Protein 3PVT (pdb70)

Organism: Escherichia coli (strain K12) (NCBI:txid83333)

CATH classification: 1.20.1260.10

Nearest PDB structures (foldseek):
  4ii4-assembly1_C  TM=9.955E-01  e=4.303E-34  Escherichia coli str. K-12 substr. MG1655
  3pwq-assembly5_K  TM=1.001E+00  e=2.211E-33  Escherichia coli str. K-12 substr. MG1655
  4iit-asse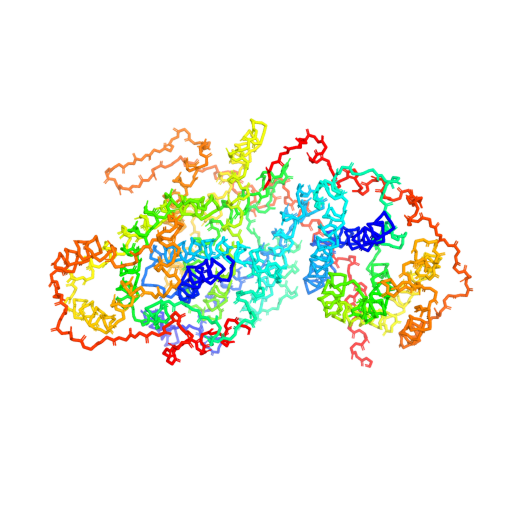mbly1_C-2  TM=9.974E-01  e=3.001E-31  Klebsiella pneumoniae subsp. pneumoniae MGH 78578
  3pwq-assembly1_D  TM=8.942E-01  e=1.348E-07  Escherichia coli str. K-12 substr. MG1655
  3pwq-assembly2_H  TM=8.937E-01  e=2.326E-07  Escherichia coli str. K-12 substr. MG1655

Radius of gyration: 28.51 Å; Cα contacts (8 Å, |Δi|>4): 1204; chains: 3; bounding box: 63×74×80 Å

InterPro domains:
  IPR007814 1,2-phenylacetyl-CoA epoxidase, subunit A/C [PF05138] (17-291)
  IPR009078 Ferritin-like superfamily [SSF47240] (27-270)
  IPR011881 1,2-phenylacetyl-CoA epoxidase, subunit A [TIGR02156] (7-295)
  IPR012347 Ferritin-like [G3DSA:1.20.1260.10] (1-309)
  IPR052703 Aromatic CoA oxygenase/epoxidase components [PTHR30458] (3-291)

Sequence (789 aa):
MRSTQEERFEQRIAQETAIEPQDWMPDAYRKTLIRQIGQHAHSEIVGMLPEGNWITRAPTLRRKAILLAKVQDEAGHGLYLYSAAETLGCAREDIYQKMLDGRMKYSSIFNYPTLSWADIGVIGWLVDGAAIVNQVALCRTSYGPYARAMVKICKEESFHQRQGFEACMALAQGSEAQKQMLQDAINRFWWPALMMFGPNDDNSPNSARSLTWKIKRFTNDELRQRFVDNTVPQVEMLGMTVPDPDLHFDTESGHYRFGEIDWQEFNEVINGRGICNQERLDAKRKAWEEGTWVREAALAHAQKSNQLTAYTLRLGDNCLVLSQRLGEWCGHAPELEIDLALANIGLDLLGQARNFLSYAAELAGEGDEDTLAFTRDERQFSNLLLVEQPNGNFADTIARQYFIDAWHVALFTRLMESRDPQLAAISAKAIKEARYHLRFSRGWLERLGNGTDVSGQKMQQAINKLWRFTAELFDADEIDIALSEEGIAVDPRTLRAAWEAEVFAGINEATLNVPQEQAYRTGGKKGLHTEHLGPMLAEMQSNQLTAYTLRLGDNCLVLSQRLGEWCGHAPELEIDLALANIGLDLLGQARNFLSYAAELAGEGDEDTLAFTRDERQFSNLLLVEQPNGNFADTIARQYFIDAWHVALFTRLMESRDPQLAAISAKAIKEARYHLRFSRGWLERLGNGTDVSGQKMQQAINKLWRFTAELFDADEIDIALSEEGIAVDPRTLRAAWEAEVFAGINEATLNVPQEQAYRTGGKKGLHTEHLGPMLAEMQYLQRVLPGQQW

GO terms:
  GO:0010124 phenylacetate catabolic process (P, IMP)
  GO:0005515 protein binding (F, IPI)
  GO:0010124 phenylacetate catabolic process (P, IDA)

Secondary structure (DSSP, 8-state):
---HHHHHHHHHHHTT--B-TTS---HHHHHHHHHHHHHHHHHHHHTHHHHHTTGGG-SSHHHHHHHHHHHHHHHHHHHHHHHHHHTTT--HHHHHHHHHTTSS---GGGGS---SHHHHHHIIIIIHHHHHHHHHTTTT-SBHHHHHHHHHHHHHHHHHHHHHHHHHHHHHTS-HHHHHHHHHHHHHHHHHHHHTT-S-GGG-TTHHHHHHTTS-SS-HHHHHHHHHHHHHHHHHHTT---S-TT-EEETTTTEEE-----HHHHHHHHTT-SSSHHHHHHHHHHHHHHTHHHHHHHHHHHH-/-HHHHHHHHHHHHHHHHHHHHHHTTTTTSSSHHHHHHHHHHHHHHHHHHHHHHHHHHHHHTSS-HHHHHHS--GGG----GGGGS---SHHHHHHHHHHHHHHHHHHHHHHTT-SSHHHHHHHHHHHHHHHHHHHHHHHHHHHHHTSSSHHHHHHHHHHHHHGGGSGGGG---HHHHHHHTTTSS--GGGGHHHHHHHHHHHHHHTT-PPP--------GGGT---TTHHHHHHH--/-HHHHHHHHHHHHHHHHHHHHHHTTTT-SSSHHHHHHHHHHHHHHHHHHHHHHHHHHHHHTS--HHHHHHH--TTT----GGGGS---SHHHHHHHHHHHHHHHHHHHHHHTT-SSHHHHHHHHHHHHHHHHHHHHHHHHHHHHHTS-HHHHHHHHHHHHHHGGGGGGGG---HHHHHHHHTTSS--GGGGHHHHHHHHHHHHHHTT-----SPP----GGGT---TTHHHHHHHHHHHHHHSTT---

Solvent-accessible surface area: 32699 Å² total; per-residue (Å²): 245,138,56,118,74,72,61,109,2,40,98,52,7,73,117,102,57,51,0,39,50,147,29,78,7,17,81,35,0,66,129,18,0,32,73,38,0,0,30,27,0,0,14,16,6,0,2,0,12,1,3,12,70,16,3,12,64,0,1,14,0,91,22,4,12,36,7,3,30,16,0,30,39,19,0,13,2,0,39,77,0,4,71,6,0,75,54,2,71,22,41,60,109,66,3,24,69,64,0,3,81,52,146,21,100,24,32,10,3,30,2,16,28,9,115,21,5,0,0,9,2,0,5,2,1,0,4,14,9,1,24,18,6,46,6,15,6,12,10,126,5,12,0,1,14,0,14,131,7,0,24,103,0,1,89,56,16,18,70,14,26,36,6,9,26,64,5,0,39,20,0,11,140,22,35,109,42,0,78,107,31,0,37,70,0,0,67,70,3,0,50,8,0,0,5,42,9,12,35,44,63,137,100,17,126,64,9,76,147,1,66,86,21,46,0,38,68,63,26,12,47,92,10,4,26,58,3,0,35,56,4,8,58,51,2,111,126,7,63,25,89,24,40,13,138,89,37,104,102,39,120,170,48,44,65,42,104,53,10,135,10,73,60,125,54,14,76,52,5,54,76,41,151,23,113,11,9,108,103,25,24,64,23,7,68,124,8,75,117,105,2,50,30,0,42,93,0,22,111,22,51,78,135,149,115,128,72,21,22,33,6,0,28,14,11,0,0,4,0,6,1,0,9,66,18,1,32,76,24,13,4,98,2,67,85,15,109,4,8,25,27,1,26,70,8,6,24,12,0,41,24,5,0,54,53,0,1,37,19,2,9,125,63,55,66,139,53,52,39,77,46,32,9,118,105,27,63,63,177,97,1,15,0,5,0,0,0,0,10,60,15,52,58,21,6,17,0,0,0,1,0,1,1,0,0,4,12,2,32,13,3,1,62,99,1,78,139,16,192,10,96,82,0,21,52,13,0,27,117,0,5,134,50,0,128,164,2,15,182,38,0,83,33,36,1,76,155,28,8,77,40,97,115,89,20,10,114,95,0,32,92,0,0,72,106,12,13,120,15,5,22,3,1,7,66,23,44,143,41,2,75,28,6,28,142,86,36,29,10,12,30,10,128,69,0,98,78,49,4,56,72,35,0,74,55,5,0,85,109,0,100,14,105,46,21,153,45,83,94,97,91,73,2,0,39,142,13,112,28,14,130,49,0,18,82,10,17,73,151,28,116,104,135,70,20,20,33,8,0,25,18,8,0,0,5,1,0,2,0,4,7,22,3,3,64,28,11,0,81,5,6,48,14,71,3,4,43,23,3,6,55,5,0,40,27,0,0,28,6,0,63,50,0,0,50,12,1,6,120,43,57,68,136,49,71,20,32,59,30,0,0,76,18,76,65,143,102,0,12,0,5,0,0,0,0,11,56,17,45,57,4,0,15,0,0,0,1,0,1,0,0,0,3,13,3,29,13,3,0,60,104,1,91,82,16,181,18,88,81,0,19,58,17,0,34,97,0,4,143,56,1,110,144,2,25,146,35,0,49,18,13,1,31,77,0,7,39,5,47,137,81,0,12,112,60,0,34,97,2,0,70,121,8,18,72,5,4,21,3,0,10,49,27,34,141,33,3,57,29,5,33,144,81,31,27,10,9,19,10,133,75,2,109,80,56,4,44,72,42,0,79,48,0,0,109,92,0,94,19,108,51,20,182,85,160,27,137,65,58,9,0,23,148,3,91,33,22,165,69,0,19,91,16,11,70,77,4,9,139,17,20,115,79,35,90,73,60,141,20

Foldseek 3Di:
DDDPLRVVLLVCLVVLNAAELPHDDPPVVLVVLLQPLLQALVQLVLLLPQLVVCLVPADDPVVSVLSVVVNVLSNVLSVLSQVLSCSSPDHNVVSVVCVLVLNGFHFLLSQDHDPDNLLNLCCLALLLLLVLLQLVQQCSARHDSRNVSSVVSNVPSVVSNVVSLVVLLCLLPDDPVSVVVNQVSLARRVLSSLCRLDDDPVPDVCCVVRCSSRNGVDHSVRSSQVSQQVCVVSCVVSVYDHPFPQWDQDPVVRTTDTDDRPVVQSVCRRSQNGNRSVVSSVVVVCCCVVCVVVVVVVVVVVVD/DVLLLLVLQQQLLQLLLLLLQLVVCQPPAPDPVVNVVSNVLSVLSNVLSLLSQQVSCVVVVHDHSCCSNAVDFLLPFQYQQLSLDHCPHVLLVLLSQLLVLLLLLLFLVLQLQAPDPSSVVSSVSSNVSSVVSNCVSLVVLLVQLQDDVVSVVSNQVSNVVRVQRNVQQQDDDPSQVVSVVVRHHDRSVVSVVSSCVSPVVSQVSSVHDDDDDDHHDDCSNNSDYDPRRRVSSVVSD/DVLLLLVLQQLLLQLQLLLLQLVVCQPPDPDPVVNVVSPVLSVLSNVLSQLSQQVSCVVVVHDHSCCSQFVDALLSRAYQQLSLDHCPDVLLVLLSQQLVLLLLLLFLVLQLQAPDPSSVVSSVSSNVSSVVSNCVSLVVLLCQCQPDPVSVVSNQVSNQVRQLSSVQQQDADPSQVVSVVVRHGHRSVVSCVSSCVVPVVSCVSSVHDNDPDDRHDTCSNSSPYDPRVRVSSCVVRVVCVVPPDDDD

Structure (mmCIF, N/CA/C/O backbone):
data_3PVT
#
_entry.id   3PVT
#
_cell.length_a   77.366
_cell.length_b   77.366
_cell.length_c   301.412
_cell.angle_alpha   90.000
_cell.angle_beta   90.000
_cell.angle_gamma   90.000
#
_symmetry.space_group_name_H-M   'P 41 21 2'
#
loop_
_entity.id
_entity.type
_entity.pdbx_description
1 polymer 'Phenylacetic acid degradation protein paaA'
2 polymer 'Phenylacetic acid degradation protein paaC'
3 non-polymer '3-HYDROXYBUTANOYL-COENZYME A'
4 non-polymer GLYCEROL
5 water water
#
loop_
_atom_site.group_PDB
_atom_site.id
_atom_site.type_symbol
_atom_site.label_atom_id
_atom_site.label_alt_id
_atom_site.label_comp_id
_atom_site.label_asym_id
_atom_site.label_entity_id
_atom_site.label_seq_id
_atom_site.pdbx_PDB_ins_code
_atom_site.Cartn_x
_atom_site.Cartn_y
_atom_site.Cartn_z
_atom_site.occupancy
_atom_site.B_iso_or_equiv
_atom_site.auth_seq_id
_atom_site.auth_comp_id
_atom_site.auth_asym_id
_atom_site.auth_atom_id
_atom_site.pdbx_PDB_model_num
ATOM 1 N N . MET A 1 1 ? -24.632 67.151 -59.440 1.00 67.71 -1 MET A N 1
ATOM 2 C CA . MET A 1 1 ? -23.752 65.964 -59.629 1.00 67.40 -1 MET A CA 1
ATOM 3 C C . MET A 1 1 ? -23.193 65.456 -58.296 1.00 65.25 -1 MET A C 1
ATOM 4 O O . MET A 1 1 ? -22.535 66.200 -57.560 1.00 65.15 -1 MET A O 1
ATOM 9 N N . ARG A 1 2 ? -23.460 64.183 -58.004 1.00 62.83 0 ARG A N 1
ATOM 10 C CA . ARG A 1 2 ? -22.761 63.461 -56.950 1.00 60.57 0 ARG A CA 1
ATOM 11 C C . ARG A 1 2 ? -21.271 63.472 -57.262 1.00 59.87 0 ARG A C 1
ATOM 12 O O . ARG A 1 2 ? -20.878 63.515 -58.435 1.00 60.35 0 ARG A O 1
ATOM 20 N N . SER A 1 3 ? -20.444 63.432 -56.220 1.00 57.65 1 SER A N 1
ATOM 21 C CA . SER A 1 3 ? -19.024 63.172 -56.395 1.00 56.93 1 SER A CA 1
ATOM 22 C C . SER A 1 3 ? -18.850 61.722 -56.836 1.00 56.14 1 SER A C 1
ATOM 23 O O . SER A 1 3 ? -19.779 60.908 -56.716 1.00 54.71 1 SER A O 1
ATOM 26 N N . THR A 1 4 ? -17.662 61.409 -57.340 1.00 56.24 2 THR A N 1
ATOM 27 C CA . THR A 1 4 ? -17.324 60.048 -57.732 1.00 56.57 2 THR A CA 1
ATOM 28 C C . THR A 1 4 ? -17.357 59.094 -56.537 1.00 55.19 2 THR A C 1
ATOM 29 O O . THR A 1 4 ? -17.787 57.954 -56.679 1.00 54.92 2 THR A O 1
ATOM 33 N N . GLN A 1 5 ? -16.921 59.568 -55.370 1.00 54.77 3 GLN A N 1
ATOM 34 C CA . GLN A 1 5 ? -17.038 58.795 -54.133 1.00 53.71 3 GLN A CA 1
ATOM 35 C C . GLN A 1 5 ? -18.507 58.462 -53.846 1.00 52.65 3 GLN A C 1
ATOM 36 O O . GLN A 1 5 ? -18.855 57.316 -53.546 1.00 51.53 3 GLN A O 1
ATOM 42 N N . GLU A 1 6 ? -19.363 59.477 -53.960 1.00 52.53 4 GLU A N 1
ATOM 43 C CA . GLU A 1 6 ? -20.788 59.333 -53.675 1.00 51.64 4 GLU A CA 1
ATOM 44 C C . GLU A 1 6 ? -21.449 58.384 -54.666 1.00 51.23 4 GLU A C 1
ATOM 45 O O . GLU A 1 6 ? -22.251 57.527 -54.288 1.00 49.98 4 GLU A O 1
ATOM 51 N N . GLU A 1 7 ? -21.091 58.540 -55.940 1.00 51.52 5 GLU A N 1
ATOM 52 C CA . GLU A 1 7 ? -21.659 57.731 -56.997 1.00 51.50 5 GLU A CA 1
ATOM 53 C C . GLU A 1 7 ? -21.241 56.272 -56.861 1.00 50.67 5 GLU A C 1
ATOM 54 O O . GLU A 1 7 ? -22.075 55.379 -57.010 1.00 50.23 5 GLU A O 1
ATOM 60 N N . ARG A 1 8 ? -19.951 56.043 -56.597 1.00 50.92 6 ARG A N 1
ATOM 61 C CA . ARG A 1 8 ? -19.414 54.693 -56.424 1.00 51.12 6 ARG A CA 1
ATOM 62 C C . ARG A 1 8 ? -20.135 53.991 -55.268 1.00 49.53 6 ARG A C 1
ATOM 63 O O . ARG A 1 8 ? -20.483 52.818 -55.360 1.00 48.88 6 ARG A O 1
ATOM 71 N N . PHE A 1 9 ? -20.356 54.729 -54.187 1.00 48.73 7 PHE A N 1
ATOM 72 C CA . PHE A 1 9 ? -21.063 54.180 -53.040 1.00 47.61 7 PHE A CA 1
ATOM 73 C C . PHE A 1 9 ? -22.458 53.688 -53.425 1.00 47.27 7 PHE A C 1
ATOM 74 O O . PHE A 1 9 ? -22.796 52.545 -53.152 1.00 46.37 7 PHE A O 1
ATOM 82 N N . GLU A 1 10 ? -23.240 54.539 -54.093 1.00 48.17 8 GLU A N 1
ATOM 83 C CA . GLU A 1 10 ? -24.588 54.157 -54.520 1.00 48.76 8 GLU A CA 1
ATOM 84 C C . GLU A 1 10 ? -24.555 52.911 -55.403 1.00 48.78 8 GLU A C 1
ATOM 85 O O . GLU A 1 10 ? -25.424 52.049 -55.299 1.00 48.32 8 GLU A O 1
ATOM 91 N N . GLN A 1 11 ? -23.530 52.804 -56.242 1.00 49.37 9 GLN A N 1
ATOM 92 C CA . GLN A 1 11 ? -23.373 51.620 -57.078 1.00 50.21 9 GLN A CA 1
ATOM 93 C C . GLN A 1 11 ? -23.053 50.364 -56.264 1.00 49.66 9 GLN A C 1
ATOM 94 O O . GLN A 1 11 ? -23.588 49.308 -56.563 1.00 49.23 9 GLN A O 1
ATOM 100 N N . ARG A 1 12 ? -22.214 50.490 -55.233 1.00 49.70 10 ARG A N 1
ATOM 101 C CA . ARG A 1 12 ? -21.931 49.374 -54.320 1.00 50.45 10 ARG A CA 1
ATOM 102 C C . ARG A 1 12 ? -23.215 48.866 -53.638 1.00 49.55 10 ARG A C 1
ATOM 103 O O . ARG A 1 12 ? -23.482 47.665 -53.614 1.00 49.68 10 ARG A O 1
ATOM 111 N N . ILE A 1 13 ? -24.012 49.796 -53.118 1.00 49.20 11 ILE A N 1
ATOM 112 C CA . ILE A 1 13 ? -25.275 49.478 -52.460 1.00 48.70 11 ILE A CA 1
ATOM 113 C C . ILE A 1 13 ? -26.225 48.731 -53.417 1.00 49.63 11 ILE A C 1
ATOM 114 O O . ILE A 1 13 ? -26.763 47.673 -53.058 1.00 48.35 11 ILE A O 1
ATOM 119 N N . ALA A 1 14 ? -26.406 49.272 -54.628 1.00 50.61 12 ALA A N 1
ATOM 120 C CA . ALA A 1 14 ? -27.312 48.666 -55.611 1.00 52.16 12 ALA A CA 1
ATOM 121 C C . ALA A 1 14 ? -26.931 47.221 -55.958 1.00 53.26 12 ALA A C 1
ATOM 122 O O . ALA A 1 14 ? -27.803 46.383 -56.144 1.00 53.51 12 ALA A O 1
ATOM 124 N N . GLN A 1 15 ? -25.637 46.929 -56.023 1.00 54.49 13 GLN A N 1
ATOM 125 C CA . GLN A 1 15 ? -25.175 45.586 -56.385 1.00 56.66 13 GLN A CA 1
ATOM 126 C C . GLN A 1 15 ? -25.030 44.645 -55.175 1.00 55.92 13 GLN A C 1
ATOM 127 O O . GLN A 1 15 ? -24.523 43.533 -55.306 1.00 56.25 13 GLN A O 1
ATOM 133 N N . GLU A 1 16 ? -25.481 45.104 -54.006 1.00 55.13 14 GLU A N 1
ATOM 134 C CA . GLU A 1 16 ? -25.449 44.330 -52.751 1.00 54.98 14 GLU A CA 1
ATOM 135 C C . GLU A 1 16 ? -24.021 43.957 -52.328 1.00 54.40 14 GLU A C 1
ATOM 136 O O . GLU A 1 16 ? -23.766 42.881 -51.795 1.00 54.21 14 GLU A O 1
ATOM 142 N N . THR A 1 17 ? -23.090 44.862 -52.575 1.00 54.18 15 THR A N 1
ATOM 143 C CA . THR A 1 17 ? -21.721 44.685 -52.132 1.00 53.69 15 THR A CA 1
ATOM 144 C C . THR A 1 17 ? -21.627 45.229 -50.716 1.00 51.75 15 THR A C 1
ATOM 145 O O . THR A 1 17 ? -21.784 46.427 -50.518 1.00 51.58 15 THR A O 1
ATOM 149 N N . ALA A 1 18 ? -21.398 44.348 -49.740 1.00 50.10 16 ALA A N 1
ATOM 150 C CA . ALA A 1 18 ? -21.325 44.742 -48.320 1.00 48.41 16 ALA A CA 1
ATOM 151 C C . ALA A 1 18 ? -20.299 45.847 -48.085 1.00 47.82 16 ALA A C 1
ATOM 152 O O . ALA A 1 18 ? -19.168 45.766 -48.567 1.00 48.65 16 ALA A O 1
ATOM 154 N N . ILE A 1 19 ? -20.703 46.885 -47.363 1.00 46.04 17 ILE A N 1
ATOM 155 C CA . ILE A 1 19 ? -19.789 47.953 -46.963 1.00 45.29 17 ILE A CA 1
ATOM 156 C C . ILE A 1 19 ? -18.951 47.505 -45.752 1.00 45.11 17 ILE A C 1
ATOM 157 O O . ILE A 1 19 ? -19.487 46.958 -44.782 1.00 44.14 17 ILE A O 1
ATOM 162 N N . GLU A 1 20 ? -17.640 47.723 -45.834 1.00 45.51 18 GLU A N 1
ATOM 163 C CA . GLU A 1 20 ? -16.705 47.324 -44.779 1.00 45.56 18 GLU A CA 1
ATOM 164 C C . GLU A 1 20 ? -16.064 48.551 -44.122 1.00 45.63 18 GLU A C 1
ATOM 165 O O . GLU A 1 20 ? -16.138 49.643 -44.681 1.00 45.63 18 GLU A O 1
ATOM 171 N N . PRO A 1 21 ? -15.450 48.385 -42.924 1.00 45.78 19 PRO A N 1
ATOM 172 C CA . PRO A 1 21 ? -15.052 49.577 -42.156 1.00 45.58 19 PRO A CA 1
ATOM 173 C C . PRO A 1 21 ? -14.061 50.508 -42.865 1.00 46.81 19 PRO A C 1
ATOM 174 O O . PRO A 1 21 ? -14.028 51.687 -42.544 1.00 46.58 19 PRO A O 1
ATOM 178 N N . GLN A 1 22 ? -13.284 49.974 -43.811 1.00 47.79 20 GLN A N 1
ATOM 179 C CA . GLN A 1 22 ? -12.267 50.737 -44.532 1.00 49.42 20 GLN A CA 1
ATOM 180 C C . GLN A 1 22 ? -12.776 51.411 -45.813 1.00 49.46 20 GLN A C 1
ATOM 181 O O . GLN A 1 22 ? -12.053 52.191 -46.429 1.00 49.62 20 GLN A O 1
ATOM 187 N N . ASP A 1 23 ? -14.012 51.097 -46.202 1.00 48.88 21 ASP A N 1
ATOM 188 C CA . ASP A 1 23 ? -14.634 51.675 -47.393 1.00 49.09 21 ASP A CA 1
ATOM 189 C C . ASP A 1 23 ? -15.080 53.104 -47.145 1.00 48.50 21 ASP A C 1
ATOM 190 O O . ASP A 1 23 ? -15.479 53.446 -46.032 1.00 47.55 21 ASP A O 1
ATOM 195 N N . TRP A 1 24 ? -15.046 53.934 -48.184 1.00 49.15 22 TRP A N 1
ATOM 196 C CA . TRP A 1 24 ? -15.687 55.238 -48.086 1.00 48.87 22 TRP A CA 1
ATOM 197 C C . TRP A 1 24 ? -17.187 55.034 -47.856 1.00 47.40 22 TRP A C 1
ATOM 198 O O . TRP A 1 24 ? -17.793 54.111 -48.381 1.00 47.08 22 TRP A O 1
ATOM 209 N N . MET A 1 25 ? -17.775 55.912 -47.068 1.00 46.83 23 MET A N 1
ATOM 210 C CA . MET A 1 25 ? -19.218 55.932 -46.898 1.00 45.91 23 MET A CA 1
ATOM 211 C C . MET A 1 25 ? -19.656 57.370 -46.668 1.00 46.05 23 MET A C 1
ATOM 212 O O . MET A 1 25 ? -18.879 58.152 -46.122 1.00 45.75 23 MET A O 1
ATOM 217 N N . PRO A 1 26 ? -20.892 57.723 -47.082 1.00 46.26 24 PRO A N 1
ATOM 218 C CA . PRO A 1 26 ? -21.419 59.043 -46.764 1.00 46.99 24 PRO A CA 1
ATOM 219 C C . PRO A 1 26 ? -21.365 59.253 -45.266 1.00 46.97 24 PRO A C 1
ATOM 220 O O . PRO A 1 26 ? -21.605 58.313 -44.492 1.00 45.98 24 PRO A O 1
ATOM 224 N N . ASP A 1 27 ? -21.046 60.471 -44.858 1.00 47.66 25 ASP A N 1
ATOM 225 C CA . ASP A 1 27 ? -20.966 60.754 -43.443 1.00 48.08 25 ASP A CA 1
ATOM 226 C C . ASP A 1 27 ? -22.307 60.515 -42.743 1.00 46.81 25 ASP A C 1
ATOM 227 O O . ASP A 1 27 ? -22.324 60.035 -41.617 1.00 46.36 25 ASP A O 1
ATOM 232 N N . ALA A 1 28 ? -23.415 60.823 -43.418 1.00 45.97 26 ALA A N 1
ATOM 233 C CA . ALA A 1 28 ? -24.751 60.567 -42.872 1.00 44.90 26 ALA A CA 1
ATOM 234 C C . ALA A 1 28 ? -25.069 59.069 -42.695 1.00 43.53 26 ALA A C 1
ATOM 235 O O . ALA A 1 28 ? -25.867 58.701 -41.829 1.00 42.62 26 ALA A O 1
ATOM 237 N N . TYR A 1 29 ? -24.455 58.225 -43.526 1.00 43.15 27 TYR A N 1
ATOM 238 C CA . TYR A 1 29 ? -24.579 56.756 -43.438 1.00 42.03 27 TYR A CA 1
ATOM 239 C C . TYR A 1 29 ? -23.812 56.258 -42.214 1.00 41.56 27 TYR A C 1
ATOM 240 O O . TYR A 1 29 ? -24.355 55.499 -41.401 1.00 40.43 27 TYR A O 1
ATOM 249 N N . ARG A 1 30 ? -22.556 56.695 -42.090 1.00 41.61 28 ARG A N 1
ATOM 250 C CA . ARG A 1 30 ? -21.719 56.388 -40.914 1.00 41.56 28 ARG A CA 1
ATOM 251 C C . ARG A 1 30 ? -22.448 56.745 -39.626 1.00 41.42 28 ARG A C 1
ATOM 252 O O . ARG A 1 30 ? -22.538 55.928 -38.699 1.00 40.71 28 ARG A O 1
ATOM 260 N N . LYS A 1 31 ? -22.967 57.970 -39.579 1.00 41.13 29 LYS A N 1
ATOM 261 C CA . LYS A 1 31 ? -23.631 58.456 -38.385 1.00 41.70 29 LYS A CA 1
ATOM 262 C C . LYS A 1 31 ? -24.958 57.765 -38.051 1.00 40.67 29 LYS A C 1
ATOM 263 O O . LYS A 1 31 ? -25.226 57.510 -36.873 1.00 40.49 29 LYS A O 1
ATOM 269 N N . THR A 1 32 ? -25.767 57.435 -39.056 1.00 39.86 30 THR A N 1
ATOM 270 C CA . THR A 1 32 ? -27.039 56.751 -38.781 1.00 39.12 30 THR A CA 1
ATOM 271 C C . THR A 1 32 ? -26.814 55.322 -38.263 1.00 38.51 30 THR A C 1
ATOM 272 O O . THR A 1 32 ? -27.604 54.800 -37.490 1.00 38.09 30 THR A O 1
ATOM 276 N N . LEU A 1 33 ? -25.716 54.706 -38.685 1.00 39.06 31 LEU A N 1
ATOM 277 C CA . LEU A 1 33 ? -25.356 53.390 -38.202 1.00 38.96 31 LEU A CA 1
ATOM 278 C C . LEU A 1 33 ? -24.745 53.431 -36.796 1.00 39.16 31 LEU A C 1
ATOM 279 O O . LEU A 1 33 ? -24.939 52.503 -36.009 1.00 38.69 31 LEU A O 1
ATOM 284 N N . ILE A 1 34 ? -23.975 54.479 -36.495 1.00 40.16 32 ILE A N 1
ATOM 285 C CA . ILE A 1 34 ? -23.462 54.649 -35.130 1.00 39.57 32 ILE A CA 1
ATOM 286 C C . ILE A 1 34 ? -24.670 54.810 -34.214 1.00 38.88 32 ILE A C 1
ATOM 287 O O . ILE A 1 34 ? -24.743 54.175 -33.153 1.00 38.08 32 ILE A O 1
ATOM 292 N N . ARG A 1 35 ? -25.616 55.655 -34.641 1.00 38.58 33 ARG A N 1
ATOM 293 C CA . ARG A 1 35 ? -26.902 55.797 -33.969 1.00 37.70 33 ARG A CA 1
ATOM 294 C C . ARG A 1 35 ? -27.618 54.448 -33.790 1.00 36.76 33 ARG A C 1
ATOM 295 O O . ARG A 1 35 ? -27.972 54.077 -32.659 1.00 35.43 33 ARG A O 1
ATOM 303 N N . GLN A 1 36 ? -27.872 53.740 -34.895 1.00 36.12 34 GLN A N 1
ATOM 304 C CA . GLN A 1 36 ? -28.718 52.546 -34.841 1.00 35.69 34 GLN A CA 1
ATOM 305 C C . GLN A 1 36 ? -28.033 51.341 -34.195 1.00 35.44 34 GLN A C 1
ATOM 306 O O . GLN A 1 36 ? -28.643 50.687 -33.366 1.00 34.00 34 GLN A O 1
ATOM 312 N N . ILE A 1 37 ? -26.780 51.053 -34.575 1.00 35.58 35 ILE A N 1
ATOM 313 C CA . ILE A 1 37 ? -26.056 49.938 -33.965 1.00 34.55 35 ILE A CA 1
ATOM 314 C C . ILE A 1 37 ? -25.786 50.238 -32.460 1.00 34.66 35 ILE A C 1
ATOM 315 O O . ILE A 1 37 ? -25.909 49.348 -31.622 1.00 32.72 35 ILE A O 1
ATOM 320 N N . GLY A 1 38 ? -25.420 51.487 -32.151 1.00 34.67 36 GLY A N 1
ATOM 321 C CA . GLY A 1 38 ? -25.177 51.899 -30.766 1.00 34.25 36 GLY A CA 1
ATOM 322 C C . GLY A 1 38 ? -26.410 51.723 -29.886 1.00 34.09 36 GLY A C 1
ATOM 323 O O . GLY A 1 38 ? -26.310 51.201 -28.778 1.00 34.14 36 GLY A O 1
ATOM 324 N N . GLN A 1 39 ? -27.571 52.163 -30.379 1.00 33.63 37 GLN A N 1
ATOM 325 C CA . GLN A 1 39 ? -28.848 52.010 -29.665 1.00 33.70 37 GLN A CA 1
ATOM 326 C C . GLN A 1 39 ? -29.347 50.559 -29.628 1.00 33.00 37 GLN A C 1
ATOM 327 O O . GLN A 1 39 ? -30.005 50.132 -28.659 1.00 33.66 37 GLN A O 1
ATOM 333 N N . HIS A 1 40 ? -29.012 49.785 -30.659 1.00 32.45 38 HIS A N 1
ATOM 334 C CA . HIS A 1 40 ? -29.209 48.332 -30.646 1.00 32.48 38 HIS A CA 1
ATOM 335 C C . HIS A 1 40 ? -28.406 47.696 -29.498 1.00 32.72 38 HIS A C 1
ATOM 336 O O . HIS A 1 40 ? -28.930 46.850 -28.760 1.00 32.89 38 HIS A O 1
ATOM 343 N N . ALA A 1 41 ? -27.135 48.087 -29.361 1.00 33.13 39 ALA A N 1
ATOM 344 C CA . ALA A 1 41 ? -26.277 47.594 -28.260 1.00 33.61 39 ALA A CA 1
ATOM 345 C C . ALA A 1 41 ? -26.761 48.082 -26.898 1.00 33.41 39 ALA A C 1
ATOM 346 O O . ALA A 1 41 ? -26.784 47.301 -25.950 1.00 34.51 39 ALA A O 1
ATOM 348 N N . HIS A 1 42 ? -27.152 49.355 -26.796 1.00 33.52 40 HIS A N 1
ATOM 349 C CA . HIS A 1 42 ? -27.792 49.872 -25.570 1.00 33.41 40 HIS A CA 1
ATOM 350 C C . HIS A 1 42 ? -28.995 49.006 -25.152 1.00 33.43 40 HIS A C 1
ATOM 351 O O . HIS A 1 42 ? -29.173 48.715 -23.954 1.00 33.02 40 HIS A O 1
ATOM 358 N N . SER A 1 43 ? -29.814 48.620 -26.126 1.00 33.00 41 SER A N 1
ATOM 359 C CA . SER A 1 43 ? -31.014 47.812 -25.884 1.00 33.04 41 SER A CA 1
ATOM 360 C C . SER A 1 43 ? -30.697 46.455 -25.275 1.00 34.03 41 SER A C 1
ATOM 361 O O . SER A 1 43 ? -31.440 45.990 -24.400 1.00 34.42 41 SER A O 1
ATOM 364 N N . GLU A 1 44 ? -29.612 45.820 -25.733 1.00 34.71 42 GLU A N 1
ATOM 365 C CA . GLU A 1 44 ? -29.152 44.558 -25.144 1.00 35.51 42 GLU A CA 1
ATOM 366 C C . GLU A 1 44 ? -28.900 44.717 -23.651 1.00 35.68 42 GLU A C 1
ATOM 367 O O . GLU A 1 44 ? -29.357 43.903 -22.853 1.00 35.32 42 GLU A O 1
ATOM 373 N N . ILE A 1 45 ? -28.182 45.777 -23.303 1.00 35.82 43 ILE A N 1
ATOM 374 C CA . ILE A 1 45 ? -27.826 46.105 -21.927 1.00 36.38 43 ILE A CA 1
ATOM 375 C C . ILE A 1 45 ? -29.019 46.422 -21.030 1.00 36.03 43 ILE A C 1
ATOM 376 O O . ILE A 1 45 ? -29.160 45.835 -19.933 1.00 35.46 43 ILE A O 1
ATOM 381 N N . VAL A 1 46 ? -29.870 47.349 -21.466 1.00 34.10 44 VAL A N 1
ATOM 382 C CA . VAL A 1 46 ? -31.031 47.716 -20.661 1.00 34.21 44 VAL A CA 1
ATOM 383 C C . VAL A 1 46 ? -31.976 46.528 -20.510 1.00 33.52 44 VAL A C 1
ATOM 384 O O . VAL A 1 46 ? -32.550 46.321 -19.453 1.00 33.43 44 VAL A O 1
ATOM 388 N N . GLY A 1 47 ? -32.082 45.698 -21.548 1.00 33.31 45 GLY A N 1
ATOM 389 C CA . GLY A 1 47 ? -33.014 44.573 -21.541 1.00 33.24 45 GLY A CA 1
ATOM 390 C C . GLY A 1 47 ? -32.725 43.483 -20.538 1.00 33.49 45 GLY A C 1
ATOM 391 O O . GLY A 1 47 ? -33.570 42.606 -20.284 1.00 33.92 45 GLY A O 1
ATOM 392 N N . MET A 1 48 ? -31.540 43.538 -19.951 1.00 34.06 46 MET A N 1
ATOM 393 C CA . MET A 1 48 ? -31.157 42.616 -18.883 1.00 34.66 46 MET A CA 1
ATOM 394 C C . MET A 1 48 ? -31.937 42.901 -17.594 1.00 34.39 46 MET A C 1
ATOM 395 O O . MET A 1 48 ? -32.079 42.016 -16.756 1.00 35.08 46 MET A O 1
ATOM 400 N N . LEU A 1 49 ? -32.437 44.131 -17.444 1.00 33.91 47 LEU A N 1
ATOM 401 C CA . LEU A 1 49 ? -33.033 44.589 -16.181 1.00 33.56 47 LEU A CA 1
ATOM 402 C C . LEU A 1 49 ? -34.462 44.067 -15.938 1.00 33.04 47 LEU A C 1
ATOM 403 O O . LEU A 1 49 ? -34.740 43.570 -14.860 1.00 32.79 47 LEU A O 1
ATOM 408 N N . PRO A 1 50 ? -35.367 44.166 -16.928 1.00 33.22 48 PRO A N 1
ATOM 409 C CA . PRO A 1 50 ? -36.692 43.593 -16.602 1.00 33.30 48 PRO A CA 1
ATOM 410 C C . PRO A 1 50 ? -36.665 42.079 -16.390 1.00 34.48 48 PRO A C 1
ATOM 411 O O . PRO A 1 50 ? -37.388 41.556 -15.529 1.00 34.59 48 PRO A O 1
ATOM 415 N N . GLU A 1 51 ? -35.827 41.375 -17.146 1.00 35.03 49 GLU A N 1
ATOM 416 C CA . GLU A 1 51 ? -35.630 39.947 -16.936 1.00 35.83 49 GLU A CA 1
ATOM 417 C C . GLU A 1 51 ? -34.841 39.600 -15.688 1.00 35.71 49 GLU A C 1
ATOM 418 O O . GLU A 1 51 ? -35.158 38.627 -14.999 1.00 34.97 49 GLU A O 1
ATOM 424 N N . GLY A 1 52 ? -33.807 40.389 -15.405 1.00 35.49 50 GLY A N 1
ATOM 425 C CA . GLY A 1 52 ? -33.011 40.203 -14.195 1.00 35.44 50 GLY A CA 1
ATOM 426 C C . GLY A 1 52 ? -33.861 40.339 -12.944 1.00 35.43 50 GLY A C 1
ATOM 427 O O . GLY A 1 52 ? -33.592 39.697 -11.919 1.00 35.97 50 GLY A O 1
ATOM 428 N N . ASN A 1 53 ? -34.889 41.177 -13.049 1.00 34.37 51 ASN A N 1
ATOM 429 C CA . ASN A 1 53 ? -35.875 41.406 -12.000 1.00 33.71 51 ASN A CA 1
ATOM 430 C C . ASN A 1 53 ? -36.487 40.097 -11.459 1.00 33.22 51 ASN A C 1
ATOM 431 O O . ASN A 1 53 ? -36.865 40.019 -10.273 1.00 32.43 51 ASN A O 1
ATOM 436 N N . TRP A 1 54 ? -36.543 39.072 -12.314 1.00 31.90 52 TRP A N 1
ATOM 437 C CA . TRP A 1 54 ? -37.133 37.775 -11.961 1.00 31.06 52 TRP A CA 1
ATOM 438 C C . TRP A 1 54 ? -36.187 36.589 -11.806 1.00 31.31 52 TRP A C 1
ATOM 439 O O . TRP A 1 54 ? -36.642 35.478 -11.480 1.00 30.35 52 TRP A O 1
ATOM 450 N N . ILE A 1 55 ? -34.889 36.791 -12.013 1.00 31.23 53 ILE A N 1
ATOM 451 C CA . ILE A 1 55 ? -33.951 35.676 -11.897 1.00 32.49 53 ILE A CA 1
ATOM 452 C C . ILE A 1 55 ? -34.028 34.996 -10.504 1.00 33.23 53 ILE A C 1
ATOM 453 O O . ILE A 1 55 ? -34.057 33.757 -10.399 1.00 33.70 53 ILE A O 1
ATOM 458 N N . THR A 1 56 ? -34.093 35.804 -9.448 1.00 32.67 54 THR A N 1
ATOM 459 C CA . THR A 1 56 ? -34.109 35.261 -8.086 1.00 33.85 54 THR A CA 1
ATOM 460 C C . THR A 1 56 ? -35.475 34.713 -7.654 1.00 33.83 54 THR A C 1
ATOM 461 O O . THR A 1 56 ? -35.573 34.135 -6.569 1.00 34.28 54 THR A O 1
ATOM 465 N N . ARG A 1 57 ? -36.515 34.908 -8.480 1.00 32.49 55 ARG A N 1
ATOM 466 C CA . ARG A 1 57 ? -37.888 34.542 -8.106 1.00 32.36 55 ARG A CA 1
ATOM 467 C C . ARG A 1 57 ? -38.509 33.492 -9.011 1.00 31.50 55 ARG A C 1
ATOM 468 O O . ARG A 1 57 ? -39.661 33.088 -8.810 1.00 31.62 55 ARG A O 1
ATOM 476 N N . ALA A 1 58 ? -37.761 33.051 -10.014 1.00 30.70 56 ALA A N 1
ATOM 477 C CA . ALA A 1 58 ? -38.299 32.102 -11.007 1.00 31.00 56 ALA A CA 1
ATOM 478 C C . ALA A 1 58 ? -38.815 30.818 -10.333 1.00 30.66 56 ALA A C 1
ATOM 479 O O . ALA A 1 58 ? -38.194 30.329 -9.394 1.00 31.56 56 ALA A O 1
ATOM 481 N N . PRO A 1 59 ? -39.940 30.258 -10.820 1.00 30.30 57 PRO A N 1
ATOM 482 C CA . PRO A 1 59 ? -40.624 29.224 -10.040 1.00 30.44 57 PRO A CA 1
ATOM 483 C C . PRO A 1 59 ? -39.973 27.838 -10.011 1.00 31.36 57 PRO A C 1
ATOM 484 O O . PRO A 1 59 ? -40.248 27.060 -9.091 1.00 32.04 57 PRO A O 1
ATOM 488 N N . THR A 1 60 ? -39.135 27.504 -10.989 1.00 29.90 58 THR A N 1
ATOM 489 C CA . THR A 1 60 ? -38.413 26.236 -10.954 1.00 30.74 58 THR A CA 1
ATOM 490 C C . THR A 1 60 ? -36.932 26.453 -11.243 1.00 30.76 58 THR A C 1
ATOM 491 O O . THR A 1 60 ? -36.567 27.472 -11.847 1.00 30.67 58 THR A O 1
ATOM 495 N N . LEU A 1 61 ? -36.080 25.496 -10.852 1.00 31.06 59 LEU A N 1
ATOM 496 C CA . LEU A 1 61 ? -34.652 25.622 -11.129 1.00 32.24 59 LEU A CA 1
ATOM 497 C C . LEU A 1 61 ? -34.360 25.554 -12.632 1.00 33.35 59 LEU A C 1
ATOM 498 O O . LEU A 1 61 ? -33.433 26.238 -13.126 1.00 31.62 59 LEU A O 1
ATOM 503 N N . ARG A 1 62 ? -35.125 24.710 -13.343 1.00 34.08 60 ARG A N 1
ATOM 504 C CA . ARG A 1 62 ? -35.040 24.669 -14.816 1.00 35.07 60 ARG A CA 1
ATOM 505 C C . ARG A 1 62 ? -35.319 26.040 -15.450 1.00 33.24 60 ARG A C 1
ATOM 506 O O . ARG A 1 62 ? -34.512 26.505 -16.246 1.00 32.72 60 ARG A O 1
ATOM 514 N N . ARG A 1 63 ? -36.450 26.679 -15.103 1.00 32.18 61 ARG A N 1
ATOM 515 C CA . ARG A 1 63 ? -36.789 27.978 -15.662 1.00 31.16 61 ARG A CA 1
ATOM 516 C C . ARG A 1 63 ? -35.811 29.059 -15.258 1.00 31.85 61 ARG A C 1
ATOM 517 O O . ARG A 1 63 ? -35.532 29.980 -16.044 1.00 31.32 61 ARG A O 1
ATOM 525 N N . LYS A 1 64 ? -35.312 28.976 -14.023 1.00 31.26 62 LYS A N 1
ATOM 526 C CA . LYS A 1 64 ? -34.263 29.871 -13.551 1.00 31.68 62 LYS A CA 1
ATOM 527 C C . LYS A 1 64 ? -32.967 29.731 -14.379 1.00 31.57 62 LYS A C 1
ATOM 528 O O . LYS A 1 64 ? -32.372 30.737 -14.763 1.00 31.13 62 LYS A O 1
ATOM 534 N N . ALA A 1 65 ? -32.528 28.495 -14.627 1.00 32.06 63 ALA A N 1
ATOM 535 C CA . ALA A 1 65 ? -31.322 28.241 -15.431 1.00 33.39 63 ALA A CA 1
ATOM 536 C C . ALA A 1 65 ? -31.466 28.754 -16.882 1.00 33.61 63 ALA A C 1
ATOM 537 O O . ALA A 1 65 ? -30.586 29.436 -17.403 1.00 33.29 63 ALA A O 1
ATOM 539 N N . ILE A 1 66 ? -32.591 28.440 -17.514 1.00 34.43 64 ILE A N 1
ATOM 540 C CA . ILE A 1 66 ? -32.900 28.963 -18.856 1.00 34.74 64 ILE A CA 1
ATOM 541 C C . ILE A 1 66 ? -32.816 30.496 -18.882 1.00 35.35 64 ILE A C 1
ATOM 542 O O . ILE A 1 66 ? -32.231 31.086 -19.795 1.00 35.57 64 ILE A O 1
ATOM 547 N N . LEU A 1 67 ? -33.346 31.139 -17.849 1.00 35.02 65 LEU A N 1
ATOM 548 C CA . LEU A 1 67 ? -33.378 32.592 -17.822 1.00 34.20 65 LEU A CA 1
ATOM 549 C C . LEU A 1 67 ? -31.979 33.164 -17.615 1.00 34.91 65 LEU A C 1
ATOM 550 O O . LEU A 1 67 ? -31.627 34.171 -18.233 1.00 35.09 65 LEU A O 1
ATOM 555 N N . LEU A 1 68 ? -31.174 32.523 -16.768 1.00 35.12 66 LEU A N 1
ATOM 556 C CA . LEU A 1 68 ? -29.794 32.968 -16.572 1.00 36.38 66 LEU A CA 1
ATOM 557 C C . LEU A 1 68 ? -28.986 32.870 -17.867 1.00 36.80 66 LEU A C 1
ATOM 558 O O . LEU A 1 68 ? -28.183 33.755 -18.165 1.00 37.13 66 LEU A O 1
ATOM 563 N N . ALA A 1 69 ? -29.180 31.782 -18.614 1.00 37.60 67 ALA A N 1
ATOM 564 C CA . ALA A 1 69 ? -28.471 31.583 -19.882 1.00 38.26 67 ALA A CA 1
ATOM 565 C C . ALA A 1 69 ? -28.882 32.665 -20.895 1.00 37.83 67 ALA A C 1
ATOM 566 O O . ALA A 1 69 ? -28.053 33.180 -21.662 1.00 38.54 67 ALA A O 1
ATOM 568 N N . LYS A 1 70 ? -30.152 33.034 -20.872 1.00 37.08 68 LYS A N 1
ATOM 569 C CA . LYS A 1 70 ? -30.648 34.037 -21.788 1.00 37.21 68 LYS A CA 1
ATOM 570 C C . LYS A 1 70 ? -29.987 35.374 -21.480 1.00 37.32 68 LYS A C 1
ATOM 571 O O . LYS A 1 70 ? -29.465 36.046 -22.364 1.00 36.29 68 LYS A O 1
ATOM 577 N N . VAL A 1 71 ? -29.994 35.745 -20.205 1.00 37.36 69 VAL A N 1
ATOM 578 C CA . VAL A 1 71 ? -29.470 37.025 -19.803 1.00 37.84 69 VAL A CA 1
ATOM 579 C C . VAL A 1 71 ? -27.956 37.104 -20.057 1.00 38.81 69 VAL A C 1
ATOM 580 O O . VAL A 1 71 ? -27.447 38.137 -20.470 1.00 38.64 69 VAL A O 1
ATOM 584 N N . GLN A 1 72 ? -27.249 36.007 -19.830 1.00 39.43 70 GLN A N 1
ATOM 585 C CA . GLN A 1 72 ? -25.836 35.930 -20.147 1.00 41.12 70 GLN A CA 1
ATOM 586 C C . GLN A 1 72 ? -25.581 36.158 -21.667 1.00 41.49 70 GLN A C 1
ATOM 587 O O . GLN A 1 72 ? -24.651 36.885 -22.061 1.00 41.76 70 GLN A O 1
ATOM 593 N N . ASP A 1 73 ? -26.408 35.540 -22.501 1.00 41.15 71 ASP A N 1
ATOM 594 C CA . ASP A 1 73 ? -26.358 35.763 -23.945 1.00 41.86 71 ASP A CA 1
ATOM 595 C C . ASP A 1 73 ? -26.606 37.218 -24.345 1.00 40.91 71 ASP A C 1
ATOM 596 O O . ASP A 1 73 ? -25.879 37.741 -25.194 1.00 41.10 71 ASP A O 1
ATOM 601 N N . GLU A 1 74 ? -27.607 37.864 -23.738 1.00 39.65 72 GLU A N 1
ATOM 602 C CA . GLU A 1 74 ? -27.895 39.284 -23.994 1.00 39.58 72 GLU A CA 1
ATOM 603 C C . GLU A 1 74 ? -26.671 40.162 -23.757 1.00 39.35 72 GLU A C 1
ATOM 604 O O . GLU A 1 74 ? -26.402 41.115 -24.518 1.00 39.06 72 GLU A O 1
ATOM 610 N N . ALA A 1 75 ? -25.946 39.860 -22.687 1.00 38.59 73 ALA A N 1
ATOM 611 C CA . ALA A 1 75 ? -24.726 40.592 -22.374 1.00 38.68 73 ALA A CA 1
ATOM 612 C C . ALA A 1 75 ? -23.702 40.409 -23.490 1.00 38.47 73 ALA A C 1
ATOM 613 O O . ALA A 1 75 ? -23.082 41.368 -23.940 1.00 39.10 73 ALA A O 1
ATOM 615 N N . GLY A 1 76 ? -23.519 39.165 -23.912 1.00 38.27 74 GLY A N 1
ATOM 616 C CA . GLY A 1 76 ? -22.621 38.831 -25.021 1.00 38.56 74 GLY A CA 1
ATOM 617 C C . GLY A 1 76 ? -23.009 39.532 -26.309 1.00 37.57 74 GLY A C 1
ATOM 618 O O . GLY A 1 76 ? -22.147 40.041 -27.019 1.00 39.06 74 GLY A O 1
ATOM 619 N N . HIS A 1 77 ? -24.305 39.580 -26.596 1.00 36.02 75 HIS A N 1
ATOM 620 C CA . HIS A 1 77 ? -24.807 40.291 -27.777 1.00 36.15 75 HIS A CA 1
ATOM 621 C C . HIS A 1 77 ? -24.549 41.797 -27.742 1.00 36.35 75 HIS A C 1
ATOM 622 O O . HIS A 1 77 ? -24.260 42.398 -28.778 1.00 35.85 75 HIS A O 1
ATOM 629 N N . GLY A 1 78 ? -24.650 42.397 -26.560 1.00 35.82 76 GLY A N 1
ATOM 630 C CA . GLY A 1 78 ? -24.299 43.801 -26.376 1.00 36.60 76 GLY A CA 1
ATOM 631 C C . GLY A 1 78 ? -22.847 44.032 -26.767 1.00 38.28 76 GLY A C 1
ATOM 632 O O . GLY A 1 78 ? -22.529 44.998 -27.467 1.00 38.27 76 GLY A O 1
ATOM 633 N N . LEU A 1 79 ? -21.974 43.129 -26.324 1.00 38.87 77 LEU A N 1
ATOM 634 C CA . LEU A 1 79 ? -20.561 43.200 -26.661 1.00 40.72 77 LEU A CA 1
ATOM 635 C C . LEU A 1 79 ? -20.323 43.120 -28.171 1.00 40.99 77 LEU A C 1
ATOM 636 O O . LEU A 1 79 ? -19.557 43.920 -28.702 1.00 40.96 77 LEU A O 1
ATOM 641 N N . TYR A 1 80 ? -20.985 42.178 -28.852 1.00 40.64 78 TYR A N 1
ATOM 642 C CA . TYR A 1 80 ? -20.866 42.067 -30.317 1.00 41.26 78 TYR A CA 1
ATOM 643 C C . TYR A 1 80 ? -21.283 43.360 -31.020 1.00 40.11 78 TYR A C 1
ATOM 644 O O . TYR A 1 80 ? -20.635 43.786 -31.981 1.00 40.10 78 TYR A O 1
ATOM 653 N N . LEU A 1 81 ? -22.378 43.957 -30.562 1.00 37.94 79 LEU A N 1
ATOM 654 C CA . LEU A 1 81 ? -22.868 45.191 -31.165 1.00 37.56 79 LEU A CA 1
ATOM 655 C C . LEU A 1 81 ? -21.984 46.395 -30.880 1.00 37.79 79 LEU A C 1
ATOM 656 O O . LEU A 1 81 ? -21.746 47.197 -31.786 1.00 37.81 79 LEU A O 1
ATOM 661 N N . TYR A 1 82 ? -21.474 46.529 -29.653 1.00 37.72 80 TYR A N 1
ATOM 662 C CA . TYR A 1 82 ? -20.459 47.562 -29.413 1.00 38.69 80 TYR A CA 1
ATOM 663 C C . TYR A 1 82 ? -19.227 47.422 -30.308 1.00 39.61 80 TYR A C 1
ATOM 664 O O . TYR A 1 82 ? -18.742 48.418 -30.842 1.00 39.35 80 TYR A O 1
ATOM 673 N N . SER A 1 83 ? -18.721 46.196 -30.464 1.00 40.18 81 SER A N 1
ATOM 674 C CA . SER A 1 83 ? -17.597 45.940 -31.382 1.00 41.57 81 SER A CA 1
ATOM 675 C C . SER A 1 83 ? -17.904 46.411 -32.788 1.00 41.24 81 SER A C 1
ATOM 676 O O . SER A 1 83 ? -17.086 47.091 -33.396 1.00 42.37 81 SER A O 1
ATOM 679 N N . ALA A 1 84 ? -19.081 46.042 -33.287 1.00 40.05 82 ALA A N 1
ATOM 680 C CA . ALA A 1 84 ? -19.524 46.422 -34.621 1.00 40.14 82 ALA A CA 1
ATOM 681 C C . ALA A 1 84 ? -19.638 47.948 -34.757 1.00 39.99 82 ALA A C 1
ATOM 682 O O . ALA A 1 84 ? -19.166 48.543 -35.736 1.00 40.80 82 ALA A O 1
ATOM 684 N N . ALA A 1 85 ? -20.242 48.586 -33.761 1.00 39.68 83 ALA A N 1
ATOM 685 C CA . ALA A 1 85 ? -20.354 50.050 -33.762 1.00 40.08 83 ALA A CA 1
ATOM 686 C C . ALA A 1 85 ? -18.971 50.730 -33.766 1.00 41.27 83 ALA A C 1
ATOM 687 O O . ALA A 1 85 ? -18.753 51.689 -34.498 1.00 41.97 83 ALA A O 1
ATOM 689 N N . GLU A 1 86 ? -18.030 50.197 -32.985 1.00 41.74 84 GLU A N 1
ATOM 690 C CA . GLU A 1 86 ? -16.671 50.737 -32.944 1.00 43.14 84 GLU A CA 1
ATOM 691 C C . GLU A 1 86 ? -15.920 50.684 -34.289 1.00 43.60 84 GLU A C 1
ATOM 692 O O . GLU A 1 86 ? -15.043 51.519 -34.521 1.00 44.08 84 GLU A O 1
ATOM 698 N N . THR A 1 87 ? -16.259 49.737 -35.172 1.00 43.10 85 THR A N 1
ATOM 699 C CA . THR A 1 87 ? -15.625 49.713 -36.522 1.00 44.06 85 THR A CA 1
ATOM 700 C C . THR A 1 87 ? -15.933 50.981 -37.334 1.00 44.17 85 THR A C 1
ATOM 701 O O . THR A 1 87 ? -15.272 51.250 -38.326 1.00 45.19 85 THR A O 1
ATOM 705 N N . LEU A 1 88 ? -16.938 51.743 -36.908 1.00 43.67 86 LEU A N 1
ATOM 706 C CA . LEU A 1 88 ? -17.347 52.978 -37.592 1.00 44.31 86 LEU A CA 1
ATOM 707 C C . LEU A 1 88 ? -16.641 54.230 -37.043 1.00 45.42 86 LEU A C 1
ATOM 708 O O . LEU A 1 88 ? -16.893 55.353 -37.510 1.00 45.48 86 LEU A O 1
ATOM 713 N N . GLY A 1 89 ? -15.755 54.024 -36.072 1.00 45.66 87 GLY A N 1
ATOM 714 C CA . GLY A 1 89 ? -14.958 55.106 -35.503 1.00 47.54 87 GLY A CA 1
ATOM 715 C C . GLY A 1 89 ? -15.476 55.689 -34.195 1.00 47.84 87 GLY A C 1
ATOM 716 O O . GLY A 1 89 ? -14.907 56.646 -33.689 1.00 48.55 87 GLY A O 1
ATOM 717 N N . CYS A 1 90 ? -16.553 55.137 -33.640 1.00 47.62 88 CYS A N 1
ATOM 718 C CA . CYS A 1 90 ? -17.041 55.627 -32.342 1.00 48.12 88 CYS A CA 1
ATOM 719 C C . CYS A 1 90 ? -16.389 54.871 -31.180 1.00 48.04 88 CYS A C 1
ATOM 720 O O . CYS A 1 90 ? -15.754 53.840 -31.383 1.00 49.07 88 CYS A O 1
ATOM 723 N N . ALA A 1 91 ? -16.526 55.392 -29.966 1.00 48.10 89 ALA A N 1
ATOM 724 C CA . ALA A 1 91 ? -16.035 54.685 -28.779 1.00 48.04 89 ALA A CA 1
ATOM 725 C C . ALA A 1 91 ? -17.209 54.196 -27.923 1.00 46.74 89 ALA A C 1
ATOM 726 O O . ALA A 1 91 ? -18.119 54.962 -27.603 1.00 46.12 89 ALA A O 1
ATOM 728 N N . ARG A 1 92 ? -17.183 52.913 -27.579 1.00 46.67 90 ARG A N 1
ATOM 729 C CA . ARG A 1 92 ? -18.155 52.317 -26.642 1.00 46.03 90 ARG A CA 1
ATOM 730 C C . ARG A 1 92 ? -18.364 53.178 -25.387 1.00 46.10 90 ARG A C 1
ATOM 731 O O . ARG A 1 92 ? -19.493 53.544 -25.063 1.00 45.35 90 ARG A O 1
ATOM 739 N N . GLU A 1 93 ? -17.277 53.534 -24.705 1.00 47.19 91 GLU A N 1
ATOM 740 C CA . GLU A 1 93 ? -17.382 54.336 -23.482 1.00 48.37 91 GLU A CA 1
ATOM 741 C C . GLU A 1 93 ? -18.160 55.626 -23.724 1.00 47.66 91 GLU A C 1
ATOM 742 O O . GLU A 1 93 ? -18.966 56.028 -22.899 1.00 46.63 91 GLU A O 1
ATOM 748 N N . ASP A 1 94 ? -17.927 56.254 -24.876 1.00 47.47 92 ASP A N 1
ATOM 749 C CA . ASP A 1 94 ? -18.609 57.491 -25.231 1.00 47.80 92 ASP A CA 1
ATOM 750 C C . ASP A 1 94 ? -20.121 57.324 -25.501 1.00 45.75 92 ASP A C 1
ATOM 751 O O . ASP A 1 94 ? -20.945 58.062 -24.950 1.00 45.76 92 ASP A O 1
ATOM 756 N N . ILE A 1 95 ? -20.493 56.365 -26.343 1.00 43.81 93 ILE A N 1
ATOM 757 C CA . ILE A 1 95 ? -21.920 56.151 -26.611 1.00 41.72 93 ILE A CA 1
ATOM 758 C C . ILE A 1 95 ? -22.670 55.573 -25.390 1.00 40.36 93 ILE A C 1
ATOM 759 O O . ILE A 1 95 ? -23.840 55.879 -25.170 1.00 39.06 93 ILE A O 1
ATOM 764 N N . TYR A 1 96 ? -21.990 54.769 -24.584 1.00 40.27 94 TYR A N 1
ATOM 765 C CA . TYR A 1 96 ? -22.609 54.290 -23.338 1.00 40.46 94 TYR A CA 1
ATOM 766 C C . TYR A 1 96 ? -22.966 55.474 -22.410 1.00 40.80 94 TYR A C 1
ATOM 767 O O . TYR A 1 96 ? -24.079 55.552 -21.854 1.00 39.59 94 TYR A O 1
ATOM 776 N N . GLN A 1 97 ? -22.036 56.414 -22.280 1.00 41.75 95 GLN A N 1
ATOM 777 C CA . GLN A 1 97 ? -22.287 57.627 -21.501 1.00 43.51 95 GLN A CA 1
ATOM 778 C C . GLN A 1 97 ? -23.476 58.448 -22.035 1.00 43.21 95 GLN A C 1
ATOM 779 O O . GLN A 1 97 ? -24.269 58.991 -21.258 1.00 42.52 95 GLN A O 1
ATOM 785 N N . LYS A 1 98 ? -23.607 58.532 -23.357 1.00 43.23 96 LYS A N 1
ATOM 786 C CA . LYS A 1 98 ? -24.770 59.212 -23.954 1.00 43.76 96 LYS A CA 1
ATOM 787 C C . LYS A 1 98 ? -26.079 58.494 -23.631 1.00 42.73 96 LYS A C 1
ATOM 788 O O . LYS A 1 98 ? -27.125 59.125 -23.462 1.00 42.76 96 LYS A O 1
ATOM 794 N N . MET A 1 99 ? -26.016 57.175 -23.531 1.00 42.10 97 MET A N 1
ATOM 795 C CA . MET A 1 99 ? -27.172 56.414 -23.103 1.00 42.28 97 MET A CA 1
ATOM 796 C C . MET A 1 99 ? -27.531 56.768 -21.655 1.00 42.08 97 MET A C 1
ATOM 797 O O . MET A 1 99 ? -28.692 57.100 -21.374 1.00 41.62 97 MET A O 1
ATOM 802 N N . LEU A 1 100 ? -26.536 56.733 -20.765 1.00 42.26 98 LEU A N 1
ATOM 803 C CA . LEU A 1 100 ? -26.726 57.121 -19.355 1.00 43.49 98 LEU A CA 1
ATOM 804 C C . LEU A 1 100 ? -27.340 58.514 -19.197 1.00 44.71 98 LEU A C 1
ATOM 805 O O . LEU A 1 100 ? -28.171 58.712 -18.318 1.00 44.84 98 LEU A O 1
ATOM 810 N N . ASP A 1 101 ? -26.941 59.445 -20.068 1.00 45.94 99 ASP A N 1
ATOM 811 C CA . ASP A 1 101 ? -27.414 60.833 -20.077 1.00 47.78 99 ASP A CA 1
ATOM 812 C C . ASP A 1 101 ? -28.740 61.032 -20.796 1.00 47.01 99 ASP A C 1
ATOM 813 O O . ASP A 1 101 ? -29.235 62.152 -20.875 1.00 47.16 99 ASP A O 1
ATOM 818 N N . GLY A 1 102 ? -29.288 59.965 -21.366 1.00 46.02 100 GLY A N 1
ATOM 819 C CA . GLY A 1 102 ? -30.514 60.072 -22.163 1.00 45.79 100 GLY A CA 1
ATOM 820 C C . GLY A 1 102 ? -30.287 60.769 -23.499 1.00 46.24 100 GLY A C 1
ATOM 821 O O . GLY A 1 102 ? -31.227 61.286 -24.097 1.00 47.42 100 GLY A O 1
ATOM 822 N N . ARG A 1 103 ? -29.041 60.804 -23.962 1.00 45.72 101 ARG A N 1
ATOM 823 C CA . ARG A 1 103 ? -28.721 61.388 -25.270 1.00 45.88 101 ARG A CA 1
ATOM 824 C C . ARG A 1 103 ? -28.805 60.355 -26.408 1.00 44.19 101 ARG A C 1
ATOM 825 O O . ARG A 1 103 ? -28.892 60.722 -27.576 1.00 44.86 101 ARG A O 1
ATOM 833 N N . MET A 1 104 ? -28.772 59.070 -26.069 1.00 42.17 102 MET A N 1
ATOM 834 C CA . MET A 1 104 ? -29.111 58.020 -27.032 1.00 40.06 102 MET A CA 1
ATOM 835 C C . MET A 1 104 ? -30.197 57.137 -26.468 1.00 38.46 102 MET A C 1
ATOM 836 O O . MET A 1 104 ? -30.349 57.020 -25.243 1.00 37.84 102 MET A O 1
ATOM 841 N N . LYS A 1 105 ? -30.938 56.501 -27.364 1.00 36.56 103 LYS A N 1
ATOM 842 C CA . LYS A 1 105 ? -32.096 55.698 -26.996 1.00 34.88 103 LYS A CA 1
ATOM 843 C C . LYS A 1 105 ? -31.718 54.240 -26.765 1.00 33.98 103 LYS A C 1
ATOM 844 O O . LYS A 1 105 ? -30.585 53.839 -27.035 1.00 33.98 103 LYS A O 1
ATOM 850 N N . TYR A 1 106 ? -32.678 53.474 -26.237 1.00 32.77 104 TYR A N 1
ATOM 851 C CA . TYR A 1 106 ? -32.660 52.024 -26.233 1.00 31.81 104 TYR A CA 1
ATOM 852 C C . TYR A 1 106 ? -34.116 51.612 -26.493 1.00 31.76 104 TYR A C 1
ATOM 853 O O . TYR A 1 106 ? -35.037 52.446 -26.386 1.00 30.92 104 TYR A O 1
ATOM 862 N N . SER A 1 107 ? -34.335 50.340 -26.822 1.00 30.77 105 SER A N 1
ATOM 863 C CA . SER A 1 107 ? -35.691 49.882 -27.191 1.00 31.40 105 SER A CA 1
ATOM 864 C C . SER A 1 107 ? -36.774 50.223 -26.157 1.00 31.43 105 SER A C 1
ATOM 865 O O . SER A 1 107 ? -36.648 49.915 -24.970 1.00 30.25 105 SER A O 1
ATOM 868 N N . SER A 1 108 ? -37.831 50.876 -26.637 1.00 32.85 106 SER A N 1
ATOM 869 C CA . SER A 1 108 ? -39.036 51.208 -25.865 1.00 33.09 106 SER A CA 1
ATOM 870 C C . SER A 1 108 ? -39.550 50.097 -24.961 1.00 32.79 106 SER A C 1
ATOM 871 O O . SER A 1 108 ? -40.005 50.364 -23.844 1.00 33.25 106 SER A O 1
ATOM 874 N N . ILE A 1 109 ? -39.450 48.852 -25.425 1.00 32.57 107 ILE A N 1
ATOM 875 C CA . ILE A 1 109 ? -40.056 47.712 -24.734 1.00 31.54 107 ILE A CA 1
ATOM 876 C C . ILE A 1 109 ? -39.458 47.513 -23.330 1.00 31.17 107 ILE A C 1
ATOM 877 O O . ILE A 1 109 ? -40.104 46.952 -22.453 1.00 30.21 107 ILE A O 1
ATOM 882 N N . PHE A 1 110 ? -38.226 47.979 -23.119 1.00 31.07 108 PHE A N 1
ATOM 883 C CA . PHE A 1 110 ? -37.559 47.731 -21.839 1.00 31.07 108 PHE A CA 1
ATOM 884 C C . PHE A 1 110 ? -37.965 48.713 -20.727 1.00 30.90 108 PHE A C 1
ATOM 885 O O . PHE A 1 110 ? -37.492 48.622 -19.588 1.00 31.33 108 PHE A O 1
ATOM 893 N N . ASN A 1 111 ? -38.895 49.610 -21.041 1.00 30.88 109 ASN A N 1
ATOM 894 C CA . ASN A 1 111 ? -39.438 50.532 -20.054 1.00 31.73 109 ASN A CA 1
ATOM 895 C C . ASN A 1 111 ? -40.716 50.062 -19.385 1.00 31.69 109 ASN A C 1
ATOM 896 O O . ASN A 1 111 ? -41.392 50.851 -18.695 1.00 33.45 109 ASN A O 1
ATOM 901 N N . TYR A 1 112 ? -41.038 48.793 -19.586 1.00 30.59 110 TYR A N 1
ATOM 902 C CA . TYR A 1 112 ? -42.250 48.187 -19.054 1.00 30.17 110 TYR A CA 1
ATOM 903 C C . TYR A 1 112 ? -41.872 47.228 -17.944 1.00 29.67 110 TYR A C 1
ATOM 904 O O . TYR A 1 112 ? -40.864 46.519 -18.063 1.00 29.69 110 TYR A O 1
ATOM 913 N N . PRO A 1 113 ? -42.655 47.217 -16.853 1.00 29.21 111 PRO A N 1
ATOM 914 C CA . PRO A 1 113 ? -42.281 46.423 -15.664 1.00 29.63 111 PRO A CA 1
ATOM 915 C C . PRO A 1 113 ? -42.645 44.942 -15.739 1.00 29.69 111 PRO A C 1
ATOM 916 O O . PRO A 1 113 ? -43.655 44.567 -16.360 1.00 30.81 111 PRO A O 1
ATOM 920 N N . THR A 1 114 ? -41.830 44.091 -15.118 1.00 30.14 112 THR A N 1
ATOM 921 C CA . THR A 1 114 ? -42.184 42.680 -14.960 1.00 29.10 112 THR A CA 1
ATOM 922 C C . THR A 1 114 ? -42.934 42.448 -13.648 1.00 30.34 112 THR A C 1
ATOM 923 O O . THR A 1 114 ? -42.336 42.375 -12.558 1.00 29.20 112 THR A O 1
ATOM 927 N N . LEU A 1 115 ? -44.258 42.359 -13.776 1.00 30.42 113 LEU A N 1
ATOM 928 C CA . LEU A 1 115 ? -45.154 42.329 -12.623 1.00 30.72 113 LEU A CA 1
ATOM 929 C C . LEU A 1 115 ? -45.581 40.935 -12.255 1.00 30.99 113 LEU A C 1
ATOM 930 O O . LEU A 1 115 ? -46.331 40.753 -11.289 1.00 31.95 113 LEU A O 1
ATOM 935 N N . SER A 1 116 ? -45.132 39.949 -13.028 1.00 30.32 114 SER A N 1
ATOM 936 C CA . SER A 1 116 ? -45.438 38.560 -12.758 1.00 30.25 114 SER A CA 1
ATOM 937 C C . SER A 1 116 ? -44.474 37.659 -13.485 1.00 29.96 114 SER A C 1
ATOM 938 O O . SER A 1 116 ? -43.780 38.097 -14.409 1.00 31.35 114 SER A O 1
ATOM 941 N N . TRP A 1 117 ? -44.440 36.392 -13.092 1.00 29.89 115 TRP A N 1
ATOM 942 C CA . TRP A 1 117 ? -43.584 35.435 -13.762 1.00 29.68 115 TRP A CA 1
ATOM 943 C C . TRP A 1 117 ? -44.002 35.243 -15.232 1.00 30.38 115 TRP A C 1
ATOM 944 O O . TRP A 1 117 ? -43.132 35.032 -16.093 1.00 29.65 115 TRP A O 1
ATOM 955 N N . ALA A 1 118 ? -45.317 35.306 -15.514 1.00 30.74 116 ALA A N 1
ATOM 956 C CA . ALA A 1 118 ? -45.805 35.189 -16.890 1.00 31.43 116 ALA A CA 1
ATOM 957 C C . ALA A 1 118 ? -45.195 36.237 -17.830 1.00 31.49 116 ALA A C 1
ATOM 958 O O . ALA A 1 118 ? -44.966 35.942 -19.005 1.00 32.13 116 ALA A O 1
ATOM 960 N N . ASP A 1 119 ? -44.923 37.435 -17.314 1.00 31.04 117 ASP A N 1
ATOM 961 C CA . ASP A 1 119 ? -44.255 38.510 -18.056 1.00 30.88 117 ASP A CA 1
ATOM 962 C C . ASP A 1 119 ? -42.917 38.053 -18.606 1.00 30.94 117 ASP A C 1
ATOM 963 O O . ASP A 1 119 ? -42.500 38.478 -19.680 1.00 31.56 117 ASP A O 1
ATOM 968 N N . ILE A 1 120 ? -42.249 37.187 -17.866 1.00 31.10 118 ILE A N 1
ATOM 969 C CA . ILE A 1 120 ? -40.961 36.666 -18.281 1.00 31.15 118 ILE A CA 1
ATOM 970 C C . ILE A 1 120 ? -41.109 35.747 -19.471 1.00 32.14 118 ILE A C 1
ATOM 971 O O . ILE A 1 120 ? -40.302 35.824 -20.424 1.00 32.36 118 ILE A O 1
ATOM 976 N N . GLY A 1 121 ? -42.123 34.884 -19.445 1.00 31.13 119 GLY A N 1
ATOM 977 C CA . GLY A 1 121 ? -42.328 33.975 -20.572 1.00 30.98 119 GLY A CA 1
ATOM 978 C C . GLY A 1 121 ? -42.818 34.780 -21.763 1.00 30.48 119 GLY A C 1
ATOM 979 O O . GLY A 1 121 ? -42.434 34.519 -22.890 1.00 30.55 119 GLY A O 1
ATOM 980 N N . VAL A 1 122 ? -43.682 35.757 -21.509 1.00 30.06 120 VAL A N 1
ATOM 981 C CA . VAL A 1 122 ? -44.153 36.638 -22.566 1.00 30.34 120 VAL A CA 1
ATOM 982 C C . VAL A 1 122 ? -43.020 37.480 -23.199 1.00 30.93 120 VAL A C 1
ATOM 983 O O . VAL A 1 122 ? -42.981 37.651 -24.433 1.00 31.44 120 VAL A O 1
ATOM 987 N N . ILE A 1 123 ? -42.085 37.984 -22.391 1.00 30.94 121 ILE A N 1
ATOM 988 C CA . ILE A 1 123 ? -40.897 38.641 -22.956 1.00 30.84 121 ILE A CA 1
ATOM 989 C C . ILE A 1 123 ? -40.082 37.646 -23.817 1.00 32.05 121 ILE A C 1
ATOM 990 O O . ILE A 1 123 ? -39.672 37.965 -24.940 1.00 31.69 121 ILE A O 1
ATOM 995 N N . GLY A 1 124 ? -39.872 36.439 -23.305 1.00 32.21 122 GLY A N 1
ATOM 996 C CA . GLY A 1 124 ? -39.176 35.410 -24.066 1.00 33.05 122 GLY A CA 1
ATOM 997 C C . GLY A 1 124 ? -39.877 35.122 -25.395 1.00 33.75 122 GLY A C 1
ATOM 998 O O . GLY A 1 124 ? -39.213 34.943 -26.420 1.00 33.84 122 GLY A O 1
ATOM 999 N N . TRP A 1 125 ? -41.210 35.110 -25.377 1.00 33.43 123 TRP A N 1
ATOM 1000 C CA . TRP A 1 125 ? -42.000 34.739 -26.556 1.00 34.96 123 TRP A CA 1
ATOM 1001 C C . TRP A 1 125 ? -42.362 35.899 -27.521 1.00 34.80 123 TRP A C 1
ATOM 1002 O O . TRP A 1 125 ? -42.003 35.854 -28.700 1.00 35.91 123 TRP A O 1
ATOM 1013 N N . LEU A 1 126 ? -43.077 36.908 -27.037 1.00 35.18 124 LEU A N 1
ATOM 1014 C CA . LEU A 1 126 ? -43.549 38.001 -27.896 1.00 35.72 124 LEU A CA 1
ATOM 1015 C C . LEU A 1 126 ? -42.467 39.020 -28.199 1.00 35.20 124 LEU A C 1
ATOM 1016 O O . LEU A 1 126 ? -42.262 39.389 -29.355 1.00 35.37 124 LEU A O 1
ATOM 1021 N N . VAL A 1 127 ? -41.811 39.495 -27.148 1.00 34.37 125 VAL A N 1
ATOM 1022 C CA . VAL A 1 127 ? -40.764 40.510 -27.264 1.00 34.66 125 VAL A CA 1
ATOM 1023 C C . VAL A 1 127 ? -39.562 39.967 -28.032 1.00 35.33 125 VAL A C 1
ATOM 1024 O O . VAL A 1 127 ? -39.077 40.616 -28.963 1.00 35.90 125 VAL A O 1
ATOM 1028 N N . ASP A 1 128 ? -39.100 38.776 -27.675 1.00 34.90 126 ASP A N 1
ATOM 1029 C CA . ASP A 1 128 ? -37.996 38.182 -28.410 1.00 36.20 126 ASP A CA 1
ATOM 1030 C C . ASP A 1 128 ? -38.451 37.814 -29.821 1.00 34.79 126 ASP A C 1
ATOM 1031 O O . ASP A 1 128 ? -37.659 37.881 -30.737 1.00 34.60 126 ASP A O 1
ATOM 1036 N N . GLY A 1 129 ? -39.721 37.431 -29.981 1.00 34.37 127 GLY A N 1
ATOM 1037 C CA . GLY A 1 129 ? -40.285 37.123 -31.313 1.00 35.18 127 GLY A CA 1
ATOM 1038 C C . GLY A 1 129 ? -40.266 38.326 -32.243 1.00 35.10 127 GLY A C 1
ATOM 1039 O O . GLY A 1 129 ? -39.947 38.195 -33.429 1.00 36.08 127 GLY A O 1
ATOM 1040 N N . ALA A 1 130 ? -40.598 39.505 -31.698 1.00 34.56 128 ALA A N 1
ATOM 1041 C CA . ALA A 1 130 ? -40.557 40.759 -32.446 1.00 34.06 128 ALA A CA 1
ATOM 1042 C C . ALA A 1 130 ? -39.124 41.157 -32.790 1.00 34.47 128 ALA A C 1
ATOM 1043 O O . ALA A 1 130 ? -38.845 41.576 -33.931 1.00 35.13 128 ALA A O 1
ATOM 1045 N N . ALA A 1 131 ? -38.201 40.991 -31.838 1.00 33.62 129 ALA A N 1
ATOM 1046 C CA . ALA A 1 131 ? -36.782 41.288 -32.112 1.00 33.96 129 ALA A CA 1
ATOM 1047 C C . ALA A 1 131 ? -36.204 40.364 -33.188 1.00 34.44 129 ALA A C 1
ATOM 1048 O O . ALA A 1 131 ? -35.353 40.780 -33.970 1.00 35.03 129 ALA A O 1
ATOM 1050 N N . ILE A 1 132 ? -36.671 39.123 -33.226 1.00 34.80 130 ILE A N 1
ATOM 1051 C CA . ILE A 1 132 ? -36.212 38.138 -34.210 1.00 35.39 130 ILE A CA 1
ATOM 1052 C C . ILE A 1 132 ? -36.636 38.516 -35.641 1.00 35.52 130 ILE A C 1
ATOM 1053 O O . ILE A 1 132 ? -35.808 38.473 -36.556 1.00 35.98 130 ILE A O 1
ATOM 1058 N N . VAL A 1 133 ? -37.906 38.895 -35.826 1.00 35.20 131 VAL A N 1
ATOM 1059 C CA . VAL A 1 133 ? -38.401 39.370 -37.138 1.00 35.50 131 VAL A CA 1
ATOM 1060 C C . VAL A 1 133 ? -37.558 40.557 -37.609 1.00 35.88 131 VAL A C 1
ATOM 1061 O O . VAL A 1 133 ? -37.067 40.579 -38.746 1.00 35.17 131 VAL A O 1
ATOM 1065 N N . ASN A 1 134 ? -37.372 41.527 -36.717 1.00 34.76 132 ASN A N 1
ATOM 1066 C CA . ASN A 1 134 ? -36.582 42.717 -37.027 1.00 35.26 132 ASN A CA 1
ATOM 1067 C C . ASN A 1 134 ? -35.113 42.374 -37.288 1.00 35.28 132 ASN A C 1
ATOM 1068 O O . ASN A 1 134 ? -34.507 42.886 -38.234 1.00 35.30 132 ASN A O 1
ATOM 1073 N N . GLN A 1 135 ? -34.546 41.501 -36.457 1.00 34.81 133 GLN A N 1
ATOM 1074 C CA . GLN A 1 135 ? -33.116 41.178 -36.559 1.00 35.94 133 GLN A CA 1
ATOM 1075 C C . GLN A 1 135 ? -32.742 40.241 -37.713 1.00 36.80 133 GLN A C 1
ATOM 1076 O O . GLN A 1 135 ? -31.635 40.323 -38.252 1.00 37.31 133 GLN A O 1
ATOM 1082 N N . VAL A 1 136 ? -33.645 39.326 -38.070 1.00 36.87 134 VAL A N 1
ATOM 1083 C CA . VAL A 1 136 ? -33.399 38.455 -39.222 1.00 37.57 134 VAL A CA 1
ATOM 1084 C C . VAL A 1 136 ? -33.429 39.318 -40.492 1.00 38.24 134 VAL A C 1
ATOM 1085 O O . VAL A 1 136 ? -32.630 39.114 -41.382 1.00 38.30 134 VAL A O 1
ATOM 1089 N N . ALA A 1 137 ? -34.332 40.304 -40.522 1.00 38.50 135 ALA A N 1
ATOM 1090 C CA . ALA A 1 137 ? -34.428 41.283 -41.611 1.00 39.80 135 ALA A CA 1
ATOM 1091 C C . ALA A 1 137 ? -33.164 42.119 -41.790 1.00 39.98 135 ALA A C 1
ATOM 1092 O O . ALA A 1 137 ? -32.938 42.665 -42.873 1.00 42.45 135 ALA A O 1
ATOM 1094 N N . LEU A 1 138 ? -32.361 42.222 -40.734 1.00 38.82 136 LEU A N 1
ATOM 1095 C CA . LEU A 1 138 ? -31.110 42.968 -40.734 1.00 38.48 136 LEU A CA 1
ATOM 1096 C C . LEU A 1 138 ? -29.879 42.106 -41.075 1.00 39.04 136 LEU A C 1
ATOM 1097 O O . LEU A 1 138 ? -28.759 42.625 -41.185 1.00 38.56 136 LEU A O 1
ATOM 1102 N N . CYS A 1 139 ? -30.070 40.793 -41.224 1.00 39.04 137 CYS A N 1
ATOM 1103 C CA . CYS A 1 139 ? -28.975 39.932 -41.673 1.00 40.47 137 CYS A CA 1
ATOM 1104 C C . CYS A 1 139 ? -28.502 40.294 -43.087 1.00 41.53 137 CYS A C 1
ATOM 1105 O O . CYS A 1 139 ? -27.414 39.907 -43.498 1.00 42.24 137 CYS A O 1
ATOM 1108 N N . ARG A 1 140 ? -29.307 41.063 -43.817 1.00 41.82 138 ARG A N 1
ATOM 1109 C CA . ARG A 1 140 ? -28.880 41.559 -45.130 1.00 43.09 138 ARG A CA 1
ATOM 1110 C C . ARG A 1 140 ? -28.736 43.091 -45.183 1.00 42.04 138 ARG A C 1
ATOM 1111 O O . ARG A 1 140 ? -28.733 43.691 -46.256 1.00 42.41 138 ARG A O 1
ATOM 1119 N N . THR A 1 141 ? -28.611 43.715 -44.008 1.00 40.13 139 THR A N 1
ATOM 1120 C CA . THR A 1 141 ? -28.263 45.138 -43.917 1.00 38.81 139 THR A CA 1
ATOM 1121 C C . THR A 1 141 ? -26.927 45.389 -44.654 1.00 39.40 139 THR A C 1
ATOM 1122 O O . THR A 1 141 ? -26.056 44.510 -44.690 1.00 38.78 139 THR A O 1
ATOM 1126 N N . SER A 1 142 ? -26.785 46.579 -45.234 1.00 38.83 140 SER A N 1
ATOM 1127 C CA . SER A 1 142 ? -25.676 46.860 -46.147 1.00 40.25 140 SER A CA 1
ATOM 1128 C C . SER A 1 142 ? -24.281 46.908 -45.497 1.00 39.93 140 SER A C 1
ATOM 1129 O O . SER A 1 142 ? -23.290 46.701 -46.166 1.00 40.51 140 SER A O 1
ATOM 1132 N N . TYR A 1 143 ? -24.204 47.169 -44.196 1.00 38.96 141 TYR A N 1
ATOM 1133 C CA . TYR A 1 143 ? -22.896 47.288 -43.543 1.00 38.93 141 TYR A CA 1
ATOM 1134 C C . TYR A 1 143 ? -22.475 45.929 -42.971 1.00 38.95 141 TYR A C 1
ATOM 1135 O O . TYR A 1 143 ? -23.162 45.361 -42.111 1.00 37.85 141 TYR A O 1
ATOM 1144 N N . GLY A 1 144 ? -21.351 45.421 -43.475 1.00 39.63 142 GLY A N 1
ATOM 1145 C CA . GLY A 1 144 ? -20.889 44.063 -43.231 1.00 39.70 142 GLY A CA 1
ATOM 1146 C C . GLY A 1 144 ? -20.793 43.646 -41.772 1.00 39.71 142 GLY A C 1
ATOM 1147 O O . GLY A 1 144 ? -21.396 42.636 -41.378 1.00 38.79 142 GLY A O 1
ATOM 1148 N N . PRO A 1 145 ? -20.024 44.406 -40.968 1.00 39.79 143 PRO A N 1
ATOM 1149 C CA . PRO A 1 145 ? -19.899 44.122 -39.529 1.00 39.60 143 PRO A CA 1
ATOM 1150 C C . PRO A 1 145 ? -21.251 44.021 -38.838 1.00 38.47 143 PRO A C 1
ATOM 1151 O O . PRO A 1 145 ? -21.418 43.188 -37.965 1.00 38.82 143 PRO A O 1
ATOM 1155 N N . TYR A 1 146 ? -22.209 44.853 -39.237 1.00 38.02 144 TYR A N 1
ATOM 1156 C CA . TYR A 1 146 ? -23.548 44.810 -38.666 1.00 37.03 144 TYR A CA 1
ATOM 1157 C C . TYR A 1 146 ? -24.297 43.548 -39.107 1.00 37.67 144 TYR A C 1
ATOM 1158 O O . TYR A 1 146 ? -24.852 42.829 -38.266 1.00 38.02 144 TYR A O 1
ATOM 1167 N N . ALA A 1 147 ? -24.308 43.272 -40.413 1.00 38.23 145 ALA A N 1
ATOM 1168 C CA . ALA A 1 147 ? -24.930 42.062 -40.955 1.00 38.68 145 ALA A CA 1
ATOM 1169 C C . ALA A 1 147 ? -24.397 40.793 -40.298 1.00 39.05 145 ALA A C 1
ATOM 1170 O O . ALA A 1 147 ? -25.176 39.947 -39.870 1.00 38.41 145 ALA A O 1
ATOM 1172 N N . ARG A 1 148 ? -23.074 40.674 -40.203 1.00 39.84 146 ARG A N 1
ATOM 1173 C CA . ARG A 1 148 ? -22.439 39.495 -39.599 1.00 40.81 146 ARG A CA 1
ATOM 1174 C C . ARG A 1 148 ? -22.737 39.360 -38.093 1.00 40.41 146 ARG A C 1
ATOM 1175 O O . ARG A 1 148 ? -22.896 38.243 -37.588 1.00 40.55 146 ARG A O 1
ATOM 1183 N N . ALA A 1 149 ? -22.818 40.486 -37.383 1.00 39.92 147 ALA A N 1
ATOM 1184 C CA . ALA A 1 149 ? -23.212 40.436 -35.966 1.00 39.15 147 ALA A CA 1
ATOM 1185 C C . ALA A 1 149 ? -24.666 39.988 -35.820 1.00 39.13 147 ALA A C 1
ATOM 1186 O O . ALA A 1 149 ? -24.987 39.251 -34.883 1.00 38.90 147 ALA A O 1
ATOM 1188 N N . MET A 1 150 ? -25.533 40.400 -36.750 1.00 39.17 148 MET A N 1
ATOM 1189 C CA . MET A 1 150 ? -26.936 39.963 -36.740 1.00 39.77 148 MET A CA 1
ATOM 1190 C C . MET A 1 150 ? -27.048 38.459 -36.979 1.00 40.32 148 MET A C 1
ATOM 1191 O O . MET A 1 150 ? -27.835 37.797 -36.317 1.00 40.56 148 MET A O 1
ATOM 1196 N N . VAL A 1 151 ? -26.254 37.923 -37.908 1.00 41.23 149 VAL A N 1
ATOM 1197 C CA . VAL A 1 151 ? -26.268 36.486 -38.168 1.00 42.38 149 VAL A CA 1
ATOM 1198 C C . VAL A 1 151 ? -25.997 35.722 -36.861 1.00 42.72 149 VAL A C 1
ATOM 1199 O O . VAL A 1 151 ? -26.784 34.846 -36.475 1.00 42.58 149 VAL A O 1
ATOM 1203 N N . LYS A 1 152 ? -24.916 36.095 -36.176 1.00 43.47 150 LYS A N 1
ATOM 1204 C CA . LYS A 1 152 ? -24.458 35.431 -34.942 1.00 44.53 150 LYS A CA 1
ATOM 1205 C C . LYS A 1 152 ? -25.506 35.523 -33.830 1.00 43.17 150 LYS A C 1
ATOM 1206 O O . LYS A 1 152 ? -25.891 34.518 -33.212 1.00 42.98 150 LYS A O 1
ATOM 1212 N N . ILE A 1 153 ? -25.980 36.741 -33.616 1.00 41.63 151 ILE A N 1
ATOM 1213 C CA . ILE A 1 153 ? -27.040 37.029 -32.672 1.00 41.11 151 ILE A CA 1
ATOM 1214 C C . ILE A 1 153 ? -28.320 36.228 -32.963 1.00 41.52 151 ILE A C 1
ATOM 1215 O O . ILE A 1 153 ? -28.861 35.589 -32.059 1.00 40.96 151 ILE A O 1
ATOM 1220 N N . CYS A 1 154 ? -28.776 36.218 -34.216 1.00 41.63 152 CYS A N 1
ATOM 1221 C CA . CYS A 1 154 ? -30.031 35.538 -34.544 1.00 42.51 152 CYS A CA 1
ATOM 1222 C C . CYS A 1 154 ? -29.923 34.031 -34.318 1.00 43.40 152 CYS A C 1
ATOM 1223 O O . CYS A 1 154 ? -30.884 33.413 -33.877 1.00 43.42 152 CYS A O 1
ATOM 1226 N N . LYS A 1 155 ? -28.757 33.455 -34.604 1.00 45.15 153 LYS A N 1
ATOM 1227 C CA . LYS A 1 155 ? -28.524 32.032 -34.359 1.00 47.32 153 LYS A CA 1
ATOM 1228 C C . LYS A 1 155 ? -28.750 31.692 -32.883 1.00 47.87 153 LYS A C 1
ATOM 1229 O O . LYS A 1 155 ? -29.326 30.667 -32.568 1.00 48.81 153 LYS A O 1
ATOM 1235 N N . GLU A 1 156 ? -28.353 32.589 -31.984 1.00 47.89 154 GLU A N 1
ATOM 1236 C CA . GLU A 1 156 ? -28.459 32.332 -30.552 1.00 48.17 154 GLU A CA 1
ATOM 1237 C C . GLU A 1 156 ? -29.857 32.658 -30.007 1.00 47.37 154 GLU A C 1
ATOM 1238 O O . GLU A 1 156 ? -30.438 31.845 -29.285 1.00 47.97 154 GLU A O 1
ATOM 1244 N N . GLU A 1 157 ? -30.404 33.813 -30.378 1.00 46.18 155 GLU A N 1
ATOM 1245 C CA . GLU A 1 157 ? -31.692 34.273 -29.857 1.00 45.78 155 GLU A CA 1
ATOM 1246 C C . GLU A 1 157 ? -32.889 33.366 -30.116 1.00 45.23 155 GLU A C 1
ATOM 1247 O O . GLU A 1 157 ? -33.770 33.259 -29.270 1.00 44.22 155 GLU A O 1
ATOM 1253 N N . SER A 1 158 ? -32.955 32.735 -31.281 1.00 44.80 156 SER A N 1
ATOM 1254 C CA . SER A 1 158 ? -34.193 32.042 -31.635 1.00 44.47 156 SER A CA 1
ATOM 1255 C C . SER A 1 158 ? -34.412 30.811 -30.742 1.00 43.77 156 SER A C 1
ATOM 1256 O O . SER A 1 158 ? -35.562 30.456 -30.431 1.00 43.34 156 SER A O 1
ATOM 1259 N N . PHE A 1 159 ? -33.309 30.210 -30.289 1.00 42.94 157 PHE A N 1
ATOM 1260 C CA . PHE A 1 159 ? -33.364 29.178 -29.263 1.00 42.67 157 PHE A CA 1
ATOM 1261 C C . PHE A 1 159 ? -34.052 29.685 -27.976 1.00 41.03 157 PHE A C 1
ATOM 1262 O O . PHE A 1 159 ? -34.958 29.036 -27.484 1.00 39.49 157 PHE A O 1
ATOM 1270 N N . HIS A 1 160 ? -33.635 30.854 -27.464 1.00 39.68 158 HIS A N 1
ATOM 1271 C CA . HIS A 1 160 ? -34.235 31.420 -26.233 1.00 39.41 158 HIS A CA 1
ATOM 1272 C C . HIS A 1 160 ? -35.721 31.780 -26.401 1.00 38.59 158 HIS A C 1
ATOM 1273 O O . HIS A 1 160 ? -36.537 31.610 -25.477 1.00 37.71 158 HIS A O 1
ATOM 1280 N N . GLN A 1 161 ? -36.075 32.265 -27.589 1.00 37.47 159 GLN A N 1
ATOM 1281 C CA . GLN A 1 161 ? -37.451 32.597 -27.906 1.00 36.51 159 GLN A CA 1
ATOM 1282 C C . GLN A 1 161 ? -38.359 31.345 -27.873 1.00 36.36 159 GLN A C 1
ATOM 1283 O O . GLN A 1 161 ? -39.494 31.395 -27.368 1.00 35.28 159 GLN A O 1
ATOM 1289 N N . ARG A 1 162 ? -37.843 30.224 -28.389 1.00 35.93 160 ARG A N 1
ATOM 1290 C CA . ARG A 1 162 ? -38.516 28.937 -28.286 1.00 36.30 160 ARG A CA 1
ATOM 1291 C C . ARG A 1 162 ? -38.717 28.528 -26.816 1.00 36.11 160 ARG A C 1
ATOM 1292 O O . ARG A 1 162 ? -39.782 28.034 -26.455 1.00 35.66 160 ARG A O 1
ATOM 1300 N N . GLN A 1 163 ? -37.699 28.741 -25.985 1.00 35.73 161 GLN A N 1
ATOM 1301 C CA . GLN A 1 163 ? -37.823 28.442 -24.546 1.00 35.86 161 GLN A CA 1
ATOM 1302 C C . GLN A 1 163 ? -38.859 29.356 -23.875 1.00 34.25 161 GLN A C 1
ATOM 1303 O O . GLN A 1 163 ? -39.635 28.906 -23.042 1.00 33.96 161 GLN A O 1
ATOM 1309 N N . GLY A 1 164 ? -38.894 30.632 -24.257 1.00 33.67 162 GLY A N 1
ATOM 1310 C CA . GLY A 1 164 ? -39.954 31.542 -23.787 1.00 32.26 162 GLY A CA 1
ATOM 1311 C C . GLY A 1 164 ? -41.361 31.035 -24.102 1.00 32.99 162 GLY A C 1
ATOM 1312 O O . GLY A 1 164 ? -42.250 31.007 -23.240 1.00 32.32 162 GLY A O 1
ATOM 1313 N N . PHE A 1 165 ? -41.570 30.621 -25.342 1.00 33.58 163 PHE A N 1
ATOM 1314 C CA . PHE A 1 165 ? -42.850 30.047 -25.743 1.00 33.43 163 PHE A CA 1
ATOM 1315 C C . PHE A 1 165 ? -43.198 28.795 -24.932 1.00 34.11 163 PHE A C 1
ATOM 1316 O O . PHE A 1 165 ? -44.347 28.605 -24.527 1.00 33.83 163 PHE A O 1
ATOM 1324 N N . GLU A 1 166 ? -42.223 27.924 -24.700 1.00 34.01 164 GLU A N 1
ATOM 1325 C CA . GLU A 1 166 ? -42.497 26.743 -23.899 1.00 34.73 164 GLU A CA 1
ATOM 1326 C C . GLU A 1 166 ? -42.908 27.056 -22.447 1.00 33.87 164 GLU A C 1
ATOM 1327 O O . GLU A 1 166 ? -43.788 26.368 -21.879 1.00 33.37 164 GLU A O 1
ATOM 1333 N N . ALA A 1 167 ? -42.300 28.097 -21.869 1.00 31.83 165 ALA A N 1
ATOM 1334 C CA . ALA A 1 167 ? -42.697 28.566 -20.523 1.00 32.18 165 ALA A CA 1
ATOM 1335 C C . ALA A 1 167 ? -44.133 29.070 -20.539 1.00 32.09 165 ALA A C 1
ATOM 1336 O O . ALA A 1 167 ? -44.887 28.857 -19.585 1.00 31.78 165 ALA A O 1
ATOM 1338 N N . CYS A 1 168 ? -44.517 29.718 -21.643 1.00 32.42 166 CYS A N 1
ATOM 1339 C CA . CYS A 1 168 ? -45.895 30.213 -21.791 1.00 32.73 166 CYS A CA 1
ATOM 1340 C C . CYS A 1 168 ? -46.847 29.036 -22.006 1.00 33.00 166 CYS A C 1
ATOM 1341 O O . CYS A 1 168 ? -47.972 29.065 -21.481 1.00 33.01 166 CYS A O 1
ATOM 1344 N N . MET A 1 169 ? -46.405 28.021 -22.761 1.00 33.36 167 MET A N 1
ATOM 1345 C CA . MET A 1 169 ? -47.204 26.807 -22.963 1.00 35.63 167 MET A CA 1
ATOM 1346 C C . MET A 1 169 ? -47.483 26.110 -21.618 1.00 35.79 167 MET A C 1
ATOM 1347 O O . MET A 1 169 ? -48.602 25.637 -21.371 1.00 36.76 167 MET A O 1
ATOM 1352 N N . ALA A 1 170 ? -46.484 26.061 -20.740 1.00 35.40 168 ALA A N 1
ATOM 1353 C CA . ALA A 1 170 ? -46.712 25.474 -19.410 1.00 35.63 168 ALA A CA 1
ATOM 1354 C C . ALA A 1 170 ? -47.852 26.176 -18.644 1.00 34.84 168 ALA A C 1
ATOM 1355 O O . ALA A 1 170 ? -48.764 25.508 -18.142 1.00 35.28 168 ALA A O 1
ATOM 1357 N N . LEU A 1 171 ? -47.835 27.509 -18.599 1.00 34.15 169 LEU A N 1
ATOM 1358 C CA . LEU A 1 171 ? -48.949 28.280 -18.038 1.00 33.40 169 LEU A CA 1
ATOM 1359 C C . LEU A 1 171 ? -50.271 28.038 -18.770 1.00 34.72 169 LEU A C 1
ATOM 1360 O O . LEU A 1 171 ? -51.315 27.849 -18.131 1.00 34.83 169 LEU A O 1
ATOM 1365 N N . ALA A 1 172 ? -50.232 28.033 -20.105 1.00 35.37 170 ALA A N 1
ATOM 1366 C CA . ALA A 1 172 ? -51.434 27.804 -20.913 1.00 35.94 170 ALA A CA 1
ATOM 1367 C C . ALA A 1 172 ? -52.086 26.451 -20.656 1.00 37.44 170 ALA A C 1
ATOM 1368 O O . ALA A 1 172 ? -53.300 26.331 -20.778 1.00 38.21 170 ALA A O 1
ATOM 1370 N N . GLN A 1 173 ? -51.285 25.440 -20.311 1.00 37.45 171 GLN A N 1
ATOM 1371 C CA . GLN A 1 173 ? -51.807 24.095 -20.038 1.00 39.45 171 GLN A CA 1
ATOM 1372 C C . GLN A 1 173 ? -51.937 23.797 -18.561 1.00 39.38 171 GLN A C 1
ATOM 1373 O O . GLN A 1 173 ? -52.289 22.682 -18.199 1.00 39.82 171 GLN A O 1
ATOM 1379 N N . GLY A 1 174 ? -51.667 24.793 -17.715 1.00 38.41 172 GLY A N 1
ATOM 1380 C CA . GLY A 1 174 ? -51.637 24.585 -16.268 1.00 37.73 172 GLY A CA 1
ATOM 1381 C C . GLY A 1 174 ? -52.954 24.949 -15.611 1.00 37.69 172 GLY A C 1
ATOM 1382 O O . GLY A 1 174 ? -54.021 24.827 -16.227 1.00 38.28 172 GLY A O 1
ATOM 1383 N N . SER A 1 175 ? -52.888 25.408 -14.361 1.00 36.89 173 SER A N 1
ATOM 1384 C CA . SER A 1 175 ? -54.095 25.645 -13.577 1.00 37.09 173 SER A CA 1
ATOM 1385 C C . SER A 1 175 ? -54.756 26.908 -14.105 1.00 37.46 173 SER A C 1
ATOM 1386 O O . SER A 1 175 ? -54.126 27.682 -14.851 1.00 36.90 173 SER A O 1
ATOM 1389 N N . GLU A 1 176 ? -56.008 27.129 -13.704 1.00 38.19 174 GLU A N 1
ATOM 1390 C CA . GLU A 1 176 ? -56.728 28.364 -14.043 1.00 38.62 174 GLU A CA 1
ATOM 1391 C C . GLU A 1 176 ? -55.975 29.636 -13.634 1.00 37.23 174 GLU A C 1
ATOM 1392 O O . GLU A 1 176 ? -55.946 30.603 -14.385 1.00 36.25 174 GLU A O 1
ATOM 1398 N N . ALA A 1 177 ? -55.363 29.643 -12.448 1.00 36.16 175 ALA A N 1
ATOM 1399 C CA . ALA A 1 177 ? -54.571 30.803 -12.028 1.00 34.92 175 ALA A CA 1
ATOM 1400 C C . ALA A 1 177 ? -53.375 31.078 -12.966 1.00 33.90 175 ALA A C 1
ATOM 1401 O O . ALA A 1 177 ? -53.056 32.236 -13.252 1.00 32.97 175 ALA A O 1
ATOM 1403 N N . GLN A 1 178 ? -52.695 30.015 -13.394 1.00 33.35 176 GLN A N 1
ATOM 1404 C CA . GLN A 1 178 ? -51.579 30.124 -14.349 1.00 33.01 176 GLN A CA 1
ATOM 1405 C C . GLN A 1 178 ? -52.045 30.648 -15.709 1.00 32.78 176 GLN A C 1
ATOM 1406 O O . GLN A 1 178 ? -51.356 31.441 -16.331 1.00 31.87 176 GLN A O 1
ATOM 1412 N N . LYS A 1 179 ? -53.215 30.201 -16.160 1.00 33.85 177 LYS A N 1
ATOM 1413 C CA . LYS A 1 179 ? -53.764 30.660 -17.446 1.00 34.76 177 LYS A CA 1
ATOM 1414 C C . LYS A 1 179 ? -54.090 32.145 -17.402 1.00 34.43 177 LYS A C 1
ATOM 1415 O O . LYS A 1 179 ? -53.836 32.871 -18.380 1.00 33.99 177 LYS A O 1
ATOM 1421 N N . GLN A 1 180 ? -54.671 32.588 -16.275 1.00 34.80 178 GLN A N 1
ATOM 1422 C CA . GLN A 1 180 ? -55.013 34.000 -16.076 1.00 34.76 178 GLN A CA 1
ATOM 1423 C C . GLN A 1 180 ? -53.763 34.864 -15.975 1.00 33.49 178 GLN A C 1
ATOM 1424 O O . GLN A 1 180 ? -53.733 36.003 -16.464 1.00 33.86 178 GLN A O 1
ATOM 1430 N N . MET A 1 181 ? -52.729 34.327 -15.349 1.00 32.24 179 MET A N 1
ATOM 1431 C CA . MET A 1 181 ? -51.438 34.992 -15.303 1.00 31.66 179 MET A CA 1
ATOM 1432 C C . MET A 1 181 ? -50.928 35.267 -16.729 1.00 30.85 179 MET A C 1
ATOM 1433 O O . MET A 1 181 ? -50.539 36.397 -17.059 1.00 31.55 179 MET A O 1
ATOM 1438 N N . LEU A 1 182 ? -50.943 34.241 -17.564 1.00 30.72 180 LEU A N 1
ATOM 1439 C CA . LEU A 1 182 ? -50.496 34.361 -18.962 1.00 30.97 180 LEU A CA 1
ATOM 1440 C C . LEU A 1 182 ? -51.320 35.402 -19.717 1.00 30.60 180 LEU A C 1
ATOM 1441 O O . LEU A 1 182 ? -50.769 36.281 -20.390 1.00 31.33 180 LEU A O 1
ATOM 1446 N N . GLN A 1 183 ? -52.640 35.325 -19.606 1.00 30.65 181 GLN A N 1
ATOM 1447 C CA . GLN A 1 183 ? -53.471 36.261 -20.348 1.00 30.91 181 GLN A CA 1
ATOM 1448 C C . GLN A 1 183 ? -53.164 37.711 -19.946 1.00 30.69 181 GLN A C 1
ATOM 1449 O O . GLN A 1 183 ? -53.097 38.606 -20.799 1.00 30.65 181 GLN A O 1
ATOM 1455 N N . ASP A 1 184 ? -52.989 37.947 -18.649 1.00 30.45 182 ASP A N 1
ATOM 1456 C CA . ASP A 1 184 ? -52.789 39.294 -18.149 1.00 30.53 182 ASP A CA 1
ATOM 1457 C C . ASP A 1 184 ? -51.449 39.835 -18.637 1.00 29.78 182 ASP A C 1
ATOM 1458 O O . ASP A 1 184 ? -51.357 41.015 -18.983 1.00 30.01 182 ASP A O 1
ATOM 1463 N N . ALA A 1 185 ? -50.432 38.972 -18.699 1.00 28.87 183 ALA A N 1
ATOM 1464 C CA . ALA A 1 185 ? -49.102 39.356 -19.213 1.00 28.71 183 ALA A CA 1
ATOM 1465 C C . ALA A 1 185 ? -49.176 39.726 -20.704 1.00 29.42 183 ALA A C 1
ATOM 1466 O O . ALA A 1 185 ? -48.603 40.740 -21.130 1.00 29.06 183 ALA A O 1
ATOM 1468 N N . ILE A 1 186 ? -49.931 38.934 -21.466 1.00 29.90 184 ILE A N 1
ATOM 1469 C CA . ILE A 1 186 ? -50.215 39.242 -22.879 1.00 30.20 184 ILE A CA 1
ATOM 1470 C C . ILE A 1 186 ? -50.949 40.579 -23.002 1.00 30.72 184 ILE A C 1
ATOM 1471 O O . ILE A 1 186 ? -50.611 41.397 -23.843 1.00 30.57 184 ILE A O 1
ATOM 1476 N N . ASN A 1 187 ? -51.963 40.803 -22.169 1.00 31.35 185 ASN A N 1
ATOM 1477 C CA . ASN A 1 187 ? -52.713 42.036 -22.254 1.00 32.08 185 ASN A CA 1
ATOM 1478 C C . ASN A 1 187 ? -51.819 43.262 -22.063 1.00 32.19 185 ASN A C 1
ATOM 1479 O O . ASN A 1 187 ? -52.041 44.297 -22.687 1.00 32.41 185 ASN A O 1
ATOM 1484 N N . ARG A 1 188 ? -50.802 43.131 -21.216 1.00 30.84 186 ARG A N 1
ATOM 1485 C CA . ARG A 1 188 ? -49.929 44.251 -20.913 1.00 30.61 186 ARG A CA 1
ATOM 1486 C C . ARG A 1 188 ? -48.740 44.384 -21.864 1.00 29.87 186 ARG A C 1
ATOM 1487 O O . ARG A 1 188 ? -48.176 45.470 -21.970 1.00 29.36 186 ARG A O 1
ATOM 1495 N N . PHE A 1 189 ? -48.346 43.304 -22.539 1.00 29.50 187 PHE A N 1
ATOM 1496 C CA . PHE A 1 189 ? -47.153 43.358 -23.404 1.00 29.78 187 PHE A CA 1
ATOM 1497 C C . PHE A 1 189 ? -47.391 43.356 -24.925 1.00 30.43 187 PHE A C 1
ATOM 1498 O O . PHE A 1 189 ? -46.457 43.613 -25.700 1.00 30.35 187 PHE A O 1
ATOM 1506 N N . TRP A 1 190 ? -48.611 43.051 -25.333 1.00 30.80 188 TRP A N 1
ATOM 1507 C CA . TRP A 1 190 ? -48.938 42.887 -26.756 1.00 32.26 188 TRP A CA 1
ATOM 1508 C C . TRP A 1 190 ? -48.653 44.155 -27.569 1.00 32.52 188 TRP A C 1
ATOM 1509 O O . TRP A 1 190 ? -47.893 44.119 -28.553 1.00 32.86 188 TRP A O 1
ATOM 1520 N N . TRP A 1 191 ? -49.261 45.267 -27.158 1.00 31.34 189 TRP A N 1
ATOM 1521 C CA . TRP A 1 191 ? -49.103 46.520 -27.891 1.00 32.31 189 TRP A CA 1
ATOM 1522 C C . TRP A 1 191 ? -47.682 47.079 -27.786 1.00 31.91 189 TRP A C 1
ATOM 1523 O O . TRP A 1 191 ? -47.144 47.553 -28.789 1.00 32.44 189 TRP A O 1
ATOM 1534 N N . PRO A 1 192 ? -47.063 47.029 -26.581 1.00 31.58 190 PRO A N 1
ATOM 1535 C CA . PRO A 1 192 ? -45.651 47.429 -26.486 1.00 31.38 190 PRO A CA 1
ATOM 1536 C C . PRO A 1 192 ? -44.707 46.632 -27.408 1.00 31.68 190 PRO A C 1
ATOM 1537 O O . PRO A 1 192 ? -43.736 47.203 -27.929 1.00 30.81 190 PRO A O 1
ATOM 1541 N N . ALA A 1 193 ? -44.985 45.336 -27.610 1.00 31.49 191 ALA A N 1
ATOM 1542 C CA . ALA A 1 193 ? -44.204 44.529 -28.557 1.00 32.31 191 ALA A CA 1
ATOM 1543 C C . ALA A 1 193 ? -44.397 45.037 -29.980 1.00 33.03 191 ALA A C 1
ATOM 1544 O O . ALA A 1 193 ? -43.433 45.163 -30.721 1.00 33.44 191 ALA A O 1
ATOM 1546 N N . LEU A 1 194 ? -45.633 45.337 -30.358 1.00 34.07 192 LEU A N 1
ATOM 1547 C CA . LEU A 1 194 ? -45.894 45.917 -31.695 1.00 35.16 192 LEU A CA 1
ATOM 1548 C C . LEU A 1 194 ? -45.118 47.218 -31.942 1.00 34.68 192 LEU A C 1
ATOM 1549 O O . LEU A 1 194 ? -44.716 47.502 -33.064 1.00 35.07 192 LEU A O 1
ATOM 1554 N N . MET A 1 195 ? -44.882 47.982 -30.881 1.00 33.74 193 MET A N 1
ATOM 1555 C CA . MET A 1 195 ? -44.216 49.277 -30.983 1.00 33.86 193 MET A CA 1
ATOM 1556 C C . MET A 1 195 ? -42.713 49.139 -31.174 1.00 33.51 193 MET A C 1
ATOM 1557 O O . MET A 1 195 ? -42.069 50.065 -31.636 1.00 34.01 193 MET A O 1
ATOM 1562 N N . MET A 1 196 ? -42.169 47.966 -30.861 1.00 32.83 194 MET A N 1
ATOM 1563 C CA . MET A 1 196 ? -40.740 47.681 -31.067 1.00 32.14 194 MET A CA 1
ATOM 1564 C C . MET A 1 196 ? -40.296 47.894 -32.521 1.00 32.95 194 MET A C 1
ATOM 1565 O O . MET A 1 196 ? -39.138 48.224 -32.778 1.00 32.79 194 MET A O 1
ATOM 1570 N N . PHE A 1 197 ? -41.220 47.705 -33.464 1.00 33.12 195 PHE A N 1
ATOM 1571 C CA . PHE A 1 197 ? -40.916 47.827 -34.897 1.00 33.74 195 PHE A CA 1
ATOM 1572 C C . PHE A 1 197 ? -40.703 49.259 -35.368 1.00 34.68 195 PHE A C 1
ATOM 1573 O O . PHE A 1 197 ? -40.129 49.480 -36.423 1.00 35.10 195 PHE A O 1
ATOM 1581 N N . GLY A 1 198 ? -41.150 50.218 -34.566 1.00 35.33 196 GLY A N 1
ATOM 1582 C CA . GLY A 1 198 ? -40.927 51.629 -34.839 1.00 36.00 196 GLY A CA 1
ATOM 1583 C C . GLY A 1 198 ? -42.213 52.314 -35.262 1.00 37.35 196 GLY A C 1
ATOM 1584 O O . GLY A 1 198 ? -43.276 51.674 -35.323 1.00 37.58 196 GLY A O 1
ATOM 1585 N N . PRO A 1 199 ? -42.129 53.619 -35.574 1.00 37.41 197 PRO A N 1
ATOM 1586 C CA . PRO A 1 199 ? -43.302 54.389 -36.024 1.00 38.86 197 PRO A CA 1
ATOM 1587 C C . PRO A 1 199 ? -43.784 53.945 -37.415 1.00 39.55 197 PRO A C 1
ATOM 1588 O O . PRO A 1 199 ? -43.030 53.249 -38.127 1.00 38.83 197 PRO A O 1
ATOM 1592 N N . ASN A 1 200 ? -45.028 54.306 -37.765 1.00 41.08 198 ASN A N 1
ATOM 1593 C CA . ASN A 1 200 ? -45.607 54.098 -39.124 1.00 43.49 198 ASN A CA 1
ATOM 1594 C C . ASN A 1 200 ? -44.677 54.617 -40.215 1.00 43.94 198 ASN A C 1
ATOM 1595 O O . ASN A 1 200 ? -43.838 55.490 -39.960 1.00 43.13 198 ASN A O 1
ATOM 1600 N N . ASP A 1 201 ? -44.860 54.106 -41.436 1.00 45.51 199 ASP A N 1
ATOM 1601 C CA . ASP A 1 201 ? -44.004 54.486 -42.578 1.00 47.46 199 ASP A CA 1
ATOM 1602 C C . ASP A 1 201 ? -44.172 55.976 -42.954 1.00 49.13 199 ASP A C 1
ATOM 1603 O O . ASP A 1 201 ? -43.283 56.564 -43.562 1.00 49.96 199 ASP A O 1
ATOM 1608 N N . ASP A 1 202 ? -45.295 56.568 -42.548 1.00 50.16 200 ASP A N 1
ATOM 1609 C CA . ASP A 1 202 ? -45.573 57.997 -42.724 1.00 52.11 200 ASP A CA 1
ATOM 1610 C C . ASP A 1 202 ? -44.872 58.904 -41.713 1.00 51.12 200 ASP A C 1
ATOM 1611 O O . ASP A 1 202 ? -44.804 60.108 -41.917 1.00 52.33 200 ASP A O 1
ATOM 1616 N N . ASN A 1 203 ? -44.380 58.324 -40.619 1.00 49.36 201 ASN A N 1
ATOM 1617 C CA . ASN A 1 203 ? -43.852 59.082 -39.480 1.00 48.37 201 ASN A CA 1
ATOM 1618 C C . ASN A 1 203 ? -42.464 58.599 -39.074 1.00 46.49 201 ASN A C 1
ATOM 1619 O O . ASN A 1 203 ? -42.122 58.549 -37.894 1.00 44.98 201 ASN A O 1
ATOM 1624 N N . SER A 1 204 ? -41.664 58.236 -40.065 1.00 45.26 202 SER A N 1
ATOM 1625 C CA . SER A 1 204 ? -40.396 57.599 -39.798 1.00 43.99 202 SER A CA 1
ATOM 1626 C C . SER A 1 204 ? -39.277 58.387 -40.459 1.00 44.17 202 SER A C 1
ATOM 1627 O O . SER A 1 204 ? -38.921 58.105 -41.597 1.00 44.83 202 SER A O 1
ATOM 1630 N N . PRO A 1 205 ? -38.720 59.387 -39.747 1.00 44.01 203 PRO A N 1
ATOM 1631 C CA . PRO A 1 205 ? -37.733 60.279 -40.409 1.00 44.48 203 PRO A CA 1
ATOM 1632 C C . PRO A 1 205 ? -36.486 59.570 -40.966 1.00 44.22 203 PRO A C 1
ATOM 1633 O O . PRO A 1 205 ? -35.946 60.011 -41.976 1.00 45.71 203 PRO A O 1
ATOM 1637 N N . ASN A 1 206 ? -36.044 58.478 -40.346 1.00 42.81 204 ASN A N 1
ATOM 1638 C CA . ASN A 1 206 ? -34.846 57.790 -40.829 1.00 42.11 204 ASN A CA 1
ATOM 1639 C C . ASN A 1 206 ? -35.048 56.822 -42.001 1.00 42.05 204 ASN A C 1
ATOM 1640 O O . ASN A 1 206 ? -34.072 56.381 -42.610 1.00 41.40 204 ASN A O 1
ATOM 1645 N N . SER A 1 207 ? -36.298 56.481 -42.302 1.00 42.32 205 SER A N 1
ATOM 1646 C CA . SER A 1 207 ? -36.593 55.428 -43.281 1.00 43.19 205 SER A CA 1
ATOM 1647 C C . SER A 1 207 ? -36.143 55.754 -44.710 1.00 44.15 205 SER A C 1
ATOM 1648 O O . SER A 1 207 ? -35.511 54.917 -45.362 1.00 44.08 205 SER A O 1
ATOM 1651 N N . ALA A 1 208 ? -36.449 56.965 -45.181 1.00 44.88 206 ALA A N 1
ATOM 1652 C CA . ALA A 1 208 ? -35.995 57.409 -46.515 1.00 45.92 206 ALA A CA 1
ATOM 1653 C C . ALA A 1 208 ? -34.542 56.996 -46.809 1.00 45.39 206 ALA A C 1
ATOM 1654 O O . ALA A 1 208 ? -34.294 56.201 -47.725 1.00 45.60 206 ALA A O 1
ATOM 1656 N N . ARG A 1 209 ? -33.597 57.505 -46.017 1.00 44.66 207 ARG A N 1
ATOM 1657 C CA . ARG A 1 209 ? -32.175 57.202 -46.213 1.00 44.68 207 ARG A CA 1
ATOM 1658 C C . ARG A 1 209 ? -31.804 55.756 -45.908 1.00 43.47 207 ARG A C 1
ATOM 1659 O O . ARG A 1 209 ? -30.976 55.177 -46.617 1.00 43.35 207 ARG A O 1
ATOM 1667 N N . SER A 1 210 ? -32.393 55.188 -44.847 1.00 41.57 208 SER A N 1
ATOM 1668 C CA . SER A 1 210 ? -32.064 53.818 -44.436 1.00 40.72 208 SER A CA 1
ATOM 1669 C C . SER A 1 210 ? -32.499 52.805 -45.483 1.00 40.73 208 SER A C 1
ATOM 1670 O O . SER A 1 210 ? -31.767 51.858 -45.769 1.00 40.44 208 SER A O 1
ATOM 1673 N N . LEU A 1 211 ? -33.685 53.017 -46.054 1.00 40.94 209 LEU A N 1
ATOM 1674 C CA . LEU A 1 211 ? -34.160 52.169 -47.140 1.00 42.24 209 LEU A CA 1
ATOM 1675 C C . LEU A 1 211 ? -33.263 52.313 -48.384 1.00 43.13 209 LEU A C 1
ATOM 1676 O O . LEU A 1 211 ? -32.821 51.314 -48.946 1.00 43.96 209 LEU A O 1
ATOM 1681 N N . THR A 1 212 ? -32.989 53.554 -48.785 1.00 43.77 210 THR A N 1
ATOM 1682 C CA . THR A 1 212 ? -32.102 53.850 -49.937 1.00 44.99 210 THR A CA 1
ATOM 1683 C C . THR A 1 212 ? -30.707 53.243 -49.763 1.00 44.47 210 THR A C 1
ATOM 1684 O O . THR A 1 212 ? -30.163 52.645 -50.694 1.00 45.24 210 THR A O 1
ATOM 1688 N N . TRP A 1 213 ? -30.148 53.357 -48.558 1.00 43.40 211 TRP A N 1
ATOM 1689 C CA . TRP A 1 213 ? -28.826 52.788 -48.290 1.00 42.93 211 TRP A CA 1
ATOM 1690 C C . TRP A 1 213 ? -28.832 51.309 -47.917 1.00 41.78 211 TRP A C 1
ATOM 1691 O O . TRP A 1 213 ? -27.780 50.750 -47.590 1.00 40.81 211 TRP A O 1
ATOM 1702 N N . LYS A 1 214 ? -30.011 50.685 -47.998 1.00 41.03 212 LYS A N 1
ATOM 1703 C CA . LYS A 1 214 ? -30.206 49.257 -47.653 1.00 40.99 212 LYS A CA 1
ATOM 1704 C C . LYS A 1 214 ? -29.703 48.866 -46.249 1.00 40.06 212 LYS A C 1
ATOM 1705 O O . LYS A 1 214 ? -29.238 47.741 -46.020 1.00 39.80 212 LYS A O 1
ATOM 1711 N N . ILE A 1 215 ? -29.797 49.830 -45.337 1.00 40.10 213 ILE A N 1
ATOM 1712 C CA . ILE A 1 215 ? -29.638 49.609 -43.901 1.00 39.66 213 ILE A CA 1
ATOM 1713 C C . ILE A 1 215 ? -30.901 48.898 -43.440 1.00 38.97 213 ILE A C 1
ATOM 1714 O O . ILE A 1 215 ? -30.843 47.836 -42.834 1.00 38.24 213 ILE A O 1
ATOM 1719 N N . LYS A 1 216 ? -32.034 49.504 -43.767 1.00 39.27 214 LYS A N 1
ATOM 1720 C CA . LYS A 1 216 ? -33.338 48.935 -43.512 1.00 39.19 214 LYS A CA 1
ATOM 1721 C C . LYS A 1 216 ? -33.748 48.209 -44.790 1.00 40.11 214 LYS A C 1
ATOM 1722 O O . LYS A 1 216 ? -33.748 48.809 -45.859 1.00 40.76 214 LYS A O 1
ATOM 1728 N N . ARG A 1 217 ? -34.051 46.912 -44.679 1.00 40.08 215 ARG A N 1
ATOM 1729 C CA . ARG A 1 217 ? -34.446 46.099 -45.826 1.00 40.99 215 ARG A CA 1
ATOM 1730 C C . ARG A 1 217 ? -35.956 45.972 -45.963 1.00 41.70 215 ARG A C 1
ATOM 1731 O O . ARG A 1 217 ? -36.452 45.700 -47.066 1.00 42.48 215 ARG A O 1
ATOM 1739 N N . PHE A 1 218 ? -36.678 46.114 -44.847 1.00 40.45 216 PHE A N 1
ATOM 1740 C CA . PHE A 1 218 ? -38.149 46.181 -44.859 1.00 41.44 216 PHE A CA 1
ATOM 1741 C C . PHE A 1 218 ? -38.639 47.351 -44.021 1.00 40.87 216 PHE A C 1
ATOM 1742 O O . PHE A 1 218 ? -38.012 47.700 -43.017 1.00 41.12 216 PHE A O 1
ATOM 1750 N N . THR A 1 219 ? -39.759 47.947 -44.415 1.00 40.81 217 THR A N 1
ATOM 1751 C CA . THR A 1 219 ? -40.302 49.081 -43.682 1.00 40.04 217 THR A CA 1
ATOM 1752 C C . THR A 1 219 ? -40.745 48.656 -42.264 1.00 38.76 217 THR A C 1
ATOM 1753 O O . THR A 1 219 ? -40.992 47.472 -42.005 1.00 38.74 217 THR A O 1
ATOM 1757 N N . ASN A 1 220 ? -40.828 49.617 -41.351 1.00 37.75 218 ASN A N 1
ATOM 1758 C CA . ASN A 1 220 ? -41.330 49.327 -39.998 1.00 37.04 218 ASN A CA 1
ATOM 1759 C C . ASN A 1 220 ? -42.691 48.596 -40.063 1.00 37.46 218 ASN A C 1
ATOM 1760 O O . ASN A 1 220 ? -42.905 47.596 -39.362 1.00 36.98 218 ASN A O 1
ATOM 1765 N N . ASP A 1 221 ? -43.574 49.079 -40.936 1.00 38.21 219 ASP A N 1
ATOM 1766 C CA . ASP A 1 221 ? -44.935 48.549 -41.052 1.00 39.35 219 ASP A CA 1
ATOM 1767 C C . ASP A 1 221 ? -44.949 47.142 -41.631 1.00 39.35 219 ASP A C 1
ATOM 1768 O O . ASP A 1 221 ? -45.711 46.289 -41.158 1.00 39.47 219 ASP A O 1
ATOM 1773 N N . GLU A 1 222 ? -44.104 46.905 -42.638 1.00 39.65 220 GLU A N 1
ATOM 1774 C CA . GLU A 1 222 ? -43.948 45.575 -43.236 1.00 40.18 220 GLU A CA 1
ATOM 1775 C C . GLU A 1 222 ? -43.539 44.535 -42.202 1.00 38.74 220 GLU A C 1
ATOM 1776 O O . GLU A 1 222 ? -44.147 43.472 -42.108 1.00 39.22 220 GLU A O 1
ATOM 1782 N N . LEU A 1 223 ? -42.506 44.848 -41.432 1.00 38.02 221 LEU A N 1
ATOM 1783 C CA . LEU A 1 223 ? -42.025 43.938 -40.381 1.00 37.59 221 LEU A CA 1
ATOM 1784 C C . LEU A 1 223 ? -43.079 43.690 -39.302 1.00 37.10 221 LEU A C 1
ATOM 1785 O O . LEU A 1 223 ? -43.298 42.551 -38.879 1.00 36.54 221 LEU A O 1
ATOM 1790 N N . ARG A 1 224 ? -43.747 44.760 -38.885 1.00 36.97 222 ARG A N 1
ATOM 1791 C CA . ARG A 1 224 ? -44.818 44.645 -37.901 1.00 36.62 222 ARG A CA 1
ATOM 1792 C C . ARG A 1 224 ? -45.966 43.754 -38.422 1.00 37.03 222 ARG A C 1
ATOM 1793 O O . ARG A 1 224 ? -46.518 42.948 -37.667 1.00 35.53 222 ARG A O 1
ATOM 1801 N N . GLN A 1 225 ? -46.308 43.884 -39.714 1.00 37.56 223 GLN A N 1
ATOM 1802 C CA . GLN A 1 225 ? -47.372 43.065 -40.312 1.00 38.44 223 GLN A CA 1
ATOM 1803 C C . GLN A 1 225 ? -47.015 41.566 -40.310 1.00 38.55 223 GLN A C 1
ATOM 1804 O O . GLN A 1 225 ? -47.845 40.718 -39.981 1.00 38.33 223 GLN A O 1
ATOM 1810 N N . ARG A 1 226 ? -45.777 41.261 -40.681 1.00 38.32 224 ARG A N 1
ATOM 1811 C CA . ARG A 1 226 ? -45.253 39.903 -40.656 1.00 39.19 224 ARG A CA 1
ATOM 1812 C C . ARG A 1 226 ? -45.289 39.343 -39.226 1.00 37.78 224 ARG A C 1
ATOM 1813 O O . ARG A 1 226 ? -45.684 38.191 -39.006 1.00 37.11 224 ARG A O 1
ATOM 1821 N N . PHE A 1 227 ? -44.894 40.170 -38.259 1.00 36.68 225 PHE A N 1
ATOM 1822 C CA . PHE A 1 227 ? -44.927 39.733 -36.869 1.00 35.72 225 PHE A CA 1
ATOM 1823 C C . PHE A 1 227 ? -46.348 39.374 -36.460 1.00 35.81 225 PHE A C 1
ATOM 1824 O O . PHE A 1 227 ? -46.577 38.299 -35.919 1.00 35.18 225 PHE A O 1
ATOM 1832 N N . VAL A 1 228 ? -47.304 40.259 -36.732 1.00 36.80 226 VAL A N 1
ATOM 1833 C CA . VAL A 1 228 ? -48.716 39.956 -36.429 1.00 37.95 226 VAL A CA 1
ATOM 1834 C C . VAL A 1 228 ? -49.193 38.658 -37.127 1.00 39.31 226 VAL A C 1
ATOM 1835 O O . VAL A 1 228 ? -49.733 37.771 -36.468 1.00 39.16 226 VAL A O 1
ATOM 1839 N N . ASP A 1 229 ? -48.973 38.536 -38.440 1.00 40.62 227 ASP A N 1
ATOM 1840 C CA . ASP A 1 229 ? -49.358 37.307 -39.175 1.00 42.24 227 ASP A CA 1
ATOM 1841 C C . ASP A 1 229 ? -48.721 36.030 -38.587 1.00 41.57 227 ASP A C 1
ATOM 1842 O O . ASP A 1 229 ? -49.381 34.998 -38.487 1.00 41.89 227 ASP A O 1
ATOM 1847 N N . ASN A 1 230 ? -47.448 36.105 -38.202 1.00 40.74 228 ASN A N 1
ATOM 1848 C CA . ASN A 1 230 ? -46.759 34.955 -37.603 1.00 40.45 228 ASN A CA 1
ATOM 1849 C C . ASN A 1 230 ? -47.191 34.660 -36.156 1.00 39.61 228 ASN A C 1
ATOM 1850 O O . ASN A 1 230 ? -47.180 33.524 -35.723 1.00 39.17 228 ASN A O 1
ATOM 1855 N N . THR A 1 231 ? -47.547 35.695 -35.407 1.00 38.71 229 THR A N 1
ATOM 1856 C CA . THR A 1 231 ? -47.728 35.516 -33.970 1.00 38.14 229 THR A CA 1
ATOM 1857 C C . THR A 1 231 ? -49.148 35.152 -33.575 1.00 38.67 229 THR A C 1
ATOM 1858 O O . THR A 1 231 ? -49.344 34.350 -32.657 1.00 39.31 229 THR A O 1
ATOM 1862 N N . VAL A 1 232 ? -50.129 35.703 -34.279 1.00 39.03 230 VAL A N 1
ATOM 1863 C CA . VAL A 1 232 ? -51.520 35.406 -33.985 1.00 39.55 230 VAL A CA 1
ATOM 1864 C C . VAL A 1 232 ? -51.816 33.888 -33.899 1.00 39.87 230 VAL A C 1
ATOM 1865 O O . VAL A 1 232 ? -52.528 33.474 -32.988 1.00 40.47 230 VAL A O 1
ATOM 1869 N N . PRO A 1 233 ? -51.253 33.060 -34.809 1.00 40.46 231 PRO A N 1
ATOM 1870 C CA . PRO A 1 233 ? -51.448 31.598 -34.687 1.00 40.53 231 PRO A CA 1
ATOM 1871 C C . PRO A 1 233 ? -50.796 30.991 -33.432 1.00 39.36 231 PRO A C 1
ATOM 1872 O O . PRO A 1 233 ? -51.293 30.004 -32.899 1.00 38.54 231 PRO A O 1
ATOM 1876 N N . GLN A 1 234 ? -49.705 31.593 -32.967 1.00 38.60 232 GLN A N 1
ATOM 1877 C CA . GLN A 1 234 ? -49.079 31.182 -31.717 1.00 38.40 232 GLN A CA 1
ATOM 1878 C C . GLN A 1 234 ? -49.960 31.525 -30.513 1.00 38.16 232 GLN A C 1
ATOM 1879 O O . GLN A 1 234 ? -50.039 30.744 -29.580 1.00 37.79 232 GLN A O 1
ATOM 1885 N N . VAL A 1 235 ? -50.628 32.683 -30.539 1.00 38.10 233 VAL A N 1
ATOM 1886 C CA . VAL A 1 235 ? -51.560 33.059 -29.460 1.00 38.35 233 VAL A CA 1
ATOM 1887 C C . VAL A 1 235 ? -52.691 32.027 -29.384 1.00 39.82 233 VAL A C 1
ATOM 1888 O O . VAL A 1 235 ? -53.103 31.606 -28.285 1.00 39.54 233 VAL A O 1
ATOM 1892 N N . GLU A 1 236 ? -53.185 31.628 -30.555 1.00 40.73 234 GLU A N 1
ATOM 1893 C CA . GLU A 1 236 ? -54.244 30.638 -30.665 1.00 42.79 234 GLU A CA 1
ATOM 1894 C C . GLU A 1 236 ? -53.796 29.282 -30.146 1.00 42.52 234 GLU A C 1
ATOM 1895 O O . GLU A 1 236 ? -54.585 28.597 -29.503 1.00 42.65 234 GLU A O 1
ATOM 1901 N N . MET A 1 237 ? -52.548 28.896 -30.438 1.00 41.93 235 MET A N 1
ATOM 1902 C CA . MET A 1 237 ? -51.981 27.642 -29.924 1.00 43.16 235 MET A CA 1
ATOM 1903 C C . MET A 1 237 ? -51.988 27.609 -28.388 1.00 41.62 235 MET A C 1
ATOM 1904 O O . MET A 1 237 ? -52.087 26.553 -27.786 1.00 42.49 235 MET A O 1
ATOM 1909 N N . LEU A 1 238 ? -51.860 28.773 -27.769 1.00 39.92 236 LEU A N 1
ATOM 1910 C CA . LEU A 1 238 ? -51.864 28.865 -26.305 1.00 38.74 236 LEU A CA 1
ATOM 1911 C C . LEU A 1 238 ? -53.294 28.929 -25.754 1.00 38.84 236 LEU A C 1
ATOM 1912 O O . LEU A 1 238 ? -53.502 28.847 -24.538 1.00 38.06 236 LEU A O 1
ATOM 1917 N N . GLY A 1 239 ? -54.280 29.032 -26.649 1.00 38.87 237 GLY A N 1
ATOM 1918 C CA . GLY A 1 239 ? -55.676 29.223 -26.229 1.00 39.03 237 GLY A CA 1
ATOM 1919 C C . GLY A 1 239 ? -55.910 30.583 -25.583 1.00 38.62 237 GLY A C 1
ATOM 1920 O O . GLY A 1 239 ? -56.802 30.739 -24.752 1.00 38.08 237 GLY A O 1
ATOM 1921 N N . MET A 1 240 ? -55.112 31.573 -25.981 1.00 37.68 238 MET A N 1
ATOM 1922 C CA . MET A 1 240 ? -55.164 32.914 -25.397 1.00 37.54 238 MET A CA 1
ATOM 1923 C C . MET A 1 240 ? -55.820 33.936 -26.364 1.00 37.86 238 MET A C 1
ATOM 1924 O O . MET A 1 240 ? -56.152 33.592 -27.507 1.00 38.32 238 MET A O 1
ATOM 1929 N N . THR A 1 241 ? -56.041 35.162 -25.889 1.00 37.34 239 THR A N 1
ATOM 1930 C CA . THR A 1 241 ? -56.582 36.238 -26.742 1.00 38.08 239 THR A CA 1
ATOM 1931 C C . THR A 1 241 ? -55.617 37.414 -26.840 1.00 37.78 239 THR A C 1
ATOM 1932 O O . THR A 1 241 ? -54.710 37.564 -26.003 1.00 35.42 239 THR A O 1
ATOM 1936 N N . VAL A 1 242 ? -55.849 38.243 -27.868 1.00 38.39 240 VAL A N 1
ATOM 1937 C CA . VAL A 1 242 ? -55.110 39.476 -28.144 1.00 38.33 240 VAL A CA 1
ATOM 1938 C C . VAL A 1 242 ? -55.983 40.653 -27.676 1.00 37.73 240 VAL A C 1
ATOM 1939 O O . VAL A 1 242 ? -57.167 40.697 -28.030 1.00 37.70 240 VAL A O 1
ATOM 1943 N N . PRO A 1 243 ? -55.414 41.624 -26.907 1.00 36.83 241 PRO A N 1
ATOM 1944 C CA . PRO A 1 243 ? -56.231 42.779 -26.455 1.00 37.49 241 PRO A CA 1
ATOM 1945 C C . PRO A 1 243 ? -56.474 43.786 -27.587 1.00 38.66 241 PRO A C 1
ATOM 1946 O O . PRO A 1 243 ? -56.089 44.961 -27.476 1.00 38.50 241 PRO A O 1
ATOM 1950 N N . ASP A 1 244 ? -57.095 43.324 -28.672 1.00 40.04 242 ASP A N 1
ATOM 1951 C CA . ASP A 1 244 ? -57.341 44.176 -29.848 1.00 41.55 242 ASP A CA 1
ATOM 1952 C C . ASP A 1 244 ? -58.682 43.830 -30.483 1.00 43.29 242 ASP A C 1
ATOM 1953 O O . ASP A 1 244 ? -58.765 42.872 -31.247 1.00 43.61 242 ASP A O 1
ATOM 1958 N N . PRO A 1 245 ? -59.737 44.603 -30.153 1.00 45.00 243 PRO A N 1
ATOM 1959 C CA . PRO A 1 245 ? -61.081 44.475 -30.709 1.00 46.31 243 PRO A CA 1
ATOM 1960 C C . PRO A 1 245 ? -61.158 44.584 -32.233 1.00 47.48 243 PRO A C 1
ATOM 1961 O O . PRO A 1 245 ? -62.120 44.101 -32.816 1.00 48.47 243 PRO A O 1
ATOM 1965 N N . ASP A 1 246 ? -60.156 45.198 -32.864 1.00 47.19 244 ASP A N 1
ATOM 1966 C CA . ASP A 1 246 ? -60.146 45.390 -34.315 1.00 47.72 244 ASP A CA 1
ATOM 1967 C C . ASP A 1 246 ? -59.339 44.348 -35.095 1.00 46.95 244 ASP A C 1
ATOM 1968 O O . ASP A 1 246 ? -59.370 44.342 -36.331 1.00 47.52 244 ASP A O 1
ATOM 1973 N N . LEU A 1 247 ? -58.606 43.484 -34.393 1.00 44.56 245 LEU A N 1
ATOM 1974 C CA . LEU A 1 247 ? -57.867 42.412 -35.062 1.00 43.65 245 LEU A CA 1
ATOM 1975 C C . LEU A 1 247 ? -58.829 41.456 -35.787 1.00 44.48 245 LEU A C 1
ATOM 1976 O O . LEU A 1 247 ? -59.789 40.978 -35.203 1.00 44.35 245 LEU A O 1
ATOM 1981 N N . HIS A 1 248 ? -58.573 41.198 -37.064 1.00 45.34 246 HIS A N 1
ATOM 1982 C CA . HIS A 1 248 ? -59.368 40.226 -37.835 1.00 47.20 246 HIS A CA 1
ATOM 1983 C C . HIS A 1 248 ? -58.622 39.775 -39.089 1.00 48.05 246 HIS A C 1
ATOM 1984 O O . HIS A 1 248 ? -57.753 40.497 -39.605 1.00 47.58 246 HIS A O 1
ATOM 1991 N N . PHE A 1 249 ? -58.936 38.576 -39.567 1.00 49.25 247 PHE A N 1
ATOM 1992 C CA . PHE A 1 249 ? -58.345 38.145 -40.815 1.00 51.07 247 PHE A CA 1
ATOM 1993 C C . PHE A 1 249 ? -59.083 38.768 -41.996 1.00 53.19 247 PHE A C 1
ATOM 1994 O O . PHE A 1 249 ? -60.308 38.796 -42.044 1.00 53.64 247 PHE A O 1
ATOM 2002 N N . ASP A 1 250 ? -58.301 39.289 -42.926 1.00 54.64 248 ASP A N 1
ATOM 2003 C CA . ASP A 1 250 ? -58.817 39.882 -44.144 1.00 57.73 248 ASP A CA 1
ATOM 2004 C C . ASP A 1 250 ? -58.427 38.949 -45.298 1.00 59.13 248 ASP A C 1
ATOM 2005 O O . ASP A 1 250 ? -57.281 38.970 -45.750 1.00 58.49 248 ASP A O 1
ATOM 2010 N N . THR A 1 251 ? -59.365 38.098 -45.726 1.00 61.42 249 THR A N 1
ATOM 2011 C CA . THR A 1 251 ? -59.118 37.128 -46.814 1.00 63.92 249 THR A CA 1
ATOM 2012 C C . THR A 1 251 ? -58.744 37.834 -48.116 1.00 65.07 249 THR A C 1
ATOM 2013 O O . THR A 1 251 ? -57.938 37.318 -48.892 1.00 65.68 249 THR A O 1
ATOM 2017 N N . GLU A 1 252 ? -59.332 39.011 -48.338 1.00 65.95 250 GLU A N 1
ATOM 2018 C CA . GLU A 1 252 ? -59.004 39.844 -49.493 1.00 67.40 250 GLU A CA 1
ATOM 2019 C C . GLU A 1 252 ? -57.495 40.062 -49.644 1.00 65.90 250 GLU A C 1
ATOM 2020 O O . GLU A 1 252 ? -56.955 39.877 -50.728 1.00 67.11 250 GLU A O 1
ATOM 2026 N N . SER A 1 253 ? -56.827 40.438 -48.556 1.00 63.74 251 SER A N 1
ATOM 2027 C CA . SER A 1 253 ? -55.399 40.752 -48.605 1.00 62.04 251 SER A CA 1
ATOM 2028 C C . SER A 1 253 ? -54.495 39.599 -48.160 1.00 60.43 251 SER A C 1
ATOM 2029 O O . SER A 1 253 ? -53.292 39.622 -48.412 1.00 60.00 251 SER A O 1
ATOM 2032 N N . GLY A 1 254 ? -55.080 38.595 -47.511 1.00 59.64 252 GLY A N 1
ATOM 2033 C CA . GLY A 1 254 ? -54.314 37.483 -46.933 1.00 57.91 252 GLY A CA 1
ATOM 2034 C C . GLY A 1 254 ? -53.552 37.866 -45.669 1.00 55.61 252 GLY A C 1
ATOM 2035 O O . GLY A 1 254 ? -52.629 37.163 -45.249 1.00 54.91 252 GLY A O 1
ATOM 2036 N N . HIS A 1 255 ? -53.934 38.983 -45.059 1.00 54.15 253 HIS A N 1
ATOM 2037 C CA . HIS A 1 255 ? -53.304 39.429 -43.816 1.00 52.09 253 HIS A CA 1
ATOM 2038 C C . HIS A 1 255 ? -54.291 39.553 -42.674 1.00 50.95 253 HIS A C 1
ATOM 2039 O O . HIS A 1 255 ? -55.490 39.743 -42.885 1.00 51.12 253 HIS A O 1
ATOM 2046 N N . TYR A 1 256 ? -53.768 39.447 -41.454 1.00 48.43 254 TYR A N 1
ATOM 2047 C CA . TYR A 1 256 ? -54.465 39.963 -40.286 1.00 47.44 254 TYR A CA 1
ATOM 2048 C C . TYR A 1 256 ? -54.417 41.488 -40.295 1.00 47.10 254 TYR A C 1
ATOM 2049 O O . TYR A 1 256 ? -53.341 42.078 -40.358 1.00 46.88 254 TYR A O 1
ATOM 2058 N N . ARG A 1 257 ? -55.587 42.120 -40.287 1.00 47.58 255 ARG A N 1
ATOM 2059 C CA . ARG A 1 257 ? -55.672 43.556 -40.068 1.00 47.25 255 ARG A CA 1
ATOM 2060 C C . ARG A 1 257 ? -55.823 43.778 -38.564 1.00 45.69 255 ARG A C 1
ATOM 2061 O O . ARG A 1 257 ? -56.586 43.070 -37.906 1.00 45.42 255 ARG A O 1
ATOM 2069 N N . PHE A 1 258 ? -55.099 44.751 -38.030 1.00 44.09 256 PHE A N 1
ATOM 2070 C CA . PHE A 1 258 ? -55.099 45.000 -36.574 1.00 43.13 256 PHE A CA 1
ATOM 2071 C C . PHE A 1 258 ? -55.346 46.473 -36.248 1.00 43.32 256 PHE A C 1
ATOM 2072 O O . PHE A 1 258 ? -55.293 47.322 -37.123 1.00 43.67 256 PHE A O 1
ATOM 2080 N N . GLY A 1 259 ? -55.610 46.768 -34.981 1.00 43.33 257 GLY A N 1
ATOM 2081 C CA . GLY A 1 259 ? -56.031 48.105 -34.597 1.00 43.75 257 GLY A CA 1
ATOM 2082 C C . GLY A 1 259 ? -54.907 49.115 -34.545 1.00 43.33 257 GLY A C 1
ATOM 2083 O O . GLY A 1 259 ? -53.728 48.784 -34.714 1.00 41.56 257 GLY A O 1
ATOM 2084 N N . GLU A 1 260 ? -55.296 50.361 -34.304 1.00 43.97 258 GLU A N 1
ATOM 2085 C CA . GLU A 1 260 ? -54.354 51.460 -34.217 1.00 44.22 258 GLU A CA 1
ATOM 2086 C C . GLU A 1 260 ? -53.500 51.421 -32.940 1.00 42.16 258 GLU A C 1
ATOM 2087 O O . GLU A 1 260 ? -54.005 51.230 -31.834 1.00 41.26 258 GLU A O 1
ATOM 2093 N N . ILE A 1 261 ? -52.196 51.594 -33.121 1.00 40.99 259 ILE A N 1
ATOM 2094 C CA . ILE A 1 261 ? -51.248 51.748 -32.024 1.00 39.75 259 ILE A CA 1
ATOM 2095 C C . ILE A 1 261 ? -51.457 53.104 -31.334 1.00 39.73 259 ILE A C 1
ATOM 2096 O O . ILE A 1 261 ? -51.805 54.095 -31.983 1.00 40.22 259 ILE A O 1
ATOM 2101 N N . ASP A 1 262 ? -51.284 53.125 -30.014 1.00 39.07 260 ASP A N 1
ATOM 2102 C CA . ASP A 1 262 ? -51.258 54.374 -29.246 1.00 39.08 260 ASP A CA 1
ATOM 2103 C C . ASP A 1 262 ? -49.893 55.077 -29.412 1.00 38.70 260 ASP A C 1
ATOM 2104 O O . ASP A 1 262 ? -48.946 54.835 -28.633 1.00 37.62 260 ASP A O 1
ATOM 2109 N N . TRP A 1 263 ? -49.820 55.952 -30.417 1.00 38.70 261 TRP A N 1
ATOM 2110 C CA . TRP A 1 263 ? -48.603 56.702 -30.759 1.00 39.21 261 TRP A CA 1
ATOM 2111 C C . TRP A 1 263 ? -48.262 57.792 -29.751 1.00 38.76 261 TRP A C 1
ATOM 2112 O O . TRP A 1 263 ? -47.099 58.149 -29.617 1.00 37.64 261 TRP A O 1
ATOM 2123 N N . GLN A 1 264 ? -49.274 58.308 -29.056 1.00 38.75 262 GLN A N 1
ATOM 2124 C CA . GLN A 1 264 ? -49.041 59.241 -27.954 1.00 39.54 262 GLN A CA 1
ATOM 2125 C C . GLN A 1 264 ? -48.225 58.555 -26.825 1.00 38.67 262 GLN A C 1
ATOM 2126 O O . GLN A 1 264 ? -47.220 59.102 -26.338 1.00 37.62 262 GLN A O 1
ATOM 2132 N N . GLU A 1 265 ? -48.648 57.355 -26.421 1.00 37.85 263 GLU A N 1
ATOM 2133 C CA . GLU A 1 265 ? -47.855 56.562 -25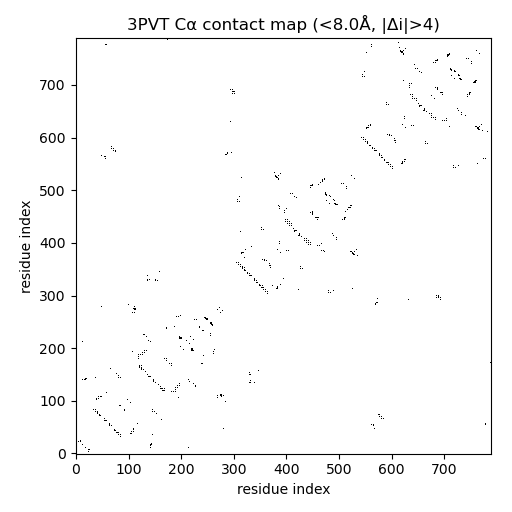.477 1.00 37.29 263 GLU A CA 1
ATOM 2134 C C . GLU A 1 265 ? -46.455 56.280 -26.035 1.00 36.57 263 GLU A C 1
ATOM 2135 O O . GLU A 1 265 ? -45.439 56.426 -25.332 1.00 36.26 263 GLU A O 1
ATOM 2141 N N . PHE A 1 266 ? -46.390 55.873 -27.297 1.00 36.35 264 PHE A N 1
ATOM 2142 C CA . PHE A 1 266 ? -45.094 55.549 -27.912 1.00 36.18 264 PHE A CA 1
ATOM 2143 C C . PHE A 1 266 ? -44.116 56.706 -27.762 1.00 36.83 264 PHE A C 1
ATOM 2144 O O . PHE A 1 266 ? -42.942 56.521 -27.412 1.00 35.73 264 PHE A O 1
ATOM 2152 N N . ASN A 1 267 ? -44.618 57.901 -28.046 1.00 37.86 265 ASN A N 1
ATOM 2153 C CA . ASN A 1 267 ? -43.786 59.076 -28.005 1.00 40.21 265 ASN A CA 1
ATOM 2154 C C . ASN A 1 267 ? -43.383 59.506 -26.586 1.00 40.04 265 ASN A C 1
ATOM 2155 O O . ASN A 1 267 ? -42.246 59.973 -26.359 1.00 39.75 265 ASN A O 1
ATOM 2160 N N . GLU A 1 268 ? -44.313 59.354 -25.648 1.00 39.71 266 GLU A N 1
ATOM 2161 C CA . GLU A 1 268 ? -43.974 59.485 -24.230 1.00 40.17 266 GLU A CA 1
ATOM 2162 C C . GLU A 1 268 ? -42.826 58.545 -23.840 1.00 38.59 266 GLU A C 1
ATOM 2163 O O . GLU A 1 268 ? -41.868 58.978 -23.202 1.00 39.39 266 GLU A O 1
ATOM 2169 N N . VAL A 1 269 ? -42.907 57.284 -24.249 1.00 37.36 267 VAL A N 1
ATOM 2170 C CA . VAL A 1 269 ? -41.945 56.286 -23.793 1.00 37.14 267 VAL A CA 1
ATOM 2171 C C . VAL A 1 269 ? -40.542 56.554 -24.357 1.00 37.72 267 VAL A C 1
ATOM 2172 O O . VAL A 1 269 ? -39.556 56.606 -23.604 1.00 37.55 267 VAL A O 1
ATOM 2176 N N . ILE A 1 270 ? -40.450 56.739 -25.673 1.00 38.02 268 ILE A N 1
ATOM 2177 C CA . ILE A 1 270 ? -39.141 56.889 -26.293 1.00 38.53 268 ILE A CA 1
ATOM 2178 C C . ILE A 1 270 ? -38.439 58.157 -25.814 1.00 39.31 268 ILE A C 1
ATOM 2179 O O . ILE A 1 270 ? -37.213 58.229 -25.880 1.00 39.79 268 ILE A O 1
ATOM 2184 N N . ASN A 1 271 ? -39.215 59.120 -25.307 1.00 39.75 269 ASN A N 1
ATOM 2185 C CA . ASN A 1 271 ? -38.693 60.371 -24.761 1.00 40.88 269 ASN A CA 1
ATOM 2186 C C . ASN A 1 271 ? -38.517 60.407 -23.221 1.00 40.34 269 ASN A C 1
ATOM 2187 O O . ASN A 1 271 ? -38.432 61.485 -22.629 1.00 40.34 269 ASN A O 1
ATOM 2192 N N . GLY A 1 272 ? -38.485 59.233 -22.597 1.00 39.23 270 GLY A N 1
ATOM 2193 C CA . GLY A 1 272 ? -38.125 59.102 -21.184 1.00 38.56 270 GLY A CA 1
ATOM 2194 C C . GLY A 1 272 ? -39.262 59.124 -20.185 1.00 38.45 270 GLY A C 1
ATOM 2195 O O . GLY A 1 272 ? -39.021 59.174 -18.980 1.00 38.77 270 GLY A O 1
ATOM 2196 N N . ARG A 1 273 ? -40.503 59.077 -20.663 1.00 37.75 271 ARG A N 1
ATOM 2197 C CA . ARG A 1 273 ? -41.644 59.280 -19.786 1.00 37.74 271 ARG A CA 1
ATOM 2198 C C . ARG A 1 273 ? -42.594 58.074 -19.747 1.00 36.52 271 ARG A C 1
ATOM 2199 O O . ARG A 1 273 ? -43.797 58.202 -19.534 1.00 36.76 271 ARG A O 1
ATOM 2207 N N . GLY A 1 274 ? -42.015 56.895 -19.934 1.00 35.31 272 GLY A N 1
ATOM 2208 C CA . GLY A 1 274 ? -42.736 55.649 -19.808 1.00 34.51 272 GLY A CA 1
ATOM 2209 C C . GLY A 1 274 ? -42.706 55.193 -18.363 1.00 34.54 272 GLY A C 1
ATOM 2210 O O . GLY A 1 274 ? -42.326 55.966 -17.463 1.00 35.03 272 GLY A O 1
ATOM 2211 N N . ILE A 1 275 ? -43.098 53.944 -18.154 1.00 33.71 273 ILE A N 1
ATOM 2212 C CA . ILE A 1 275 ? -43.344 53.393 -16.824 1.00 33.42 273 ILE A CA 1
ATOM 2213 C C . ILE A 1 275 ? -42.045 53.207 -16.027 1.00 33.83 273 ILE A C 1
ATOM 2214 O O . ILE A 1 275 ? -41.964 53.606 -14.858 1.00 34.22 273 ILE A O 1
ATOM 2219 N N . CYS A 1 276 ? -41.018 52.665 -16.667 1.00 32.69 274 CYS A N 1
ATOM 2220 C CA . CYS A 1 276 ? -39.777 52.378 -15.960 1.00 33.19 274 CYS A CA 1
ATOM 2221 C C . CYS A 1 276 ? -38.556 53.108 -16.462 1.00 32.90 274 CYS A C 1
ATOM 2222 O O . CYS A 1 276 ? -37.459 52.793 -15.994 1.00 33.50 274 CYS A O 1
ATOM 2225 N N . ASN A 1 277 ? -38.704 54.047 -17.405 1.00 33.52 275 ASN A N 1
ATOM 2226 C CA . ASN A 1 277 ? -37.529 54.767 -17.955 1.00 34.01 275 ASN A CA 1
ATOM 2227 C C . ASN A 1 277 ? -36.587 55.256 -16.868 1.00 34.40 275 ASN A C 1
ATOM 2228 O O . ASN A 1 277 ? -35.384 54.981 -16.914 1.00 33.83 275 ASN A O 1
ATOM 2233 N N . GLN A 1 278 ? -37.136 55.995 -15.900 1.00 35.29 276 GLN A N 1
ATOM 2234 C CA . GLN A 1 278 ? -36.309 56.574 -14.831 1.00 35.92 276 GLN A CA 1
ATOM 2235 C C . GLN A 1 278 ? -35.574 55.489 -14.025 1.00 35.63 276 GLN A C 1
ATOM 2236 O O . GLN A 1 278 ? -34.387 55.631 -13.743 1.00 35.33 276 GLN A O 1
ATOM 2242 N N . GLU A 1 279 ? -36.295 54.424 -13.664 1.00 35.09 277 GLU A N 1
ATOM 2243 C CA . GLU A 1 279 ? -35.736 53.290 -12.928 1.00 35.64 277 GLU A CA 1
ATOM 2244 C C . GLU A 1 279 ? -34.632 52.572 -13.711 1.00 35.50 277 GLU A C 1
ATOM 2245 O O . GLU A 1 279 ? -33.597 52.211 -13.139 1.00 35.15 277 GLU A O 1
ATOM 2251 N N . ARG A 1 280 ? -34.844 52.370 -15.021 1.00 35.12 278 ARG A N 1
ATOM 2252 C CA . ARG A 1 280 ? -33.847 51.672 -15.828 1.00 34.39 278 ARG A CA 1
ATOM 2253 C C . ARG A 1 280 ? -32.546 52.459 -15.865 1.00 35.01 278 ARG A C 1
ATOM 2254 O O . ARG A 1 280 ? -31.465 51.901 -15.631 1.00 34.98 278 ARG A O 1
ATOM 2262 N N . LEU A 1 281 ? -32.648 53.759 -16.152 1.00 35.70 279 LEU A N 1
ATOM 2263 C CA . LEU A 1 281 ? -31.462 54.602 -16.239 1.00 36.55 279 LEU A CA 1
ATOM 2264 C C . LEU A 1 281 ? -30.845 54.839 -14.873 1.00 37.29 279 LEU A C 1
ATOM 2265 O O . LEU A 1 281 ? -29.627 54.892 -14.771 1.00 38.24 279 LEU A O 1
ATOM 2270 N N . ASP A 1 282 ? -31.665 54.966 -13.826 1.00 37.42 280 ASP A N 1
ATOM 2271 C CA . ASP A 1 282 ? -31.121 55.081 -12.460 1.00 38.48 280 ASP A CA 1
ATOM 2272 C C . ASP A 1 282 ? -30.258 53.855 -12.148 1.00 37.56 280 ASP A C 1
ATOM 2273 O O . ASP A 1 282 ? -29.131 53.990 -11.669 1.00 37.51 280 ASP A O 1
ATOM 2278 N N . ALA A 1 283 ? -30.800 52.674 -12.444 1.00 36.21 281 ALA A N 1
ATOM 2279 C CA . ALA A 1 283 ? -30.097 51.422 -12.186 1.00 35.95 281 ALA A CA 1
ATOM 2280 C C . ALA A 1 283 ? -28.758 51.358 -12.918 1.00 36.05 281 ALA A C 1
ATOM 2281 O O . ALA A 1 283 ? -27.739 51.085 -12.297 1.00 35.69 281 ALA A O 1
ATOM 2283 N N . LYS A 1 284 ? -28.750 51.635 -14.229 1.00 35.96 282 LYS A N 1
ATOM 2284 C CA . LYS A 1 284 ? -27.472 51.663 -14.978 1.00 36.46 282 LYS A CA 1
ATOM 2285 C C . LYS A 1 284 ? -26.528 52.787 -14.538 1.00 37.14 282 LYS A C 1
ATOM 2286 O O . LYS A 1 284 ? -25.309 52.585 -14.488 1.00 36.12 282 LYS A O 1
ATOM 2292 N N . ARG A 1 285 ? -27.071 53.962 -14.219 1.00 37.51 283 ARG A N 1
ATOM 2293 C CA . ARG A 1 285 ? -26.222 55.025 -13.659 1.00 40.14 283 ARG A CA 1
ATOM 2294 C C . ARG A 1 285 ? -25.620 54.623 -12.321 1.00 40.72 283 ARG A C 1
ATOM 2295 O O . ARG A 1 285 ? -24.433 54.851 -12.074 1.00 41.96 283 ARG A O 1
ATOM 2303 N N . LYS A 1 286 ? -26.429 53.998 -11.468 1.00 40.89 284 LYS A N 1
ATOM 2304 C CA . LYS A 1 286 ? -25.932 53.542 -10.167 1.00 41.99 284 LYS A CA 1
ATOM 2305 C C . LYS A 1 286 ? -24.809 52.509 -10.366 1.00 41.60 284 LYS A C 1
ATOM 2306 O O . LYS A 1 286 ? -23.747 52.629 -9.760 1.00 42.63 284 LYS A O 1
ATOM 2312 N N . ALA A 1 287 ? -25.031 51.529 -11.238 1.00 40.11 285 ALA A N 1
ATOM 2313 C CA . ALA A 1 287 ? -24.010 50.509 -11.534 1.00 40.39 285 ALA A CA 1
ATOM 2314 C C . ALA A 1 287 ? -22.703 51.120 -12.062 1.00 40.98 285 ALA A C 1
ATOM 2315 O O . ALA A 1 287 ? -21.603 50.709 -11.676 1.00 41.63 285 ALA A O 1
ATOM 2317 N N . TRP A 1 288 ? -22.833 52.104 -12.942 1.00 41.44 286 TRP A N 1
ATOM 2318 C CA . TRP A 1 288 ? -21.667 52.796 -13.487 1.00 43.41 286 TRP A CA 1
ATOM 2319 C C . TRP A 1 288 ? -20.907 53.568 -12.410 1.00 44.72 286 TRP A C 1
ATOM 2320 O O . TRP A 1 288 ? -19.707 53.356 -12.230 1.00 45.22 286 TRP A O 1
ATOM 2331 N N . GLU A 1 289 ? -21.611 54.431 -11.678 1.00 45.87 287 GLU A N 1
ATOM 2332 C CA . GLU A 1 289 ? -20.984 55.251 -10.622 1.00 48.29 287 GLU A CA 1
ATOM 2333 C C . GLU A 1 289 ? -20.364 54.421 -9.484 1.00 48.50 287 GLU A C 1
ATOM 2334 O O . GLU A 1 289 ? -19.226 54.651 -9.097 1.00 48.92 287 GLU A O 1
ATOM 2340 N N . GLU A 1 290 ? -21.112 53.441 -8.982 1.00 47.94 288 GLU A N 1
ATOM 2341 C CA . GLU A 1 290 ? -20.643 52.593 -7.881 1.00 48.56 288 GLU A CA 1
ATOM 2342 C C . GLU A 1 290 ? -19.549 51.630 -8.315 1.00 48.27 288 GLU A C 1
ATOM 2343 O O . GLU A 1 290 ? -18.789 51.138 -7.485 1.00 48.72 288 GLU A O 1
ATOM 2349 N N . GLY A 1 291 ? -19.477 51.353 -9.616 1.00 46.97 289 GLY A N 1
ATOM 2350 C CA . GLY A 1 291 ? -18.440 50.488 -10.150 1.00 46.57 289 GLY A CA 1
ATOM 2351 C C . GLY A 1 291 ? -17.142 51.205 -10.483 1.00 47.00 289 GLY A C 1
ATOM 2352 O O . GLY A 1 291 ? -16.155 50.563 -10.833 1.00 47.92 289 GLY A O 1
ATOM 2353 N N . THR A 1 292 ? -17.137 52.531 -10.367 1.00 46.53 290 THR A N 1
ATOM 2354 C CA . THR A 1 292 ? -15.991 53.360 -10.777 1.00 46.56 290 THR A CA 1
ATOM 2355 C C . THR A 1 292 ? -14.670 52.936 -10.126 1.00 47.37 290 THR A C 1
ATOM 2356 O O . THR A 1 292 ? -13.663 52.781 -10.808 1.00 47.29 290 THR A O 1
ATOM 2360 N N . TRP A 1 293 ? -14.689 52.724 -8.815 1.00 47.10 291 TRP A N 1
ATOM 2361 C CA . TRP A 1 293 ? -13.479 52.303 -8.104 1.00 47.83 291 TRP A CA 1
ATOM 2362 C C . TRP A 1 293 ? -12.942 50.953 -8.611 1.00 47.41 291 TRP A C 1
ATOM 2363 O O . TRP A 1 293 ? -11.730 50.725 -8.580 1.00 48.26 291 TRP A O 1
ATOM 2374 N N . VAL A 1 294 ? -13.848 50.079 -9.059 1.00 45.88 292 VAL A N 1
ATOM 2375 C CA . VAL A 1 294 ? -13.484 48.771 -9.634 1.00 46.12 292 VAL A CA 1
ATOM 2376 C C . VAL A 1 294 ? -12.754 48.928 -10.979 1.00 46.42 292 VAL A C 1
ATOM 2377 O O . VAL A 1 294 ? -11.708 48.308 -11.198 1.00 46.31 292 VAL A O 1
ATOM 2381 N N . ARG A 1 295 ? -13.310 49.757 -11.862 1.00 46.03 293 ARG A N 1
ATOM 2382 C CA . ARG A 1 295 ? -12.677 50.038 -13.159 1.00 47.27 293 ARG A CA 1
ATOM 2383 C C . ARG A 1 295 ? -11.310 50.711 -12.979 1.00 49.57 293 ARG A C 1
ATOM 2384 O O . ARG A 1 295 ? -10.345 50.350 -13.651 1.00 50.52 293 ARG A O 1
ATOM 2392 N N . GLU A 1 296 ? -11.225 51.649 -12.036 1.00 51.33 294 GLU A N 1
ATOM 2393 C CA . GLU A 1 296 ? -9.959 52.321 -11.712 1.00 54.28 294 GLU A CA 1
ATOM 2394 C C . GLU A 1 296 ? -8.922 51.383 -11.098 1.00 55.38 294 GLU A C 1
ATOM 2395 O O . GLU A 1 296 ? -7.715 51.565 -11.292 1.00 57.12 294 GLU A O 1
ATOM 2401 N N . ALA A 1 297 ? -9.398 50.384 -10.360 1.00 54.91 295 ALA A N 1
ATOM 2402 C CA . ALA A 1 297 ? -8.532 49.351 -9.817 1.00 56.16 295 ALA A CA 1
ATOM 2403 C C . ALA A 1 297 ? -7.921 48.502 -10.931 1.00 56.30 295 ALA A C 1
ATOM 2404 O O . ALA A 1 297 ? -6.716 48.280 -10.940 1.00 57.54 295 ALA A O 1
ATOM 2406 N N . ALA A 1 298 ? -8.762 48.042 -11.858 1.00 55.36 296 ALA A N 1
ATOM 2407 C CA . ALA A 1 298 ? -8.335 47.223 -12.997 1.00 56.08 296 ALA A CA 1
ATOM 2408 C C . ALA A 1 298 ? -7.302 47.946 -13.874 1.00 57.59 296 ALA A C 1
ATOM 2409 O O . ALA A 1 298 ? -6.322 47.345 -14.323 1.00 58.11 296 ALA A O 1
ATOM 2411 N N . LEU A 1 299 ? -7.536 49.237 -14.102 1.00 58.46 297 LEU A N 1
ATOM 2412 C CA . LEU A 1 299 ? -6.644 50.065 -14.902 1.00 60.32 297 LEU A CA 1
ATOM 2413 C C . LEU A 1 299 ? -5.292 50.223 -14.212 1.00 62.35 297 LEU A C 1
ATOM 2414 O O . LEU A 1 299 ? -4.253 50.017 -14.829 1.00 63.49 297 LEU A O 1
ATOM 2419 N N . ALA A 1 300 ? -5.316 50.550 -12.923 1.00 63.31 298 ALA A N 1
ATOM 2420 C CA . ALA A 1 300 ? -4.090 50.707 -12.148 1.00 65.46 298 ALA A CA 1
ATOM 2421 C C . ALA A 1 300 ? -3.314 49.398 -11.976 1.00 66.57 298 ALA A C 1
ATOM 2422 O O . ALA A 1 300 ? -2.092 49.427 -11.842 1.00 68.03 298 ALA A O 1
ATOM 2424 N N . HIS A 1 301 ? -4.014 48.261 -11.976 1.00 65.66 299 HIS A N 1
ATOM 2425 C CA . HIS A 1 301 ? -3.342 46.960 -11.865 1.00 66.64 299 HIS A CA 1
ATOM 2426 C C . HIS A 1 301 ? -2.638 46.599 -13.170 1.00 67.48 299 HIS A C 1
ATOM 2427 O O . HIS A 1 301 ? -1.509 46.120 -13.154 1.00 68.85 299 HIS A O 1
ATOM 2434 N N . ALA A 1 302 ? -3.320 46.839 -14.287 1.00 67.26 300 ALA A N 1
ATOM 2435 C CA . ALA A 1 302 ? -2.783 46.568 -15.619 1.00 68.58 300 ALA A CA 1
ATOM 2436 C C . ALA A 1 302 ? -1.449 47.275 -15.842 1.00 71.15 300 ALA A C 1
ATOM 2437 O O . ALA A 1 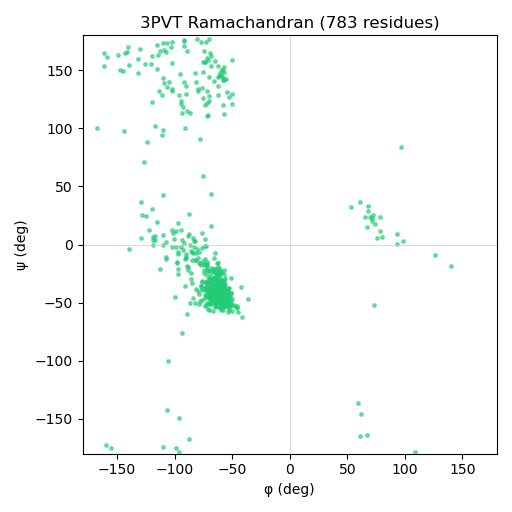302 ? -0.511 46.693 -16.388 1.00 72.48 300 ALA A O 1
ATOM 2439 N N . GLN A 1 303 ? -1.373 48.521 -15.388 1.00 72.54 301 GLN A N 1
ATOM 2440 C CA . GLN A 1 303 ? -0.194 49.353 -15.563 1.00 75.02 301 GLN A CA 1
ATOM 2441 C C . GLN A 1 303 ? 1.003 48.881 -14.750 1.00 77.16 301 GLN A C 1
ATOM 2442 O O . GLN A 1 303 ? 2.144 49.040 -15.181 1.00 79.13 301 GLN A O 1
ATOM 2448 N N . LYS A 1 304 ? 0.756 48.293 -13.586 1.00 77.50 302 LYS A N 1
ATOM 2449 C CA . LYS A 1 304 ? 1.845 47.776 -12.760 1.00 79.38 302 LYS A CA 1
ATOM 2450 C C . LYS A 1 304 ? 2.454 46.517 -13.374 1.00 79.93 302 LYS A C 1
ATOM 2451 O O . LYS A 1 304 ? 1.751 45.724 -14.005 1.00 78.79 302 LYS A O 1
ATOM 2457 N N . SER B 2 12 ? -33.977 -2.918 -23.508 1.00 95.15 1 SER B N 1
ATOM 2458 C CA . SER B 2 12 ? -32.642 -2.675 -22.887 1.00 95.96 1 SER B CA 1
ATOM 2459 C C . SER B 2 12 ? -31.744 -1.893 -23.841 1.00 90.78 1 SER B C 1
ATOM 2460 O O . SER B 2 12 ? -32.032 -0.738 -24.157 1.00 87.26 1 SER B O 1
ATOM 2463 N N . ASN B 2 13 ? -30.667 -2.533 -24.296 1.00 90.75 2 ASN B N 1
ATOM 2464 C CA . ASN B 2 13 ? -29.724 -1.931 -25.238 1.00 86.39 2 ASN B CA 1
ATOM 2465 C C . ASN B 2 13 ? -30.371 -1.649 -26.588 1.00 81.93 2 ASN B C 1
ATOM 2466 O O . ASN B 2 13 ? -30.044 -0.656 -27.246 1.00 78.64 2 ASN B O 1
ATOM 2471 N N . GLN B 2 14 ? -31.285 -2.531 -26.990 1.00 82.41 3 GLN B N 1
ATOM 2472 C CA . GLN B 2 14 ? -31.987 -2.406 -28.263 1.00 79.29 3 GLN B CA 1
ATOM 2473 C C . GLN B 2 14 ? -32.900 -1.186 -28.281 1.00 76.55 3 GLN B C 1
ATOM 2474 O O . GLN B 2 14 ? -32.894 -0.422 -29.245 1.00 73.31 3 GLN B O 1
ATOM 2480 N N . LEU B 2 15 ? -33.672 -1.014 -27.208 1.00 77.96 4 LEU B N 1
ATOM 2481 C CA . LEU B 2 15 ? -34.564 0.133 -27.060 1.00 75.79 4 LEU B CA 1
ATOM 2482 C C . LEU B 2 15 ? -33.774 1.430 -26.953 1.00 72.75 4 LEU B C 1
ATOM 2483 O O . LEU B 2 15 ? -34.151 2.434 -27.547 1.00 69.95 4 LEU B O 1
ATOM 2488 N N . THR B 2 16 ? -32.677 1.392 -26.200 1.00 73.54 5 THR B N 1
ATOM 2489 C CA . THR B 2 16 ? -31.763 2.522 -26.100 1.00 71.33 5 THR B CA 1
ATOM 2490 C C . THR B 2 16 ? -31.261 2.932 -27.485 1.00 67.50 5 THR B C 1
ATOM 2491 O O . THR B 2 16 ? -31.371 4.100 -27.862 1.00 64.88 5 THR B O 1
ATOM 2495 N N . ALA B 2 17 ? -30.728 1.970 -28.237 1.00 67.23 6 ALA B N 1
ATOM 2496 C CA . ALA B 2 17 ? -30.215 2.234 -29.582 1.00 64.35 6 ALA B CA 1
ATOM 2497 C C . ALA B 2 17 ? -31.296 2.793 -30.512 1.00 61.91 6 ALA B C 1
ATOM 2498 O O . ALA B 2 17 ? -31.039 3.728 -31.277 1.00 59.20 6 ALA B O 1
ATOM 2500 N N . TYR B 2 18 ? -32.505 2.238 -30.417 1.00 62.92 7 TYR B N 1
ATOM 2501 C CA . TYR B 2 18 ? -33.625 2.651 -31.258 1.00 61.28 7 TYR B CA 1
ATOM 2502 C C . TYR B 2 18 ? -34.024 4.100 -31.011 1.00 59.75 7 TYR B C 1
ATOM 2503 O O . TYR B 2 18 ? -34.229 4.860 -31.959 1.00 57.09 7 TYR B O 1
ATOM 2512 N N . THR B 2 19 ? -34.133 4.464 -29.735 1.00 61.33 8 THR B N 1
ATOM 2513 C CA . THR B 2 19 ? -34.504 5.818 -29.333 1.00 60.58 8 THR B CA 1
ATOM 2514 C C . THR B 2 19 ? -33.427 6.816 -29.753 1.00 58.21 8 THR B C 1
ATOM 2515 O O . THR B 2 19 ? -33.740 7.924 -30.189 1.00 56.39 8 THR B O 1
ATOM 2519 N N . LEU B 2 20 ? -32.169 6.401 -29.616 1.00 58.64 9 LEU B N 1
ATOM 2520 C CA . LEU B 2 20 ? -31.023 7.233 -29.934 1.00 57.50 9 LEU B CA 1
ATOM 2521 C C . LEU B 2 20 ? -30.939 7.575 -31.434 1.00 54.97 9 LEU B C 1
ATOM 2522 O O . LEU B 2 20 ? -30.669 8.729 -31.792 1.00 53.75 9 LEU B O 1
ATOM 2527 N N . ARG B 2 21 ? -31.188 6.578 -32.288 1.00 54.42 10 ARG B N 1
ATOM 2528 C CA . ARG B 2 21 ? -31.253 6.761 -33.744 1.00 52.57 10 ARG B CA 1
ATOM 2529 C C . ARG B 2 21 ? -32.244 7.838 -34.155 1.00 50.47 10 ARG B C 1
ATOM 2530 O O . ARG B 2 21 ? -31.914 8.700 -34.966 1.00 48.76 10 ARG B O 1
ATOM 2538 N N . LEU B 2 22 ? -33.462 7.761 -33.612 1.00 50.76 11 LEU B N 1
ATOM 2539 C CA . LEU B 2 22 ? -34.525 8.706 -33.948 1.00 49.30 11 LEU B CA 1
ATOM 2540 C C . LEU B 2 22 ? -34.173 10.120 -33.514 1.00 48.18 11 LEU B C 1
ATOM 2541 O O . LEU B 2 22 ? -34.427 11.076 -34.256 1.00 46.73 11 LEU B O 1
ATOM 2546 N N . GLY B 2 23 ? -33.584 10.242 -32.323 1.00 48.73 12 GLY B N 1
ATOM 2547 C CA . GLY B 2 23 ? -33.038 11.508 -31.851 1.00 47.98 12 GLY B CA 1
ATOM 2548 C C . GLY B 2 23 ? -31.920 12.049 -32.729 1.00 46.51 12 GLY B C 1
ATOM 2549 O O . GLY B 2 23 ? -31.875 13.262 -33.005 1.00 44.77 12 GLY B O 1
ATOM 2550 N N . ASP B 2 24 ? -31.023 11.156 -33.166 1.00 46.67 13 ASP B N 1
ATOM 2551 C CA . ASP B 2 24 ? -29.877 11.537 -34.010 1.00 46.27 13 ASP B CA 1
ATOM 2552 C C . ASP B 2 24 ? -30.296 12.159 -35.344 1.00 44.22 13 ASP B C 1
ATOM 2553 O O . ASP B 2 24 ? -29.711 13.162 -35.764 1.00 43.19 13 ASP B O 1
ATOM 2558 N N . ASN B 2 25 ? -31.274 11.531 -36.005 1.00 43.55 14 ASN B N 1
ATOM 2559 C CA . ASN B 2 25 ? -31.900 12.067 -37.227 1.00 42.39 14 ASN B CA 1
ATOM 2560 C C . ASN B 2 25 ? -32.325 13.527 -37.012 1.00 41.27 14 ASN B C 1
ATOM 2561 O O . ASN B 2 25 ? -31.910 14.433 -37.739 1.00 40.34 14 ASN B O 1
ATOM 2566 N N . CYS B 2 26 ? -33.159 13.745 -35.995 1.00 41.94 15 CYS B N 1
ATOM 2567 C CA . CYS B 2 26 ? -33.658 15.092 -35.675 1.00 42.07 15 CYS B CA 1
ATOM 2568 C C . CYS B 2 26 ? -32.547 16.072 -35.298 1.00 41.36 15 CYS B C 1
ATOM 2569 O O . CYS B 2 26 ? -32.563 17.215 -35.742 1.00 40.40 15 CYS B O 1
ATOM 2572 N N . LEU B 2 27 ? -31.573 15.614 -34.512 1.00 41.84 16 LEU B N 1
ATOM 2573 C CA . LEU B 2 27 ? -30.480 16.477 -34.072 1.00 42.63 16 LEU B CA 1
ATOM 2574 C C . LEU B 2 27 ? -29.634 16.981 -35.240 1.00 41.78 16 LEU B C 1
ATOM 2575 O O . LEU B 2 27 ? -29.406 18.188 -35.376 1.00 41.30 16 LEU B O 1
ATOM 2580 N N . VAL B 2 28 ? -29.165 16.043 -36.060 1.00 41.36 17 VAL B N 1
ATOM 2581 C CA . VAL B 2 28 ? -28.291 16.365 -37.190 1.00 41.21 17 VAL B CA 1
ATOM 2582 C C . VAL B 2 28 ? -29.004 17.325 -38.151 1.00 39.95 17 VAL B C 1
ATOM 2583 O O . VAL B 2 28 ? -28.437 18.344 -38.535 1.00 40.09 17 VAL B O 1
ATOM 2587 N N . LEU B 2 29 ? -30.249 17.005 -38.499 1.00 39.42 18 LEU B N 1
ATOM 2588 C CA . LEU B 2 29 ? -31.064 17.861 -39.361 1.00 39.08 18 LEU B CA 1
ATOM 2589 C C . LEU B 2 29 ? -31.305 19.254 -38.782 1.00 39.27 18 LEU B C 1
ATOM 2590 O O . LEU B 2 29 ? -31.221 20.226 -39.521 1.00 39.35 18 LEU B O 1
ATOM 2595 N N . SER B 2 30 ? -31.573 19.353 -37.472 1.00 39.64 19 SER B N 1
ATOM 2596 C CA . SER B 2 30 ? -31.727 20.661 -36.820 1.00 40.57 19 SER B CA 1
ATOM 2597 C C . SER B 2 30 ? -30.444 21.488 -36.939 1.00 40.86 19 SER B C 1
ATOM 2598 O O . SER B 2 30 ? -30.500 22.691 -37.188 1.00 40.46 19 SER B O 1
ATOM 2601 N N . GLN B 2 31 ? -29.295 20.826 -36.814 1.00 41.39 20 GLN B N 1
ATOM 2602 C CA . GLN B 2 31 ? -28.010 21.502 -36.970 1.00 43.12 20 GLN B CA 1
ATOM 2603 C C . GLN B 2 31 ? -27.830 22.079 -38.367 1.00 42.13 20 GLN B C 1
ATOM 2604 O O . GLN B 2 31 ? -27.432 23.227 -38.536 1.00 42.35 20 GLN B O 1
ATOM 2610 N N . ARG B 2 32 ? -28.157 21.264 -39.358 1.00 41.16 21 ARG B N 1
ATOM 2611 C CA . ARG B 2 32 ? -28.107 21.677 -40.747 1.00 41.11 21 ARG B CA 1
ATOM 2612 C C . ARG B 2 32 ? -29.012 22.880 -40.991 1.00 41.03 21 ARG B C 1
ATOM 2613 O O . ARG B 2 32 ? -28.565 23.871 -41.566 1.00 41.21 21 ARG B O 1
ATOM 2621 N N . LEU B 2 33 ? -30.270 22.788 -40.541 1.00 40.42 22 LEU B N 1
ATOM 2622 C CA . LEU B 2 33 ? -31.232 23.885 -40.716 1.00 41.01 22 LEU B CA 1
ATOM 2623 C C . LEU B 2 33 ? -30.809 25.194 -40.018 1.00 42.26 22 LEU B C 1
ATOM 2624 O O . LEU B 2 33 ? -31.090 26.284 -40.529 1.00 42.76 22 LEU B O 1
ATOM 2629 N N . GLY B 2 34 ? -30.119 25.079 -38.878 1.00 42.28 23 GLY B N 1
ATOM 2630 C CA . GLY B 2 34 ? -29.567 26.231 -38.173 1.00 43.66 23 GLY B CA 1
ATOM 2631 C C . GLY B 2 34 ? -28.504 26.987 -38.954 1.00 44.96 23 GLY B C 1
ATOM 2632 O O . GLY B 2 34 ? -28.350 28.182 -38.764 1.00 45.90 23 GLY B O 1
ATOM 2633 N N . GLU B 2 35 ? -27.774 26.293 -39.837 1.00 44.95 24 GLU B N 1
ATOM 2634 C CA . GLU B 2 35 ? -26.793 26.946 -40.725 1.00 46.88 24 GLU B CA 1
ATOM 2635 C C . GLU B 2 35 ? -27.421 27.940 -41.719 1.00 46.83 24 GLU B C 1
ATOM 2636 O O . GLU B 2 35 ? -26.738 28.834 -42.226 1.00 47.73 24 GLU B O 1
ATOM 2642 N N . TRP B 2 36 ? -28.704 27.745 -42.016 1.00 45.26 25 TRP B N 1
ATOM 2643 C CA . TRP B 2 36 ? -29.453 28.629 -42.907 1.00 46.39 25 TRP B CA 1
ATOM 2644 C C . TRP B 2 36 ? -29.773 29.998 -42.303 1.00 47.86 25 TRP B C 1
ATOM 2645 O O . TRP B 2 36 ? -30.161 30.916 -43.022 1.00 49.20 25 TRP B O 1
ATOM 2656 N N . CYS B 2 37 ? -29.632 30.120 -40.985 1.00 48.01 26 CYS B N 1
ATOM 2657 C CA . CYS B 2 37 ? -30.057 31.311 -40.287 1.00 49.85 26 CYS B CA 1
ATOM 2658 C C . CYS B 2 37 ? -29.349 32.560 -40.836 1.00 51.79 26 CYS B C 1
ATOM 2659 O O . CYS B 2 37 ? -28.119 32.648 -40.825 1.00 52.38 26 CYS B O 1
ATOM 2662 N N . GLY B 2 38 ? -30.148 33.501 -41.332 1.00 52.88 27 GLY B N 1
ATOM 2663 C CA . GLY B 2 38 ? -29.643 34.743 -41.929 1.00 56.25 27 GLY B CA 1
ATOM 2664 C C . GLY B 2 38 ? -29.135 34.660 -43.363 1.00 57.37 27 GLY B C 1
ATOM 2665 O O . GLY B 2 38 ? -28.600 35.640 -43.879 1.00 60.14 27 GLY B O 1
ATOM 2666 N N . HIS B 2 39 ? -29.315 33.507 -44.010 1.00 55.93 28 HIS B N 1
ATOM 2667 C CA . HIS B 2 39 ? -28.789 33.265 -45.365 1.00 57.22 28 HIS B CA 1
ATOM 2668 C C . HIS B 2 39 ? -29.838 32.739 -46.350 1.00 56.02 28 HIS B C 1
ATOM 2669 O O . HIS B 2 39 ? -29.505 32.396 -47.480 1.00 56.30 28 HIS B O 1
ATOM 2676 N N . ALA B 2 40 ? -31.095 32.675 -45.920 1.00 54.74 29 ALA B N 1
ATOM 2677 C CA . ALA B 2 40 ? -32.166 32.133 -46.758 1.00 54.35 29 ALA B CA 1
ATOM 2678 C C . ALA B 2 40 ? -32.590 33.124 -47.859 1.00 56.86 29 ALA B C 1
ATOM 2679 O O . ALA B 2 40 ? -32.374 34.332 -47.710 1.00 57.97 29 ALA B O 1
ATOM 2681 N N . PRO B 2 41 ? -33.195 32.619 -48.958 1.00 57.45 30 PRO B N 1
ATOM 2682 C CA . PRO B 2 41 ? -33.563 33.460 -50.114 1.00 60.53 30 PRO B CA 1
ATOM 2683 C C . PRO B 2 41 ? -34.536 34.594 -49.784 1.00 61.79 30 PRO B C 1
ATOM 2684 O O . PRO B 2 41 ? -34.494 35.638 -50.421 1.00 64.43 30 PRO B O 1
ATOM 2688 N N . GLU B 2 42 ? -35.408 34.368 -48.806 1.00 60.39 31 GLU B N 1
ATOM 2689 C CA . GLU B 2 42 ? -36.415 35.345 -48.395 1.00 61.75 31 GLU B CA 1
ATOM 2690 C C . GLU B 2 42 ? -36.547 35.369 -46.868 1.00 59.44 31 GLU B C 1
ATOM 2691 O O . GLU B 2 42 ? -36.261 34.370 -46.203 1.00 56.56 31 GLU B O 1
ATOM 2697 N N . LEU B 2 43 ? -36.993 36.506 -46.332 1.00 59.99 32 LEU B N 1
ATOM 2698 C CA . LEU B 2 43 ? -37.250 36.647 -44.901 1.00 58.52 32 LEU B CA 1
ATOM 2699 C C . LEU B 2 43 ? -38.172 35.539 -44.379 1.00 56.55 32 LEU B C 1
ATOM 2700 O O . LEU B 2 43 ? -37.834 34.848 -43.420 1.00 54.42 32 LEU B O 1
ATOM 2705 N N . GLU B 2 44 ? -39.318 35.365 -45.034 1.00 57.28 33 GLU B N 1
ATOM 2706 C CA . GLU B 2 44 ? -40.304 34.357 -44.656 1.00 56.55 33 GLU B CA 1
ATOM 2707 C C . GLU B 2 44 ? -39.721 32.938 -44.618 1.00 53.41 33 GLU B C 1
ATOM 2708 O O . GLU B 2 44 ? -40.024 32.162 -43.715 1.00 51.57 33 GLU B O 1
ATOM 2714 N N . ILE B 2 45 ? -38.885 32.613 -45.598 1.00 52.72 34 ILE B N 1
ATOM 2715 C CA . ILE B 2 45 ? -38.231 31.303 -45.649 1.00 50.34 34 ILE B CA 1
ATOM 2716 C C . ILE B 2 45 ? -37.264 31.178 -44.468 1.00 48.98 34 ILE B C 1
ATOM 2717 O O . ILE B 2 45 ? -37.211 30.139 -43.813 1.00 47.08 34 ILE B O 1
ATOM 2722 N N . ASP B 2 46 ? -36.512 32.249 -44.212 1.00 49.56 35 ASP B N 1
ATOM 2723 C CA . ASP B 2 46 ? -35.516 32.278 -43.139 1.00 49.07 35 ASP B CA 1
ATOM 2724 C C . ASP B 2 46 ? -36.171 31.946 -41.792 1.00 47.82 35 ASP B C 1
ATOM 2725 O O . ASP B 2 46 ? -35.684 31.098 -41.057 1.00 46.21 35 ASP B O 1
ATOM 2730 N N . LEU B 2 47 ? -37.297 32.591 -41.507 1.00 48.67 36 LEU B N 1
ATOM 2731 C CA . LEU B 2 47 ? -38.050 32.345 -40.276 1.00 48.77 36 LEU B CA 1
ATOM 2732 C C . LEU B 2 47 ? -38.643 30.933 -40.220 1.00 47.39 36 LEU B C 1
ATOM 2733 O O . LEU B 2 47 ? -38.633 30.298 -39.163 1.00 46.38 36 LEU B O 1
ATOM 2738 N N . ALA B 2 48 ? -39.153 30.445 -41.355 1.00 46.79 37 ALA B N 1
ATOM 2739 C CA . ALA B 2 48 ? -39.741 29.097 -41.399 1.00 45.84 37 ALA B CA 1
ATOM 2740 C C . ALA B 2 48 ? -38.691 28.003 -41.189 1.00 43.65 37 ALA B C 1
ATOM 2741 O O . ALA B 2 48 ? -38.918 27.047 -40.451 1.00 43.83 37 ALA B O 1
ATOM 2743 N N . LEU B 2 49 ? -37.543 28.136 -41.837 1.00 43.03 38 LEU B N 1
ATOM 2744 C CA . LEU B 2 49 ? -36.463 27.162 -41.659 1.00 41.88 38 LEU B CA 1
ATOM 2745 C C . LEU B 2 49 ? -35.969 27.127 -40.198 1.00 41.52 38 LEU B C 1
ATOM 2746 O O . LEU B 2 49 ? -35.741 26.050 -39.655 1.00 40.75 38 LEU B O 1
ATOM 2751 N N . ALA B 2 50 ? -35.823 28.298 -39.581 1.00 42.06 39 ALA B N 1
ATOM 2752 C CA . ALA B 2 50 ? -35.413 28.384 -38.167 1.00 42.58 39 ALA B CA 1
ATOM 2753 C C . ALA B 2 50 ? -36.425 27.660 -37.258 1.00 42.43 39 ALA B C 1
ATOM 2754 O O . ALA B 2 50 ? -36.052 26.898 -36.367 1.00 41.35 39 ALA B O 1
ATOM 2756 N N . ASN B 2 51 ? -37.704 27.886 -37.532 1.00 43.48 40 ASN B N 1
ATOM 2757 C CA . ASN B 2 51 ? -38.788 27.258 -36.810 1.00 45.01 40 ASN B CA 1
ATOM 2758 C C . ASN B 2 51 ? -38.777 25.738 -36.928 1.00 44.04 40 ASN B C 1
ATOM 2759 O O . ASN B 2 51 ? -38.973 25.025 -35.936 1.00 44.53 40 ASN B O 1
ATOM 2764 N N . ILE B 2 52 ? -38.539 25.247 -38.145 1.00 42.64 41 ILE B N 1
ATOM 2765 C CA . ILE B 2 52 ? -38.476 23.823 -38.394 1.00 41.18 41 ILE B CA 1
ATOM 2766 C C . ILE B 2 52 ? -37.272 23.225 -37.658 1.00 39.96 41 ILE B C 1
ATOM 2767 O O . ILE B 2 52 ? -37.400 22.178 -37.006 1.00 39.91 41 ILE B O 1
ATOM 2772 N N . GLY B 2 53 ? -36.130 23.908 -37.729 1.00 38.44 42 GLY B N 1
ATOM 2773 C CA . GLY B 2 53 ? -34.925 23.464 -37.032 1.00 38.21 42 GLY B CA 1
ATOM 2774 C C . GLY B 2 53 ? -35.142 23.316 -35.523 1.00 39.23 42 GLY B C 1
ATOM 2775 O O . GLY B 2 53 ? -34.664 22.360 -34.903 1.00 38.67 42 GLY B O 1
ATOM 2776 N N . LEU B 2 54 ? -35.874 24.265 -34.950 1.00 40.21 43 LEU B N 1
ATOM 2777 C CA . LEU B 2 54 ? -36.176 24.275 -33.516 1.00 42.15 43 LEU B CA 1
ATOM 2778 C C . LEU B 2 54 ? -37.160 23.171 -33.111 1.00 42.77 43 LEU B C 1
ATOM 2779 O O . LEU B 2 54 ? -37.022 22.594 -32.025 1.00 43.33 43 LEU B O 1
ATOM 2784 N N . ASP B 2 55 ? -38.146 22.887 -33.976 1.00 42.40 44 ASP B N 1
ATOM 2785 C CA . ASP B 2 55 ? -39.064 21.768 -33.761 1.00 43.42 44 ASP B CA 1
ATOM 2786 C C . ASP B 2 55 ? -38.256 20.476 -33.653 1.00 42.97 44 ASP B C 1
ATOM 2787 O O . ASP B 2 55 ? -38.461 19.659 -32.742 1.00 44.24 44 ASP B O 1
ATOM 2792 N N . LEU B 2 56 ? -37.334 20.306 -34.595 1.00 40.76 45 LEU B N 1
ATOM 2793 C CA . LEU B 2 56 ? -36.538 19.083 -34.687 1.00 40.74 45 LEU B CA 1
ATOM 2794 C C . LEU B 2 56 ? -35.555 18.952 -33.533 1.00 40.87 45 LEU B C 1
ATOM 2795 O O . LEU B 2 56 ? -35.356 17.856 -33.019 1.00 41.42 45 LEU B O 1
ATOM 2800 N N . LEU B 2 57 ? -34.944 20.066 -33.146 1.00 40.89 46 LEU B N 1
ATOM 2801 C CA . LEU B 2 57 ? -34.117 20.102 -31.943 1.00 42.53 46 LEU B CA 1
ATOM 2802 C C . LEU B 2 57 ? -34.931 19.672 -30.706 1.00 44.28 46 LEU B C 1
ATOM 2803 O O . LEU B 2 57 ? -34.448 18.898 -29.883 1.00 45.30 46 LEU B O 1
ATOM 2808 N N . GLY B 2 58 ? -36.160 20.176 -30.598 1.00 45.21 47 GLY B N 1
ATOM 2809 C CA . GLY B 2 58 ? -37.068 19.793 -29.513 1.00 47.68 47 GLY B CA 1
ATOM 2810 C C . GLY B 2 58 ? -37.332 18.294 -29.520 1.00 48.02 47 GLY B C 1
ATOM 2811 O O . GLY B 2 58 ? -37.225 17.635 -28.484 1.00 49.39 47 GLY B O 1
ATOM 2812 N N . GLN B 2 59 ? -37.658 17.757 -30.698 1.00 47.00 48 GLN B N 1
ATOM 2813 C CA . GLN B 2 59 ? -37.828 16.314 -30.881 1.00 48.18 48 GLN B CA 1
ATOM 2814 C C . GLN B 2 59 ? -36.552 15.539 -30.558 1.00 47.92 48 GLN B C 1
ATOM 2815 O O . GLN B 2 59 ? -36.612 14.494 -29.928 1.00 49.66 48 GLN B O 1
ATOM 2821 N N . ALA B 2 60 ? -35.404 16.057 -30.990 1.00 46.49 49 ALA B N 1
ATOM 2822 C CA . ALA B 2 60 ? -34.119 15.423 -30.703 1.00 46.55 49 ALA B CA 1
ATOM 2823 C C . ALA B 2 60 ? -33.873 15.341 -29.199 1.00 49.38 49 ALA B C 1
ATOM 2824 O O . ALA B 2 60 ? -33.477 14.300 -28.698 1.00 50.41 49 ALA B O 1
ATOM 2826 N N . ARG B 2 61 ? -34.131 16.442 -28.494 1.00 50.69 50 ARG B N 1
ATOM 2827 C CA . ARG B 2 61 ? -33.914 16.504 -27.047 1.00 54.02 50 ARG B CA 1
ATOM 2828 C C . ARG B 2 61 ? -34.842 15.564 -26.276 1.00 55.68 50 ARG B C 1
ATOM 2829 O O . ARG B 2 61 ? -34.429 14.991 -25.278 1.00 57.37 50 ARG B O 1
ATOM 2837 N N . ASN B 2 62 ? -36.072 15.388 -26.760 1.00 55.20 51 ASN B N 1
ATOM 2838 C CA . ASN B 2 62 ? -36.991 14.409 -26.173 1.00 57.57 51 ASN B CA 1
ATOM 2839 C C . ASN B 2 62 ? -36.453 12.990 -26.300 1.00 57.74 51 ASN B C 1
ATOM 2840 O O . ASN B 2 62 ? -36.381 12.262 -25.316 1.00 60.34 51 ASN B O 1
ATOM 2845 N N . PHE B 2 63 ? -36.063 12.613 -27.518 1.00 55.51 52 PHE B N 1
ATOM 2846 C CA . PHE B 2 63 ? -35.507 11.281 -27.774 1.00 55.62 52 PHE B CA 1
ATOM 2847 C C . PHE B 2 63 ? -34.193 11.033 -27.031 1.00 56.52 52 PHE B C 1
ATOM 2848 O O . PHE B 2 63 ? -33.996 9.968 -26.456 1.00 58.52 52 PHE B O 1
ATOM 2856 N N . LEU B 2 64 ? -33.305 12.020 -27.039 1.00 55.54 53 LEU B N 1
ATOM 2857 C CA . LEU B 2 64 ? -32.024 11.886 -26.351 1.00 57.44 53 LEU B CA 1
ATOM 2858 C C . LEU B 2 64 ? -32.144 11.727 -24.826 1.00 60.82 53 LEU B C 1
ATOM 2859 O O . LEU B 2 64 ? -31.461 10.882 -24.236 1.00 62.58 53 LEU B O 1
ATOM 2864 N N . SER B 2 65 ? -33.018 12.515 -24.198 1.00 61.74 54 SER B N 1
ATOM 2865 C CA . SER B 2 65 ? -33.250 12.397 -22.748 1.00 65.71 54 SER B CA 1
ATOM 2866 C C . SER B 2 65 ? -33.774 11.028 -22.358 1.00 67.57 54 SER B C 1
ATOM 2867 O O . SER B 2 65 ? -33.342 10.463 -21.357 1.00 70.48 54 SER B O 1
ATOM 2870 N N . TYR B 2 66 ? -34.697 10.500 -23.157 1.00 66.38 55 TYR B N 1
ATOM 2871 C CA . TYR B 2 66 ? -35.215 9.162 -22.922 1.00 68.89 55 TYR B CA 1
ATOM 2872 C C . TYR B 2 66 ? -34.121 8.103 -23.068 1.00 69.46 55 TYR B C 1
ATOM 2873 O O . TYR B 2 66 ? -34.006 7.212 -22.233 1.00 72.47 55 TYR B O 1
ATOM 2882 N N . ALA B 2 67 ? -33.312 8.222 -24.119 1.00 66.82 56 ALA B N 1
ATOM 2883 C CA . ALA B 2 67 ? -32.171 7.332 -24.328 1.00 67.54 56 ALA B CA 1
ATOM 2884 C C . ALA B 2 67 ? -31.138 7.435 -23.201 1.00 70.49 56 ALA B C 1
ATOM 2885 O O . ALA B 2 67 ? -30.482 6.449 -22.863 1.00 72.52 56 ALA B O 1
ATOM 2887 N N . ALA B 2 68 ? -31.000 8.629 -22.631 1.00 71.27 57 ALA B N 1
ATOM 2888 C CA . ALA B 2 68 ? -30.131 8.847 -21.476 1.00 75.02 57 ALA B CA 1
ATOM 2889 C C . ALA B 2 68 ? -30.690 8.167 -20.229 1.00 79.51 57 ALA B C 1
ATOM 2890 O O . ALA B 2 68 ? -29.932 7.621 -19.426 1.00 83.20 57 ALA B O 1
ATOM 2892 N N . GLU B 2 69 ? -32.014 8.204 -20.086 1.00 80.31 58 GLU B N 1
ATOM 2893 C CA . GLU B 2 69 ? -32.712 7.519 -19.002 1.00 85.88 58 GLU B CA 1
ATOM 2894 C C . GLU B 2 69 ? -32.528 6.016 -19.123 1.00 87.85 58 GLU B C 1
ATOM 2895 O O . GLU B 2 69 ? -32.174 5.352 -18.153 1.00 92.37 58 GLU B O 1
ATOM 2901 N N . LEU B 2 70 ? -32.762 5.493 -20.324 1.00 84.77 59 LEU B N 1
ATOM 2902 C CA . LEU B 2 70 ? -32.686 4.056 -20.573 1.00 86.99 59 LEU B CA 1
ATOM 2903 C C . LEU B 2 70 ? -31.276 3.500 -20.358 1.00 89.08 59 LEU B C 1
ATOM 2904 O O . LEU B 2 70 ? -31.112 2.428 -19.773 1.00 93.42 59 LEU B O 1
ATOM 2909 N N . ALA B 2 71 ? -30.270 4.239 -20.822 1.00 86.73 60 ALA B N 1
ATOM 2910 C CA . ALA B 2 71 ? -28.869 3.867 -20.618 1.00 89.03 60 ALA B CA 1
ATOM 2911 C C . ALA B 2 71 ? -28.436 4.063 -19.166 1.00 94.50 60 ALA B C 1
ATOM 2912 O O . ALA B 2 71 ? -27.404 3.536 -18.749 1.00 97.77 60 ALA B O 1
ATOM 2914 N N . GLY B 2 72 ? -29.221 4.831 -18.412 1.00 96.06 61 GLY B N 1
ATOM 2915 C CA . GLY B 2 72 ? -28.978 5.054 -16.983 1.00 102.20 61 GLY B CA 1
ATOM 2916 C C . GLY B 2 72 ? -27.722 5.839 -16.645 1.00 103.66 61 GLY B C 1
ATOM 2917 O O . GLY B 2 72 ? -27.280 5.840 -15.498 1.00 108.79 61 GLY B O 1
ATOM 2918 N N . GLU B 2 73 ? -27.145 6.495 -17.650 1.00 99.67 62 GLU B N 1
ATOM 2919 C CA . GLU B 2 73 ? -25.965 7.344 -17.472 1.00 100.97 62 GLU B CA 1
ATOM 2920 C C . GLU B 2 73 ? -25.969 8.501 -18.476 1.00 95.80 62 GLU B C 1
ATOM 2921 O O . GLU B 2 73 ? -26.696 8.465 -19.474 1.00 91.09 62 GLU B O 1
ATOM 2927 N N . GLY B 2 74 ? -25.160 9.522 -18.196 1.00 97.16 63 GLY B N 1
ATOM 2928 C CA . GLY B 2 74 ? -25.086 10.722 -19.029 1.00 93.37 63 GLY B CA 1
ATOM 2929 C C . GLY B 2 74 ? -26.413 11.450 -19.113 1.00 91.13 63 GLY B C 1
ATOM 2930 O O . GLY B 2 74 ? -27.323 11.197 -18.322 1.00 93.47 63 GLY B O 1
ATOM 2931 N N . ASP B 2 75 ? -26.527 12.353 -20.080 1.00 87.39 64 ASP B N 1
ATOM 2932 C CA . ASP B 2 75 ? -27.771 13.078 -20.296 1.00 85.74 64 ASP B CA 1
ATOM 2933 C C . ASP B 2 75 ? -27.932 13.595 -21.721 1.00 81.63 64 ASP B C 1
ATOM 2934 O O . ASP B 2 75 ? -27.126 13.309 -22.609 1.00 80.22 64 ASP B O 1
ATOM 2939 N N . GLU B 2 76 ? -29.015 14.339 -21.902 1.00 80.32 65 GLU B N 1
ATOM 2940 C CA . GLU B 2 76 ? -29.331 15.136 -23.079 1.00 76.87 65 GLU B CA 1
ATOM 2941 C C . GLU B 2 76 ? -28.111 15.801 -23.738 1.00 75.44 65 GLU B C 1
ATOM 2942 O O . GLU B 2 76 ? -27.950 15.733 -24.956 1.00 72.52 65 GLU B O 1
ATOM 2948 N N . ASP B 2 77 ? -27.264 16.431 -22.921 1.00 77.55 66 ASP B N 1
ATOM 2949 C CA . ASP B 2 77 ? -26.115 17.208 -23.395 1.00 76.99 66 ASP B CA 1
ATOM 2950 C C . ASP B 2 77 ? -24.897 16.374 -23.730 1.00 76.82 66 ASP B C 1
ATOM 2951 O O . ASP B 2 77 ? -24.187 16.687 -24.681 1.00 75.26 66 ASP B O 1
ATOM 2956 N N . THR B 2 78 ? -24.638 15.336 -22.936 1.00 78.60 67 THR B N 1
ATOM 2957 C CA . THR B 2 78 ? -23.513 14.439 -23.207 1.00 78.99 67 THR B CA 1
ATOM 2958 C C . THR B 2 78 ? -23.734 13.737 -24.546 1.00 75.31 67 THR B C 1
ATOM 2959 O O . THR B 2 78 ? -22.820 13.644 -25.360 1.00 74.53 67 THR B O 1
ATOM 2963 N N . LEU B 2 79 ? -24.964 13.281 -24.772 1.00 73.26 68 LEU B N 1
ATOM 2964 C CA . LEU B 2 79 ? -25.327 12.589 -26.006 1.00 70.41 68 LEU B CA 1
ATOM 2965 C C . LEU B 2 79 ? -25.242 13.494 -27.217 1.00 67.53 68 LEU B C 1
ATOM 2966 O O . LEU B 2 79 ? -24.793 13.067 -28.277 1.00 66.46 68 LEU B O 1
ATOM 2971 N N . ALA B 2 80 ? -25.656 14.746 -27.060 1.00 66.87 69 ALA B N 1
ATOM 2972 C CA . ALA B 2 80 ? -25.660 15.670 -28.183 1.00 64.56 69 ALA B CA 1
ATOM 2973 C C . ALA B 2 80 ? -24.263 16.190 -28.496 1.00 65.48 69 ALA B C 1
ATOM 2974 O O . ALA B 2 80 ? -23.917 16.385 -29.667 1.00 63.46 69 ALA B O 1
ATOM 2976 N N . PHE B 2 81 ? -23.458 16.385 -27.453 1.00 68.46 70 PHE B N 1
ATOM 2977 C CA . PHE B 2 81 ? -22.224 17.155 -27.593 1.00 70.10 70 PHE B CA 1
ATOM 2978 C C . PHE B 2 81 ? -20.908 16.389 -27.435 1.00 72.24 70 PHE B C 1
ATOM 2979 O O . PHE B 2 81 ? -19.877 16.858 -27.909 1.00 73.33 70 PHE B O 1
ATOM 2987 N N . THR B 2 82 ? -20.925 15.230 -26.783 1.00 73.34 71 THR B N 1
ATOM 2988 C CA . THR B 2 82 ? -19.665 14.519 -26.515 1.00 75.94 71 THR B CA 1
ATOM 2989 C C . THR B 2 82 ? -19.412 13.254 -27.352 1.00 74.70 71 THR B C 1
ATOM 2990 O O . THR B 2 82 ? -18.397 12.582 -27.166 1.00 77.20 71 THR B O 1
ATOM 2994 N N . ARG B 2 83 ? -20.319 12.939 -28.273 1.00 70.95 72 ARG B N 1
ATOM 2995 C CA . ARG B 2 83 ? -20.125 11.803 -29.176 1.00 69.74 72 ARG B CA 1
ATOM 2996 C C . ARG B 2 83 ? -19.448 12.223 -30.478 1.00 68.43 72 ARG B C 1
ATOM 2997 O O . ARG B 2 83 ? -19.746 13.283 -31.023 1.00 66.68 72 ARG B O 1
ATOM 3005 N N . ASP B 2 84 ? -18.528 11.399 -30.970 1.00 69.59 73 ASP B N 1
ATOM 3006 C CA . ASP B 2 84 ? -17.996 11.605 -32.312 1.00 68.42 73 ASP B CA 1
ATOM 3007 C C . ASP B 2 84 ? -18.813 10.796 -33.312 1.00 65.67 73 ASP B C 1
ATOM 3008 O O . ASP B 2 84 ? -19.703 10.037 -32.913 1.00 64.62 73 ASP B O 1
ATOM 3013 N N . GLU B 2 85 ? -18.502 10.956 -34.601 1.00 64.48 74 GLU B N 1
ATOM 3014 C CA . GLU B 2 85 ? -19.371 10.473 -35.687 1.00 61.94 74 GLU B CA 1
ATOM 3015 C C . GLU B 2 85 ? -19.661 8.974 -35.673 1.00 61.33 74 GLU B C 1
ATOM 3016 O O . GLU B 2 85 ? -20.755 8.558 -36.040 1.00 59.30 74 GLU B O 1
ATOM 3022 N N . ARG B 2 86 ? -18.697 8.174 -35.231 1.00 63.26 75 ARG B N 1
ATOM 3023 C CA . ARG B 2 86 ? -18.886 6.728 -35.200 1.00 63.63 75 ARG B CA 1
ATOM 3024 C C . ARG B 2 86 ? -19.954 6.305 -34.186 1.00 62.53 75 ARG B C 1
ATOM 3025 O O . ARG B 2 86 ? -20.548 5.239 -34.317 1.00 62.39 75 ARG B O 1
ATOM 3033 N N . GLN B 2 87 ? -20.214 7.169 -33.208 1.00 61.54 76 GLN B N 1
ATOM 3034 C CA . GLN B 2 87 ? -21.254 6.942 -32.210 1.00 60.73 76 GLN B CA 1
ATOM 3035 C C . GLN B 2 87 ? -22.605 7.505 -32.631 1.00 57.70 76 GLN B C 1
ATOM 3036 O O . GLN B 2 87 ? -23.624 7.244 -31.990 1.00 57.60 76 GLN B O 1
ATOM 3042 N N . PHE B 2 88 ? -22.614 8.296 -33.697 1.00 55.35 77 PHE B N 1
ATOM 3043 C CA . PHE B 2 88 ? -23.874 8.792 -34.258 1.00 52.93 77 PHE B CA 1
ATOM 3044 C C . PHE B 2 88 ? -24.533 7.760 -35.161 1.00 51.96 77 PHE B C 1
ATOM 3045 O O . PHE B 2 88 ? -23.862 7.079 -35.934 1.00 52.28 77 PHE B O 1
ATOM 3053 N N . SER B 2 89 ? -25.853 7.650 -35.059 1.00 51.01 78 SER B N 1
ATOM 3054 C CA . SER B 2 89 ? -26.578 6.617 -35.789 1.00 51.06 78 SER B CA 1
ATOM 3055 C C . SER B 2 89 ? -27.716 7.178 -36.672 1.00 48.75 78 SER B C 1
ATOM 3056 O O . SER B 2 89 ? -28.664 6.466 -37.001 1.00 48.76 78 SER B O 1
ATOM 3059 N N . ASN B 2 90 ? -27.593 8.446 -37.064 1.00 46.97 79 ASN B N 1
ATOM 3060 C CA . ASN B 2 90 ? -28.568 9.117 -37.930 1.00 45.53 79 ASN B CA 1
ATOM 3061 C C . ASN B 2 90 ? -28.563 8.549 -39.355 1.00 45.63 79 ASN B C 1
ATOM 3062 O O . ASN B 2 90 ? -27.545 8.024 -39.818 1.00 45.95 79 ASN B O 1
ATOM 3067 N N . LEU B 2 91 ? -29.704 8.670 -40.031 1.00 45.10 80 LEU B N 1
ATOM 3068 C CA . LEU B 2 91 ? -29.834 8.403 -41.465 1.00 45.25 80 LEU B CA 1
ATOM 3069 C C . LEU B 2 91 ? -28.875 9.299 -42.246 1.00 44.62 80 LEU B C 1
ATOM 3070 O O . LEU B 2 91 ? -28.691 10.471 -41.894 1.00 42.95 80 LEU B O 1
ATOM 3075 N N . LEU B 2 92 ? -28.302 8.753 -43.322 1.00 45.33 81 LEU B N 1
ATOM 3076 C CA . LEU B 2 92 ? -27.296 9.471 -44.109 1.00 45.61 81 LEU B CA 1
ATOM 3077 C C . LEU B 2 92 ? -27.871 10.718 -44.768 1.00 44.75 81 LEU B C 1
ATOM 3078 O O . LEU B 2 92 ? -27.150 11.700 -44.994 1.00 44.48 81 LEU B O 1
ATOM 3083 N N . LEU B 2 93 ? -29.172 10.667 -45.046 1.00 44.31 82 LEU B N 1
ATOM 3084 C CA . LEU B 2 93 ? -29.890 11.752 -45.696 1.00 44.41 82 LEU B CA 1
ATOM 3085 C C . LEU B 2 93 ? -29.818 13.065 -44.913 1.00 42.92 82 LEU B C 1
ATOM 3086 O O . LEU B 2 93 ? -29.671 14.130 -45.506 1.00 42.77 82 LEU B O 1
ATOM 3091 N N . VAL B 2 94 ? -29.906 12.994 -43.581 1.00 42.26 83 VAL B N 1
ATOM 3092 C CA . VAL B 2 94 ? -29.969 14.220 -42.779 1.00 41.06 83 VAL B CA 1
ATOM 3093 C C . VAL B 2 94 ? -28.613 14.944 -42.673 1.00 41.30 83 VAL B C 1
ATOM 3094 O O . VAL B 2 94 ? -28.581 16.159 -42.474 1.00 40.66 83 VAL B O 1
ATOM 3098 N N . GLU B 2 95 ? -27.513 14.204 -42.838 1.00 41.79 84 GLU B N 1
ATOM 3099 C CA . GLU B 2 95 ? -26.174 14.780 -42.735 1.00 42.97 84 GLU B CA 1
ATOM 3100 C C . GLU B 2 95 ? -25.660 15.445 -44.032 1.00 43.82 84 GLU B C 1
ATOM 3101 O O . GLU B 2 95 ? -24.611 16.075 -44.029 1.00 44.72 84 GLU B O 1
ATOM 3107 N N . GLN B 2 96 ? -26.397 15.310 -45.129 1.00 44.06 85 GLN B N 1
ATOM 3108 C CA . GLN B 2 96 ? -26.029 15.969 -46.392 1.00 45.03 85 GLN B CA 1
ATOM 3109 C C . GLN B 2 96 ? -25.938 17.499 -46.245 1.00 44.97 85 GLN B C 1
ATOM 3110 O O . GLN B 2 96 ? -26.700 18.094 -45.475 1.00 43.47 85 GLN B O 1
ATOM 3116 N N . PRO B 2 97 ? -24.993 18.134 -46.963 1.00 46.52 86 PRO B N 1
ATOM 3117 C CA . PRO B 2 97 ? -24.867 19.588 -46.858 1.00 46.98 86 PRO B CA 1
ATOM 3118 C C . PRO B 2 97 ? -26.138 20.294 -47.335 1.00 46.39 86 PRO B C 1
ATOM 3119 O O . PRO B 2 97 ? -26.907 19.743 -48.131 1.00 46.09 86 PRO B O 1
ATOM 3123 N N . ASN B 2 98 ? -26.366 21.494 -46.814 1.00 46.20 87 ASN B N 1
ATOM 3124 C CA . ASN B 2 98 ? -27.525 22.286 -47.191 1.00 45.67 87 ASN B CA 1
ATOM 3125 C C . ASN B 2 98 ? -27.576 22.564 -48.690 1.00 47.02 87 ASN B C 1
ATOM 3126 O O . ASN B 2 98 ? -28.658 22.557 -49.281 1.00 46.33 87 ASN B O 1
ATOM 3131 N N . GLY B 2 99 ? -26.396 22.783 -49.283 1.00 48.20 88 GLY B N 1
ATOM 3132 C CA . GLY B 2 99 ? -26.272 23.135 -50.697 1.00 50.41 88 GLY B CA 1
ATOM 3133 C C . GLY B 2 99 ? -27.019 24.425 -50.989 1.00 51.01 88 GLY B C 1
ATOM 3134 O O . GLY B 2 99 ? -26.956 25.394 -50.210 1.00 50.47 88 GLY B O 1
ATOM 3135 N N . ASN B 2 100 ? -27.742 24.434 -52.103 1.00 51.45 89 ASN B N 1
ATOM 3136 C CA . ASN B 2 100 ? -28.598 25.566 -52.444 1.00 51.89 89 ASN B CA 1
ATOM 3137 C C . ASN B 2 100 ? -29.993 25.309 -51.889 1.00 49.17 89 ASN B C 1
ATOM 3138 O O . ASN B 2 100 ? -30.246 24.237 -51.331 1.00 46.79 89 ASN B O 1
ATOM 3143 N N . PHE B 2 101 ? -30.891 26.279 -52.031 1.00 49.20 90 PHE B N 1
ATOM 3144 C CA . PHE B 2 101 ? -32.214 26.160 -51.434 1.00 47.75 90 PHE B CA 1
ATOM 3145 C C . PHE B 2 101 ? -32.917 24.878 -51.864 1.00 47.55 90 PHE B C 1
ATOM 3146 O O . PHE B 2 101 ? -33.559 24.224 -51.048 1.00 46.28 90 PHE B O 1
ATOM 3154 N N . ALA B 2 102 ? -32.761 24.522 -53.138 1.00 49.25 91 ALA B N 1
ATOM 3155 C CA . ALA B 2 102 ? -33.334 23.312 -53.702 1.00 49.62 91 ALA B CA 1
ATOM 3156 C C . ALA B 2 102 ? -32.845 22.035 -53.024 1.00 47.63 91 ALA B C 1
ATOM 3157 O O . ALA B 2 102 ? -33.647 21.150 -52.752 1.00 46.30 91 ALA B O 1
ATOM 3159 N N . ASP B 2 103 ? -31.534 21.936 -52.788 1.00 47.84 92 ASP B N 1
ATOM 3160 C CA . ASP B 2 103 ? -30.919 20.749 -52.140 1.00 47.12 92 ASP B CA 1
ATOM 3161 C C . ASP B 2 103 ? -31.493 20.567 -50.744 1.00 45.44 92 ASP B C 1
ATOM 3162 O O . ASP B 2 103 ? -31.832 19.456 -50.328 1.00 44.81 92 ASP B O 1
ATOM 3167 N N . THR B 2 104 ? -31.611 21.689 -50.041 1.00 44.24 93 THR B N 1
ATOM 3168 C CA . THR B 2 104 ? -32.244 21.744 -48.727 1.00 43.19 93 THR B CA 1
ATOM 3169 C C . THR B 2 104 ? -33.724 21.320 -48.774 1.00 42.92 93 THR B C 1
ATOM 3170 O O . THR B 2 104 ? -34.151 20.511 -47.949 1.00 41.39 93 THR B O 1
ATOM 3174 N N . ILE B 2 105 ? -34.474 21.825 -49.757 1.00 44.57 94 ILE B N 1
ATOM 3175 C CA . ILE B 2 105 ? -35.892 21.472 -49.912 1.00 45.73 94 ILE B CA 1
ATOM 3176 C C . ILE B 2 105 ? -36.110 19.972 -50.206 1.00 46.27 94 ILE B C 1
ATOM 3177 O O . ILE B 2 105 ? -37.003 19.353 -49.626 1.00 46.58 94 ILE B O 1
ATOM 3182 N N . ALA B 2 106 ? -35.296 19.394 -51.092 1.00 47.44 95 ALA B N 1
ATOM 3183 C CA . ALA B 2 106 ? -35.353 17.952 -51.370 1.00 47.91 95 ALA B CA 1
ATOM 3184 C C . ALA B 2 106 ? -35.063 17.090 -50.111 1.00 46.88 95 ALA B C 1
ATOM 3185 O O . ALA B 2 106 ? -35.837 16.185 -49.782 1.00 47.15 95 ALA B O 1
ATOM 3187 N N . ARG B 2 107 ? -33.961 17.382 -49.410 1.00 45.39 96 ARG B N 1
ATOM 3188 C CA . ARG B 2 107 ? -33.635 16.684 -48.157 1.00 43.72 96 ARG B CA 1
ATOM 3189 C C . ARG B 2 107 ? -34.823 16.757 -47.184 1.00 43.29 96 ARG B C 1
ATOM 3190 O O . ARG B 2 107 ? -35.260 15.745 -46.643 1.00 43.10 96 ARG B O 1
ATOM 3198 N N . GLN B 2 108 ? -35.351 17.960 -46.991 1.00 43.54 97 GLN B N 1
ATOM 3199 C CA . GLN B 2 108 ? -36.468 18.188 -46.074 1.00 44.06 97 GLN B CA 1
ATOM 3200 C C . GLN B 2 108 ? -37.723 17.396 -46.446 1.00 45.56 97 GLN B C 1
ATOM 3201 O O . GLN B 2 108 ? -38.349 16.765 -45.590 1.00 45.76 97 GLN B O 1
ATOM 3207 N N . TYR B 2 109 ? -38.083 17.441 -47.725 1.00 47.00 98 TYR B N 1
ATOM 3208 C CA . TYR B 2 109 ? -39.280 16.784 -48.209 1.00 48.73 98 TYR B CA 1
ATOM 3209 C C . TYR B 2 109 ? -39.209 15.276 -47.970 1.00 48.69 98 TYR B C 1
ATOM 3210 O O . TYR B 2 109 ? -40.146 14.682 -47.412 1.00 48.82 98 TYR B O 1
ATOM 3219 N N . PHE B 2 110 ? -38.085 14.678 -48.370 1.00 47.96 99 PHE B N 1
ATOM 3220 C CA . PHE B 2 110 ? -37.857 13.246 -48.187 1.00 48.91 99 PHE B CA 1
ATOM 3221 C C . PHE B 2 110 ? -37.954 12.827 -46.719 1.00 48.01 99 PHE B C 1
ATOM 3222 O O . PHE B 2 110 ? -38.527 11.790 -46.401 1.00 48.93 99 PHE B O 1
ATOM 3230 N N . ILE B 2 111 ? -37.400 13.645 -45.828 1.00 46.58 100 ILE B N 1
ATOM 3231 C CA . ILE B 2 111 ? -37.458 13.346 -44.396 1.00 46.53 100 ILE B CA 1
ATOM 3232 C C . ILE B 2 111 ? -38.835 13.637 -43.745 1.00 47.15 100 ILE B C 1
ATOM 3233 O O . ILE B 2 111 ? -39.292 12.873 -42.888 1.00 47.33 100 ILE B O 1
ATOM 3238 N N . ASP B 2 112 ? -39.496 14.715 -44.178 1.00 47.57 101 ASP B N 1
ATOM 3239 C CA . ASP B 2 112 ? -40.831 15.062 -43.688 1.00 49.25 101 ASP B CA 1
ATOM 3240 C C . ASP B 2 112 ? -41.850 13.992 -44.044 1.00 50.78 101 ASP B C 1
ATOM 3241 O O . ASP B 2 112 ? -42.666 13.614 -43.211 1.00 51.85 101 ASP B O 1
ATOM 3246 N N . ALA B 2 113 ? -41.809 13.528 -45.291 1.00 51.52 102 ALA B N 1
ATOM 3247 C CA . ALA B 2 113 ? -42.677 12.439 -45.725 1.00 54.01 102 ALA B CA 1
ATOM 3248 C C . ALA B 2 113 ? -42.432 11.205 -44.854 1.00 53.76 102 ALA B C 1
ATOM 3249 O O . ALA B 2 113 ? -43.371 10.520 -44.462 1.00 55.58 102 ALA B O 1
ATOM 3251 N N . TRP B 2 114 ? -41.166 10.960 -44.525 1.00 51.80 103 TRP B N 1
ATOM 3252 C CA . TRP B 2 114 ? -40.788 9.834 -43.667 1.00 52.35 103 TRP B CA 1
ATOM 3253 C C . TRP B 2 114 ? -41.280 10.014 -42.228 1.00 52.51 103 TRP B C 1
ATOM 3254 O O . TRP B 2 114 ? -41.874 9.092 -41.650 1.00 54.07 103 TRP B O 1
ATOM 3265 N N . HIS B 2 115 ? -41.045 11.199 -41.660 1.00 50.92 104 HIS B N 1
ATOM 3266 C CA . HIS B 2 115 ? -41.510 11.520 -40.300 1.00 51.79 104 HIS B CA 1
ATOM 3267 C C . HIS B 2 115 ? -43.029 11.421 -40.127 1.00 54.28 104 HIS B C 1
ATOM 3268 O O . HIS B 2 115 ? -43.508 10.882 -39.125 1.00 55.13 104 HIS B O 1
ATOM 3275 N N . VAL B 2 116 ? -43.779 11.941 -41.099 1.00 55.65 105 VAL B N 1
ATOM 3276 C CA . VAL B 2 116 ? -45.248 11.884 -41.032 1.00 59.01 105 VAL B CA 1
ATOM 3277 C C . VAL B 2 116 ? -45.721 10.424 -40.934 1.00 61.75 105 VAL B C 1
ATOM 3278 O O . VAL B 2 116 ? -46.514 10.084 -40.061 1.00 63.92 105 VAL B O 1
ATOM 3282 N N . ALA B 2 117 ? -45.193 9.569 -41.809 1.00 62.21 106 ALA B N 1
ATOM 3283 C CA . ALA B 2 117 ? -45.531 8.143 -41.819 1.00 64.95 106 ALA B CA 1
ATOM 3284 C C . ALA B 2 117 ? -45.114 7.422 -40.536 1.00 65.26 106 ALA B C 1
ATOM 3285 O O . ALA B 2 117 ? -45.846 6.565 -40.028 1.00 68.07 106 ALA B O 1
ATOM 3287 N N . LEU B 2 118 ? -43.941 7.780 -40.019 1.00 63.17 107 LEU B N 1
ATOM 3288 C CA . LEU B 2 118 ? -43.361 7.117 -38.850 1.00 63.82 107 LEU B CA 1
ATOM 3289 C C . LEU B 2 118 ? -44.064 7.468 -37.535 1.00 65.41 107 LEU B C 1
ATOM 3290 O O . LEU B 2 118 ? -44.448 6.571 -36.775 1.00 68.00 107 LEU B O 1
ATOM 3295 N N . PHE B 2 119 ? -44.210 8.765 -37.266 1.00 64.36 108 PHE B N 1
ATOM 3296 C CA . PHE B 2 119 ? -44.785 9.230 -36.003 1.00 65.82 108 PHE B CA 1
ATOM 3297 C C . PHE B 2 119 ? -46.274 8.941 -35.907 1.00 69.03 108 PHE B C 1
ATOM 3298 O O . PHE B 2 119 ? -46.794 8.756 -34.807 1.00 71.20 108 PHE B O 1
ATOM 3306 N N . THR B 2 120 ? -46.951 8.897 -37.053 1.00 69.91 109 THR B N 1
ATOM 3307 C CA . THR B 2 120 ? -48.350 8.475 -37.100 1.00 73.77 109 THR B CA 1
ATOM 3308 C C . THR B 2 120 ? -48.445 7.053 -36.545 1.00 76.51 109 THR B C 1
ATOM 3309 O O . THR B 2 120 ? -49.324 6.756 -35.741 1.00 79.79 109 THR B O 1
ATOM 3313 N N . ARG B 2 121 ? -47.511 6.196 -36.951 1.00 75.43 110 ARG B N 1
ATOM 3314 C CA . ARG B 2 121 ? -47.480 4.811 -36.494 1.00 78.07 110 ARG B CA 1
ATOM 3315 C C . ARG B 2 121 ? -46.894 4.668 -35.087 1.00 77.56 110 ARG B C 1
ATOM 3316 O O . ARG B 2 121 ? -47.426 3.918 -34.267 1.00 80.67 110 ARG B O 1
ATOM 3324 N N . LEU B 2 122 ? -45.811 5.394 -34.808 1.00 73.88 111 LEU B N 1
ATOM 3325 C CA . LEU B 2 122 ? -45.092 5.269 -33.532 1.00 73.58 111 LEU B CA 1
ATOM 3326 C C . LEU B 2 122 ? -45.863 5.783 -32.311 1.00 75.56 111 LEU B C 1
ATOM 3327 O O . LEU B 2 122 ? -45.546 5.414 -31.182 1.00 76.60 111 LEU B O 1
ATOM 3332 N N . MET B 2 123 ? -46.868 6.627 -32.529 1.00 76.14 112 MET B N 1
ATOM 3333 C CA . MET B 2 123 ? -47.727 7.052 -31.422 1.00 79.02 112 MET B CA 1
ATOM 3334 C C . MET B 2 123 ? -48.736 5.967 -31.021 1.00 83.39 112 MET B C 1
ATOM 3335 O O . MET B 2 123 ? -49.642 6.212 -30.233 1.00 86.60 112 MET B O 1
ATOM 3340 N N . GLU B 2 124 ? -48.552 4.769 -31.575 1.00 84.07 113 GLU B N 1
ATOM 3341 C CA . GLU B 2 124 ? -49.267 3.560 -31.153 1.00 89.19 113 GLU B CA 1
ATOM 3342 C C . GLU B 2 124 ? -48.333 2.574 -30.452 1.00 89.26 113 GLU B C 1
ATOM 3343 O O . GLU B 2 124 ? -48.728 1.440 -30.168 1.00 93.46 113 GLU B O 1
ATOM 3349 N N . SER B 2 125 ? -47.101 3.004 -30.178 1.00 84.76 114 SER B N 1
ATOM 3350 C CA . SER B 2 125 ? -46.103 2.145 -29.533 1.00 84.81 114 SER B CA 1
ATOM 3351 C C . SER B 2 125 ? -46.576 1.604 -28.185 1.00 89.85 114 SER B C 1
ATOM 3352 O O . SER B 2 125 ? -47.386 2.232 -27.508 1.00 92.00 114 SER B O 1
ATOM 3355 N N . ARG B 2 126 ? -46.056 0.440 -27.809 1.00 91.80 115 ARG B N 1
ATOM 3356 C CA . ARG B 2 126 ? -46.315 -0.133 -26.495 1.00 96.81 115 ARG B CA 1
ATOM 3357 C C . ARG B 2 126 ? -45.441 0.510 -25.424 1.00 95.39 115 ARG B C 1
ATOM 3358 O O . ARG B 2 126 ? -45.664 0.312 -24.232 1.00 99.68 115 ARG B O 1
ATOM 3366 N N . ASP B 2 127 ? -44.443 1.273 -25.855 1.00 89.91 116 ASP B N 1
ATOM 3367 C CA . ASP B 2 127 ? -43.650 2.083 -24.942 1.00 88.50 116 ASP B CA 1
ATOM 3368 C C . ASP B 2 127 ? -44.322 3.446 -24.798 1.00 87.30 116 ASP B C 1
ATOM 3369 O O . ASP B 2 127 ? -44.389 4.203 -25.773 1.00 83.30 116 ASP B O 1
ATOM 3374 N N . PRO B 2 128 ? -44.816 3.762 -23.582 1.00 90.97 117 PRO B N 1
ATOM 3375 C CA . PRO B 2 128 ? -45.572 4.996 -23.346 1.00 90.90 117 PRO B CA 1
ATOM 3376 C C . PRO B 2 128 ? -44.788 6.264 -23.673 1.00 85.50 117 PRO B C 1
ATOM 3377 O O . PRO B 2 128 ? -45.345 7.181 -24.272 1.00 83.59 117 PRO B O 1
ATOM 3381 N N . GLN B 2 129 ? -43.511 6.301 -23.298 1.00 83.72 118 GLN B N 1
ATOM 3382 C CA . GLN B 2 129 ? -42.656 7.455 -23.570 1.00 79.44 118 GLN B CA 1
ATOM 3383 C C . GLN B 2 129 ? -42.467 7.691 -25.066 1.00 75.28 118 GLN B C 1
ATOM 3384 O O . GLN B 2 129 ? -42.513 8.835 -25.514 1.00 72.99 118 GLN B O 1
ATOM 3390 N N . LEU B 2 130 ? -42.265 6.615 -25.829 1.00 74.64 119 LEU B N 1
ATOM 3391 C CA . LEU B 2 130 ? -42.125 6.717 -27.287 1.00 71.23 119 LEU B CA 1
ATOM 3392 C C . LEU B 2 130 ? -43.422 7.170 -27.955 1.00 71.59 119 LEU B C 1
ATOM 3393 O 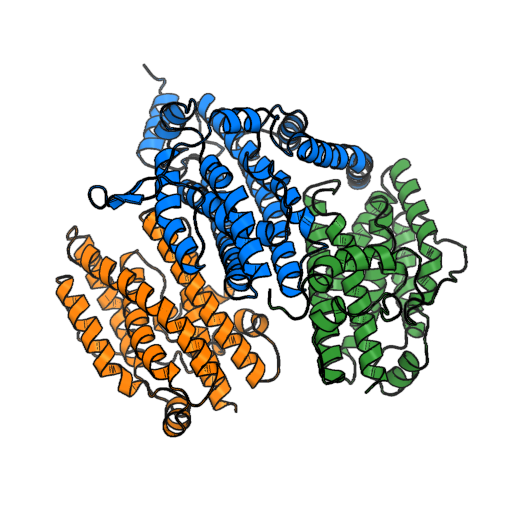O . LEU B 2 130 ? -43.391 7.933 -28.926 1.00 68.69 119 LEU B O 1
ATOM 3398 N N . ALA B 2 131 ? -44.551 6.693 -27.432 1.00 74.99 120 ALA B N 1
ATOM 3399 C CA . ALA B 2 131 ? -45.868 7.116 -27.903 1.00 76.43 120 ALA B CA 1
ATOM 3400 C C . ALA B 2 131 ? -46.115 8.600 -27.611 1.00 75.53 120 ALA B C 1
ATOM 3401 O O . ALA B 2 131 ? -46.681 9.316 -28.443 1.00 74.41 120 ALA B O 1
ATOM 3403 N N . ALA B 2 132 ? -45.679 9.046 -26.432 1.00 76.45 121 ALA B N 1
ATOM 3404 C CA . ALA B 2 132 ? -45.816 10.438 -26.010 1.00 76.15 121 ALA B CA 1
ATOM 3405 C C . ALA B 2 132 ? -44.984 11.373 -26.884 1.00 71.97 121 ALA B C 1
ATOM 3406 O O . ALA B 2 132 ? -45.493 12.388 -27.373 1.00 71.14 121 ALA B O 1
ATOM 3408 N N . ILE B 2 133 ? -43.715 11.016 -27.092 1.00 69.64 122 ILE B N 1
ATOM 3409 C CA . ILE B 2 133 ? -42.811 11.798 -27.945 1.00 65.82 122 ILE B CA 1
ATOM 3410 C C . ILE B 2 133 ? -43.374 11.921 -29.367 1.00 64.37 122 ILE B C 1
ATOM 3411 O O . ILE B 2 133 ? -43.401 13.016 -29.937 1.00 62.47 122 ILE B O 1
ATOM 3416 N N . SER B 2 134 ? -43.843 10.799 -29.918 1.00 65.38 123 SER B N 1
ATOM 3417 C CA . SER B 2 134 ? -44.406 10.767 -31.269 1.00 64.61 123 SER B CA 1
ATOM 3418 C C . SER B 2 134 ? -45.660 11.619 -31.388 1.00 66.00 123 SER B C 1
ATOM 3419 O O . SER B 2 134 ? -45.863 12.286 -32.408 1.00 64.65 123 SER B O 1
ATOM 3422 N N . ALA B 2 135 ? -46.487 11.592 -30.340 1.00 69.06 124 ALA B N 1
ATOM 3423 C CA . ALA B 2 135 ? -47.717 12.377 -30.288 1.00 71.20 124 ALA B CA 1
ATOM 3424 C C . ALA B 2 135 ? -47.430 13.867 -30.485 1.00 68.95 124 ALA B C 1
ATOM 3425 O O . ALA B 2 135 ? -48.159 14.551 -31.201 1.00 69.19 124 ALA B O 1
ATOM 3427 N N . LYS B 2 136 ? -46.358 14.355 -29.865 1.00 67.45 125 LYS B N 1
ATOM 3428 C CA . LYS B 2 136 ? -45.937 15.754 -30.037 1.00 65.90 125 LYS B CA 1
ATOM 3429 C C . LYS B 2 136 ? -45.248 15.979 -31.388 1.00 62.65 125 LYS B C 1
ATOM 3430 O O . LYS B 2 136 ? -45.467 17.002 -32.039 1.00 61.55 125 LYS B O 1
ATOM 3436 N N . ALA B 2 137 ? -44.440 15.004 -31.807 1.00 60.98 126 ALA B N 1
ATOM 3437 C CA . ALA B 2 137 ? -43.678 15.102 -33.044 1.00 58.31 126 ALA B CA 1
ATOM 3438 C C . ALA B 2 137 ? -44.568 15.186 -34.281 1.00 58.44 126 ALA B C 1
ATOM 3439 O O . ALA B 2 137 ? -44.284 15.969 -35.186 1.00 56.74 126 ALA B O 1
ATOM 3441 N N . ILE B 2 138 ? -45.639 14.388 -34.309 1.00 60.76 127 ILE B N 1
ATOM 3442 C CA . ILE B 2 138 ? -46.516 14.320 -35.483 1.00 61.64 127 ILE B CA 1
ATOM 3443 C C . ILE B 2 138 ? -47.198 15.660 -35.817 1.00 62.20 127 ILE B C 1
ATOM 3444 O O . ILE B 2 138 ? -47.387 15.982 -36.989 1.00 61.71 127 ILE B O 1
ATOM 3449 N N . LYS B 2 139 ? -47.543 16.434 -34.790 1.00 63.35 128 LYS B N 1
ATOM 3450 C CA . LYS B 2 139 ? -48.129 17.762 -34.986 1.00 64.38 128 LYS B CA 1
ATOM 3451 C C . LYS B 2 139 ? -47.168 18.662 -35.763 1.00 61.45 128 LYS B C 1
ATOM 3452 O O . LYS B 2 139 ? -47.578 19.418 -36.646 1.00 62.00 128 LYS B O 1
ATOM 3458 N N . GLU B 2 140 ? -45.883 18.570 -35.433 1.00 58.92 129 GLU B N 1
ATOM 3459 C CA . GLU B 2 140 ? -44.865 19.372 -36.089 1.00 56.52 129 GLU B CA 1
ATOM 3460 C C . GLU B 2 140 ? -44.523 18.834 -37.494 1.00 55.02 129 GLU B C 1
ATOM 3461 O O . GLU B 2 140 ? -44.481 19.600 -38.455 1.00 54.21 129 GLU B O 1
ATOM 3467 N N . ALA B 2 141 ? -44.299 17.526 -37.610 1.00 54.65 130 ALA B N 1
ATOM 3468 C CA . ALA B 2 141 ? -43.937 16.899 -38.896 1.00 53.70 130 ALA B CA 1
ATOM 3469 C C . ALA B 2 141 ? -44.930 17.213 -40.035 1.00 55.14 130 ALA B C 1
ATOM 3470 O O . ALA B 2 141 ? -44.519 17.410 -41.183 1.00 54.30 130 ALA B O 1
ATOM 3472 N N . ARG B 2 142 ? -46.221 17.262 -39.706 1.00 57.35 131 ARG B N 1
ATOM 3473 C CA . ARG B 2 142 ? -47.273 17.614 -40.665 1.00 60.14 131 ARG B CA 1
ATOM 3474 C C . ARG B 2 142 ? -47.071 19.007 -41.261 1.00 59.17 131 ARG B C 1
ATOM 3475 O O . ARG B 2 142 ? -47.152 19.184 -42.480 1.00 59.48 131 ARG B O 1
ATOM 3483 N N . TYR B 2 143 ? -46.811 19.984 -40.395 1.00 58.46 132 TYR B N 1
ATOM 3484 C CA . TYR B 2 143 ? -46.466 21.339 -40.836 1.00 58.11 132 TYR B CA 1
ATOM 3485 C C . TYR B 2 143 ? -45.208 21.331 -41.685 1.00 55.19 132 TYR B C 1
ATOM 3486 O O . TYR B 2 143 ? -45.152 22.003 -42.713 1.00 55.17 132 TYR B O 1
ATOM 3495 N N . HIS B 2 144 ? -44.212 20.552 -41.268 1.00 52.76 133 HIS B N 1
ATOM 3496 C CA . HIS B 2 144 ? -42.985 20.428 -42.048 1.00 50.83 133 HIS B CA 1
ATOM 3497 C C . HIS B 2 144 ? -43.283 19.945 -43.475 1.00 51.50 133 HIS B C 1
ATOM 3498 O O . HIS B 2 144 ? -42.769 20.518 -44.440 1.00 50.98 133 HIS B O 1
ATOM 3505 N N . LEU B 2 145 ? -44.125 18.917 -43.602 1.00 52.89 134 LEU B N 1
ATOM 3506 C CA . LEU B 2 145 ? -44.439 18.347 -44.918 1.00 54.44 134 LEU B CA 1
ATOM 3507 C C . LEU B 2 145 ? -45.112 19.381 -45.823 1.00 56.06 134 LEU B C 1
ATOM 3508 O O . LEU B 2 145 ? -44.742 19.514 -46.989 1.00 56.45 134 LEU B O 1
ATOM 3513 N N . ARG B 2 146 ? -46.078 20.114 -45.275 1.00 57.29 135 ARG B N 1
ATOM 3514 C CA . ARG B 2 146 ? -46.740 21.194 -46.009 1.00 59.46 135 ARG B CA 1
ATOM 3515 C C . ARG B 2 146 ? -45.711 22.156 -46.600 1.00 57.66 135 ARG B C 1
ATOM 3516 O O . ARG B 2 146 ? -45.723 22.439 -47.802 1.00 58.33 135 ARG B O 1
ATOM 3524 N N . PHE B 2 147 ? -44.796 22.609 -45.747 1.00 54.75 136 PHE B N 1
ATOM 3525 C CA . PHE B 2 147 ? -43.772 23.565 -46.132 1.00 53.66 136 PHE B CA 1
ATOM 3526 C C . PHE B 2 147 ? -42.856 23.036 -47.247 1.00 53.33 136 PHE B C 1
ATOM 3527 O O . PHE B 2 147 ? -42.624 23.734 -48.246 1.00 54.32 136 PHE B O 1
ATOM 3535 N N . SER B 2 148 ? -42.347 21.816 -47.067 1.00 52.10 137 SER B N 1
ATOM 3536 C CA . SER B 2 148 ? -41.361 21.242 -47.983 1.00 51.96 137 SER B CA 1
ATOM 3537 C C . SER B 2 148 ? -41.972 20.850 -49.334 1.00 54.70 137 SER B C 1
ATOM 3538 O O . SER B 2 148 ? -41.388 21.122 -50.390 1.00 55.33 137 SER B O 1
ATOM 3541 N N . ARG B 2 149 ? -43.153 20.234 -49.295 1.00 56.87 138 ARG B N 1
ATOM 3542 C CA . ARG B 2 149 ? -43.865 19.854 -50.515 1.00 60.08 138 ARG B CA 1
ATOM 3543 C C . ARG B 2 149 ? -44.231 21.106 -51.312 1.00 61.53 138 ARG B C 1
ATOM 3544 O O . ARG B 2 149 ? -44.084 21.135 -52.536 1.00 63.21 138 ARG B O 1
ATOM 3552 N N . GLY B 2 150 ? -44.689 22.133 -50.597 1.00 61.14 139 GLY B N 1
ATOM 3553 C CA . GLY B 2 150 ? -45.052 23.419 -51.183 1.00 62.67 139 GLY B CA 1
ATOM 3554 C C . GLY B 2 150 ? -43.903 24.068 -51.931 1.00 61.94 139 GLY B C 1
ATOM 3555 O O . GLY B 2 150 ? -44.081 24.547 -53.057 1.00 64.14 139 GLY B O 1
ATOM 3556 N N . TRP B 2 151 ? -42.723 24.081 -51.311 1.00 58.90 140 TRP B N 1
ATOM 3557 C CA . TRP B 2 151 ? -41.540 24.652 -51.954 1.00 58.35 140 TRP B CA 1
ATOM 3558 C C . TRP B 2 151 ? -41.005 23.799 -53.096 1.00 58.98 140 TRP B C 1
ATOM 3559 O O . TRP B 2 151 ? -40.478 24.338 -54.069 1.00 59.80 140 TRP B O 1
ATOM 3570 N N . LEU B 2 152 ? -41.146 22.482 -52.967 1.00 58.28 141 LEU B N 1
ATOM 3571 C CA . LEU B 2 152 ? -40.864 21.574 -54.074 1.00 60.29 141 LEU B CA 1
ATOM 3572 C C . LEU B 2 152 ? -41.694 21.941 -55.317 1.00 63.99 141 LEU B C 1
ATOM 3573 O O . LEU B 2 152 ? -41.140 22.094 -56.404 1.00 65.36 141 LEU B O 1
ATOM 3578 N N . GLU B 2 153 ? -43.007 22.085 -55.148 1.00 66.04 142 GLU B N 1
ATOM 3579 C CA . GLU B 2 153 ? -43.877 22.458 -56.261 1.00 70.57 142 GLU B CA 1
ATOM 3580 C C . GLU B 2 153 ? -43.443 23.808 -56.845 1.00 71.64 142 GLU B C 1
ATOM 3581 O O . GLU B 2 153 ? -43.204 23.913 -58.053 1.00 74.03 142 GLU B O 1
ATOM 3587 N N . ARG B 2 154 ? -43.302 24.815 -55.979 1.00 69.84 143 ARG B N 1
ATOM 3588 C CA . ARG B 2 154 ? -42.927 26.168 -56.397 1.00 71.11 143 ARG B CA 1
ATOM 3589 C C . ARG B 2 154 ? -41.606 26.224 -57.155 1.00 70.73 143 ARG B C 1
ATOM 3590 O O . ARG B 2 154 ? -41.508 26.920 -58.172 1.00 73.29 143 ARG B O 1
ATOM 3598 N N . LEU B 2 155 ? -40.600 25.493 -56.670 1.00 67.44 144 LEU B N 1
ATOM 3599 C CA . LEU B 2 155 ? -39.291 25.466 -57.325 1.00 67.40 144 LEU B CA 1
ATOM 3600 C C . LEU B 2 155 ? -39.334 24.713 -58.655 1.00 70.38 144 LEU B C 1
ATOM 3601 O O . LEU B 2 155 ? -38.663 25.103 -59.612 1.00 72.42 144 LEU B O 1
ATOM 3606 N N . GLY B 2 156 ? -40.120 23.637 -58.700 1.00 70.82 145 GLY B N 1
ATOM 3607 C CA . GLY B 2 156 ? -40.276 22.836 -59.910 1.00 74.33 145 GLY B CA 1
ATOM 3608 C C . GLY B 2 156 ? -40.945 23.607 -61.031 1.00 78.79 145 GLY B C 1
ATOM 3609 O O . GLY B 2 156 ? -40.497 23.553 -62.172 1.00 82.35 145 GLY B O 1
ATOM 3610 N N . ASN B 2 157 ? -42.005 24.339 -60.687 1.00 80.43 146 ASN B N 1
ATOM 3611 C CA . ASN B 2 157 ? -42.791 25.141 -61.634 1.00 86.21 146 ASN B CA 1
ATOM 3612 C C . ASN B 2 157 ? -42.269 26.563 -61.847 1.00 87.18 146 ASN B C 1
ATOM 3613 O O . ASN B 2 157 ? -43.030 27.459 -62.212 1.00 90.82 146 ASN B O 1
ATOM 3618 N N . GLY B 2 158 ? -40.970 26.759 -61.631 1.00 84.57 147 GLY B N 1
ATOM 3619 C CA . GLY B 2 158 ? -40.379 28.089 -61.686 1.00 85.49 147 GLY B CA 1
ATOM 3620 C C . GLY B 2 158 ? -39.524 28.382 -62.902 1.00 89.34 147 GLY B C 1
ATOM 3621 O O . GLY B 2 158 ? -39.808 27.920 -64.006 1.00 93.26 147 GLY B O 1
ATOM 3622 N N . THR B 2 159 ? -38.446 29.119 -62.663 1.00 88.54 148 THR B N 1
ATOM 3623 C CA . THR B 2 159 ? -37.676 29.805 -63.700 1.00 93.13 148 THR B CA 1
ATOM 3624 C C . THR B 2 159 ? -36.884 28.943 -64.701 1.00 95.63 148 THR B C 1
ATOM 3625 O O . THR B 2 159 ? -36.018 29.470 -65.417 1.00 99.16 148 THR B O 1
ATOM 3629 N N . ASP B 2 160 ? -37.189 27.644 -64.780 1.00 94.59 149 ASP B N 1
ATOM 3630 C CA . ASP B 2 160 ? -36.448 26.717 -65.659 1.00 96.59 149 ASP B CA 1
ATOM 3631 C C . ASP B 2 160 ? -35.072 26.425 -65.080 1.00 92.72 149 ASP B C 1
ATOM 3632 O O . ASP B 2 160 ? -34.687 25.264 -64.946 1.00 90.77 149 ASP B O 1
ATOM 3637 N N . VAL B 2 161 ? -34.334 27.490 -64.764 1.00 91.97 150 VAL B N 1
ATOM 3638 C CA . VAL B 2 161 ? -33.114 27.404 -63.971 1.00 88.12 150 VAL B CA 1
ATOM 3639 C C . VAL B 2 161 ? -33.498 26.761 -62.641 1.00 82.30 150 VAL B C 1
ATOM 3640 O O . VAL B 2 161 ? -32.810 25.868 -62.150 1.00 79.43 150 VAL B O 1
ATOM 3644 N N . SER B 2 162 ? -34.625 27.217 -62.093 1.00 80.73 151 SER B N 1
ATOM 3645 C CA . SER B 2 162 ? -35.185 26.705 -60.851 1.00 75.96 151 SER B CA 1
ATOM 3646 C C . SER B 2 162 ? -35.523 25.217 -60.953 1.00 74.93 151 SER B C 1
ATOM 3647 O O . SER B 2 162 ? -35.204 24.443 -60.048 1.00 71.81 151 SER B O 1
ATOM 3650 N N . GLY B 2 163 ? -36.160 24.831 -62.058 1.00 78.11 152 GLY B N 1
ATOM 3651 C CA . GLY B 2 163 ? -36.545 23.443 -62.305 1.00 77.91 152 GLY B CA 1
ATOM 3652 C C . GLY B 2 163 ? -35.362 22.496 -62.381 1.00 76.71 152 GLY B C 1
ATOM 3653 O O . GLY B 2 163 ? -35.391 21.415 -61.786 1.00 74.46 152 GLY B O 1
ATOM 3654 N N . GLN B 2 164 ? -34.327 22.908 -63.114 1.00 78.62 153 GLN B N 1
ATOM 3655 C CA . GLN B 2 164 ? -33.066 22.161 -63.217 1.00 78.06 153 GLN B CA 1
ATOM 3656 C C . GLN B 2 164 ? -32.408 21.940 -61.847 1.00 73.10 153 GLN B C 1
ATOM 3657 O O . GLN B 2 164 ? -32.005 20.820 -61.522 1.00 71.53 153 GLN B O 1
ATOM 3663 N N . LYS B 2 165 ? -32.306 23.011 -61.057 1.00 71.05 154 LYS B N 1
ATOM 3664 C CA . LYS B 2 165 ? -31.761 22.940 -59.694 1.00 67.18 154 LYS B CA 1
ATOM 3665 C C . LYS B 2 165 ? -32.563 21.982 -58.810 1.00 63.90 154 LYS B C 1
ATOM 3666 O O . LYS B 2 165 ? -31.987 21.163 -58.091 1.00 61.72 154 LYS B O 1
ATOM 3672 N N . MET B 2 166 ? -33.889 22.087 -58.872 1.00 63.70 155 MET B N 1
ATOM 3673 C CA . MET B 2 166 ? -34.762 21.210 -58.101 1.00 61.21 155 MET B CA 1
ATOM 3674 C C . MET B 2 166 ? -34.594 19.745 -58.507 1.00 61.44 155 MET B C 1
ATOM 3675 O O . MET B 2 166 ? -34.504 18.867 -57.649 1.00 58.61 155 MET B O 1
ATOM 3680 N N . GLN B 2 167 ? -34.532 19.493 -59.816 1.00 64.30 156 GLN B N 1
ATOM 3681 C CA . GLN B 2 167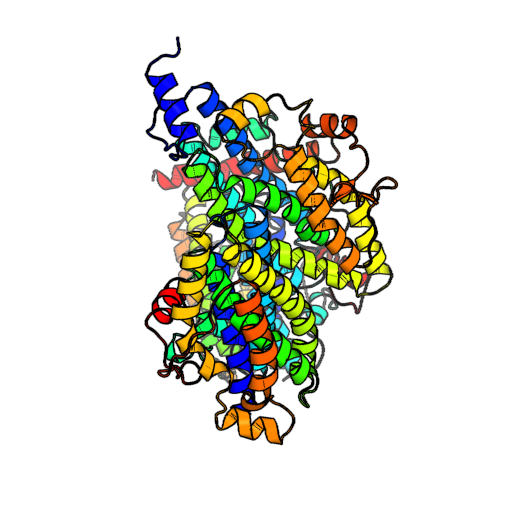 ? -34.315 18.148 -60.340 1.00 64.92 156 GLN B CA 1
ATOM 3682 C C . GLN B 2 167 ? -32.946 17.601 -59.932 1.00 63.49 156 GLN B C 1
ATOM 3683 O O . GLN B 2 167 ? -32.838 16.450 -59.511 1.00 62.32 156 GLN B O 1
ATOM 3689 N N . GLN B 2 168 ? -31.909 18.425 -60.049 1.00 63.76 157 GLN B N 1
ATOM 3690 C CA . GLN B 2 168 ? -30.565 18.017 -59.645 1.00 63.48 157 GLN B CA 1
ATOM 3691 C C . GLN B 2 168 ? -30.500 17.684 -58.150 1.00 60.04 157 GLN B C 1
ATOM 3692 O O . GLN B 2 168 ? -29.802 16.752 -57.749 1.00 59.20 157 GLN B O 1
ATOM 3698 N N . ALA B 2 169 ? -31.235 18.449 -57.345 1.00 58.08 158 ALA B N 1
ATOM 3699 C CA . ALA B 2 169 ? -31.312 18.215 -55.902 1.00 55.38 158 ALA B CA 1
ATOM 3700 C C . ALA B 2 169 ? -31.870 16.819 -55.598 1.00 54.90 158 ALA B C 1
ATOM 3701 O O . ALA B 2 169 ? -31.264 16.049 -54.839 1.00 53.43 158 ALA B O 1
ATOM 3703 N N . ILE B 2 170 ? -33.012 16.500 -56.211 1.00 56.38 159 ILE B N 1
ATOM 3704 C CA . ILE B 2 170 ? -33.652 15.190 -56.071 1.00 56.92 159 ILE B CA 1
ATOM 3705 C C . ILE B 2 170 ? -32.742 14.046 -56.559 1.00 58.05 159 ILE B C 1
ATOM 3706 O O . ILE B 2 170 ? -32.649 12.995 -55.915 1.00 56.78 159 ILE B O 1
ATOM 3711 N N . ASN B 2 171 ? -32.073 14.276 -57.689 1.00 60.09 160 ASN B N 1
ATOM 3712 C CA . ASN B 2 171 ? -31.131 13.314 -58.268 1.00 61.78 160 ASN B CA 1
ATOM 3713 C C . ASN B 2 171 ? -29.954 12.984 -57.346 1.00 60.16 160 ASN B C 1
ATOM 3714 O O . ASN B 2 171 ? -29.627 11.812 -57.161 1.00 59.97 160 ASN B O 1
ATOM 3719 N N . LYS B 2 172 ? -29.328 14.021 -56.784 1.00 58.74 161 LYS B N 1
ATOM 3720 C CA . LYS B 2 172 ? -28.212 13.854 -55.848 1.00 58.22 161 LYS B CA 1
ATOM 3721 C C . LYS B 2 172 ? -28.596 13.058 -54.595 1.00 55.81 161 LYS B C 1
ATOM 3722 O O . LYS B 2 172 ? -27.813 12.251 -54.106 1.00 55.42 161 LYS B O 1
ATOM 3728 N N . LEU B 2 173 ? -29.797 13.310 -54.082 1.00 54.24 162 LEU B N 1
ATOM 3729 C CA . LEU B 2 173 ? -30.214 12.773 -52.791 1.00 52.55 162 LEU B CA 1
ATOM 3730 C C . LEU B 2 173 ? -30.909 11.424 -52.863 1.00 53.02 162 LEU B C 1
ATOM 3731 O O . LEU B 2 173 ? -31.088 10.772 -51.825 1.00 51.51 162 LEU B O 1
ATOM 3736 N N . TRP B 2 174 ? -31.281 10.996 -54.072 1.00 54.52 163 TRP B N 1
ATOM 3737 C CA . TRP B 2 174 ? -32.056 9.768 -54.224 1.00 55.48 163 TRP B CA 1
ATOM 3738 C C . TRP B 2 174 ? -31.344 8.537 -53.647 1.00 55.47 163 TRP B C 1
ATOM 3739 O O . TRP B 2 174 ? -31.991 7.638 -53.121 1.00 55.34 163 TRP B O 1
ATOM 3750 N N . ARG B 2 175 ? -30.016 8.513 -53.744 1.00 55.84 164 ARG B N 1
ATOM 3751 C CA . ARG B 2 175 ? -29.211 7.378 -53.290 1.00 56.68 164 ARG B CA 1
ATOM 3752 C C . ARG B 2 175 ? -29.352 7.103 -51.789 1.00 54.49 164 ARG B C 1
ATOM 3753 O O . ARG B 2 175 ? -29.057 6.006 -51.330 1.00 54.66 164 ARG B O 1
ATOM 3761 N N . PHE B 2 176 ? -29.807 8.106 -51.039 1.00 52.39 165 PHE B N 1
ATOM 3762 C CA . PHE B 2 176 ? -29.946 7.996 -49.584 1.00 50.79 165 PHE B CA 1
ATOM 3763 C C . PHE B 2 176 ? -31.352 7.567 -49.134 1.00 51.20 165 PHE B C 1
ATOM 3764 O O . PHE B 2 176 ? -31.621 7.464 -47.936 1.00 50.45 165 PHE B O 1
ATOM 3772 N N . THR B 2 177 ? -32.231 7.275 -50.093 1.00 52.59 166 THR B N 1
ATOM 3773 C CA . THR B 2 177 ? -33.645 7.029 -49.790 1.00 53.00 166 THR B CA 1
ATOM 3774 C C . THR B 2 177 ? -34.001 5.583 -49.394 1.00 54.82 166 THR B C 1
ATOM 3775 O O . THR B 2 177 ? -35.012 5.363 -48.722 1.00 55.20 166 THR B O 1
ATOM 3779 N N . ALA B 2 178 ? -33.196 4.609 -49.822 1.00 56.47 167 ALA B N 1
ATOM 3780 C CA . ALA B 2 178 ? -33.439 3.200 -49.479 1.00 58.55 167 ALA B CA 1
ATOM 3781 C C . ALA B 2 178 ? -33.262 2.926 -47.983 1.00 57.67 167 ALA B C 1
ATOM 3782 O O . ALA B 2 178 ? -34.012 2.148 -47.409 1.00 58.67 167 ALA B O 1
ATOM 3784 N N . GLU B 2 179 ? -32.289 3.596 -47.363 1.00 56.30 168 GLU B N 1
ATOM 3785 C CA . GLU B 2 179 ? -32.005 3.467 -45.920 1.00 56.09 168 GLU B CA 1
ATOM 3786 C C . GLU B 2 179 ? -33.206 3.796 -45.011 1.00 55.38 168 GLU B C 1
ATOM 3787 O O . GLU B 2 179 ? -33.286 3.307 -43.881 1.00 55.69 168 GLU B O 1
ATOM 3793 N N . LEU B 2 180 ? -34.132 4.616 -45.515 1.00 54.97 169 LEU B N 1
ATOM 3794 C CA . LEU B 2 180 ? -35.363 4.963 -44.802 1.00 54.78 169 LEU B CA 1
ATOM 3795 C C . LEU B 2 180 ? -36.224 3.734 -44.520 1.00 57.11 169 LEU B C 1
ATOM 3796 O O . LEU B 2 180 ? -36.981 3.709 -43.557 1.00 57.28 169 LEU B O 1
ATOM 3801 N N . PHE B 2 181 ? -36.085 2.708 -45.356 1.00 59.14 170 PHE B N 1
ATOM 3802 C CA . PHE B 2 181 ? -36.983 1.559 -45.305 1.00 62.38 170 PHE B CA 1
ATOM 3803 C C . PHE B 2 181 ? -36.246 0.289 -44.946 1.00 64.09 170 PHE B C 1
ATOM 3804 O O . PHE B 2 181 ? -36.814 -0.799 -44.954 1.00 66.83 170 PHE B O 1
ATOM 3812 N N . ASP B 2 182 ? -34.979 0.463 -44.596 1.00 63.21 171 ASP B N 1
ATOM 3813 C CA . ASP B 2 182 ? -34.121 -0.615 -44.158 1.00 65.29 171 ASP B CA 1
ATOM 3814 C C . ASP B 2 182 ? -34.457 -0.999 -42.726 1.00 65.73 171 ASP B C 1
ATOM 3815 O O . ASP B 2 182 ? -34.621 -0.127 -41.874 1.00 64.34 171 ASP B O 1
ATOM 3820 N N . ALA B 2 183 ? -34.563 -2.298 -42.468 1.00 68.10 172 ALA B N 1
ATOM 3821 C CA . ALA B 2 183 ? -34.790 -2.806 -41.115 1.00 69.27 172 ALA B CA 1
ATOM 3822 C C . ALA B 2 183 ? -33.664 -3.729 -40.654 1.00 70.56 172 ALA B C 1
ATOM 3823 O O . ALA B 2 183 ? -33.367 -4.732 -41.304 1.00 72.69 172 ALA B O 1
ATOM 3825 N N . ASP B 2 184 ? -33.040 -3.376 -39.533 1.00 69.60 173 ASP B N 1
ATOM 3826 C CA . ASP B 2 184 ? -32.004 -4.207 -38.923 1.00 71.02 173 ASP B CA 1
ATOM 3827 C C . ASP B 2 184 ? -32.586 -5.037 -37.776 1.00 73.67 173 ASP B C 1
ATOM 3828 O O . ASP B 2 184 ? -33.800 -5.008 -37.547 1.00 74.07 173 ASP B O 1
ATOM 3833 N N . GLU B 2 185 ? -31.722 -5.760 -37.061 1.00 75.65 174 GLU B N 1
ATOM 3834 C CA . GLU B 2 185 ? -32.147 -6.674 -35.993 1.00 79.03 174 GLU B CA 1
ATOM 3835 C C . GLU B 2 185 ? -32.945 -5.975 -34.897 1.00 78.31 174 GLU B C 1
ATOM 3836 O O . GLU B 2 185 ? -33.956 -6.497 -34.427 1.00 80.56 174 GLU B O 1
ATOM 3842 N N . ILE B 2 186 ? -32.475 -4.793 -34.504 1.00 75.62 175 ILE B N 1
ATOM 3843 C CA . ILE B 2 186 ? -33.140 -3.961 -33.503 1.00 74.91 175 ILE B CA 1
ATOM 3844 C C . ILE B 2 186 ? -34.562 -3.585 -33.949 1.00 74.23 175 ILE B C 1
ATOM 3845 O O . ILE B 2 186 ? -35.518 -3.783 -33.195 1.00 76.12 175 ILE B O 1
ATOM 3850 N N . ASP B 2 187 ? -34.697 -3.077 -35.177 1.00 71.94 176 ASP B N 1
ATOM 3851 C CA . ASP B 2 187 ? -36.011 -2.766 -35.757 1.00 71.68 176 ASP B CA 1
ATOM 3852 C C . ASP B 2 187 ? -36.964 -3.962 -35.677 1.00 75.08 176 ASP B C 1
ATOM 3853 O O . ASP B 2 187 ? -38.068 -3.841 -35.146 1.00 76.18 176 ASP B O 1
ATOM 3858 N N . ILE B 2 188 ? -36.518 -5.111 -36.191 1.00 76.67 177 ILE B N 1
ATOM 3859 C CA . ILE B 2 188 ? -37.338 -6.328 -36.237 1.00 80.21 177 ILE B CA 1
ATOM 3860 C C . ILE B 2 188 ? -37.746 -6.788 -34.838 1.00 82.85 177 ILE B C 1
ATOM 3861 O O . ILE B 2 188 ? -38.923 -7.066 -34.601 1.00 85.41 177 ILE B O 1
ATOM 3866 N N . ALA B 2 189 ? -36.779 -6.843 -33.921 1.00 82.70 178 ALA B N 1
ATOM 3867 C CA . ALA B 2 189 ? -37.025 -7.293 -32.544 1.00 85.96 178 ALA B CA 1
ATOM 3868 C C . ALA B 2 189 ? -38.088 -6.455 -31.825 1.00 85.88 178 ALA B C 1
ATOM 3869 O O . ALA B 2 189 ? -39.098 -6.987 -31.364 1.00 89.71 178 ALA B O 1
ATOM 3871 N N . LEU B 2 190 ? -37.860 -5.142 -31.758 1.00 82.33 179 LEU B N 1
ATOM 3872 C CA . LEU B 2 190 ? -38.785 -4.216 -31.102 1.00 82.15 179 LEU B CA 1
ATOM 3873 C C . LEU B 2 190 ? -40.119 -4.068 -31.840 1.00 82.67 179 LEU B C 1
ATOM 3874 O O . LEU B 2 190 ? -41.135 -3.766 -31.211 1.00 84.44 179 LEU B O 1
ATOM 3879 N N . SER B 2 191 ? -40.110 -4.284 -33.158 1.00 81.66 180 SER B N 1
ATOM 3880 C CA . SER B 2 191 ? -41.338 -4.312 -33.971 1.00 83.09 180 SER B CA 1
ATOM 3881 C C . SER B 2 191 ? -42.313 -5.404 -33.550 1.00 88.68 180 SER B C 1
ATOM 3882 O O . SER B 2 191 ? -43.482 -5.128 -33.286 1.00 90.81 180 SER B O 1
ATOM 3885 N N . GLU B 2 192 ? -41.832 -6.643 -33.495 1.00 91.77 181 GLU B N 1
ATOM 3886 C CA . GLU B 2 192 ? -42.681 -7.767 -33.099 1.00 97.94 181 GLU B CA 1
ATOM 3887 C C . GLU B 2 192 ? -42.972 -7.768 -31.593 1.00 100.92 181 GLU B C 1
ATOM 3888 O O . GLU B 2 192 ? -43.606 -8.689 -31.074 1.00 106.55 181 GLU B O 1
ATOM 3894 N N . GLU B 2 193 ? -42.502 -6.725 -30.909 1.00 97.73 182 GLU B N 1
ATOM 3895 C CA . GLU B 2 193 ? -42.887 -6.436 -29.528 1.00 100.23 182 GLU B CA 1
ATOM 3896 C C . GLU B 2 193 ? -43.916 -5.299 -29.456 1.00 98.87 182 GLU B C 1
ATOM 3897 O O . GLU B 2 193 ? -44.383 -4.939 -28.372 1.00 101.06 182 GLU B O 1
ATOM 3903 N N . GLY B 2 194 ? -44.256 -4.733 -30.612 1.00 95.59 183 GLY B N 1
ATOM 3904 C CA . GLY B 2 194 ? -45.194 -3.613 -30.688 1.00 94.37 183 GLY B CA 1
ATOM 3905 C C . GLY B 2 194 ? -44.609 -2.277 -30.260 1.00 89.82 183 GLY B C 1
ATOM 3906 O O . GLY B 2 194 ? -45.326 -1.277 -30.189 1.00 89.10 183 GLY B O 1
ATOM 3907 N N . ILE B 2 195 ? -43.307 -2.257 -29.983 1.00 87.06 184 ILE B N 1
ATOM 3908 C CA . ILE B 2 195 ? -42.622 -1.044 -29.526 1.00 83.20 184 ILE B CA 1
ATOM 3909 C C . ILE B 2 195 ? -42.126 -0.167 -30.682 1.00 78.47 184 ILE B C 1
ATOM 3910 O O . ILE B 2 195 ? -42.390 1.034 -30.697 1.00 76.52 184 ILE B O 1
ATOM 3915 N N . ALA B 2 196 ? -41.415 -0.768 -31.638 1.00 77.11 185 ALA B N 1
ATOM 3916 C CA . ALA B 2 196 ? -40.849 -0.028 -32.771 1.00 73.36 185 ALA B CA 1
ATOM 3917 C C . ALA B 2 196 ? -41.656 -0.194 -34.053 1.00 73.58 185 ALA B C 1
ATOM 3918 O O . ALA B 2 196 ? -42.372 -1.183 -34.219 1.00 76.71 185 ALA B O 1
ATOM 3920 N N . VAL B 2 197 ? -41.533 0.778 -34.956 1.00 70.57 186 VAL B N 1
ATOM 3921 C CA . VAL B 2 197 ? -42.139 0.677 -36.283 1.00 70.74 186 VAL B CA 1
ATOM 3922 C C . VAL B 2 197 ? -41.156 0.022 -37.259 1.00 69.81 186 VAL B C 1
ATOM 3923 O O . VAL B 2 197 ? -39.998 0.431 -37.349 1.00 67.35 186 VAL B O 1
ATOM 3927 N N . ASP B 2 198 ? -41.628 -1.001 -37.969 1.00 72.16 187 ASP B N 1
ATOM 3928 C CA . ASP B 2 198 ? -40.864 -1.669 -39.022 1.00 71.80 187 ASP B CA 1
ATOM 3929 C C . ASP B 2 198 ? -40.742 -0.771 -40.265 1.00 69.37 187 ASP B C 1
ATOM 3930 O O . ASP B 2 198 ? -41.726 -0.560 -40.971 1.00 70.39 187 ASP B O 1
ATOM 3935 N N . PRO B 2 199 ? -39.524 -0.262 -40.551 1.00 66.50 188 PRO B N 1
ATOM 3936 C CA . PRO B 2 199 ? -39.338 0.747 -41.611 1.00 64.44 188 PRO B CA 1
ATOM 3937 C C . PRO B 2 199 ? -39.721 0.262 -43.012 1.00 65.96 188 PRO B C 1
ATOM 3938 O O . PRO B 2 199 ? -40.050 1.073 -43.878 1.00 64.83 188 PRO B O 1
ATOM 3942 N N . ARG B 2 200 ? -39.691 -1.051 -43.218 1.00 68.66 189 ARG B N 1
ATOM 3943 C CA . ARG B 2 200 ? -40.127 -1.647 -44.476 1.00 71.18 189 ARG B CA 1
ATOM 3944 C C . ARG B 2 200 ? -41.591 -1.344 -44.751 1.00 73.01 189 ARG B C 1
ATOM 3945 O O . ARG B 2 200 ? -41.984 -1.168 -45.904 1.00 74.06 189 ARG B O 1
ATOM 3953 N N . THR B 2 201 ? -42.386 -1.277 -43.682 1.00 73.59 190 THR B N 1
ATOM 3954 C CA . THR B 2 201 ? -43.814 -1.003 -43.792 1.00 75.70 190 THR B CA 1
ATOM 3955 C C . THR B 2 201 ? -44.097 0.458 -44.138 1.00 73.35 190 THR B C 1
ATOM 3956 O O . THR B 2 201 ? -45.222 0.805 -44.496 1.00 75.50 190 THR B O 1
ATOM 3960 N N . LEU B 2 202 ? -43.082 1.309 -44.032 1.00 69.63 191 LEU B N 1
ATOM 3961 C CA . LEU B 2 202 ? -43.249 2.740 -44.297 1.00 67.27 191 LEU B CA 1
ATOM 3962 C C . LEU B 2 202 ? -43.109 3.093 -45.774 1.00 66.81 191 LEU B C 1
ATOM 3963 O O . LEU B 2 202 ? -43.472 4.199 -46.182 1.00 66.14 191 LEU B O 1
ATOM 3968 N N . ARG B 2 203 ? -42.588 2.157 -46.567 1.00 67.29 192 ARG B N 1
ATOM 3969 C CA . ARG B 2 203 ? -42.276 2.416 -47.973 1.00 67.12 192 ARG B CA 1
ATOM 3970 C C . ARG B 2 203 ? -43.496 2.836 -48.818 1.00 69.06 192 ARG B C 1
ATOM 3971 O O . ARG B 2 203 ? -43.431 3.825 -49.560 1.00 68.12 192 ARG B O 1
ATOM 3979 N N . ALA B 2 204 ? -44.593 2.091 -48.698 1.00 71.68 193 ALA B N 1
ATOM 3980 C CA . ALA B 2 204 ? -45.802 2.376 -49.470 1.00 74.26 193 ALA B CA 1
ATOM 3981 C C . ALA B 2 204 ? -46.279 3.819 -49.263 1.00 72.06 193 ALA B C 1
ATOM 3982 O O . ALA B 2 204 ? -46.468 4.556 -50.231 1.00 72.33 193 ALA B O 1
ATOM 3984 N N . ALA B 2 205 ? -46.431 4.217 -48.002 1.00 70.12 194 ALA B N 1
ATOM 3985 C CA . ALA B 2 205 ? -46.901 5.561 -47.647 1.00 68.52 194 ALA B CA 1
ATOM 3986 C C . ALA B 2 205 ? -45.944 6.659 -48.109 1.00 65.18 194 ALA B C 1
ATOM 3987 O O . ALA B 2 205 ? -46.376 7.731 -48.525 1.00 65.25 194 ALA B O 1
ATOM 3989 N N . TRP B 2 206 ? -44.649 6.384 -48.046 1.00 62.41 195 TRP B N 1
ATOM 3990 C CA . TRP B 2 206 ? -43.650 7.364 -48.452 1.00 59.59 195 TRP B CA 1
ATOM 3991 C C . TRP B 2 206 ? -43.634 7.585 -49.963 1.00 60.69 195 TRP B C 1
ATOM 3992 O O . TRP B 2 206 ? -43.552 8.722 -50.422 1.00 59.06 195 TRP B O 1
ATOM 4003 N N . GLU B 2 207 ? -43.700 6.493 -50.726 1.00 63.03 196 GLU B N 1
ATOM 4004 C CA . GLU B 2 207 ? -43.693 6.578 -52.183 1.00 65.04 196 GLU B CA 1
ATOM 4005 C C . GLU B 2 207 ? -44.970 7.234 -52.708 1.00 67.27 196 GLU B C 1
ATOM 4006 O O . GLU B 2 207 ? -44.915 8.074 -53.614 1.00 67.63 196 GLU B O 1
ATOM 4012 N N . ALA B 2 208 ? -46.105 6.861 -52.115 1.00 68.92 197 ALA B N 1
ATOM 4013 C CA . ALA B 2 208 ? -47.398 7.485 -52.410 1.00 71.41 197 ALA B CA 1
ATOM 4014 C C . ALA B 2 208 ? -47.300 9.009 -52.332 1.00 69.06 197 ALA B C 1
ATOM 4015 O O . ALA B 2 208 ? -47.758 9.714 -53.226 1.00 70.67 197 ALA B O 1
ATOM 4017 N N . GLU B 2 209 ? -46.675 9.505 -51.266 1.00 65.61 198 GLU B N 1
ATOM 4018 C CA . GLU B 2 209 ? -46.480 10.936 -51.072 1.00 63.40 198 GLU B CA 1
ATOM 4019 C C . GLU B 2 209 ? -45.443 11.506 -52.049 1.00 62.04 198 GLU B C 1
ATOM 4020 O O . GLU B 2 209 ? -45.736 12.443 -52.807 1.00 62.89 198 GLU B O 1
ATOM 4026 N N . VAL B 2 210 ? -44.245 10.923 -52.031 1.00 59.93 199 VAL B N 1
ATOM 4027 C CA . VAL B 2 210 ? -43.082 11.515 -52.696 1.00 58.49 199 VAL B CA 1
ATOM 4028 C C . VAL B 2 210 ? -43.147 11.493 -54.233 1.00 61.23 199 VAL B C 1
ATOM 4029 O O . VAL B 2 210 ? -42.820 12.500 -54.884 1.00 60.68 199 VAL B O 1
ATOM 4033 N N . PHE B 2 211 ? -43.572 10.361 -54.805 1.00 63.97 200 PHE B N 1
ATOM 4034 C CA . PHE B 2 211 ? -43.724 10.265 -56.255 1.00 67.06 200 PHE B CA 1
ATOM 4035 C C . PHE B 2 211 ? -44.722 11.325 -56.728 1.00 69.13 200 PHE B C 1
ATOM 4036 O O . PHE B 2 211 ? -44.431 12.091 -57.660 1.00 70.70 200 PHE B O 1
ATOM 4044 N N . ALA B 2 212 ? -45.878 11.388 -56.063 1.00 69.77 201 ALA B N 1
ATOM 4045 C CA . ALA B 2 212 ? -46.905 12.384 -56.373 1.00 72.13 201 ALA B CA 1
ATOM 4046 C C . ALA B 2 212 ? -46.366 13.823 -56.345 1.00 69.15 201 ALA B C 1
ATOM 4047 O O . ALA B 2 212 ? -46.613 14.598 -57.267 1.00 71.18 201 ALA B O 1
ATOM 4049 N N . GLY B 2 213 ? -45.614 14.162 -55.296 1.00 64.51 202 GLY B N 1
ATOM 4050 C CA . GLY B 2 213 ? -45.067 15.502 -55.134 1.00 62.33 202 GLY B CA 1
ATOM 4051 C C . GLY B 2 213 ? -43.990 15.853 -56.145 1.00 62.46 202 GLY B C 1
ATOM 4052 O O . GLY B 2 213 ? -43.919 16.994 -56.602 1.00 62.80 202 GLY B O 1
ATOM 4053 N N . ILE B 2 214 ? -43.148 14.877 -56.491 1.00 62.33 203 ILE B N 1
ATOM 4054 C CA . ILE B 2 214 ? -42.094 15.076 -57.499 1.00 63.19 203 ILE B CA 1
ATOM 4055 C C . ILE B 2 214 ? -42.676 15.386 -58.899 1.00 67.85 203 ILE B C 1
ATOM 4056 O O . ILE B 2 214 ? -42.241 16.332 -59.570 1.00 68.49 203 ILE B O 1
ATOM 4061 N N . ASN B 2 215 ? -43.665 14.598 -59.319 1.00 72.36 204 ASN B N 1
ATOM 4062 C CA . ASN B 2 215 ? -44.322 14.791 -60.620 1.00 78.39 204 ASN B CA 1
ATOM 4063 C C . ASN B 2 215 ? -45.135 16.077 -60.668 1.00 80.42 204 ASN B C 1
ATOM 4064 O O . ASN B 2 215 ? -45.142 16.774 -61.683 1.00 83.60 204 ASN B O 1
ATOM 4069 N N . GLU B 2 216 ? -45.804 16.381 -59.553 1.00 79.18 205 GLU B N 1
ATOM 4070 C CA . GLU B 2 216 ? -46.608 17.595 -59.392 1.00 81.08 205 GLU B CA 1
ATOM 4071 C C . GLU B 2 216 ? -45.770 18.868 -59.542 1.00 79.28 205 GLU B C 1
ATOM 4072 O O . GLU B 2 216 ? -46.295 19.936 -59.857 1.00 81.73 205 GLU B O 1
ATOM 4078 N N . ALA B 2 217 ? -44.464 18.737 -59.323 1.00 75.65 206 ALA B N 1
ATOM 4079 C CA . ALA B 2 217 ? -43.516 19.822 -59.548 1.00 74.45 206 ALA B CA 1
ATOM 4080 C C . ALA B 2 217 ? -43.012 19.856 -61.000 1.00 78.41 206 ALA B C 1
ATOM 4081 O O . ALA B 2 217 ? -42.100 20.617 -61.323 1.00 77.74 206 ALA B O 1
ATOM 4083 N N . THR B 2 218 ? -43.635 19.048 -61.864 1.00 82.85 207 THR B N 1
ATOM 4084 C CA . THR B 2 218 ? -43.218 18.823 -63.267 1.00 87.41 207 THR B CA 1
ATOM 4085 C C . THR B 2 218 ? -41.851 18.129 -63.380 1.00 85.41 207 THR B C 1
ATOM 4086 O O . THR B 2 218 ? -41.172 18.236 -64.412 1.00 88.34 207 THR B O 1
ATOM 4090 N N . LEU B 2 219 ? -41.466 17.408 -62.326 1.00 80.92 208 LEU B N 1
ATOM 4091 C CA . LEU B 2 219 ? -40.147 16.775 -62.265 1.00 79.15 208 LEU B CA 1
ATOM 4092 C C . LEU B 2 219 ? -40.218 15.249 -62.304 1.00 80.39 208 LEU B C 1
ATOM 4093 O O . LEU B 2 219 ? -41.303 14.652 -62.125 1.00 82.08 208 LEU B O 1
ATOM 4098 N N . ASN B 2 220 ? -39.046 14.630 -62.528 1.00 80.05 209 ASN B N 1
ATOM 4099 C CA . ASN B 2 220 ? -38.958 13.184 -62.721 1.00 82.10 209 ASN B CA 1
ATOM 4100 C C . ASN B 2 220 ? -38.462 12.432 -61.497 1.00 78.28 209 ASN B C 1
ATOM 4101 O O . ASN B 2 220 ? -37.488 12.838 -60.858 1.00 74.74 209 ASN B O 1
ATOM 4106 N N . VAL B 2 221 ? -39.152 11.339 -61.179 1.00 80.04 210 VAL B N 1
ATOM 4107 C CA . VAL B 2 221 ? -38.698 10.391 -60.173 1.00 77.93 210 VAL B CA 1
ATOM 4108 C C . VAL B 2 221 ? -37.481 9.673 -60.740 1.00 79.80 210 VAL B C 1
ATOM 4109 O O . VAL B 2 221 ? -37.559 9.095 -61.825 1.00 84.19 210 VAL B O 1
ATOM 4113 N N . PRO B 2 222 ? -36.346 9.722 -60.020 1.00 77.66 211 PRO B N 1
ATOM 4114 C CA . PRO B 2 222 ? -35.159 9.046 -60.531 1.00 79.56 211 PRO B CA 1
ATOM 4115 C C . PRO B 2 222 ? -35.302 7.530 -60.450 1.00 81.81 211 PRO B C 1
ATOM 4116 O O . PRO B 2 222 ? -36.120 7.019 -59.683 1.00 81.17 211 PRO B O 1
ATOM 4120 N N . GLN B 2 223 ? -34.519 6.828 -61.259 1.00 85.78 212 GLN B N 1
ATOM 4121 C CA . GLN B 2 223 ? -34.330 5.391 -61.120 1.00 88.45 212 GLN B CA 1
ATOM 4122 C C . GLN B 2 223 ? -33.152 5.028 -62.012 1.00 91.64 212 GLN B C 1
ATOM 4123 O O . GLN B 2 223 ? -33.329 4.939 -63.229 1.00 96.61 212 GLN B O 1
ATOM 4129 N N . GLU B 2 224 ? -31.943 4.847 -61.466 1.00 89.99 213 GLU B N 1
ATOM 4130 C CA . GLU B 2 224 ? -31.557 4.929 -60.037 1.00 85.59 213 GLU B CA 1
ATOM 4131 C C . GLU B 2 224 ? -31.522 3.579 -59.329 1.00 85.88 213 GLU B C 1
ATOM 4132 O O . GLU B 2 224 ? -32.485 3.160 -58.677 1.00 85.31 213 GLU B O 1
ATOM 4134 N N . GLN B 2 225 ? -30.392 2.900 -59.484 1.00 87.12 214 GLN B N 1
ATOM 4135 C CA . GLN B 2 225 ? -30.131 1.663 -58.777 1.00 87.23 214 GLN B CA 1
ATOM 4136 C C . GLN B 2 225 ? -29.362 1.942 -57.482 1.00 83.67 214 GLN B C 1
ATOM 4137 O O . GLN B 2 225 ? -29.960 1.952 -56.414 1.00 81.56 214 GLN B O 1
ATOM 4139 N N . ALA B 2 226 ? -28.058 2.209 -57.596 1.00 83.54 215 ALA B N 1
ATOM 4140 C CA . ALA B 2 226 ? -27.119 2.230 -56.457 1.00 81.15 215 ALA B CA 1
ATOM 4141 C C . ALA B 2 226 ? -27.549 3.075 -55.247 1.00 77.18 215 ALA B C 1
ATOM 4142 O O . ALA B 2 226 ? -27.765 4.287 -55.363 1.00 76.07 215 ALA B O 1
ATOM 4144 N N . TYR B 2 227 ? -27.657 2.421 -54.091 1.00 75.51 216 TYR B N 1
ATOM 4145 C CA . TYR B 2 227 ? -28.090 3.072 -52.853 1.00 71.74 216 TYR B CA 1
ATOM 4146 C C . TYR B 2 227 ? -27.003 3.092 -51.788 1.00 69.95 216 TYR B C 1
ATOM 4147 O O . TYR B 2 227 ? -26.150 2.207 -51.751 1.00 71.45 216 TYR B O 1
ATOM 4156 N N . ARG B 2 228 ? -27.046 4.113 -50.931 1.00 66.40 217 ARG B N 1
ATOM 4157 C CA . ARG B 2 228 ? -26.094 4.265 -49.834 1.00 64.56 217 ARG B CA 1
ATOM 4158 C C . ARG B 2 228 ? -26.751 3.943 -48.494 1.00 62.44 217 ARG B C 1
ATOM 4159 O O . ARG B 2 228 ? -27.867 4.390 -48.216 1.00 60.66 217 ARG B O 1
ATOM 4167 N N . THR B 2 229 ? -26.035 3.181 -47.669 1.00 62.02 218 THR B N 1
ATOM 4168 C CA . THR B 2 229 ? -26.514 2.738 -46.362 1.00 60.34 218 THR B CA 1
ATOM 4169 C C . THR B 2 229 ? -25.366 2.732 -45.334 1.00 59.87 218 THR B C 1
ATOM 4170 O O . THR B 2 229 ? -24.195 2.808 -45.711 1.00 60.41 218 THR B O 1
ATOM 4174 N N . GLY B 2 230 ? -25.702 2.648 -44.045 1.00 58.36 219 GLY B N 1
ATOM 4175 C CA . GLY B 2 230 ? -24.684 2.515 -42.997 1.00 58.29 219 GLY B CA 1
ATOM 4176 C C . GLY B 2 230 ? -24.736 3.546 -41.874 1.00 56.09 219 GLY B C 1
ATOM 4177 O O . GLY B 2 230 ? -24.031 3.419 -40.874 1.00 56.23 219 GLY B O 1
ATOM 4178 N N . GLY B 2 231 ? -25.570 4.565 -42.037 1.00 53.69 220 GLY B N 1
ATOM 4179 C CA . GLY B 2 231 ? -25.708 5.617 -41.031 1.00 52.29 220 GLY B CA 1
ATOM 4180 C C . GLY B 2 231 ? -26.065 5.056 -39.665 1.00 52.92 220 GLY B C 1
ATOM 4181 O O . GLY B 2 231 ? -25.446 5.413 -38.667 1.00 52.67 220 GLY B O 1
ATOM 4182 N N . LYS B 2 232 ? -27.059 4.162 -39.645 1.00 53.37 221 LYS B N 1
ATOM 4183 C CA . LYS B 2 232 ? -27.544 3.510 -38.424 1.00 54.59 221 LYS B CA 1
ATOM 4184 C C . LYS B 2 232 ? -26.463 2.651 -37.747 1.00 56.34 221 LYS B C 1
ATOM 4185 O O . LYS B 2 232 ? -26.568 2.334 -36.556 1.00 57.50 221 LYS B O 1
ATOM 4191 N N . LYS B 2 233 ? -25.430 2.297 -38.511 1.00 56.52 222 LYS B N 1
ATOM 4192 C CA . LYS B 2 233 ? -24.314 1.487 -38.030 1.00 58.43 222 LYS B CA 1
ATOM 4193 C C . LYS B 2 233 ? -23.052 2.293 -37.698 1.00 58.02 222 LYS B C 1
ATOM 4194 O O . LYS B 2 233 ? -21.988 1.720 -37.439 1.00 59.83 222 LYS B O 1
ATOM 4200 N N . GLY B 2 234 ? -23.172 3.616 -37.687 1.00 55.47 223 GLY B N 1
ATOM 4201 C CA . GLY B 2 234 ? -22.032 4.480 -37.385 1.00 55.48 223 GLY B CA 1
ATOM 4202 C C . GLY B 2 234 ? -21.082 4.657 -38.558 1.00 55.56 223 GLY B C 1
ATOM 4203 O O . GLY B 2 234 ? -19.920 4.988 -38.371 1.00 57.22 223 GLY B O 1
ATOM 4204 N N . LEU B 2 235 ? -21.587 4.453 -39.770 1.00 54.22 224 LEU B N 1
ATOM 4205 C CA . LEU B 2 235 ? -20.776 4.546 -40.980 1.00 54.86 224 LEU B CA 1
ATOM 4206 C C . LEU B 2 235 ? -21.304 5.672 -41.862 1.00 52.91 224 LEU B C 1
ATOM 4207 O O . LEU B 2 235 ? -22.315 5.520 -42.563 1.00 51.98 224 LEU B O 1
ATOM 4212 N N . HIS B 2 236 ? -20.617 6.806 -41.823 1.00 52.41 225 HIS B N 1
ATOM 4213 C CA . HIS B 2 236 ? -21.161 8.022 -42.402 1.00 50.96 225 HIS B CA 1
ATOM 4214 C C . HIS B 2 236 ? -20.448 8.464 -43.678 1.00 51.75 225 HIS B C 1
ATOM 4215 O O . HIS B 2 236 ? -19.394 7.940 -44.034 1.00 54.33 225 HIS B O 1
ATOM 4222 N N . THR B 2 237 ? -21.067 9.405 -44.385 1.00 50.45 226 THR B N 1
ATOM 4223 C CA . THR B 2 237 ? -20.419 10.084 -45.494 1.00 51.11 226 THR B CA 1
ATOM 4224 C C . THR B 2 237 ? -19.326 11.006 -44.919 1.00 52.78 226 THR B C 1
ATOM 4225 O O . THR B 2 237 ? -19.168 11.117 -43.697 1.00 52.50 226 THR B O 1
ATOM 4229 N N . GLU B 2 238 ? -18.584 11.665 -45.802 1.00 54.63 227 GLU B N 1
ATOM 4230 C CA . GLU B 2 238 ? -17.567 12.651 -45.414 1.00 56.99 227 GLU B CA 1
ATOM 4231 C C . GLU B 2 238 ? -18.118 13.909 -44.712 1.00 55.37 227 GLU B C 1
ATOM 4232 O O . GLU B 2 238 ? -17.342 14.719 -44.219 1.00 56.45 227 GLU B O 1
ATOM 4238 N N . HIS B 2 239 ? -19.440 14.068 -44.660 1.00 52.98 228 HIS B N 1
ATOM 4239 C CA . HIS B 2 239 ? -20.029 15.313 -44.130 1.00 52.46 228 HIS B CA 1
ATOM 4240 C C . HIS B 2 239 ? -20.206 15.405 -42.609 1.00 51.92 228 HIS B C 1
ATOM 4241 O O . HIS B 2 239 ? -20.080 16.491 -42.050 1.00 52.01 228 HIS B O 1
ATOM 4248 N N . LEU B 2 240 ? -20.483 14.278 -41.950 1.00 52.00 229 LEU B N 1
ATOM 4249 C CA . LEU B 2 240 ? -20.794 14.290 -40.516 1.00 52.05 229 LEU B CA 1
ATOM 4250 C C . LEU B 2 240 ? -19.621 14.691 -39.618 1.00 54.81 229 LEU B C 1
ATOM 4251 O O . LEU B 2 240 ? -19.784 15.549 -38.759 1.00 54.60 229 LEU B O 1
ATOM 4256 N N . GLY B 2 241 ? -18.457 14.076 -39.816 1.00 58.01 230 GLY B N 1
ATOM 4257 C CA . GLY B 2 241 ? -17.252 14.435 -39.067 1.00 62.03 230 GLY B CA 1
ATOM 4258 C C . GLY B 2 241 ? -17.035 15.940 -38.960 1.00 63.45 230 GLY B C 1
ATOM 4259 O O . GLY B 2 241 ? -16.966 16.472 -37.857 1.00 64.05 230 GLY B O 1
ATOM 4260 N N . PRO B 2 242 ? -16.929 16.636 -40.111 1.00 64.36 231 PRO B N 1
ATOM 4261 C CA . PRO B 2 242 ? -16.734 18.083 -40.112 1.00 65.93 231 PRO B CA 1
ATOM 4262 C C . PRO B 2 242 ? -17.850 18.867 -39.413 1.00 64.72 231 PRO B C 1
ATOM 4263 O O . PRO B 2 242 ? -17.561 19.823 -38.696 1.00 66.00 231 PRO B O 1
ATOM 4267 N N . MET B 2 243 ? -19.103 18.463 -39.604 1.00 63.00 232 MET B N 1
ATOM 4268 C CA . MET B 2 243 ? -20.220 19.135 -38.940 1.00 62.48 232 MET B CA 1
ATOM 4269 C C . MET B 2 243 ? -20.169 18.991 -37.413 1.00 64.09 232 MET B C 1
ATOM 4270 O O . MET B 2 243 ? -20.453 19.948 -36.691 1.00 64.22 232 MET B O 1
ATOM 4275 N N . LEU B 2 244 ? -19.799 17.805 -36.931 1.00 65.81 233 LEU B N 1
ATOM 4276 C CA . LEU B 2 244 ? -19.661 17.568 -35.493 1.00 68.27 233 LEU B CA 1
ATOM 4277 C C . LEU B 2 244 ? -18.506 18.354 -34.872 1.00 72.12 233 LEU B C 1
ATOM 4278 O O . LEU B 2 244 ? -18.636 18.871 -33.762 1.00 73.20 233 LEU B O 1
ATOM 4283 N N . ALA B 2 245 ? -17.387 18.437 -35.591 1.00 75.07 234 ALA B N 1
ATOM 4284 C CA . ALA B 2 245 ? -16.230 19.212 -35.141 1.00 79.70 234 ALA B CA 1
ATOM 4285 C C . ALA B 2 245 ? -16.635 20.657 -34.846 1.00 80.50 234 ALA B C 1
ATOM 4286 O O . ALA B 2 245 ? -16.256 21.218 -33.815 1.00 83.01 234 ALA B O 1
ATOM 4288 N N . GLU B 2 246 ? -17.437 21.236 -35.739 1.00 79.12 235 GLU B N 1
ATOM 4289 C CA . GLU B 2 246 ? -17.904 22.612 -35.590 1.00 80.10 235 GLU B CA 1
ATOM 4290 C C . GLU B 2 246 ? -18.969 22.775 -34.498 1.00 79.32 235 GLU B C 1
ATOM 4291 O O . GLU B 2 246 ? -18.949 23.763 -33.764 1.00 81.15 235 GLU B O 1
ATOM 4297 N N . MET B 2 247 ? -19.878 21.806 -34.381 1.00 77.53 236 MET B N 1
ATOM 4298 C CA . MET B 2 247 ? -20.841 21.752 -33.271 1.00 77.34 236 MET B CA 1
ATOM 4299 C C . MET B 2 247 ? -20.125 21.442 -31.934 1.00 80.28 236 MET B C 1
ATOM 4300 O O . MET B 2 247 ? -20.593 20.626 -31.139 1.00 80.30 236 MET B O 1
ATOM 4305 N N . GLN B 2 248 ? -18.984 22.097 -31.699 1.00 83.19 237 GLN B N 1
ATOM 4306 C CA . GLN B 2 248 ? -18.197 21.902 -30.479 1.00 86.42 237 GLN B CA 1
ATOM 4307 C C . GLN B 2 248 ? -17.317 23.114 -30.188 1.00 89.57 237 GLN B C 1
ATOM 4308 O O . GLN B 2 248 ? -16.355 23.389 -30.913 1.00 90.94 237 GLN B O 1
ATOM 4310 N N . SER C 2 12 ? -28.121 5.718 4.333 1.00 66.52 1 SER C N 1
ATOM 4311 C CA . SER C 2 12 ? -28.790 6.477 3.246 1.00 64.53 1 SER C CA 1
ATOM 4312 C C . SER C 2 12 ? -29.137 7.871 3.744 1.00 62.40 1 SER C C 1
ATOM 4313 O O . SER C 2 12 ? -28.923 8.848 3.028 1.00 60.73 1 SER C O 1
ATOM 4316 N N . ASN C 2 13 ? -29.655 7.963 4.971 1.00 62.04 2 ASN C N 1
ATOM 4317 C CA . ASN C 2 13 ? -29.991 9.264 5.571 1.00 59.77 2 ASN C CA 1
ATOM 4318 C C . ASN C 2 13 ? -28.801 10.212 5.641 1.00 57.73 2 ASN C C 1
ATOM 4319 O O . ASN C 2 13 ? -28.941 11.408 5.380 1.00 55.72 2 ASN C O 1
ATOM 4324 N N . GLN C 2 14 ? -27.633 9.671 5.984 1.00 57.62 3 GLN C N 1
ATOM 4325 C CA . GLN C 2 14 ? -26.407 10.469 6.033 1.00 55.90 3 GLN C CA 1
ATOM 4326 C C . GLN C 2 14 ? -25.989 10.949 4.636 1.00 53.79 3 GLN C C 1
ATOM 4327 O O . GLN C 2 14 ? -25.677 12.128 4.436 1.00 51.87 3 GLN C O 1
ATOM 4333 N N . LEU C 2 15 ? -25.991 10.021 3.682 1.00 53.47 4 LEU C N 1
ATOM 4334 C CA . LEU C 2 15 ? -25.620 10.313 2.304 1.00 51.97 4 LEU C CA 1
ATOM 4335 C C . LEU C 2 15 ? -26.554 11.357 1.682 1.00 49.03 4 LEU C C 1
ATOM 4336 O O . LEU C 2 15 ? -26.094 12.264 0.992 1.00 47.89 4 LEU C O 1
ATOM 4341 N N . THR C 2 16 ? -27.850 11.228 1.953 1.00 47.92 5 THR C N 1
ATOM 4342 C CA . THR C 2 16 ? -28.842 12.190 1.504 1.00 46.11 5 THR C CA 1
ATOM 4343 C C . THR C 2 16 ? -28.534 13.589 2.049 1.00 44.30 5 THR C C 1
ATOM 4344 O O . THR C 2 16 ? -28.537 14.552 1.300 1.00 42.73 5 THR C O 1
ATOM 4348 N N . ALA C 2 17 ? -28.263 13.690 3.354 1.00 43.98 6 ALA C N 1
ATOM 4349 C CA . ALA C 2 17 ? -27.974 14.977 4.006 1.00 41.76 6 ALA C CA 1
ATOM 4350 C C . ALA C 2 17 ? -26.677 15.595 3.502 1.00 40.65 6 ALA C C 1
ATOM 4351 O O . ALA C 2 17 ? -26.594 16.798 3.301 1.00 39.49 6 ALA C O 1
ATOM 4353 N N . TYR C 2 18 ? -25.674 14.761 3.274 1.00 41.98 7 TYR C N 1
ATOM 4354 C CA . TYR C 2 18 ? -24.381 15.227 2.776 1.00 41.82 7 TYR C CA 1
ATOM 4355 C C . TYR C 2 18 ? -24.527 15.829 1.373 1.00 41.14 7 TYR C C 1
ATOM 4356 O O . TYR C 2 18 ? -23.982 16.905 1.080 1.00 40.53 7 TYR C O 1
ATOM 4365 N N . THR C 2 19 ? -25.293 15.137 0.533 1.00 41.56 8 THR C N 1
ATOM 4366 C CA . THR C 2 19 ? -25.501 15.525 -0.856 1.00 41.40 8 THR C CA 1
ATOM 4367 C C . THR C 2 19 ? -26.265 16.838 -0.874 1.00 39.90 8 THR C C 1
ATOM 4368 O O . THR C 2 19 ? -25.950 17.752 -1.645 1.00 38.82 8 THR C O 1
ATOM 4372 N N . LEU C 2 20 ? -27.264 16.926 0.002 1.00 39.57 9 LEU C N 1
ATOM 4373 C CA . LEU C 2 20 ? -28.101 18.116 0.119 1.00 38.75 9 LEU C CA 1
ATOM 4374 C C . LEU C 2 20 ? -27.328 19.361 0.541 1.00 37.45 9 LEU C C 1
ATOM 4375 O O . LEU C 2 20 ? -27.677 20.469 0.127 1.00 36.57 9 LEU C O 1
ATOM 4380 N N . ARG C 2 21 ? -26.313 19.184 1.386 1.00 37.45 10 ARG C N 1
ATOM 4381 C CA . ARG C 2 21 ? -25.460 20.286 1.855 1.00 37.40 10 ARG C CA 1
ATOM 4382 C C . ARG C 2 21 ? -24.734 20.893 0.672 1.00 36.33 10 ARG C C 1
ATOM 4383 O O . ARG C 2 21 ? -24.636 22.099 0.543 1.00 35.81 10 ARG C O 1
ATOM 4391 N N . LEU C 2 22 ? -24.169 20.031 -0.158 1.00 37.28 11 LEU C N 1
ATOM 4392 C CA . LEU C 2 22 ? -23.400 20.496 -1.305 1.00 37.35 11 LEU C CA 1
ATOM 4393 C C . LEU C 2 22 ? -24.323 21.201 -2.283 1.00 36.56 11 LEU C C 1
ATOM 4394 O O . LEU C 2 22 ? -23.976 22.239 -2.821 1.00 36.33 11 LEU C O 1
ATOM 4399 N N . GLY C 2 23 ? -25.524 20.656 -2.465 1.00 36.99 12 GLY C N 1
ATOM 4400 C CA . GLY C 2 23 ? -26.506 21.269 -3.346 1.00 35.87 12 GLY C CA 1
ATOM 4401 C C . GLY C 2 23 ? -26.920 22.628 -2.829 1.00 34.70 12 GLY C C 1
ATOM 4402 O O . GLY C 2 23 ? -26.979 23.590 -3.595 1.00 34.08 12 GLY C O 1
ATOM 4403 N N . ASP C 2 24 ? -27.190 22.704 -1.522 1.00 33.05 13 ASP C N 1
ATOM 4404 C CA . ASP C 2 24 ? -27.637 23.946 -0.888 1.00 31.99 13 ASP C CA 1
ATOM 4405 C C . ASP C 2 24 ? -26.562 25.016 -0.973 1.00 30.80 13 ASP C C 1
ATOM 4406 O O . ASP C 2 24 ? -26.887 26.165 -1.220 1.00 30.64 13 ASP C O 1
ATOM 4411 N N . ASN C 2 25 ? -25.296 24.645 -0.776 1.00 30.88 14 ASN C N 1
ATOM 4412 C CA . ASN C 2 25 ? -24.201 25.625 -0.926 1.00 30.88 14 ASN C CA 1
ATOM 4413 C C . ASN C 2 25 ? -24.294 26.326 -2.282 1.00 31.12 14 ASN C C 1
ATOM 4414 O O . ASN C 2 25 ? -24.233 27.563 -2.368 1.00 30.54 14 ASN C O 1
ATOM 4419 N N . CYS C 2 26 ? -24.437 25.523 -3.340 1.00 31.95 15 CYS C N 1
ATOM 4420 C CA . CYS C 2 26 ? -24.457 26.050 -4.728 1.00 32.48 15 CYS C CA 1
ATOM 4421 C C . CYS C 2 26 ? -25.722 26.838 -5.045 1.00 30.98 15 CYS C C 1
ATOM 4422 O O . CYS C 2 26 ? -25.662 27.892 -5.687 1.00 30.32 15 CYS C O 1
ATOM 4425 N N . LEU C 2 27 ? -26.865 26.335 -4.575 1.00 30.97 16 LEU C N 1
ATOM 4426 C CA . LEU C 2 27 ? -28.152 27.003 -4.791 1.00 29.91 16 LEU C CA 1
ATOM 4427 C C . LEU C 2 27 ? -28.162 28.386 -4.189 1.00 28.91 16 LEU C C 1
ATOM 4428 O O . LEU C 2 27 ? -28.525 29.370 -4.837 1.00 28.27 16 LEU C O 1
ATOM 4433 N N . VAL C 2 28 ? -27.746 28.481 -2.929 1.00 29.07 17 VAL C N 1
ATOM 4434 C CA . VAL C 2 28 ? -27.797 29.747 -2.230 1.00 28.18 17 VAL C CA 1
ATOM 4435 C C . VAL C 2 28 ? -26.802 30.733 -2.807 1.00 29.00 17 VAL C C 1
ATOM 4436 O O . VAL C 2 28 ? -27.129 31.906 -3.000 1.00 30.06 17 VAL C O 1
ATOM 4440 N N . LEU C 2 29 ? -25.592 30.290 -3.102 1.00 29.62 18 LEU C N 1
ATOM 4441 C CA . LEU C 2 29 ? -24.631 31.211 -3.720 1.00 30.13 18 LEU C CA 1
ATOM 4442 C C . LEU C 2 29 ? -25.085 31.689 -5.114 1.00 30.07 18 LEU C C 1
ATOM 4443 O O . LEU C 2 29 ? -24.871 32.845 -5.485 1.00 28.96 18 LEU C O 1
ATOM 4448 N N . SER C 2 30 ? -25.674 30.780 -5.886 1.00 30.83 19 SER C N 1
ATOM 4449 C CA . SER C 2 30 ? -26.300 31.116 -7.183 1.00 31.80 19 SER C CA 1
ATOM 4450 C C . SER C 2 30 ? -27.357 32.218 -7.022 1.00 31.56 19 SER C C 1
ATOM 4451 O O . SER C 2 30 ? -27.384 33.165 -7.800 1.00 31.50 19 SER C O 1
ATOM 4454 N N . GLN C 2 31 ? -28.219 32.103 -6.006 1.00 31.17 20 GLN C N 1
ATOM 4455 C CA . GLN C 2 31 ? -29.198 33.154 -5.710 1.00 31.55 20 GLN C CA 1
ATOM 4456 C C . GLN C 2 31 ? -28.542 34.517 -5.516 1.00 31.98 20 GLN C C 1
ATOM 4457 O O . GLN C 2 31 ? -28.989 35.526 -6.096 1.00 31.81 20 GLN C O 1
ATOM 4463 N N . ARG C 2 32 ? -27.478 34.557 -4.710 1.00 32.16 21 ARG C N 1
ATOM 4464 C CA . ARG C 2 32 ? -26.771 35.829 -4.461 1.00 32.45 21 ARG C CA 1
ATOM 4465 C C . ARG C 2 32 ? -26.201 36.427 -5.746 1.00 32.87 21 ARG C C 1
ATOM 4466 O O . ARG C 2 32 ? -26.317 37.644 -5.995 1.00 33.40 21 ARG C O 1
ATOM 4474 N N . LEU C 2 33 ? -25.558 35.590 -6.548 1.00 33.06 22 LEU C N 1
ATOM 4475 C CA . LEU C 2 33 ? -25.016 36.060 -7.837 1.00 33.92 22 LEU C CA 1
ATOM 4476 C C . LEU C 2 33 ? -26.069 36.609 -8.796 1.00 33.89 22 LEU C C 1
ATOM 4477 O O . LEU C 2 33 ? -25.818 37.602 -9.490 1.00 35.74 22 LEU C O 1
ATOM 4482 N N . GLY C 2 34 ? -27.246 35.980 -8.820 1.00 34.06 23 GLY C N 1
ATOM 4483 C CA . GLY C 2 34 ? -28.377 36.437 -9.634 1.00 32.99 23 GLY C CA 1
ATOM 4484 C C . GLY C 2 34 ? -28.819 37.871 -9.347 1.00 34.32 23 GLY C C 1
ATOM 4485 O O . GLY C 2 34 ? -29.291 38.576 -10.259 1.00 34.58 23 GLY C O 1
ATOM 4486 N N . GLU C 2 35 ? -28.642 38.322 -8.099 1.00 33.42 24 GLU C N 1
ATOM 4487 C CA . GLU C 2 35 ? -28.995 39.684 -7.705 1.00 34.15 24 GLU C CA 1
ATOM 4488 C C . GLU C 2 35 ? -28.119 40.711 -8.408 1.00 34.47 24 GLU C C 1
ATOM 4489 O O . GLU C 2 35 ? -28.508 41.871 -8.537 1.00 35.90 24 GLU C O 1
ATOM 4495 N N . TRP C 2 36 ? -26.923 40.305 -8.838 1.00 34.42 25 TRP C N 1
ATOM 4496 C CA . TRP C 2 36 ? -25.983 41.232 -9.494 1.00 35.12 25 TRP C CA 1
ATOM 4497 C C . TRP C 2 36 ? -26.338 41.597 -10.934 1.00 36.16 25 TRP C C 1
ATOM 4498 O O . TRP C 2 36 ? -25.745 42.523 -11.509 1.00 37.12 25 TRP C O 1
ATOM 4509 N N . CYS C 2 37 ? -27.253 40.835 -11.523 1.00 36.71 26 CYS C N 1
ATOM 4510 C CA . CYS C 2 37 ? -27.568 40.928 -12.949 1.00 38.55 26 CYS C CA 1
ATOM 4511 C C . CYS C 2 37 ? -27.997 42.319 -13.366 1.00 39.38 26 CYS C C 1
ATOM 4512 O O . CYS C 2 37 ? -29.065 42.783 -12.976 1.00 39.25 26 CYS C O 1
ATOM 4515 N N . GLY C 2 38 ? -27.157 42.973 -14.162 1.00 40.30 27 GLY C N 1
ATOM 4516 C CA . GLY C 2 38 ? -27.454 44.312 -14.646 1.00 41.87 27 GLY C CA 1
ATOM 4517 C C . GLY C 2 38 ? -26.872 45.402 -13.767 1.00 42.19 27 GLY C C 1
ATOM 4518 O O . GLY C 2 38 ? -27.040 46.586 -14.062 1.00 43.53 27 GLY C O 1
ATOM 4519 N N . HIS C 2 39 ? -26.173 45.009 -12.699 1.00 41.31 28 HIS C N 1
ATOM 4520 C CA . HIS C 2 39 ? -25.698 45.972 -11.696 1.00 41.59 28 HIS C CA 1
ATOM 4521 C C . HIS C 2 39 ? -24.176 46.023 -11.562 1.00 41.55 28 HIS C C 1
ATOM 4522 O O . HIS C 2 39 ? -23.653 46.750 -10.715 1.00 41.64 28 HIS C O 1
ATOM 4529 N N . ALA C 2 40 ? -23.470 45.261 -12.400 1.00 41.49 29 ALA C N 1
ATOM 4530 C CA . ALA C 2 40 ? -22.005 45.118 -12.304 1.00 41.68 29 ALA C CA 1
ATOM 4531 C C . ALA C 2 40 ? -21.255 46.368 -12.738 1.00 42.65 29 ALA C C 1
ATOM 4532 O O . ALA C 2 40 ? -21.811 47.212 -13.448 1.00 44.10 29 ALA C O 1
ATOM 4534 N N . PRO C 2 41 ? -19.985 46.495 -12.316 1.00 42.71 30 PRO C N 1
ATOM 4535 C CA . PRO C 2 41 ? -19.166 47.640 -12.733 1.00 44.02 30 PRO C CA 1
ATOM 4536 C C . PRO C 2 41 ? -18.886 47.703 -14.251 1.00 45.38 30 PRO C C 1
ATOM 4537 O O . PRO C 2 41 ? -18.637 48.784 -14.758 1.00 46.01 30 PRO C O 1
ATOM 4541 N N . GLU C 2 42 ? -18.931 46.557 -14.948 1.00 45.04 31 GLU C N 1
ATOM 4542 C CA . GLU C 2 42 ? -18.663 46.465 -16.406 1.00 46.53 31 GLU C CA 1
ATOM 4543 C C . GLU C 2 42 ? -19.580 45.389 -16.958 1.00 44.95 31 GLU C C 1
ATOM 4544 O O . GLU C 2 42 ? -19.883 44.401 -16.262 1.00 42.76 31 GLU C O 1
ATOM 4550 N N . LEU C 2 43 ? -19.980 45.557 -18.217 1.00 45.32 32 LEU C N 1
ATOM 4551 C CA . LEU C 2 43 ? -20.732 44.529 -18.946 1.00 44.57 32 LEU C CA 1
ATOM 4552 C C . LEU C 2 43 ? -20.027 43.157 -18.899 1.00 43.89 32 LEU C C 1
ATOM 4553 O O . LEU C 2 43 ? -20.673 42.138 -18.685 1.00 42.94 32 LEU C O 1
ATOM 4558 N N . GLU C 2 44 ? -18.708 43.155 -19.051 1.00 44.76 33 GLU C N 1
ATOM 4559 C CA . GLU C 2 44 ? -17.897 41.931 -18.927 1.00 45.38 33 GLU C CA 1
ATOM 4560 C C . GLU C 2 44 ? -18.055 41.230 -17.575 1.00 43.94 33 GLU C C 1
ATOM 4561 O O . GLU C 2 44 ? -18.109 40.001 -17.505 1.00 43.73 33 GLU C O 1
ATOM 4567 N N . ILE C 2 45 ? -18.137 42.014 -16.505 1.00 43.58 34 ILE C N 1
ATOM 4568 C CA . ILE C 2 45 ? -18.366 41.448 -15.172 1.00 42.22 34 ILE C CA 1
ATOM 4569 C C . ILE C 2 45 ? -19.796 40.890 -15.059 1.00 41.19 34 ILE C C 1
ATOM 4570 O O . ILE C 2 45 ? -19.981 39.779 -14.554 1.00 39.74 34 ILE C O 1
ATOM 4575 N N . ASP C 2 46 ? -20.792 41.624 -15.565 1.00 41.39 35 ASP C N 1
ATOM 4576 C CA . ASP C 2 46 ? -22.173 41.114 -15.578 1.00 41.64 35 ASP C CA 1
ATOM 4577 C C . ASP C 2 46 ? -22.227 39.737 -16.246 1.00 41.18 35 ASP C C 1
ATOM 4578 O O . ASP C 2 46 ? -22.872 38.811 -15.749 1.00 40.36 35 ASP C O 1
ATOM 4583 N N . LEU C 2 47 ? -21.557 39.627 -17.389 1.00 42.03 36 LEU C N 1
ATOM 4584 C CA . LEU C 2 47 ? -21.470 38.376 -18.124 1.00 42.27 36 LEU C CA 1
ATOM 4585 C C . LEU C 2 47 ? -20.876 37.275 -17.240 1.00 41.09 36 LEU C C 1
ATOM 4586 O O . LEU C 2 47 ? -21.461 36.196 -17.111 1.00 39.18 36 LEU C O 1
ATOM 4591 N N . ALA C 2 48 ? -19.707 37.567 -16.663 1.00 41.16 37 ALA C N 1
ATOM 4592 C CA . ALA C 2 48 ? -18.981 36.637 -15.809 1.00 41.52 37 ALA C CA 1
ATOM 4593 C C . ALA C 2 48 ? -19.790 36.141 -14.592 1.00 40.34 37 ALA C C 1
ATOM 4594 O O . ALA C 2 48 ? -19.761 34.950 -14.260 1.00 40.20 37 ALA C O 1
ATOM 4596 N N . LEU C 2 49 ? -20.520 37.041 -13.938 1.00 39.86 38 LEU C N 1
ATOM 4597 C CA . LEU C 2 49 ? -21.281 36.665 -12.733 1.00 38.90 38 LEU C CA 1
ATOM 4598 C C . LEU C 2 49 ? -22.495 35.822 -13.109 1.00 38.64 38 LEU C C 1
ATOM 4599 O O . LEU C 2 49 ? -22.847 34.879 -12.405 1.00 37.89 38 LEU C O 1
ATOM 4604 N N . ALA C 2 50 ? -23.129 36.144 -14.239 1.00 39.11 39 ALA C N 1
ATOM 4605 C CA . ALA C 2 50 ? -24.285 35.351 -14.682 1.00 38.43 39 ALA C CA 1
ATOM 4606 C C . ALA C 2 50 ? -23.833 33.930 -15.020 1.00 38.71 39 ALA C C 1
ATOM 4607 O O . ALA C 2 50 ? -24.525 32.971 -14.713 1.00 38.36 39 ALA C O 1
ATOM 4609 N N . ASN C 2 51 ? -22.664 33.827 -15.649 1.00 39.27 40 ASN C N 1
ATOM 4610 C CA . ASN C 2 51 ? -22.035 32.566 -16.013 1.00 40.55 40 ASN C CA 1
ATOM 4611 C C . ASN C 2 51 ? -21.709 31.692 -14.786 1.00 39.04 40 ASN C C 1
ATOM 4612 O O . ASN C 2 51 ? -21.983 30.481 -14.758 1.00 38.39 40 ASN C O 1
ATOM 4617 N N . ILE C 2 52 ? -21.120 32.323 -13.777 1.00 38.28 41 ILE C N 1
ATOM 4618 C CA . ILE C 2 52 ? -20.771 31.617 -12.556 1.00 37.04 41 ILE C CA 1
ATOM 4619 C C . ILE C 2 52 ? -22.046 31.176 -11.867 1.00 36.02 41 ILE C C 1
ATOM 4620 O O . ILE C 2 52 ? -22.145 30.036 -11.460 1.00 35.65 41 ILE C O 1
ATOM 4625 N N . GLY C 2 53 ? -23.024 32.077 -11.766 1.00 35.49 42 GLY C N 1
ATOM 4626 C CA . GLY C 2 53 ? -24.302 31.752 -11.141 1.00 34.69 42 GLY C CA 1
ATOM 4627 C C . GLY C 2 53 ? -25.001 30.616 -11.869 1.00 35.35 42 GLY C C 1
ATOM 4628 O O . GLY C 2 53 ? -25.595 29.741 -11.235 1.00 34.58 42 GLY C O 1
ATOM 4629 N N . LEU C 2 54 ? -24.894 30.600 -13.199 1.00 35.49 43 LEU C N 1
ATOM 4630 C CA . LEU C 2 54 ? -25.468 29.509 -13.981 1.00 36.15 43 LEU C CA 1
ATOM 4631 C C . LEU C 2 54 ? -24.767 28.165 -13.712 1.00 35.76 43 LEU C C 1
ATOM 4632 O O . LEU C 2 54 ? -25.438 27.142 -13.558 1.00 35.96 43 LEU C O 1
ATOM 4637 N N . ASP C 2 55 ? -23.438 28.158 -13.669 1.00 36.26 44 ASP C N 1
ATOM 4638 C CA . ASP C 2 55 ? -22.693 26.915 -13.355 1.00 37.29 44 ASP C CA 1
ATOM 4639 C C . ASP C 2 55 ? -23.133 26.361 -11.986 1.00 36.29 44 ASP C C 1
ATOM 4640 O O . ASP C 2 55 ? -23.483 25.186 -11.847 1.00 37.20 44 ASP C O 1
ATOM 4645 N N . LEU C 2 56 ? -23.099 27.232 -10.988 1.00 34.41 45 LEU C N 1
ATOM 4646 C CA . LEU C 2 56 ? -23.452 26.867 -9.619 1.00 33.77 45 LEU C CA 1
ATOM 4647 C C . LEU C 2 56 ? -24.888 26.370 -9.535 1.00 33.21 45 LEU C C 1
ATOM 4648 O O . LEU C 2 56 ? -25.164 25.385 -8.826 1.00 33.70 45 LEU C O 1
ATOM 4653 N N . LEU C 2 57 ? -25.802 27.025 -10.252 1.00 32.66 46 LEU C N 1
ATOM 4654 C CA . LEU C 2 57 ? -27.186 26.540 -10.316 1.00 33.35 46 LEU C CA 1
ATOM 4655 C C . LEU C 2 57 ? -27.262 25.128 -10.916 1.00 34.39 46 LEU C C 1
ATOM 4656 O O . LEU C 2 57 ? -28.019 24.288 -10.416 1.00 34.23 46 LEU C O 1
ATOM 4661 N N . GLY C 2 58 ? -26.481 24.882 -11.974 1.00 36.01 47 GLY C N 1
ATOM 4662 C CA . GLY C 2 58 ? -26.381 23.559 -12.596 1.00 37.42 47 GLY C CA 1
ATOM 4663 C C . GLY C 2 58 ? -25.931 22.487 -11.605 1.00 38.23 47 GLY C C 1
ATOM 4664 O O . GLY C 2 58 ? -26.494 21.385 -11.550 1.00 38.34 47 GLY C O 1
ATOM 4665 N N . GLN C 2 59 ? -24.918 22.833 -10.815 1.00 38.15 48 GLN C N 1
ATOM 4666 C CA . GLN C 2 59 ? -24.400 21.967 -9.758 1.00 38.92 48 GLN C CA 1
ATOM 4667 C C . GLN C 2 59 ? -25.456 21.702 -8.695 1.00 37.52 48 GLN C C 1
ATOM 4668 O O . GLN C 2 59 ? -25.628 20.567 -8.279 1.00 39.54 48 GLN C O 1
ATOM 4674 N N . ALA C 2 60 ? -26.191 22.734 -8.309 1.00 35.51 49 ALA C N 1
ATOM 4675 C CA . ALA C 2 60 ? -27.272 22.600 -7.330 1.00 35.06 49 ALA C CA 1
ATOM 4676 C C . ALA C 2 60 ? -28.333 21.623 -7.848 1.00 35.77 49 ALA C C 1
ATOM 4677 O O . ALA C 2 60 ? -28.798 20.752 -7.103 1.00 35.08 49 ALA C O 1
ATOM 4679 N N . ARG C 2 61 ? -28.676 21.741 -9.140 1.00 35.28 50 ARG C N 1
ATOM 4680 C CA . ARG C 2 61 ? -29.681 20.871 -9.725 1.00 36.20 50 ARG C CA 1
ATOM 4681 C C . ARG C 2 61 ? -29.210 19.416 -9.706 1.00 36.97 50 ARG C C 1
ATOM 4682 O O . ARG C 2 61 ? -29.996 18.516 -9.423 1.00 37.23 50 ARG C O 1
ATOM 4690 N N . ASN C 2 62 ? -27.927 19.208 -9.996 1.00 37.67 51 ASN C N 1
ATOM 4691 C CA . ASN C 2 62 ? -27.314 17.892 -9.931 1.00 39.38 51 ASN C CA 1
ATOM 4692 C C . ASN C 2 62 ? -27.348 17.284 -8.525 1.00 39.76 51 ASN C C 1
ATOM 4693 O O . ASN C 2 62 ? -27.837 16.159 -8.341 1.00 40.89 51 ASN C O 1
ATOM 4698 N N . PHE C 2 63 ? -26.841 18.024 -7.544 1.00 38.22 52 PHE C N 1
ATOM 4699 C CA . PHE C 2 63 ? -26.825 17.528 -6.161 1.00 39.02 52 PHE C CA 1
ATOM 4700 C C . PHE C 2 63 ? -28.237 17.328 -5.616 1.00 38.42 52 PHE C C 1
ATOM 4701 O O . PHE C 2 63 ? -28.535 16.263 -5.075 1.00 39.11 52 PHE C O 1
ATOM 4709 N N . LEU C 2 64 ? -29.104 18.329 -5.792 1.00 37.09 53 LEU C N 1
ATOM 4710 C CA . LEU C 2 64 ? -30.488 18.235 -5.287 1.00 37.03 53 LEU C CA 1
ATOM 4711 C C . LEU C 2 64 ? -31.257 17.079 -5.925 1.00 38.14 53 LEU C C 1
ATOM 4712 O O . LEU C 2 64 ? -31.992 16.367 -5.234 1.00 38.00 53 LEU C O 1
ATOM 4717 N N . SER C 2 65 ? -31.086 16.886 -7.238 1.00 38.31 54 SER C N 1
ATOM 4718 C CA . SER C 2 65 ? -31.731 15.773 -7.930 1.00 40.15 54 SER C CA 1
ATOM 4719 C C . SER C 2 65 ? -31.316 14.430 -7.345 1.00 41.35 54 SER C C 1
ATOM 4720 O O . SER C 2 65 ? -32.150 13.550 -7.128 1.00 43.05 54 SER C O 1
ATOM 4723 N N . TYR C 2 66 ? -30.022 14.276 -7.105 1.00 41.65 55 TYR C N 1
ATOM 4724 C CA . TYR C 2 66 ? -29.508 13.058 -6.517 1.00 43.22 55 TYR C CA 1
ATOM 4725 C C . TYR C 2 66 ? -30.047 12.890 -5.077 1.00 43.01 55 TYR C C 1
ATOM 4726 O O . TYR C 2 66 ? -30.445 11.791 -4.693 1.00 44.18 55 TYR C O 1
ATOM 4735 N N . ALA C 2 67 ? -30.118 13.995 -4.328 1.00 41.27 56 ALA C N 1
ATOM 4736 C CA . ALA C 2 67 ? -30.641 13.966 -2.962 1.00 41.65 56 ALA C CA 1
ATOM 4737 C C . ALA C 2 67 ? -32.091 13.452 -2.912 1.00 42.38 56 ALA C C 1
ATOM 4738 O O . ALA C 2 67 ? -32.448 12.630 -2.042 1.00 43.23 56 ALA C O 1
ATOM 4740 N N . ALA C 2 68 ? -32.902 13.892 -3.876 1.00 41.68 57 ALA C N 1
ATOM 4741 C CA . ALA C 2 68 ? -34.305 13.482 -3.971 1.00 42.89 57 ALA C CA 1
ATOM 4742 C C . ALA C 2 68 ? -34.443 12.018 -4.337 1.00 45.31 57 ALA C C 1
ATOM 4743 O O . ALA C 2 68 ? -35.368 11.342 -3.897 1.00 46.32 57 ALA C O 1
ATOM 4745 N N . GLU C 2 69 ? -33.544 11.571 -5.207 1.00 47.24 58 GLU C N 1
ATOM 4746 C CA . GLU C 2 69 ? -33.494 10.206 -5.695 1.00 50.04 58 GLU C CA 1
ATOM 4747 C C . GLU C 2 69 ? -33.078 9.289 -4.545 1.00 51.02 58 GLU C C 1
ATOM 4748 O O . GLU C 2 69 ? -33.679 8.231 -4.345 1.00 52.33 58 GLU C O 1
ATOM 4754 N N . LEU C 2 70 ? -32.077 9.723 -3.780 1.00 50.09 59 LEU C N 1
ATOM 4755 C CA . LEU C 2 70 ? -31.649 9.021 -2.564 1.00 51.03 59 LEU C CA 1
ATOM 4756 C C . LEU C 2 70 ? -32.761 8.891 -1.519 1.00 51.24 59 LEU C C 1
ATOM 4757 O O . LEU C 2 70 ? -32.929 7.829 -0.919 1.00 52.56 59 LEU C O 1
ATOM 4762 N N . ALA C 2 71 ? -33.521 9.970 -1.322 1.00 50.12 60 ALA C N 1
ATOM 4763 C CA . ALA C 2 71 ? -34.629 9.998 -0.357 1.00 50.58 60 ALA C CA 1
ATOM 4764 C C . ALA C 2 71 ? -35.859 9.224 -0.831 1.00 52.10 60 ALA C C 1
ATOM 4765 O O . ALA C 2 71 ? -36.740 8.894 -0.037 1.00 52.52 60 ALA C O 1
ATOM 4767 N N . GLY C 2 72 ? -35.917 8.945 -2.130 1.00 53.33 61 GLY C N 1
ATOM 4768 C CA . GLY C 2 72 ? -37.047 8.218 -2.715 1.00 55.03 61 GLY C CA 1
ATOM 4769 C C . GLY C 2 72 ? -38.309 9.041 -2.944 1.00 54.21 61 GLY C C 1
ATOM 4770 O O . GLY C 2 72 ? -39.367 8.483 -3.235 1.00 55.87 61 GLY C O 1
ATOM 4771 N N . GLU C 2 73 ? -38.210 10.361 -2.818 1.00 52.31 62 GLU C N 1
ATOM 4772 C CA . GLU C 2 73 ? -39.366 11.242 -3.026 1.00 51.50 62 GLU C CA 1
ATOM 4773 C C . GLU C 2 73 ? -38.960 12.673 -3.341 1.00 48.51 62 GLU C C 1
ATOM 4774 O O . GLU C 2 73 ? -37.831 13.084 -3.068 1.00 47.42 62 GLU C O 1
ATOM 4780 N N . GLY C 2 74 ? -39.902 13.422 -3.914 1.00 47.07 63 GLY C N 1
ATOM 4781 C CA . GLY C 2 74 ? -39.669 14.793 -4.335 1.00 44.55 63 GLY C CA 1
ATOM 4782 C C . GLY C 2 74 ? -38.695 14.927 -5.490 1.00 43.50 63 GLY C C 1
ATOM 4783 O O . GLY C 2 74 ? -38.407 13.965 -6.175 1.00 44.54 63 GLY C O 1
ATOM 4784 N N . ASP C 2 75 ? -38.190 16.139 -5.703 1.00 41.81 64 ASP C N 1
ATOM 4785 C CA . ASP C 2 75 ? -37.244 16.422 -6.789 1.00 40.63 64 ASP C CA 1
ATOM 4786 C C . ASP C 2 75 ? -36.528 17.715 -6.421 1.00 38.55 64 ASP C C 1
ATOM 4787 O O . ASP C 2 75 ? -36.715 18.216 -5.312 1.00 36.59 64 ASP C O 1
ATOM 4792 N N . GLU C 2 76 ? -35.717 18.256 -7.332 1.00 37.53 65 GLU C N 1
ATOM 4793 C CA . GLU C 2 76 ? -34.951 19.485 -7.048 1.00 36.01 65 GLU C CA 1
ATOM 4794 C C . GLU C 2 76 ? -35.852 20.671 -6.700 1.00 34.29 65 GLU C C 1
ATOM 4795 O O . GLU C 2 76 ? -35.472 21.569 -5.926 1.00 32.51 65 GLU C O 1
ATOM 4801 N N . ASP C 2 77 ? -37.064 20.687 -7.249 1.00 34.51 66 ASP C N 1
ATOM 4802 C CA . ASP C 2 77 ? -37.944 21.816 -6.981 1.00 33.45 66 ASP C CA 1
ATOM 4803 C C . ASP C 2 77 ? -38.625 21.701 -5.625 1.00 33.50 66 ASP C C 1
ATOM 4804 O O . ASP C 2 77 ? -38.732 22.707 -4.909 1.00 32.92 66 ASP C O 1
ATOM 4809 N N . THR C 2 78 ? -39.052 20.495 -5.234 1.00 34.51 67 THR C N 1
ATOM 4810 C CA . THR C 2 78 ? -39.614 20.329 -3.872 1.00 34.35 67 THR C CA 1
ATOM 4811 C C . THR C 2 78 ? -38.537 20.679 -2.834 1.00 33.47 67 THR C C 1
ATOM 4812 O O . THR C 2 78 ? -38.808 21.351 -1.818 1.00 33.65 67 THR C O 1
ATOM 4816 N N . LEU C 2 79 ? -37.307 20.254 -3.100 1.00 33.22 68 LEU C N 1
ATOM 4817 C CA . LEU C 2 79 ? -36.207 20.565 -2.194 1.00 32.78 68 LEU C CA 1
ATOM 4818 C C . LEU C 2 79 ? -35.906 22.053 -2.116 1.00 32.19 68 LEU C C 1
ATOM 4819 O O . LEU C 2 79 ? -35.720 22.590 -1.011 1.00 32.71 68 LEU C O 1
ATOM 4824 N N . ALA C 2 80 ? -35.842 22.729 -3.267 1.00 31.40 69 ALA C N 1
ATOM 4825 C CA . ALA C 2 80 ? -35.473 24.146 -3.265 1.00 30.57 69 ALA C CA 1
ATOM 4826 C C . ALA C 2 80 ? -36.570 25.054 -2.729 1.00 30.46 69 ALA C C 1
ATOM 4827 O O . ALA C 2 80 ? -36.265 26.075 -2.082 1.00 29.48 69 ALA C O 1
ATOM 4829 N N . PHE C 2 81 ? -37.827 24.718 -3.028 1.00 30.26 70 PHE C N 1
ATOM 4830 C CA . PHE C 2 81 ? -38.936 25.657 -2.806 1.00 30.76 70 PHE C CA 1
ATOM 4831 C C . PHE C 2 81 ? -39.872 25.335 -1.657 1.00 31.83 70 PHE C C 1
ATOM 4832 O O . PHE C 2 81 ? -40.688 26.180 -1.299 1.00 32.44 70 PHE C O 1
ATOM 4840 N N . THR C 2 82 ? -39.771 24.137 -1.083 1.00 32.70 71 THR C N 1
ATOM 4841 C CA . THR C 2 82 ? -40.694 23.758 -0.007 1.00 33.71 71 THR C CA 1
ATOM 4842 C C . THR C 2 82 ? -40.022 23.498 1.351 1.00 33.90 71 THR C C 1
ATOM 4843 O O . THR C 2 82 ? -40.701 23.129 2.308 1.00 35.85 71 THR C O 1
ATOM 4847 N N . ARG C 2 83 ? -38.712 23.716 1.449 1.00 33.44 72 ARG C N 1
ATOM 4848 C CA . ARG C 2 83 ? -38.013 23.631 2.738 1.00 33.36 72 ARG C CA 1
ATOM 4849 C C . ARG C 2 83 ? -37.908 25.042 3.332 1.00 33.48 72 ARG C C 1
ATOM 4850 O O . ARG C 2 83 ? -37.784 26.031 2.592 1.00 32.13 72 ARG C O 1
ATOM 4858 N N . ASP C 2 84 ? -37.963 25.143 4.655 1.00 33.82 73 ASP C N 1
ATOM 4859 C CA . ASP C 2 84 ? -37.787 26.457 5.291 1.00 34.76 73 ASP C CA 1
ATOM 4860 C C . ASP C 2 84 ? -36.345 26.630 5.731 1.00 33.77 73 ASP C C 1
ATOM 4861 O O . ASP C 2 84 ? -35.510 25.755 5.482 1.00 33.65 73 ASP C O 1
ATOM 4866 N N . GLU C 2 85 ? -36.036 27.763 6.344 1.00 33.13 74 GLU C N 1
ATOM 4867 C CA . GLU C 2 85 ? -34.632 28.059 6.664 1.00 33.08 74 GLU C CA 1
ATOM 4868 C C . GLU C 2 85 ? -33.984 27.097 7.659 1.00 33.51 74 GLU C C 1
ATOM 4869 O O . GLU C 2 85 ? -32.764 26.930 7.644 1.00 32.83 74 GLU C O 1
ATOM 4875 N N . ARG C 2 86 ? -34.803 26.460 8.502 1.00 33.42 75 ARG C N 1
ATOM 4876 C CA . ARG C 2 86 ? -34.278 25.517 9.492 1.00 33.84 75 ARG C CA 1
ATOM 4877 C C . ARG C 2 86 ? -33.927 24.163 8.861 1.00 34.08 75 ARG C C 1
ATOM 4878 O O . ARG C 2 86 ? -33.223 23.370 9.464 1.00 35.17 75 ARG C O 1
ATOM 4886 N N . GLN C 2 87 ? -34.419 23.907 7.648 1.00 33.98 76 GLN C N 1
ATOM 4887 C CA . GLN C 2 87 ? -34.066 22.691 6.910 1.00 34.30 76 GLN C CA 1
ATOM 4888 C C . GLN C 2 87 ? -32.931 22.900 5.889 1.00 33.22 76 GLN C C 1
ATOM 4889 O O . GLN C 2 87 ? -32.284 21.938 5.470 1.00 34.04 76 GLN C O 1
ATOM 4895 N N . PHE C 2 88 ? -32.704 24.141 5.483 1.00 31.61 77 PHE C N 1
ATOM 4896 C CA . PHE C 2 88 ? -31.603 24.470 4.564 1.00 31.05 77 PHE C CA 1
ATOM 4897 C C . PHE C 2 88 ? -30.264 24.215 5.250 1.00 31.80 77 PHE C C 1
ATOM 4898 O O . PHE C 2 88 ? -30.133 24.460 6.460 1.00 32.31 77 PHE C O 1
ATOM 4906 N N . SER C 2 89 ? -29.298 23.677 4.505 1.00 32.20 78 SER C N 1
ATOM 4907 C CA . SER C 2 89 ? -28.040 23.211 5.112 1.00 32.85 78 SER C CA 1
ATOM 4908 C C . SER C 2 89 ? -26.800 23.778 4.430 1.00 32.86 78 SER C C 1
ATOM 4909 O O . SER C 2 89 ? -25.702 23.168 4.484 1.00 32.66 78 SER C O 1
ATOM 4912 N N . ASN C 2 90 ? -26.959 24.939 3.795 1.00 30.87 79 ASN C N 1
ATOM 4913 C CA . ASN C 2 90 ? -25.825 25.596 3.137 1.00 31.78 79 ASN C CA 1
ATOM 4914 C C . ASN C 2 90 ? -24.880 26.202 4.163 1.00 32.43 79 ASN C C 1
ATOM 4915 O O . ASN C 2 90 ? -25.288 26.523 5.289 1.00 32.55 79 ASN C O 1
ATOM 4920 N N . LEU C 2 91 ? -23.630 26.387 3.755 1.00 32.34 80 LEU C N 1
ATOM 4921 C CA . LEU C 2 91 ? -22.649 27.096 4.536 1.00 32.86 80 LEU C CA 1
ATOM 4922 C C . LEU C 2 91 ? -23.107 28.533 4.782 1.00 32.87 80 LEU C C 1
ATOM 4923 O O . LEU C 2 91 ? -23.767 29.151 3.935 1.00 32.15 80 LEU C O 1
ATOM 4928 N N . LEU C 2 92 ? -22.733 29.073 5.939 1.00 33.24 81 LEU C N 1
ATOM 4929 C CA . LEU C 2 92 ? -23.061 30.456 6.267 1.00 32.98 81 LEU C CA 1
ATOM 4930 C C . LEU C 2 92 ? -22.404 31.449 5.323 1.00 32.91 81 LEU C C 1
ATOM 4931 O O . LEU C 2 92 ? -22.916 32.549 5.095 1.00 32.93 81 LEU C O 1
ATOM 4936 N N . LEU C 2 93 ? -21.248 31.069 4.802 1.00 33.33 82 LEU C N 1
ATOM 4937 C CA . LEU C 2 93 ? -20.515 31.918 3.896 1.00 34.33 82 LEU C CA 1
ATOM 4938 C C . LEU C 2 93 ? -21.317 32.290 2.635 1.00 33.20 82 LEU C C 1
ATOM 4939 O O . LEU C 2 93 ? -21.237 33.430 2.182 1.00 32.23 82 LEU C O 1
ATOM 4944 N N . VAL C 2 94 ? -22.096 31.350 2.084 1.00 32.56 83 VAL C N 1
ATOM 4945 C CA . VAL C 2 94 ? -22.738 31.577 0.771 1.00 31.27 83 VAL C CA 1
ATOM 4946 C C . VAL C 2 94 ? -24.011 32.408 0.899 1.00 30.82 83 VAL C C 1
ATOM 4947 O O . VAL C 2 94 ? -24.519 32.898 -0.114 1.00 29.74 83 VAL C O 1
ATOM 4951 N N . GLU C 2 95 ? -24.524 32.577 2.130 1.00 29.85 84 GLU C N 1
ATOM 4952 C CA . GLU C 2 95 ? -25.727 33.387 2.361 1.00 29.48 84 GLU C CA 1
ATOM 4953 C C . GLU C 2 95 ? -25.418 34.839 2.743 1.00 30.10 84 GLU C C 1
ATOM 4954 O O . GLU C 2 95 ? -26.337 35.650 2.934 1.00 30.64 84 GLU C O 1
ATOM 4960 N N . GLN C 2 96 ? -24.137 35.172 2.852 1.00 30.42 85 GLN C N 1
ATOM 4961 C CA . GLN C 2 96 ? -23.754 36.541 3.128 1.00 31.38 85 GLN C CA 1
ATOM 4962 C C . GLN C 2 96 ? -24.211 37.507 2.028 1.00 31.77 85 GLN C C 1
ATOM 4963 O O . GLN C 2 96 ? -24.226 37.136 0.841 1.00 31.16 85 GLN C O 1
ATOM 4969 N N . PRO C 2 97 ? -24.596 38.749 2.415 1.00 32.63 86 PRO C N 1
ATOM 4970 C CA . PRO C 2 97 ? -25.018 39.747 1.424 1.00 32.66 86 PRO C CA 1
ATOM 4971 C C . PRO C 2 97 ? -23.933 40.045 0.392 1.00 33.54 86 PRO C C 1
ATOM 4972 O O . PRO C 2 97 ? -22.723 39.972 0.699 1.00 33.24 86 PRO C O 1
ATOM 4976 N N . ASN C 2 98 ? -24.357 40.399 -0.817 1.00 32.96 87 ASN C N 1
ATOM 4977 C CA . ASN C 2 98 ? -23.421 40.783 -1.878 1.00 33.87 87 ASN C CA 1
ATOM 4978 C C . ASN C 2 98 ? -22.469 41.911 -1.500 1.00 34.61 87 ASN C C 1
ATOM 4979 O O . ASN C 2 98 ? -21.270 41.842 -1.814 1.00 36.18 87 ASN C O 1
ATOM 4984 N N . GLY C 2 99 ? -23.006 42.933 -0.825 1.00 34.35 88 GLY C N 1
ATOM 4985 C CA . GLY C 2 99 ? -22.239 44.090 -0.392 1.00 35.47 88 GLY C CA 1
ATOM 4986 C C . GLY C 2 99 ? -21.676 44.802 -1.609 1.00 36.12 88 GLY C C 1
ATOM 4987 O O . GLY C 2 99 ? -22.310 44.825 -2.659 1.00 35.25 88 GLY C O 1
ATOM 4988 N N . ASN C 2 100 ? -20.487 45.379 -1.472 1.00 36.48 89 ASN C N 1
ATOM 4989 C CA . ASN C 2 100 ? -19.819 45.956 -2.618 1.00 36.84 89 ASN C CA 1
ATOM 4990 C C . ASN C 2 100 ? -19.125 44.859 -3.438 1.00 36.17 89 ASN C C 1
ATOM 4991 O O . ASN C 2 100 ? -19.140 43.677 -3.065 1.00 34.69 89 ASN C O 1
ATOM 4996 N N . PHE C 2 101 ? -18.521 45.235 -4.556 1.00 36.89 90 PHE C N 1
ATOM 4997 C CA . PHE C 2 101 ? -17.902 44.235 -5.427 1.00 36.86 90 PHE C CA 1
ATOM 4998 C C . PHE C 2 101 ? -16.793 43.422 -4.734 1.00 36.62 90 PHE C C 1
ATOM 4999 O O . PHE C 2 101 ? -16.626 42.243 -5.035 1.00 35.94 90 PHE C O 1
ATOM 5007 N N . ALA C 2 102 ? -16.036 44.044 -3.819 1.00 37.20 91 ALA C N 1
ATOM 5008 C CA . ALA C 2 102 ? -15.009 43.297 -3.064 1.00 37.22 91 ALA C CA 1
ATOM 5009 C C . ALA C 2 102 ? -15.623 42.262 -2.121 1.00 35.82 91 ALA C C 1
ATOM 5010 O O . ALA C 2 102 ? -15.070 41.177 -1.959 1.00 36.20 91 ALA C O 1
ATOM 5012 N N . ASP C 2 103 ? -16.750 42.593 -1.502 1.00 34.93 92 ASP C N 1
ATOM 5013 C CA . ASP C 2 103 ? -17.442 41.648 -0.611 1.00 35.09 92 ASP C CA 1
ATOM 5014 C C . ASP C 2 103 ? -17.861 40.421 -1.406 1.00 34.21 92 ASP C C 1
ATOM 5015 O O . ASP C 2 103 ? -17.789 39.290 -0.925 1.00 33.85 92 ASP C O 1
ATOM 5020 N N . THR C 2 104 ? -18.303 40.667 -2.634 1.00 34.06 93 THR C N 1
ATOM 5021 C CA . THR C 2 104 ? -18.718 39.599 -3.526 1.00 33.79 93 THR C CA 1
ATOM 5022 C C . THR C 2 104 ? -17.510 38.781 -4.003 1.00 34.10 93 THR C C 1
ATOM 5023 O O . THR C 2 104 ? -17.576 37.552 -4.043 1.00 34.35 93 THR C O 1
ATOM 5027 N N . ILE C 2 105 ? -16.405 39.460 -4.313 1.00 35.64 94 ILE C N 1
ATOM 5028 C CA . ILE C 2 105 ? -15.180 38.775 -4.754 1.00 36.08 94 ILE C CA 1
ATOM 5029 C C . ILE C 2 105 ? -14.572 37.909 -3.631 1.00 36.25 94 ILE C C 1
ATOM 5030 O O . ILE C 2 105 ? -14.170 36.773 -3.864 1.00 36.17 94 ILE C O 1
ATOM 5035 N N . ALA C 2 106 ? -14.537 38.451 -2.410 1.00 36.00 95 ALA C N 1
ATOM 5036 C CA . ALA C 2 106 ? -14.009 37.728 -1.252 1.00 35.88 95 ALA C CA 1
ATOM 5037 C C . ALA C 2 106 ? -14.767 36.436 -1.010 1.00 35.36 95 ALA C C 1
ATOM 5038 O O . ALA C 2 106 ? -14.161 35.368 -0.825 1.00 37.03 95 ALA C O 1
ATOM 5040 N N . ARG C 2 107 ? -16.096 36.536 -0.993 1.00 33.84 96 ARG C N 1
ATOM 5041 C CA . ARG C 2 107 ? -16.964 35.383 -0.758 1.00 33.38 96 ARG C CA 1
ATOM 5042 C C . ARG C 2 107 ? -16.760 34.346 -1.864 1.00 33.31 96 ARG C C 1
ATOM 5043 O O . ARG C 2 107 ? -16.670 33.151 -1.593 1.00 33.13 96 ARG C O 1
ATOM 5051 N N . GLN C 2 108 ? -16.672 34.819 -3.106 1.00 33.95 97 GLN C N 1
ATOM 5052 C CA . GLN C 2 108 ? -16.502 33.922 -4.258 1.00 34.11 97 GLN C CA 1
ATOM 5053 C C . GLN C 2 108 ? -15.152 33.192 -4.215 1.00 34.81 97 GLN C C 1
ATOM 5054 O O . GLN C 2 108 ? -15.068 31.971 -4.461 1.00 34.75 97 GLN C O 1
ATOM 5060 N N . TYR C 2 109 ? -14.095 33.943 -3.917 1.00 35.36 98 TYR C N 1
ATOM 5061 C CA . TYR C 2 109 ? -12.760 33.370 -3.828 1.00 36.34 98 TYR C CA 1
ATOM 5062 C C . TYR C 2 109 ? -12.615 32.302 -2.732 1.00 36.59 98 TYR C C 1
ATOM 5063 O O . TYR C 2 109 ? -12.008 31.235 -2.960 1.00 37.32 98 TYR C O 1
ATOM 5072 N N . PHE C 2 110 ? -13.161 32.584 -1.546 1.00 36.22 99 PHE C N 1
ATOM 5073 C CA . PHE C 2 110 ? -13.095 31.624 -0.450 1.00 36.55 99 PHE C CA 1
ATOM 5074 C C . PHE C 2 110 ? -13.807 30.339 -0.847 1.00 36.99 99 PHE C C 1
ATOM 5075 O O . PHE C 2 110 ? -13.311 29.234 -0.564 1.00 37.85 99 PHE C O 1
ATOM 5083 N N . ILE C 2 111 ? -14.961 30.486 -1.506 1.00 35.93 100 ILE C N 1
ATOM 5084 C CA . ILE C 2 111 ? -15.771 29.335 -1.918 1.00 36.96 100 ILE C CA 1
ATOM 5085 C C . ILE C 2 111 ? -15.170 28.545 -3.098 1.00 37.61 100 ILE C C 1
ATOM 5086 O O . ILE C 2 111 ? -15.148 27.309 -3.088 1.00 37.31 100 ILE C O 1
ATOM 5091 N N . ASP C 2 112 ? -14.698 29.257 -4.118 1.00 38.48 101 ASP C N 1
ATOM 5092 C CA . ASP C 2 112 ? -14.091 28.591 -5.268 1.00 39.66 101 ASP C CA 1
ATOM 5093 C C . ASP C 2 112 ? -12.829 27.829 -4.875 1.00 40.29 101 ASP C C 1
ATOM 5094 O O . ASP C 2 112 ? -12.582 26.723 -5.372 1.00 41.31 101 ASP C O 1
ATOM 5099 N N . ALA C 2 113 ? -12.021 28.414 -3.997 1.00 39.42 102 ALA C N 1
ATOM 5100 C CA . ALA C 2 113 ? -10.828 27.717 -3.492 1.00 40.14 102 ALA C CA 1
ATOM 5101 C C . ALA C 2 113 ? -11.241 26.413 -2.789 1.00 40.17 102 ALA C C 1
ATOM 5102 O O . ALA C 2 113 ? -10.617 25.360 -2.959 1.00 40.51 102 ALA C O 1
ATOM 5104 N N . TRP C 2 114 ? -12.325 26.493 -2.024 1.00 39.15 103 TRP C N 1
ATOM 5105 C CA . TRP C 2 114 ? -12.831 25.334 -1.293 1.00 39.55 103 TRP C CA 1
ATOM 5106 C C . TRP C 2 114 ? -13.414 24.282 -2.237 1.00 39.87 103 TRP C C 1
ATOM 5107 O O . TRP C 2 114 ? -13.144 23.079 -2.074 1.00 40.70 103 TRP C O 1
ATOM 5118 N N . HIS C 2 115 ? -14.208 24.743 -3.213 1.00 38.69 104 HIS C N 1
ATOM 5119 C CA . HIS C 2 115 ? -14.795 23.862 -4.233 1.00 39.43 104 HIS C CA 1
ATOM 5120 C C . HIS C 2 115 ? -13.726 23.096 -5.008 1.00 41.10 104 HIS C C 1
ATOM 5121 O O . HIS C 2 115 ? -13.848 21.882 -5.218 1.00 42.50 104 HIS C O 1
ATOM 5128 N N . VAL C 2 116 ? -12.669 23.804 -5.399 1.00 41.74 105 VAL C N 1
ATOM 5129 C CA . VAL C 2 116 ? -11.544 23.181 -6.097 1.00 43.23 105 VAL C CA 1
ATOM 5130 C C . VAL C 2 116 ? -10.935 22.066 -5.241 1.00 44.44 105 VAL C C 1
ATOM 5131 O O . VAL C 2 116 ? -10.822 20.924 -5.692 1.00 45.55 105 VAL C O 1
ATOM 5135 N N . ALA C 2 117 ? -10.570 22.394 -4.004 1.00 44.55 106 ALA C N 1
ATOM 5136 C CA . ALA C 2 117 ? -10.063 21.396 -3.057 1.00 45.79 106 ALA C CA 1
ATOM 5137 C C . ALA C 2 117 ? -11.035 20.227 -2.876 1.00 46.19 106 ALA C C 1
ATOM 5138 O O . ALA C 2 117 ? -10.634 19.059 -2.922 1.00 47.27 106 ALA C O 1
ATOM 5140 N N . LEU C 2 118 ? -12.315 20.543 -2.681 1.00 44.87 107 LEU C N 1
ATOM 5141 C CA . LEU C 2 118 ? -13.302 19.509 -2.396 1.00 45.37 107 LEU C CA 1
ATOM 5142 C C . LEU C 2 118 ? -13.590 18.610 -3.593 1.00 46.73 107 LEU C C 1
ATOM 5143 O O . LEU C 2 118 ? -13.424 17.384 -3.502 1.00 47.67 107 LEU C O 1
ATOM 5148 N N . PHE C 2 119 ? -14.004 19.215 -4.712 1.00 46.53 108 PHE C N 1
ATOM 5149 C CA . PHE C 2 119 ? -14.374 18.437 -5.896 1.00 48.30 108 PHE C CA 1
ATOM 5150 C C . PHE C 2 119 ? -13.218 17.633 -6.463 1.00 50.19 108 PHE C C 1
ATOM 5151 O O . PHE C 2 119 ? -13.435 16.552 -7.017 1.00 51.61 108 PHE C O 1
ATOM 5159 N N . THR C 2 120 ? -11.998 18.148 -6.327 1.00 50.92 109 THR C N 1
ATOM 5160 C CA . THR C 2 120 ? -10.820 17.378 -6.715 1.00 53.38 109 THR C CA 1
ATOM 5161 C C . THR C 2 120 ? -10.833 16.030 -5.996 1.00 54.89 109 THR C C 1
ATOM 5162 O O . THR C 2 120 ? -10.602 14.988 -6.601 1.00 56.52 109 THR C O 1
ATOM 5166 N N . ARG C 2 121 ? -11.133 16.047 -4.707 1.00 54.54 110 ARG C N 1
ATOM 5167 C CA . ARG C 2 121 ? -11.089 14.813 -3.963 1.00 56.31 110 ARG C CA 1
ATOM 5168 C C . ARG C 2 121 ? -12.376 14.000 -4.034 1.00 56.02 110 ARG C C 1
ATOM 5169 O O . ARG C 2 121 ? -12.335 12.767 -3.993 1.00 57.20 110 ARG C O 1
ATOM 5177 N N . LEU C 2 122 ? -13.500 14.692 -4.191 1.00 54.09 111 LEU C N 1
ATOM 5178 C CA . LEU C 2 122 ? -14.801 14.040 -4.246 1.00 54.01 111 LEU C CA 1
ATOM 5179 C C . LEU C 2 122 ? -15.029 13.267 -5.555 1.00 55.29 111 LEU C C 1
ATOM 5180 O O . LEU C 2 122 ? -15.891 12.388 -5.616 1.00 55.45 111 LEU C O 1
ATOM 5185 N N . MET C 2 123 ? -14.248 13.569 -6.590 1.00 55.84 112 MET C N 1
ATOM 5186 C CA . MET C 2 123 ? -14.341 12.781 -7.817 1.00 58.01 112 MET C CA 1
ATOM 5187 C C . MET C 2 123 ? -13.647 11.423 -7.668 1.00 60.07 112 MET C C 1
ATOM 5188 O O . MET C 2 123 ? -13.688 10.601 -8.573 1.00 62.05 112 MET C O 1
ATOM 5193 N N . GLU C 2 124 ? -13.034 11.198 -6.509 1.00 60.41 113 GLU C N 1
ATOM 5194 C CA . GLU C 2 124 ? -12.495 9.892 -6.136 1.00 62.92 113 GLU C CA 1
ATOM 5195 C C . GLU C 2 124 ? -13.432 9.175 -5.141 1.00 63.08 113 GLU C C 1
ATOM 5196 O O . GLU C 2 124 ? -13.058 8.175 -4.534 1.00 64.65 113 GLU C O 1
ATOM 5198 N N . SER C 2 125 ? -14.655 9.692 -4.987 1.00 61.68 114 SER C N 1
ATOM 5199 C CA . SER C 2 125 ? -15.654 9.092 -4.096 1.00 61.46 114 SER C CA 1
ATOM 5200 C C . SER C 2 125 ? -15.982 7.665 -4.524 1.00 63.80 114 SER C C 1
ATOM 5201 O O . SER C 2 125 ? -15.986 7.341 -5.712 1.00 64.74 114 SER C O 1
ATOM 5204 N N . ARG C 2 126 ? -16.250 6.812 -3.547 1.00 64.81 115 ARG C N 1
ATOM 5205 C CA . ARG C 2 126 ? -16.678 5.457 -3.836 1.00 66.79 115 ARG C CA 1
ATOM 5206 C C . ARG C 2 126 ? -18.167 5.410 -4.174 1.00 65.69 115 ARG C C 1
ATOM 5207 O O . ARG C 2 126 ? -18.692 4.362 -4.528 1.00 66.91 115 ARG C O 1
ATOM 5215 N N . ASP C 2 127 ? -18.844 6.554 -4.079 1.00 62.93 116 ASP C N 1
ATOM 5216 C CA . ASP C 2 127 ? -20.184 6.671 -4.632 1.00 62.18 116 ASP C CA 1
ATOM 5217 C C . ASP C 2 127 ? -20.105 7.222 -6.052 1.00 61.61 116 ASP C C 1
ATOM 5218 O O . ASP C 2 127 ? -19.725 8.384 -6.241 1.00 59.75 116 ASP C O 1
ATOM 5223 N N . PRO C 2 128 ? -20.475 6.391 -7.050 1.00 62.96 117 PRO C N 1
ATOM 5224 C CA . PRO C 2 128 ? -20.343 6.740 -8.468 1.00 62.95 117 PRO C CA 1
ATOM 5225 C C . PRO C 2 128 ? -21.035 8.045 -8.857 1.00 60.55 117 PRO C C 1
ATOM 5226 O O . PRO C 2 128 ? -20.460 8.837 -9.595 1.00 59.96 117 PRO C O 1
ATOM 5230 N N . GLN C 2 129 ? -22.249 8.268 -8.365 1.00 59.39 118 GLN C N 1
ATOM 5231 C CA . GLN C 2 129 ? -22.993 9.463 -8.735 1.00 57.89 118 GLN C CA 1
ATOM 5232 C C . GLN C 2 129 ? -22.360 10.716 -8.159 1.00 55.78 118 GLN C C 1
ATOM 5233 O O . GLN C 2 129 ? -22.306 11.745 -8.830 1.00 54.83 118 GLN C O 1
ATOM 5239 N N . LEU C 2 130 ? -21.887 10.634 -6.917 1.00 55.38 119 LEU C N 1
ATOM 5240 C CA . LEU C 2 130 ? -21.190 11.757 -6.306 1.00 53.57 119 LEU C CA 1
ATOM 5241 C C . LEU C 2 130 ? -19.883 12.031 -7.030 1.00 53.31 119 LEU C C 1
ATOM 5242 O O . LEU C 2 130 ? -19.522 13.179 -7.238 1.00 51.73 119 LEU C O 1
ATOM 5247 N N . ALA C 2 131 ? -19.183 10.966 -7.407 1.00 54.38 120 ALA C N 1
ATOM 5248 C CA . ALA C 2 131 ? -17.943 11.089 -8.164 1.00 55.20 120 ALA C CA 1
ATOM 5249 C C . ALA C 2 131 ? -18.192 11.769 -9.509 1.00 54.33 120 ALA C C 1
ATOM 5250 O O . ALA C 2 131 ? -17.419 12.634 -9.912 1.00 53.84 120 ALA C O 1
ATOM 5252 N N . ALA C 2 132 ? -19.279 11.382 -10.180 1.00 54.40 121 ALA C N 1
ATOM 5253 C CA . ALA C 2 132 ? -19.610 11.923 -11.509 1.00 54.38 121 ALA C CA 1
ATOM 5254 C C . ALA C 2 132 ? -20.036 13.389 -11.435 1.00 52.18 121 ALA C C 1
ATOM 5255 O O . ALA C 2 132 ? -19.564 14.218 -12.224 1.00 52.09 121 ALA C O 1
ATOM 5257 N N . ILE C 2 133 ? -20.916 13.709 -10.487 1.00 50.57 122 ILE C N 1
ATOM 5258 C CA . ILE C 2 133 ? -21.318 15.099 -10.257 1.00 48.36 122 ILE C CA 1
ATOM 5259 C C . ILE C 2 133 ? -20.084 15.975 -9.996 1.00 48.02 122 ILE C C 1
ATOM 5260 O O . ILE C 2 133 ? -19.955 17.057 -10.567 1.00 46.90 122 ILE C O 1
ATOM 5265 N N . SER C 2 134 ? -19.170 15.477 -9.163 1.00 48.94 123 SER C N 1
ATOM 5266 C CA . SER C 2 134 ? -17.937 16.190 -8.806 1.00 49.37 123 SER C CA 1
ATOM 5267 C C . SER C 2 134 ? -16.980 16.369 -9.973 1.00 50.43 123 SER C C 1
ATOM 5268 O O . SER C 2 134 ? -16.302 17.389 -10.061 1.00 50.22 123 SER C O 1
ATOM 5271 N N . ALA C 2 135 ? -16.920 15.377 -10.856 1.00 51.95 124 ALA C N 1
ATOM 5272 C CA . ALA C 2 135 ? -16.066 15.461 -12.042 1.00 53.54 124 ALA C CA 1
ATOM 5273 C C . ALA C 2 135 ? -16.540 16.562 -13.000 1.00 52.44 124 ALA C C 1
ATOM 5274 O O . ALA C 2 135 ? -15.731 17.240 -13.612 1.00 53.05 124 ALA C O 1
ATOM 5276 N N . LYS C 2 136 ? -17.849 16.754 -13.117 1.00 51.97 125 LYS C N 1
ATOM 5277 C CA . LYS C 2 136 ? -18.366 17.906 -13.858 1.00 51.49 125 LYS C CA 1
ATOM 5278 C C . LYS C 2 136 ? -18.093 19.237 -13.136 1.00 49.56 125 LYS C C 1
ATOM 5279 O O . LYS C 2 136 ? -17.630 20.193 -13.747 1.00 49.18 125 LYS C O 1
ATOM 5285 N N . ALA C 2 137 ? -18.351 19.284 -11.832 1.00 47.95 126 ALA C N 1
ATOM 5286 C CA . ALA C 2 137 ? -18.263 20.534 -11.077 1.00 45.85 126 ALA C CA 1
ATOM 5287 C C . ALA C 2 137 ? -16.842 21.093 -10.984 1.00 46.08 126 ALA C C 1
ATOM 5288 O O . ALA C 2 137 ? -16.656 22.310 -11.021 1.00 45.01 126 ALA C O 1
ATOM 5290 N N . ILE C 2 138 ? -15.849 20.214 -10.859 1.00 47.30 127 ILE C N 1
ATOM 5291 C CA . 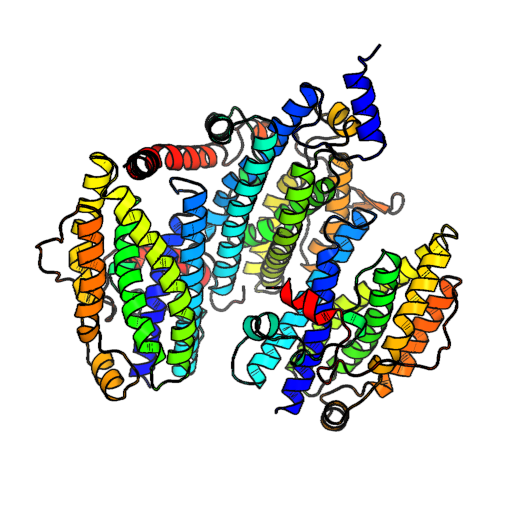ILE C 2 138 ? -14.455 20.659 -10.734 1.00 48.15 127 ILE C CA 1
ATOM 5292 C C . ILE C 2 138 ? -13.966 21.501 -11.941 1.00 48.89 127 ILE C C 1
ATOM 5293 O O . ILE C 2 138 ? -13.207 22.458 -11.773 1.00 48.54 127 ILE C O 1
ATOM 5298 N N . LYS C 2 139 ? -14.430 21.161 -13.138 1.00 49.71 128 LYS C N 1
ATOM 5299 C CA . LYS C 2 139 ? -14.038 21.901 -14.339 1.00 50.95 128 LYS C CA 1
ATOM 5300 C C . LYS C 2 139 ? -14.543 23.329 -14.248 1.00 49.47 128 LYS C C 1
ATOM 5301 O O . LYS C 2 139 ? -13.809 24.261 -14.547 1.00 50.13 128 LYS C O 1
ATOM 5307 N N . GLU C 2 140 ? -15.788 23.484 -13.810 1.00 47.65 129 GLU C N 1
ATOM 5308 C CA . GLU C 2 140 ? -16.376 24.802 -13.605 1.00 46.32 129 GLU C CA 1
ATOM 5309 C C . GLU C 2 140 ? -15.714 25.542 -12.440 1.00 44.92 129 GLU C C 1
ATOM 5310 O O . GLU C 2 140 ? -15.382 26.727 -12.565 1.00 44.40 129 GLU C O 1
ATOM 5316 N N . ALA C 2 141 ? -15.499 24.844 -11.318 1.00 43.90 130 ALA C N 1
ATOM 5317 C CA . ALA C 2 141 ? -14.871 25.480 -10.152 1.00 42.86 130 ALA C CA 1
ATOM 5318 C C . ALA C 2 141 ? -13.502 26.063 -10.489 1.00 43.34 130 ALA C C 1
ATOM 5319 O O . ALA C 2 141 ? -13.149 27.135 -10.008 1.00 42.75 130 ALA C O 1
ATOM 5321 N N . ARG C 2 142 ? -12.753 25.381 -11.345 1.00 44.98 131 ARG C N 1
ATOM 5322 C CA . ARG C 2 142 ? -11.458 25.895 -11.802 1.00 46.67 131 ARG C CA 1
ATOM 5323 C C . ARG C 2 142 ? -11.572 27.236 -12.538 1.00 46.02 131 ARG C C 1
ATOM 5324 O O . ARG C 2 142 ? -10.763 28.139 -12.305 1.00 46.61 131 ARG C O 1
ATOM 5332 N N . TYR C 2 143 ? -12.574 27.364 -13.405 1.00 45.93 132 TYR C N 1
ATOM 5333 C CA . TYR C 2 143 ? -12.874 28.643 -14.071 1.00 45.96 132 TYR C CA 1
ATOM 5334 C C . TYR C 2 143 ? -13.195 29.722 -13.036 1.00 44.25 132 TYR C C 1
ATOM 5335 O O . TYR C 2 143 ? -12.667 30.833 -13.100 1.00 44.34 132 TYR C O 1
ATOM 5344 N N . HIS C 2 144 ? -14.068 29.386 -12.090 1.00 42.74 133 HIS C N 1
ATOM 5345 C CA . HIS C 2 144 ? -14.507 30.350 -11.073 1.00 41.61 133 HIS C CA 1
ATOM 5346 C C . HIS C 2 144 ? -13.332 30.917 -10.276 1.00 41.89 133 HIS C C 1
ATOM 5347 O O . HIS C 2 144 ? -13.270 32.127 -10.037 1.00 42.24 133 HIS C O 1
ATOM 5354 N N . LEU C 2 145 ? -12.419 30.028 -9.880 1.00 41.99 134 LEU C N 1
ATOM 5355 C CA . LEU C 2 145 ? -11.237 30.363 -9.098 1.00 41.98 134 LEU C CA 1
ATOM 5356 C C . LEU C 2 145 ? -10.308 31.307 -9.844 1.00 42.87 134 LEU C C 1
ATOM 5357 O O . LEU C 2 145 ? -9.777 32.219 -9.240 1.00 42.51 134 LEU C O 1
ATOM 5362 N N . ARG C 2 146 ? -10.100 31.081 -11.148 1.00 43.54 135 ARG C N 1
ATOM 5363 C CA . ARG C 2 146 ? -9.293 32.008 -11.959 1.00 44.19 135 ARG C CA 1
ATOM 5364 C C . ARG C 2 146 ? -9.904 33.416 -11.942 1.00 42.99 135 ARG C C 1
ATOM 5365 O O . ARG C 2 146 ? -9.193 34.396 -11.787 1.00 43.32 135 ARG C O 1
ATOM 5373 N N . PHE C 2 147 ? -11.226 33.497 -12.095 1.00 41.80 136 PHE C N 1
ATOM 5374 C CA . PHE C 2 147 ? -11.948 34.759 -12.087 1.00 41.91 136 PHE C CA 1
ATOM 5375 C C . PHE C 2 147 ? -11.874 35.482 -10.733 1.00 40.91 136 PHE C C 1
ATOM 5376 O O . PHE C 2 147 ? -11.583 36.681 -10.679 1.00 41.38 136 PHE C O 1
ATOM 5384 N N . SER C 2 148 ? -12.193 34.760 -9.661 1.00 39.61 137 SER C N 1
ATOM 5385 C CA . SER C 2 148 ? -12.214 35.353 -8.321 1.00 39.31 137 SER C CA 1
ATOM 5386 C C . SER C 2 148 ? -10.800 35.706 -7.852 1.00 40.75 137 SER C C 1
ATOM 5387 O O . SER C 2 148 ? -10.570 36.803 -7.353 1.00 41.35 137 SER C O 1
ATOM 5390 N N . ARG C 2 149 ? -9.844 34.808 -8.059 1.00 42.00 138 ARG C N 1
ATOM 5391 C CA . ARG C 2 149 ? -8.474 35.122 -7.695 1.00 43.76 138 ARG C CA 1
ATOM 5392 C C . ARG C 2 149 ? -7.920 36.281 -8.519 1.00 44.92 138 ARG C C 1
ATOM 5393 O O . ARG C 2 149 ? -7.204 37.139 -7.986 1.00 45.59 138 ARG C O 1
ATOM 5401 N N . GLY C 2 150 ? -8.243 36.299 -9.813 1.00 45.30 139 GLY C N 1
ATOM 5402 C CA . GLY C 2 150 ? -7.858 37.399 -10.687 1.00 45.98 139 GLY C CA 1
ATOM 5403 C C . GLY C 2 150 ? -8.373 38.731 -10.172 1.00 45.22 139 GLY C C 1
ATOM 5404 O O . GLY C 2 150 ? -7.648 39.722 -10.168 1.00 46.49 139 GLY C O 1
ATOM 5405 N N . TRP C 2 151 ? -9.632 38.765 -9.743 1.00 43.78 140 TRP C N 1
ATOM 5406 C CA . TRP C 2 151 ? -10.193 39.997 -9.192 1.00 43.14 140 TRP C CA 1
ATOM 5407 C C . TRP C 2 151 ? -9.668 40.353 -7.795 1.00 43.48 140 TRP C C 1
ATOM 5408 O O . TRP C 2 151 ? -9.534 41.527 -7.473 1.00 43.12 140 TRP C O 1
ATOM 5419 N N . LEU C 2 152 ? -9.353 39.344 -6.981 1.00 43.40 141 LEU C N 1
ATOM 5420 C CA . LEU C 2 152 ? -8.687 39.603 -5.694 1.00 44.46 141 LEU C CA 1
ATOM 5421 C C . LEU C 2 152 ? -7.381 40.380 -5.910 1.00 46.20 141 LEU C C 1
ATOM 5422 O O . LEU C 2 152 ? -7.104 41.373 -5.215 1.00 46.04 141 LEU C O 1
ATOM 5427 N N . GLU C 2 153 ? -6.594 39.924 -6.881 1.00 47.34 142 GLU C N 1
ATOM 5428 C CA . GLU C 2 153 ? -5.312 40.557 -7.191 1.00 50.33 142 GLU C CA 1
ATOM 5429 C C . GLU C 2 153 ? -5.479 41.960 -7.764 1.00 50.74 142 GLU C C 1
ATOM 5430 O O . GLU C 2 153 ? -4.741 42.875 -7.381 1.00 51.44 142 GLU C O 1
ATOM 5436 N N . ARG C 2 154 ? -6.460 42.124 -8.652 1.00 50.08 143 ARG C N 1
ATOM 5437 C CA . ARG C 2 154 ? -6.709 43.412 -9.299 1.00 51.63 143 ARG C CA 1
ATOM 5438 C C . ARG C 2 154 ? -7.197 44.464 -8.314 1.00 50.84 143 ARG C C 1
ATOM 5439 O O . ARG C 2 154 ? -6.869 45.635 -8.439 1.00 51.86 143 ARG C O 1
ATOM 5447 N N . LEU C 2 155 ? -8.000 44.040 -7.346 1.00 49.82 144 LEU C N 1
ATOM 5448 C CA . LEU C 2 155 ? -8.541 44.965 -6.362 1.00 49.10 144 LEU C CA 1
ATOM 5449 C C . LEU C 2 155 ? -7.513 45.214 -5.251 1.00 49.82 144 LEU C C 1
ATOM 5450 O O . LEU C 2 155 ? -7.197 46.364 -4.938 1.00 50.89 144 LEU C O 1
ATOM 5455 N N . GLY C 2 156 ? -6.970 44.135 -4.693 1.00 49.23 145 GLY C N 1
ATOM 5456 C CA . GLY C 2 156 ? -5.963 44.226 -3.633 1.00 50.59 145 GLY C CA 1
ATOM 5457 C C . GLY C 2 156 ? -4.739 45.022 -4.042 1.00 52.45 145 GLY C C 1
ATOM 5458 O O . GLY C 2 156 ? -4.228 45.832 -3.270 1.00 53.29 145 GLY C O 1
ATOM 5459 N N . ASN C 2 157 ? -4.290 44.798 -5.274 1.00 53.32 146 ASN C N 1
ATOM 5460 C CA . ASN C 2 157 ? -3.117 45.468 -5.826 1.00 55.25 146 ASN C CA 1
ATOM 5461 C C . ASN C 2 157 ? -3.510 46.470 -6.931 1.00 55.87 146 ASN C C 1
ATOM 5462 O O . ASN C 2 157 ? -2.867 46.554 -7.980 1.00 56.72 146 ASN C O 1
ATOM 5467 N N . GLY C 2 158 ? -4.580 47.223 -6.683 1.00 55.17 147 GLY C N 1
ATOM 5468 C CA . GLY C 2 158 ? -5.068 48.217 -7.639 1.00 55.66 147 GLY C CA 1
ATOM 5469 C C . GLY C 2 158 ? -4.732 49.620 -7.189 1.00 56.95 147 GLY C C 1
ATOM 5470 O O . GLY C 2 158 ? -3.608 50.083 -7.366 1.00 58.32 147 GLY C O 1
ATOM 5471 N N . THR C 2 159 ? -5.720 50.297 -6.613 1.00 56.41 148 THR C N 1
ATOM 5472 C CA . THR C 2 159 ? -5.521 51.611 -6.006 1.00 58.02 148 THR C CA 1
ATOM 5473 C C . THR C 2 159 ? -5.457 51.466 -4.478 1.00 57.91 148 THR C C 1
ATOM 5474 O O . THR C 2 159 ? -5.690 50.372 -3.941 1.00 56.44 148 THR C O 1
ATOM 5478 N N . ASP C 2 160 ? -5.153 52.563 -3.784 1.00 59.17 149 ASP C N 1
ATOM 5479 C CA . ASP C 2 160 ? -5.269 52.606 -2.323 1.00 59.30 149 ASP C CA 1
ATOM 5480 C C . ASP C 2 160 ? -6.694 52.254 -1.898 1.00 57.15 149 ASP C C 1
ATOM 5481 O O . ASP C 2 160 ? -6.901 51.386 -1.049 1.00 55.93 149 ASP C O 1
ATOM 5486 N N . VAL C 2 161 ? -7.659 52.937 -2.514 1.00 56.50 150 VAL C N 1
ATOM 5487 C CA . VAL C 2 161 ? -9.082 52.726 -2.276 1.00 54.17 150 VAL C CA 1
ATOM 5488 C C . VAL C 2 161 ? -9.479 51.260 -2.456 1.00 52.04 150 VAL C C 1
ATOM 5489 O O . VAL C 2 161 ? -10.067 50.664 -1.548 1.00 51.04 150 VAL C O 1
ATOM 5493 N N . SER C 2 162 ? -9.147 50.675 -3.605 1.00 51.29 151 SER C N 1
ATOM 5494 C CA . SER C 2 162 ? -9.545 49.289 -3.886 1.00 49.71 151 SER C CA 1
ATOM 5495 C C . SER C 2 162 ? -8.850 48.297 -2.947 1.00 48.93 151 SER C C 1
ATOM 5496 O O . SER C 2 162 ? -9.460 47.318 -2.523 1.00 47.53 151 SER C O 1
ATOM 5499 N N . GLY C 2 163 ? -7.587 48.573 -2.630 1.00 50.29 152 GLY C N 1
ATOM 5500 C CA . GLY C 2 163 ? -6.810 47.780 -1.671 1.00 50.51 152 GLY C CA 1
ATOM 5501 C C . GLY C 2 163 ? -7.451 47.722 -0.291 1.00 50.27 152 GLY C C 1
ATOM 5502 O O . GLY C 2 163 ? -7.537 46.659 0.312 1.00 49.29 152 GLY C O 1
ATOM 5503 N N . GLN C 2 164 ? -7.902 48.873 0.198 1.00 51.31 153 GLN C N 1
ATOM 5504 C CA . GLN C 2 164 ? -8.626 48.980 1.463 1.00 51.65 153 GLN C CA 1
ATOM 5505 C C . GLN C 2 164 ? -9.963 48.233 1.455 1.00 49.30 153 GLN C C 1
ATOM 5506 O O . GLN C 2 164 ? -10.269 47.494 2.395 1.00 48.66 153 GLN C O 1
ATOM 5512 N N . LYS C 2 165 ? -10.763 48.435 0.411 1.00 47.39 154 LYS C N 1
ATOM 5513 C CA . LYS C 2 165 ? -12.040 47.735 0.304 1.00 45.65 154 LYS C CA 1
ATOM 5514 C C . LYS C 2 165 ? -11.847 46.226 0.285 1.00 43.97 154 LYS C C 1
ATOM 5515 O O . LYS C 2 165 ? -12.630 45.502 0.881 1.00 42.06 154 LYS C O 1
ATOM 5521 N N . MET C 2 166 ? -10.812 45.758 -0.412 1.00 44.18 155 MET C N 1
ATOM 5522 C CA . MET C 2 166 ? -10.555 44.316 -0.525 1.00 43.67 155 MET C CA 1
ATOM 5523 C C . MET C 2 166 ? -10.107 43.714 0.823 1.00 43.50 155 MET C C 1
ATOM 5524 O O . MET C 2 166 ? -10.574 42.632 1.216 1.00 42.73 155 MET C O 1
ATOM 5529 N N . GLN C 2 167 ? -9.212 44.406 1.525 1.00 44.42 156 GLN C N 1
ATOM 5530 C CA . GLN C 2 167 ? -8.838 43.987 2.879 1.00 44.69 156 GLN C CA 1
ATOM 5531 C C . GLN C 2 167 ? -10.074 43.890 3.786 1.00 44.18 156 GLN C C 1
ATOM 5532 O O . GLN C 2 167 ? -10.310 42.858 4.432 1.00 43.15 156 GLN C O 1
ATOM 5538 N N . GLN C 2 168 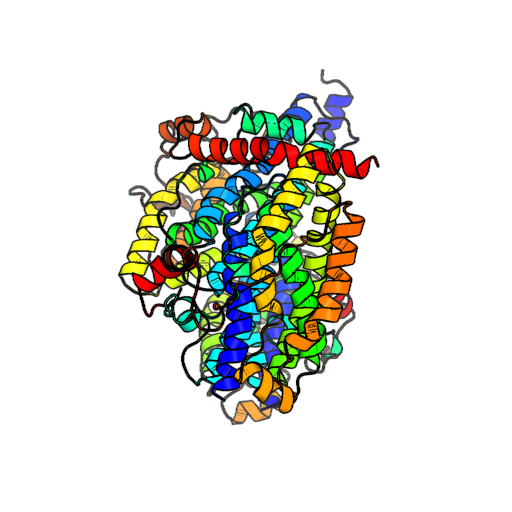? -10.861 44.960 3.820 1.00 44.38 157 GLN C N 1
ATOM 5539 C CA . GLN C 2 168 ? -12.071 44.983 4.635 1.00 44.92 157 GLN C CA 1
ATOM 5540 C C . GLN C 2 168 ? -13.037 43.864 4.281 1.00 42.70 157 GLN C C 1
ATOM 5541 O O . GLN C 2 168 ? -13.603 43.248 5.168 1.00 42.32 157 GLN C O 1
ATOM 5547 N N . ALA C 2 169 ? -13.224 43.610 2.983 1.00 41.38 158 ALA C N 1
ATOM 5548 C CA . ALA C 2 169 ? -14.084 42.519 2.519 1.00 39.59 158 ALA C CA 1
ATOM 5549 C C . ALA C 2 169 ? -13.619 41.169 3.085 1.00 38.81 158 ALA C C 1
ATOM 5550 O O . ALA C 2 169 ? -14.419 40.367 3.556 1.00 37.87 158 ALA C O 1
ATOM 5552 N N . ILE C 2 170 ? -12.318 40.938 3.022 1.00 39.44 159 ILE C N 1
ATOM 5553 C CA . ILE C 2 170 ? -11.702 39.728 3.548 1.00 40.29 159 ILE C CA 1
ATOM 5554 C C . ILE C 2 170 ? -11.916 39.591 5.070 1.00 40.51 159 ILE C C 1
ATOM 5555 O O . ILE C 2 170 ? -12.310 38.518 5.549 1.00 39.48 159 ILE C O 1
ATOM 5560 N N . ASN C 2 171 ? -11.672 40.684 5.798 1.00 41.11 160 ASN C N 1
ATOM 5561 C CA . ASN C 2 171 ? -11.831 40.731 7.258 1.00 41.80 160 ASN C CA 1
ATOM 5562 C C . ASN C 2 171 ? -13.270 40.448 7.681 1.00 41.46 160 ASN C C 1
ATOM 5563 O O . ASN C 2 171 ? -13.520 39.735 8.655 1.00 41.76 160 ASN C O 1
ATOM 5568 N N . LYS C 2 172 ? -14.212 41.009 6.925 1.00 41.27 161 LYS C N 1
ATOM 5569 C CA . LYS C 2 172 ? -15.634 40.941 7.235 1.00 40.78 161 LYS C CA 1
ATOM 5570 C C . LYS C 2 172 ? -16.132 39.515 7.083 1.00 39.15 161 LYS C C 1
ATOM 5571 O O . LYS C 2 172 ? -17.046 39.109 7.761 1.00 39.80 161 LYS C O 1
ATOM 5577 N N . LEU C 2 173 ? -15.535 38.748 6.179 1.00 38.94 162 LEU C N 1
ATOM 5578 C CA . LEU C 2 173 ? -16.048 37.406 5.899 1.00 37.38 162 LEU C CA 1
ATOM 5579 C C . LEU C 2 173 ? -15.317 36.304 6.629 1.00 36.90 162 LEU C C 1
ATOM 5580 O O . LEU C 2 173 ? -15.826 35.194 6.684 1.00 34.97 162 LEU C O 1
ATOM 5585 N N . TRP C 2 174 ? -14.128 36.611 7.157 1.00 37.72 163 TRP C N 1
ATOM 5586 C CA . TRP C 2 174 ? -13.224 35.589 7.725 1.00 38.69 163 TRP C CA 1
ATOM 5587 C C . TRP C 2 174 ? -13.838 34.620 8.747 1.00 38.38 163 TRP C C 1
ATOM 5588 O O . TRP C 2 174 ? -13.568 33.422 8.705 1.00 39.28 163 TRP C O 1
ATOM 5599 N N . ARG C 2 175 ? -14.660 35.135 9.648 1.00 37.44 164 ARG C N 1
ATOM 5600 C CA . ARG C 2 175 ? -15.178 34.317 10.739 1.00 37.90 164 ARG C CA 1
ATOM 5601 C C . ARG C 2 175 ? -15.999 33.114 10.247 1.00 37.06 164 ARG C C 1
ATOM 5602 O O . ARG C 2 175 ? -16.104 32.122 10.958 1.00 37.44 164 ARG C O 1
ATOM 5610 N N . PHE C 2 176 ? -16.554 33.218 9.034 1.00 35.63 165 PHE C N 1
ATOM 5611 C CA . PHE C 2 176 ? -17.360 32.153 8.434 1.00 35.10 165 PHE C CA 1
ATOM 5612 C C . PHE C 2 176 ? -16.547 31.047 7.773 1.00 35.69 165 PHE C C 1
ATOM 5613 O O . PHE C 2 176 ? -17.108 30.015 7.402 1.00 35.65 165 PHE C O 1
ATOM 5621 N N . THR C 2 177 ? -15.230 31.229 7.668 1.00 36.85 166 THR C N 1
ATOM 5622 C CA . THR C 2 177 ? -14.386 30.222 7.022 1.00 37.67 166 THR C CA 1
ATOM 5623 C C . THR C 2 177 ? -14.185 28.975 7.901 1.00 38.45 166 THR C C 1
ATOM 5624 O O . THR C 2 177 ? -13.793 27.922 7.405 1.00 39.39 166 THR C O 1
ATOM 5628 N N . ALA C 2 178 ? -14.454 29.097 9.205 1.00 39.23 167 ALA C N 1
ATOM 5629 C CA . ALA C 2 178 ? -14.334 27.954 10.129 1.00 40.00 167 ALA C CA 1
ATOM 5630 C C . ALA C 2 178 ? -15.210 26.783 9.670 1.00 39.38 167 ALA C C 1
ATOM 5631 O O . ALA C 2 178 ? -14.828 25.620 9.762 1.00 39.27 167 ALA C O 1
ATOM 5633 N N . GLU C 2 179 ? -16.387 27.110 9.160 1.00 38.49 168 GLU C N 1
ATOM 5634 C CA . GLU C 2 179 ? -17.335 26.086 8.745 1.00 38.88 168 GLU C CA 1
ATOM 5635 C C . GLU C 2 179 ? -16.862 25.260 7.535 1.00 39.03 168 GLU C C 1
ATOM 5636 O O . GLU C 2 179 ? -17.353 24.149 7.306 1.00 39.38 168 GLU C O 1
ATOM 5642 N N . LEU C 2 180 ? -15.929 25.814 6.763 1.00 39.14 169 LEU C N 1
ATOM 5643 C CA . LEU C 2 180 ? -15.350 25.099 5.613 1.00 39.74 169 LEU C CA 1
ATOM 5644 C C . LEU C 2 180 ? -14.605 23.827 6.026 1.00 41.25 169 LEU C C 1
ATOM 5645 O O . LEU C 2 180 ? -14.461 22.902 5.215 1.00 41.07 169 LEU C O 1
ATOM 5650 N N . PHE C 2 181 ? -14.117 23.791 7.268 1.00 42.45 170 PHE C N 1
ATOM 5651 C CA . PHE C 2 181 ? -13.309 22.649 7.762 1.00 44.80 170 PHE C CA 1
ATOM 5652 C C . PHE C 2 181 ? -13.911 21.975 9.008 1.00 45.89 170 PHE C C 1
ATOM 5653 O O . PHE C 2 181 ? -13.259 21.178 9.671 1.00 47.94 170 PHE C O 1
ATOM 5661 N N . ASP C 2 182 ? -15.161 22.323 9.298 1.00 45.94 171 ASP C N 1
ATOM 5662 C CA . ASP C 2 182 ? -15.967 21.738 10.365 1.00 47.47 171 ASP C CA 1
ATOM 5663 C C . ASP C 2 182 ? -16.436 20.355 9.926 1.00 47.85 171 ASP C C 1
ATOM 5664 O O . ASP C 2 182 ? -17.022 20.216 8.846 1.00 47.50 171 ASP C O 1
ATOM 5669 N N . ALA C 2 183 ? -16.177 19.337 10.736 1.00 48.40 172 ALA C N 1
ATOM 5670 C CA . ALA C 2 183 ? -16.692 18.006 10.451 1.00 49.10 172 ALA C CA 1
ATOM 5671 C C . ALA C 2 183 ? -17.715 17.563 11.511 1.00 49.81 172 ALA C C 1
ATOM 5672 O O . ALA C 2 183 ? -17.472 17.698 12.717 1.00 49.86 172 ALA C O 1
ATOM 5674 N N . ASP C 2 184 ? -18.858 17.049 11.062 1.00 49.29 173 ASP C N 1
ATOM 5675 C CA . ASP C 2 184 ? -19.805 16.389 11.975 1.00 50.47 173 ASP C CA 1
ATOM 5676 C C . ASP C 2 184 ? -19.863 14.880 11.730 1.00 51.63 173 ASP C C 1
ATOM 5677 O O . ASP C 2 184 ? -19.097 14.358 10.920 1.00 51.89 173 ASP C O 1
ATOM 5682 N N . GLU C 2 185 ? -20.767 14.183 12.420 1.00 52.74 174 GLU C N 1
ATOM 5683 C CA . GLU C 2 185 ? -20.812 12.716 12.337 1.00 55.15 174 GLU C CA 1
ATOM 5684 C C . GLU C 2 185 ? -21.171 12.203 10.940 1.00 54.29 174 GLU C C 1
ATOM 5685 O O . GLU C 2 185 ? -20.695 11.153 10.529 1.00 55.33 174 GLU C O 1
ATOM 5691 N N . ILE C 2 186 ? -21.988 12.963 10.213 1.00 52.73 175 ILE C N 1
ATOM 5692 C CA . ILE C 2 186 ? -22.271 12.661 8.803 1.00 52.22 175 ILE C CA 1
ATOM 5693 C C . ILE C 2 186 ? -20.988 12.678 7.942 1.00 52.31 175 ILE C C 1
ATOM 5694 O O . ILE C 2 186 ? -20.679 11.683 7.285 1.00 53.35 175 ILE C O 1
ATOM 5699 N N . ASP C 2 187 ? -20.240 13.787 7.988 1.00 51.35 176 ASP C N 1
ATOM 5700 C CA . ASP C 2 187 ? -18.935 13.903 7.323 1.00 52.16 176 ASP C CA 1
ATOM 5701 C C . ASP C 2 187 ? -17.994 12.742 7.644 1.00 53.78 176 ASP C C 1
ATOM 5702 O O . ASP C 2 187 ? -17.448 12.123 6.738 1.00 54.29 176 ASP C O 1
ATOM 5707 N N . ILE C 2 188 ? -17.809 12.468 8.938 1.00 54.47 177 ILE C N 1
ATOM 5708 C CA . ILE C 2 188 ? -16.819 11.500 9.403 1.00 56.32 177 ILE C CA 1
ATOM 5709 C C . ILE C 2 188 ? -17.232 10.091 9.008 1.00 57.58 177 ILE C C 1
ATOM 5710 O O . ILE C 2 188 ? -16.429 9.348 8.445 1.00 58.92 177 ILE C O 1
ATOM 5715 N N . ALA C 2 189 ? -18.486 9.739 9.280 1.00 57.24 178 ALA C N 1
ATOM 5716 C CA . ALA C 2 189 ? -18.981 8.401 8.960 1.00 59.35 178 ALA C CA 1
ATOM 5717 C C . ALA C 2 189 ? -18.868 8.093 7.463 1.00 59.12 178 ALA C C 1
ATOM 5718 O O . ALA C 2 189 ? -18.404 7.020 7.084 1.00 60.72 178 ALA C O 1
ATOM 5720 N N . LEU C 2 190 ? -19.269 9.047 6.624 1.00 57.31 179 LEU C N 1
ATOM 5721 C CA . LEU C 2 190 ? -19.222 8.861 5.168 1.00 57.52 179 LEU C CA 1
ATOM 5722 C C . LEU C 2 190 ? -17.799 8.856 4.612 1.00 58.47 179 LEU C C 1
ATOM 5723 O O . LEU C 2 190 ? -17.508 8.165 3.638 1.00 59.54 179 LEU C O 1
ATOM 5728 N N . SER C 2 191 ? -16.927 9.624 5.256 1.00 58.67 180 SER C N 1
ATOM 5729 C CA . SER C 2 191 ? -15.515 9.697 4.917 1.00 60.30 180 SER C CA 1
ATOM 5730 C C . SER C 2 191 ? -14.789 8.395 5.242 1.00 63.11 180 SER C C 1
ATOM 5731 O O . SER C 2 191 ? -13.889 7.980 4.513 1.00 64.07 180 SER C O 1
ATOM 5734 N N . GLU C 2 192 ? -15.186 7.751 6.332 1.00 64.69 181 GLU C N 1
ATOM 5735 C CA . GLU C 2 192 ? -14.592 6.469 6.708 1.00 67.98 181 GLU C CA 1
ATOM 5736 C C . GLU C 2 192 ? -15.031 5.341 5.777 1.00 69.19 181 GLU C C 1
ATOM 5737 O O . GLU C 2 192 ? -14.346 4.327 5.671 1.00 71.19 181 GLU C O 1
ATOM 5743 N N . GLU C 2 193 ? -16.166 5.538 5.101 1.00 67.97 182 GLU C N 1
ATOM 5744 C CA . GLU C 2 193 ? -16.641 4.619 4.063 1.00 69.14 182 GLU C CA 1
ATOM 5745 C C . GLU C 2 193 ? -16.035 4.955 2.692 1.00 68.24 182 GLU C C 1
ATOM 5746 O O . GLU C 2 193 ? -16.325 4.286 1.700 1.00 69.07 182 GLU C O 1
ATOM 5752 N N . GLY C 2 194 ? -15.204 5.994 2.641 1.00 66.63 183 GLY C N 1
ATOM 5753 C CA . GLY C 2 194 ? -14.617 6.470 1.390 1.00 65.71 183 GLY C CA 1
ATOM 5754 C C . GLY C 2 194 ? -15.609 7.132 0.440 1.00 63.60 183 GLY C C 1
ATOM 5755 O O . GLY C 2 194 ? -15.384 7.180 -0.762 1.00 63.65 183 GLY C O 1
ATOM 5756 N N . ILE C 2 195 ? -16.705 7.646 0.980 1.00 61.64 184 ILE C N 1
ATOM 5757 C CA . ILE C 2 195 ? -17.746 8.257 0.164 1.00 59.87 184 ILE C CA 1
ATOM 5758 C C . ILE C 2 195 ? -17.629 9.785 0.178 1.00 57.91 184 ILE C C 1
ATOM 5759 O O . ILE C 2 195 ? -17.723 10.440 -0.870 1.00 56.82 184 ILE C O 1
ATOM 5764 N N . ALA C 2 196 ? -17.423 10.344 1.367 1.00 56.98 185 ALA C N 1
ATOM 5765 C CA . ALA C 2 196 ? -17.305 11.791 1.523 1.00 55.13 185 ALA C CA 1
ATOM 5766 C C . ALA C 2 196 ? -15.877 12.206 1.809 1.00 55.15 185 ALA C C 1
ATOM 5767 O O . ALA C 2 196 ? -15.027 11.385 2.134 1.00 57.15 185 ALA C O 1
ATOM 5769 N N . VAL C 2 197 ? -15.626 13.497 1.671 1.00 53.38 186 VAL C N 1
ATOM 5770 C CA . VAL C 2 197 ? -14.360 14.076 2.070 1.00 53.35 186 VAL C CA 1
ATOM 5771 C C . VAL C 2 197 ? -14.545 14.649 3.471 1.00 52.00 186 VAL C C 1
ATOM 5772 O O . VAL C 2 197 ? -15.498 15.391 3.719 1.00 50.37 186 VAL C O 1
ATOM 5776 N N . ASP C 2 198 ? -13.645 14.282 4.379 1.00 52.27 187 ASP C N 1
ATOM 5777 C CA . ASP C 2 198 ? -13.591 14.858 5.721 1.00 51.52 187 ASP C CA 1
ATOM 5778 C C . ASP C 2 198 ? -13.085 16.310 5.606 1.00 49.71 187 ASP C C 1
ATOM 5779 O O . ASP C 2 198 ? -11.913 16.525 5.267 1.00 50.36 187 ASP C O 1
ATOM 5784 N N . PRO C 2 199 ? -13.960 17.305 5.877 1.00 47.72 188 PRO C N 1
ATOM 5785 C CA . PRO C 2 199 ? -13.622 18.716 5.597 1.00 46.40 188 PRO C CA 1
ATOM 5786 C C . PRO C 2 199 ? -12.398 19.241 6.334 1.00 46.52 188 PRO C C 1
ATOM 5787 O O . PRO C 2 199 ? -11.792 20.209 5.888 1.00 46.25 188 PRO C O 1
ATOM 5791 N N . ARG C 2 200 ? -12.050 18.612 7.453 1.00 48.04 189 ARG C N 1
ATOM 5792 C CA . ARG C 2 200 ? -10.855 18.983 8.223 1.00 48.84 189 ARG C CA 1
ATOM 5793 C C . ARG C 2 200 ? -9.589 18.795 7.391 1.00 49.74 189 ARG C C 1
ATOM 5794 O O . ARG C 2 200 ? -8.622 19.540 7.534 1.00 50.36 189 ARG C O 1
ATOM 5802 N N . THR C 2 201 ? -9.615 17.809 6.504 1.00 49.88 190 THR C N 1
ATOM 5803 C CA . THR C 2 201 ? -8.463 17.499 5.665 1.00 51.24 190 THR C CA 1
ATOM 5804 C C . THR C 2 201 ? -8.387 18.398 4.416 1.00 50.34 190 THR C C 1
ATOM 5805 O O . THR C 2 201 ? -7.507 18.214 3.587 1.00 50.85 190 THR C O 1
ATOM 5809 N N . LEU C 2 202 ? -9.315 19.353 4.288 1.00 48.25 191 LEU C N 1
ATOM 5810 C CA . LEU C 2 202 ? -9.306 20.331 3.192 1.00 47.53 191 LEU C CA 1
ATOM 5811 C C . LEU C 2 202 ? -8.530 21.594 3.540 1.00 47.18 191 LEU C C 1
ATOM 5812 O O . LEU C 2 202 ? -8.240 22.406 2.657 1.00 46.82 191 LEU C O 1
ATOM 5817 N N . ARG C 2 203 ? -8.203 21.760 4.824 1.00 47.17 192 ARG C N 1
ATOM 5818 C CA . ARG C 2 203 ? -7.596 22.999 5.327 1.00 46.57 192 ARG C CA 1
ATOM 5819 C C . ARG C 2 203 ? -6.250 23.332 4.673 1.00 47.15 192 ARG C C 1
ATOM 5820 O O . ARG C 2 203 ? -6.038 24.463 4.227 1.00 45.44 192 ARG C O 1
ATOM 5828 N N . ALA C 2 204 ? -5.353 22.346 4.627 1.00 48.47 193 ALA C N 1
ATOM 5829 C CA . ALA C 2 204 ? -4.024 22.531 4.069 1.00 49.54 193 ALA C CA 1
ATOM 5830 C C . ALA C 2 204 ? -4.105 23.099 2.643 1.00 49.06 193 ALA C C 1
ATOM 5831 O O . ALA C 2 204 ? -3.519 24.145 2.347 1.00 48.65 193 ALA C O 1
ATOM 5833 N N . ALA C 2 205 ? -4.874 22.433 1.784 1.00 48.99 194 ALA C N 1
ATOM 5834 C CA . ALA C 2 205 ? -5.026 22.868 0.387 1.00 48.78 194 ALA C CA 1
ATOM 5835 C C . ALA C 2 205 ? -5.697 24.244 0.260 1.00 47.41 194 ALA C C 1
ATOM 5836 O O . ALA C 2 205 ? -5.288 25.066 -0.569 1.00 47.46 194 ALA C O 1
ATOM 5838 N N . TRP C 2 206 ? -6.711 24.500 1.082 1.00 45.95 195 TRP C N 1
ATOM 5839 C CA . TRP C 2 206 ? -7.445 25.761 0.992 1.00 44.50 195 TRP C CA 1
ATOM 5840 C C . TRP C 2 206 ? -6.532 26.889 1.451 1.00 45.08 195 TRP C C 1
ATOM 5841 O O . TRP C 2 206 ? -6.430 27.900 0.785 1.00 44.49 195 TRP C O 1
ATOM 5852 N N . GLU C 2 207 ? -5.863 26.688 2.583 1.00 46.38 196 GLU C N 1
ATOM 5853 C CA . GLU C 2 207 ? -4.899 27.655 3.111 1.00 47.79 196 GLU C CA 1
ATOM 5854 C C . GLU C 2 207 ? -3.708 27.885 2.166 1.00 49.46 196 GLU C C 1
ATOM 5855 O O . GLU C 2 207 ? -3.280 29.028 2.002 1.00 49.96 196 GLU C O 1
ATOM 5861 N N . ALA C 2 208 ? -3.191 26.823 1.537 1.00 50.23 197 ALA C N 1
ATOM 5862 C CA . ALA C 2 208 ? -2.120 26.980 0.545 1.00 51.68 197 ALA C CA 1
ATOM 5863 C C . ALA C 2 208 ? -2.544 27.914 -0.595 1.00 50.93 197 ALA C C 1
ATOM 5864 O O . ALA C 2 208 ? -1.789 28.813 -0.967 1.00 52.01 197 ALA C O 1
ATOM 5866 N N . GLU C 2 209 ? -3.755 27.714 -1.123 1.00 49.26 198 GLU C N 1
ATOM 5867 C CA . GLU C 2 209 ? -4.305 28.578 -2.164 1.00 48.19 198 GLU C CA 1
ATOM 5868 C C . GLU C 2 209 ? -4.580 29.991 -1.634 1.00 47.36 198 GLU C C 1
ATOM 5869 O O . GLU C 2 209 ? -4.041 30.971 -2.146 1.00 47.29 198 GLU C O 1
ATOM 5875 N N . VAL C 2 210 ? -5.394 30.085 -0.584 1.00 46.36 199 VAL C N 1
ATOM 5876 C CA . VAL C 2 210 ? -5.929 31.372 -0.132 1.00 45.34 199 VAL C CA 1
ATOM 5877 C C . VAL C 2 210 ? -4.843 32.271 0.481 1.00 46.52 199 VAL C C 1
ATOM 5878 O O . VAL C 2 210 ? -4.801 33.462 0.195 1.00 46.37 199 VAL C O 1
ATOM 5882 N N . PHE C 2 211 ? -3.975 31.697 1.311 1.00 47.36 200 PHE C N 1
ATOM 5883 C CA . PHE C 2 211 ? -2.865 32.458 1.894 1.00 49.48 200 PHE C CA 1
ATOM 5884 C C . PHE C 2 211 ? -1.983 33.047 0.790 1.00 50.18 200 PHE C C 1
ATOM 5885 O O . PHE C 2 211 ? -1.633 34.225 0.833 1.00 51.13 200 PHE C O 1
ATOM 5893 N N . ALA C 2 212 ? -1.627 32.228 -0.196 1.00 51.01 201 ALA C N 1
ATOM 5894 C CA . ALA C 2 212 ? -0.815 32.701 -1.327 1.00 51.98 201 ALA C CA 1
ATOM 5895 C C . ALA C 2 212 ? -1.527 33.813 -2.104 1.00 51.23 201 ALA C C 1
ATOM 5896 O O . ALA C 2 212 ? -0.918 34.832 -2.414 1.00 52.47 201 ALA C O 1
ATOM 5898 N N . GLY C 2 213 ? -2.815 33.621 -2.392 1.00 50.03 202 GLY C N 1
ATOM 5899 C CA . GLY C 2 213 ? -3.621 34.605 -3.137 1.00 48.92 202 GLY C CA 1
ATOM 5900 C C . GLY C 2 213 ? -3.719 35.973 -2.475 1.00 48.67 202 GLY C C 1
ATOM 5901 O O . GLY C 2 213 ? -3.523 37.003 -3.114 1.00 48.59 202 GLY C O 1
ATOM 5902 N N . ILE C 2 214 ? -4.012 35.969 -1.179 1.00 48.27 203 ILE C N 1
ATOM 5903 C CA . ILE C 2 214 ? -4.051 37.189 -0.378 1.00 48.45 203 ILE C CA 1
ATOM 5904 C C . ILE C 2 214 ? -2.677 37.888 -0.366 1.00 50.57 203 ILE C C 1
ATOM 5905 O O . ILE C 2 214 ? -2.598 39.103 -0.565 1.00 50.43 203 ILE C O 1
ATOM 5910 N N . ASN C 2 215 ? -1.609 37.113 -0.165 1.00 52.06 204 ASN C N 1
ATOM 5911 C CA . ASN C 2 215 ? -0.247 37.646 -0.198 1.00 54.73 204 ASN C CA 1
ATOM 5912 C C . ASN C 2 215 ? 0.074 38.298 -1.547 1.00 55.43 204 ASN C C 1
ATOM 5913 O O . ASN C 2 215 ? 0.539 39.433 -1.596 1.00 56.25 204 ASN C O 1
ATOM 5918 N N . GLU C 2 216 ? -0.193 37.572 -2.628 1.00 55.15 205 GLU C N 1
ATOM 5919 C CA . GLU C 2 216 ? 0.017 38.065 -3.983 1.00 56.16 205 GLU C CA 1
ATOM 5920 C C . GLU C 2 216 ? -0.743 39.360 -4.259 1.00 55.07 205 GLU C C 1
ATOM 5921 O O . GLU C 2 216 ? -0.241 40.245 -4.956 1.00 55.73 205 GLU C O 1
ATOM 5927 N N . ALA C 2 217 ? -1.950 39.466 -3.702 1.00 52.93 206 ALA C N 1
ATOM 5928 C CA . ALA C 2 217 ? -2.769 40.671 -3.821 1.00 52.16 206 ALA C CA 1
ATOM 5929 C C . ALA C 2 217 ? -2.257 41.833 -2.966 1.00 52.88 206 ALA C C 1
ATOM 5930 O O . ALA C 2 217 ? -2.845 42.918 -2.980 1.00 52.58 206 ALA C O 1
ATOM 5932 N N . THR C 2 218 ? -1.172 41.592 -2.221 1.00 53.83 207 THR C N 1
ATOM 5933 C CA . THR C 2 218 ? -0.559 42.560 -1.289 1.00 54.75 207 THR C CA 1
ATOM 5934 C C . THR C 2 218 ? -1.447 42.850 -0.071 1.00 53.67 207 THR C C 1
ATOM 5935 O O . THR C 2 218 ? -1.438 43.948 0.488 1.00 53.91 207 THR C O 1
ATOM 5939 N N . LEU C 2 219 ? -2.187 41.837 0.353 1.00 52.13 208 LEU C N 1
ATOM 5940 C CA . LEU C 2 219 ? -3.091 41.979 1.480 1.00 51.71 208 LEU C CA 1
ATOM 5941 C C . LEU C 2 219 ? -2.654 41.092 2.653 1.00 52.20 208 LEU C C 1
ATOM 5942 O O . LEU C 2 219 ? -1.751 40.264 2.512 1.00 52.58 208 LEU C O 1
ATOM 5947 N N . ASN C 2 220 ? -3.307 41.260 3.802 1.00 52.16 209 ASN C N 1
ATOM 5948 C CA . ASN C 2 220 ? -2.994 40.482 4.994 1.00 52.94 209 ASN C CA 1
ATOM 5949 C C . ASN C 2 220 ? -4.029 39.404 5.293 1.00 51.55 209 ASN C C 1
ATOM 5950 O O . ASN C 2 220 ? -5.234 39.629 5.143 1.00 50.54 209 ASN C O 1
ATOM 5955 N N . VAL C 2 221 ? -3.550 38.235 5.718 1.00 51.55 210 VAL C N 1
ATOM 5956 C CA . VAL C 2 221 ? -4.426 37.192 6.236 1.00 50.29 210 VAL C CA 1
ATOM 5957 C C . VAL C 2 221 ? -4.938 37.717 7.584 1.00 50.78 210 VAL C C 1
ATOM 5958 O O . VAL C 2 221 ? -4.145 38.138 8.414 1.00 51.37 210 VAL C O 1
ATOM 5962 N N . PRO C 2 222 ? -6.266 37.723 7.785 1.00 49.95 211 PRO C N 1
ATOM 5963 C CA . PRO C 2 222 ? -6.842 38.183 9.049 1.00 50.71 211 PRO C CA 1
ATOM 5964 C C . PRO C 2 222 ? -6.307 37.370 10.222 1.00 51.97 211 PRO C C 1
ATOM 5965 O O . PRO C 2 222 ? -6.109 36.164 10.096 1.00 51.73 211 PRO C O 1
ATOM 5969 N N . GLN C 2 223 ? -6.053 38.030 11.343 1.00 54.16 212 GLN C N 1
ATOM 5970 C CA . GLN C 2 223 ? -5.569 37.332 12.531 1.00 56.23 212 GLN C CA 1
ATOM 5971 C C . GLN C 2 223 ? -6.687 36.805 13.442 1.00 55.56 212 GLN C C 1
ATOM 5972 O O . GLN C 2 223 ? -6.451 35.901 14.230 1.00 56.66 212 GLN C O 1
ATOM 5978 N N . GLU C 2 224 ? -7.900 37.344 13.312 1.00 54.78 213 GLU C N 1
ATOM 5979 C CA . GLU C 2 224 ? -9.076 36.809 14.011 1.00 53.84 213 GLU C CA 1
ATOM 5980 C C . GLU C 2 224 ? -9.176 35.297 13.778 1.00 52.82 213 GLU C C 1
ATOM 5981 O O . GLU C 2 224 ? -9.099 34.838 12.629 1.00 52.06 213 GLU C O 1
ATOM 5987 N N . GLN C 2 225 ? -9.321 34.527 14.854 1.00 51.92 214 GLN C N 1
ATOM 5988 C CA . GLN C 2 225 ? -9.590 33.097 14.735 1.00 51.04 214 GLN C CA 1
ATOM 5989 C C . GLN C 2 225 ? -11.053 32.872 14.277 1.00 48.01 214 GLN C C 1
ATOM 5990 O O . GLN C 2 225 ? -11.983 33.304 14.949 1.00 47.62 214 GLN C O 1
ATOM 5996 N N . ALA C 2 226 ? -11.256 32.216 13.136 1.00 45.57 215 ALA C N 1
ATOM 5997 C CA . ALA C 2 226 ? -12.616 31.996 12.599 1.00 43.26 215 ALA C CA 1
ATOM 5998 C C . ALA C 2 226 ? -13.452 31.147 13.562 1.00 42.58 215 ALA C C 1
ATOM 5999 O O . ALA C 2 226 ? -12.960 30.155 14.102 1.00 43.30 215 ALA C O 1
ATOM 6001 N N . TYR C 2 227 ? -14.703 31.531 13.789 1.00 40.63 216 TYR C N 1
ATOM 6002 C CA . TYR C 2 227 ? -15.479 30.883 14.854 1.00 40.56 216 TYR C CA 1
ATOM 6003 C C . TYR C 2 227 ? -16.935 30.600 14.505 1.00 39.50 216 TYR C C 1
ATOM 6004 O O . TYR C 2 227 ? -17.633 29.990 15.297 1.00 39.66 216 TYR C O 1
ATOM 6013 N N . ARG C 2 228 ? -17.399 31.025 13.330 1.00 38.30 217 ARG C N 1
ATOM 6014 C CA . ARG C 2 228 ? -18.824 30.890 13.002 1.00 37.30 217 ARG C CA 1
ATOM 6015 C C . ARG C 2 228 ? -19.197 29.629 12.222 1.00 37.33 217 ARG C C 1
ATOM 6016 O O . ARG C 2 228 ? -18.695 29.400 11.114 1.00 37.21 217 ARG C O 1
ATOM 6024 N N . THR C 2 229 ? -20.082 28.820 12.801 1.00 37.31 218 THR C N 1
ATOM 6025 C CA . THR C 2 229 ? -20.639 27.645 12.123 1.00 38.07 218 THR C CA 1
ATOM 6026 C C . THR C 2 229 ? -22.126 27.503 12.450 1.00 37.25 218 THR C C 1
ATOM 6027 O O . THR C 2 229 ? -22.634 28.190 13.330 1.00 37.76 218 THR C O 1
ATOM 6031 N N . GLY C 2 230 ? -22.805 26.596 11.746 1.00 36.65 219 GLY C N 1
ATOM 6032 C CA . GLY C 2 230 ? -24.177 26.222 12.067 1.00 35.85 219 GLY C CA 1
ATOM 6033 C C . GLY C 2 230 ? -25.050 26.036 10.839 1.00 34.89 219 GLY C C 1
ATOM 6034 O O . GLY C 2 230 ? -26.109 25.417 10.909 1.00 34.47 219 GLY C O 1
ATOM 6035 N N . GLY C 2 231 ? -24.619 26.588 9.709 1.00 34.39 220 GLY C N 1
ATOM 6036 C CA . GLY C 2 231 ? -25.387 26.493 8.480 1.00 33.52 220 GLY C CA 1
ATOM 6037 C C . GLY C 2 231 ? -25.770 25.057 8.148 1.00 34.72 220 GLY C C 1
ATOM 6038 O O . GLY C 2 231 ? -26.920 24.788 7.815 1.00 33.95 220 GLY C O 1
ATOM 6039 N N . LYS C 2 232 ? -24.810 24.132 8.258 1.00 35.56 221 LYS C N 1
ATOM 6040 C CA . LYS C 2 232 ? -25.045 22.714 7.964 1.00 37.88 221 LYS C CA 1
ATOM 6041 C C . LYS C 2 232 ? -26.121 22.066 8.841 1.00 39.07 221 LYS C C 1
ATOM 6042 O O . LYS C 2 232 ? -26.701 21.053 8.461 1.00 39.87 221 LYS C O 1
ATOM 6048 N N . LYS C 2 233 ? -26.374 22.645 10.012 1.00 39.29 222 LYS C N 1
ATOM 6049 C CA . LYS C 2 233 ? -27.368 22.127 10.963 1.00 40.37 222 LYS C CA 1
ATOM 6050 C C . LYS C 2 233 ? -28.694 22.878 10.863 1.00 39.25 222 LYS C C 1
ATOM 6051 O O . LYS C 2 233 ? -29.575 22.736 11.726 1.00 39.87 222 LYS C O 1
ATOM 6057 N N . GLY C 2 234 ? -28.838 23.685 9.820 1.00 36.60 223 GLY C N 1
ATOM 6058 C CA . GLY C 2 234 ? -30.001 24.545 9.684 1.00 35.67 223 GLY C CA 1
ATOM 6059 C C . GLY C 2 234 ? -30.041 25.720 10.663 1.00 35.30 223 GLY C C 1
ATOM 6060 O O . GLY C 2 234 ? -31.104 26.259 10.940 1.00 34.43 223 GLY C O 1
ATOM 6061 N N . LEU C 2 235 ? -28.878 26.119 11.173 1.00 35.06 224 LEU C N 1
ATOM 6062 C CA . LEU C 2 235 ? -28.788 27.249 12.099 1.00 34.61 224 LEU C CA 1
ATOM 6063 C C . LEU C 2 235 ? -28.081 28.391 11.389 1.00 33.51 224 LEU C C 1
ATOM 6064 O O . LEU C 2 235 ? -26.832 28.467 11.367 1.00 33.28 224 LEU C O 1
ATOM 6069 N N . HIS C 2 236 ? -28.888 29.266 10.797 1.00 33.02 225 HIS C N 1
ATOM 6070 C CA . HIS C 2 236 ? -28.407 30.257 9.834 1.00 32.54 225 HIS C CA 1
ATOM 6071 C C . HIS C 2 236 ? -28.288 31.655 10.419 1.00 32.75 225 HIS C C 1
ATOM 6072 O O . HIS C 2 236 ? -28.730 31.910 11.540 1.00 33.49 225 HIS C O 1
ATOM 6079 N N . THR C 2 237 ? -27.660 32.560 9.673 1.00 31.95 226 THR C N 1
ATOM 6080 C CA . THR C 2 237 ? -27.737 33.969 10.023 1.00 31.74 226 THR C CA 1
ATOM 6081 C C . THR C 2 237 ? -29.161 34.455 9.680 1.00 31.08 226 THR C C 1
ATOM 6082 O O . THR C 2 237 ? -29.961 33.727 9.068 1.00 30.47 226 THR C O 1
ATOM 6086 N N . GLU C 2 238 ? -29.459 35.696 10.048 1.00 31.27 227 GLU C N 1
ATOM 6087 C CA . GLU C 2 238 ? -30.734 36.323 9.747 1.00 31.76 227 GLU C CA 1
ATOM 6088 C C . GLU C 2 238 ? -30.883 36.693 8.261 1.00 31.56 227 GLU C C 1
ATOM 6089 O O . GLU C 2 238 ? -31.930 37.199 7.836 1.00 32.27 227 GLU C O 1
ATOM 6095 N N . HIS C 2 239 ? -29.849 36.420 7.480 1.00 31.15 228 HIS C N 1
ATOM 6096 C CA . HIS C 2 239 ? -29.919 36.644 6.030 1.00 31.78 228 HIS C CA 1
ATOM 6097 C C . HIS C 2 239 ? -30.690 35.631 5.233 1.00 31.15 228 HIS C C 1
ATOM 6098 O O . HIS C 2 239 ? -31.245 35.986 4.194 1.00 31.60 228 HIS C O 1
ATOM 6105 N N . LEU C 2 240 ? -30.708 34.376 5.673 1.00 30.35 229 LEU C N 1
ATOM 6106 C CA . LEU C 2 240 ? -31.326 33.324 4.867 1.00 30.00 229 LEU C CA 1
ATOM 6107 C C . LEU C 2 240 ? -32.848 33.436 4.735 1.00 30.30 229 LEU C C 1
ATOM 6108 O O . LEU C 2 240 ? -33.400 33.286 3.627 1.00 30.61 229 LEU C O 1
ATOM 6113 N N . GLY C 2 241 ? -33.548 33.671 5.834 1.00 30.56 230 GLY C N 1
ATOM 6114 C CA . GLY C 2 241 ? -35.020 33.756 5.785 1.00 30.49 230 GLY C CA 1
ATOM 6115 C C . GLY C 2 241 ? -35.551 34.666 4.671 1.00 30.28 230 GLY C C 1
ATOM 6116 O O . GLY C 2 241 ? -36.414 34.252 3.888 1.00 31.52 230 GLY C O 1
ATOM 6117 N N . PRO C 2 242 ? -35.062 35.915 4.605 1.00 30.18 231 PRO C N 1
ATOM 6118 C CA . PRO C 2 242 ? -35.481 36.840 3.545 1.00 29.66 231 PRO C CA 1
ATOM 6119 C C . PRO C 2 242 ? -35.106 36.362 2.129 1.00 28.90 231 PRO C C 1
ATOM 6120 O O . PRO C 2 242 ? -35.892 36.554 1.216 1.00 28.64 231 PRO C O 1
ATOM 6124 N N . MET C 2 243 ? -33.951 35.728 1.954 1.00 28.18 232 MET C N 1
ATOM 6125 C CA . MET C 2 243 ? -33.598 35.131 0.657 1.00 28.40 232 MET C CA 1
ATOM 6126 C C . MET C 2 243 ? -34.625 34.087 0.244 1.00 29.12 232 MET C C 1
ATOM 6127 O O . MET C 2 243 ? -35.084 34.078 -0.913 1.00 29.21 232 MET C O 1
ATOM 6132 N N . LEU C 2 244 ? -35.000 33.215 1.185 1.00 28.51 233 LEU C N 1
ATOM 6133 C CA . LEU C 2 244 ? -35.994 32.170 0.913 1.00 29.11 233 LEU C CA 1
ATOM 6134 C C . LEU C 2 244 ? -37.391 32.741 0.659 1.00 28.73 233 LEU C C 1
ATOM 6135 O O . LEU C 2 244 ? -38.137 32.227 -0.189 1.00 28.97 233 LEU C O 1
ATOM 6140 N N . ALA C 2 245 ? -37.759 33.810 1.360 1.00 28.80 234 ALA C N 1
ATOM 6141 C CA . ALA C 2 245 ? -39.055 34.450 1.060 1.00 28.95 234 ALA C CA 1
ATOM 6142 C C . ALA C 2 245 ? -39.115 34.879 -0.417 1.00 29.74 234 ALA C C 1
ATOM 6143 O O . ALA C 2 245 ? -40.123 34.686 -1.111 1.00 30.05 234 ALA C O 1
ATOM 6145 N N . GLU C 2 246 ? -38.025 35.453 -0.901 1.00 30.39 235 GLU C N 1
ATOM 6146 C CA . GLU C 2 246 ? -37.969 35.946 -2.273 1.00 31.83 235 GLU C CA 1
ATOM 6147 C C . GLU C 2 246 ? -37.952 34.760 -3.239 1.00 31.06 235 GLU C C 1
ATOM 6148 O O . GLU C 2 246 ? -38.796 34.661 -4.149 1.00 31.80 235 GLU C O 1
ATOM 6154 N N . MET C 2 247 ? -37.035 33.822 -2.998 1.00 29.54 236 MET C N 1
ATOM 6155 C CA . MET C 2 247 ? -36.883 32.678 -3.870 1.00 28.91 236 MET C CA 1
ATOM 6156 C C . MET C 2 247 ? -38.161 31.847 -4.013 1.00 29.44 236 MET C C 1
ATOM 6157 O O . MET C 2 247 ? -38.501 31.392 -5.119 1.00 28.85 236 MET C O 1
ATOM 6162 N N . GLN C 2 248 ? -38.868 31.636 -2.901 1.00 28.16 237 GLN C N 1
ATOM 6163 C CA . GLN C 2 248 ? -39.946 30.643 -2.894 1.00 28.15 237 GLN C CA 1
ATOM 6164 C C . GLN C 2 248 ? -41.341 31.212 -3.112 1.00 27.44 237 GLN C C 1
ATOM 6165 O O . GLN C 2 248 ? -42.300 30.454 -3.242 1.00 28.36 237 GLN C O 1
ATOM 6171 N N . TYR C 2 249 ? -41.470 32.529 -3.152 1.00 27.78 238 TYR C N 1
ATOM 6172 C CA . TYR C 2 249 ? -42.803 33.166 -3.123 1.00 28.42 238 TYR C CA 1
ATOM 6173 C C . TYR C 2 249 ? -43.817 32.534 -4.066 1.00 28.71 238 TYR C C 1
ATOM 6174 O O . TYR C 2 249 ? -44.907 32.164 -3.651 1.00 29.40 238 TYR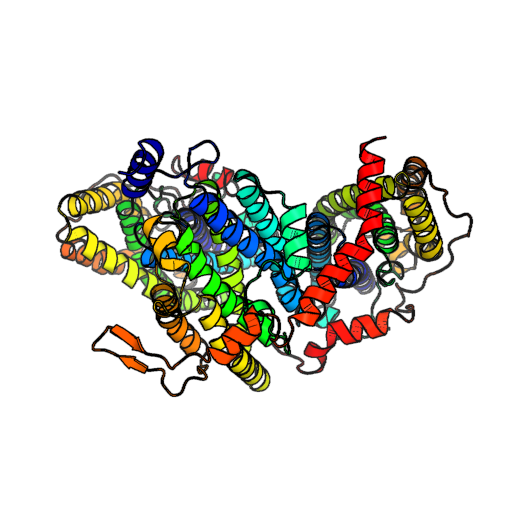 C O 1
ATOM 6183 N N . LEU C 2 250 ? -43.474 32.443 -5.348 1.00 29.31 239 LEU C N 1
ATOM 6184 C CA . LEU C 2 250 ? -44.424 31.948 -6.360 1.00 29.79 239 LEU C CA 1
ATOM 6185 C C . LEU C 2 250 ? -44.859 30.499 -6.100 1.00 30.28 239 LEU C C 1
ATOM 6186 O O . LEU C 2 250 ? -46.054 30.143 -6.194 1.00 30.67 239 LEU C O 1
ATOM 6191 N N . GLN C 2 251 ? -43.882 29.656 -5.812 1.00 29.15 240 GLN C N 1
ATOM 6192 C CA . GLN C 2 251 ? -44.165 28.282 -5.446 1.00 30.55 240 GLN C CA 1
ATOM 6193 C C . GLN C 2 251 ? -45.030 28.199 -4.207 1.00 30.95 240 GLN C C 1
ATOM 6194 O O . GLN C 2 251 ? -45.917 27.367 -4.151 1.00 32.40 240 GLN C O 1
ATOM 6200 N N . ARG C 2 252 ? -44.796 29.070 -3.230 1.00 30.68 241 ARG C N 1
ATOM 6201 C CA . ARG C 2 252 ? -45.651 29.067 -2.033 1.00 31.67 241 ARG C CA 1
ATOM 6202 C C . ARG C 2 252 ? -47.081 29.503 -2.347 1.00 32.48 241 ARG C C 1
ATOM 6203 O O . ARG C 2 252 ? -48.030 28.946 -1.793 1.00 33.79 241 ARG C O 1
ATOM 6211 N N . VAL C 2 253 ? -47.224 30.501 -3.223 1.00 32.82 242 VAL C N 1
ATOM 6212 C CA . VAL C 2 253 ? -48.540 31.029 -3.625 1.00 33.31 242 VAL C CA 1
ATOM 6213 C C . VAL C 2 253 ? -49.309 30.029 -4.490 1.00 34.55 242 VAL C C 1
ATOM 6214 O O . VAL C 2 253 ? -50.513 29.838 -4.324 1.00 35.25 242 VAL C O 1
ATOM 6218 N N . LEU C 2 254 ? -48.604 29.378 -5.410 1.00 34.89 243 LEU C N 1
ATOM 6219 C CA . LEU C 2 254 ? -49.235 28.463 -6.366 1.00 35.41 243 LEU C CA 1
ATOM 6220 C C . LEU C 2 254 ? -48.535 27.102 -6.318 1.00 35.96 243 LEU C C 1
ATOM 6221 O O . LEU C 2 254 ? -47.787 26.732 -7.242 1.00 35.91 243 LEU C O 1
ATOM 6226 N N . PRO C 2 255 ? -48.746 26.347 -5.211 1.00 36.83 244 PRO C N 1
ATOM 6227 C CA . PRO C 2 255 ? -48.017 25.083 -5.042 1.00 36.72 244 PRO C CA 1
ATOM 6228 C C . PRO C 2 255 ? -48.497 23.954 -5.947 1.00 37.36 244 PRO C C 1
ATOM 6229 O O . PRO C 2 255 ? -49.637 23.971 -6.437 1.00 38.43 244 PRO C O 1
ATOM 6233 N N . GLY C 2 256 ? -47.610 22.992 -6.177 1.00 37.48 245 GLY C N 1
ATOM 6234 C CA . GLY C 2 256 ? -47.954 21.735 -6.856 1.00 38.77 245 GLY C CA 1
ATOM 6235 C C . GLY C 2 256 ? -48.213 21.868 -8.349 1.00 39.24 245 GLY C C 1
ATOM 6236 O O . GLY C 2 256 ? -48.939 21.057 -8.918 1.00 40.57 245 GLY C O 1
ATOM 6237 N N . GLN C 2 257 ? -47.634 22.881 -8.993 1.00 38.15 246 GLN C N 1
ATOM 6238 C CA . GLN C 2 257 ? -47.890 23.104 -10.426 1.00 38.76 246 GLN C CA 1
ATOM 6239 C C . GLN C 2 257 ? -46.670 22.803 -11.284 1.00 38.51 246 GLN C C 1
ATOM 6240 O O . GLN C 2 257 ? -45.595 22.534 -10.760 1.00 37.78 246 GLN C O 1
ATOM 6246 N N . GLN C 2 258 ? -46.849 22.842 -12.600 1.00 39.59 247 GLN C N 1
ATOM 6247 C CA . GLN C 2 258 ? -45.756 22.667 -13.566 1.00 40.46 247 GLN C CA 1
ATOM 6248 C C . GLN C 2 258 ? -45.504 24.018 -14.241 1.00 39.63 247 GLN C C 1
ATOM 6249 O O . GLN C 2 258 ? -46.452 24.783 -14.479 1.00 39.92 247 GLN C O 1
ATOM 6255 N N . TRP C 2 259 ? -44.240 24.327 -14.517 1.00 38.30 248 TRP C N 1
ATOM 6256 C CA . TRP C 2 259 ? -43.863 25.673 -14.970 1.00 37.38 248 TRP C CA 1
ATOM 6257 C C . TRP C 2 259 ? -42.978 25.650 -16.208 1.00 37.97 248 TRP C C 1
ATOM 6258 O O . TRP C 2 259 ? -42.565 24.578 -16.663 1.00 38.83 248 TRP C O 1
#

B-factor: mean 49.41, std 15.48, range [26.49, 133.3]